Protein AF-A0A7R8WQK5-F1 (afdb_monomer_lite)

pLDDT: mean 89.74, std 8.61, range [45.59, 98.88]

InterPro domains:
  IPR000846 Dihydrodipicolinate reductase, N-terminal [PF01113] (542-653)
  IPR001653 Diaminopimelate epimerase, DapF [MF_00197] (1-263)
  IPR001653 Diaminopimelate epimerase, DapF [PF01678] (1-115)
  IPR001653 Diaminopimelate epimerase, DapF [PF01678] (135-256)
  IPR001653 Diaminopimelate epimerase, DapF [TIGR00652] (1-262)
  IPR002220 DapA-like [PF00701] (268-535)
  IPR002220 DapA-like [PR00146] (284-305)
  IPR002220 DapA-like [PR00146] (320-338)
  IPR002220 DapA-like [PR00146] (352-368)
  IPR002220 DapA-like [PR00146] (377-394)
  IPR002220 DapA-like [PTHR12128] (268-540)
  IPR002220 DapA-like [SM01130] (258-539)
  IPR005263 4-hydroxy-tetrahydrodipicolinate synthase, DapA [MF_00418] (262-537)
  IPR005263 4-hydroxy-tetrahydrodipicolinate synthase, DapA [TIGR00674] (264-536)
  IPR005263 4-hydroxy-tetrahydrodipicolinate synthase, DapA [cd00950] (268-535)
  IPR013785 Aldolase-type TIM barrel [G3DSA:3.20.20.70] (260-538)
  IPR018510 Diaminopimelate epimerase, active site [PS01326] (59-73)
  IPR020624 Schiff base-forming aldolase, conserved site [PS00665] (287-304)
  IPR020625 Schiff base-forming aldolase, active site [PS00666] (382-412)
  IPR022663 Dihydrodipicolinate reductase, C-terminal [PF05173] (657-792)

Sequence (797 aa):
MNGAGNDFLLIDHRQQLIAEDRQGEFVRQVCRRRFSVGADGVFFIEEDDDCDFRWRFYNADGSLAEMCGNGARCAARFAYHLGLAPGKMRFSTLAGVIEAEICGDDQVRIRMTQACDLEESFVLELEGDTYEAGFINTGVPHVVIFTNEIDLQVQRLGRMVRHHTKFSPRGTNVNFVSDLPDGRMLVRTYERGVEEETMACGTGAVATALLAWKKRGVTSPAVLVTSGGEELAVEWRESSDNWVENVYLKGPARFVYTGELMAEALLVDERSFVKLIEFQLEQGIHGIVPCGTTGESATLDFDEHKQVIELAVKTVKGRVPVIAGTGANSTLEAIELTESAKKSGADAVLSVVPYYNKPSQEGMYEHFKAVAEAVDIPVFLYNVPSRTVVNMAPETVARLAEIDTIRGIKEACGNMEQVSDLIRLCPDDFTVLSGDDFSAMPTIALGGQGVISVVSNIDPAGMAAMMEAALAGKTYAAAMQHYRLLPLMKLMFATPSPGPAKIGLEMMEKIVDGAPRLPVTGPDAKTTTKIREAMAALGLLMGKMIGSMLLQSSSMTYSAAFEAPGSPGVGQDALLLAGGDRGLPIVDNLEAVIDQGDVIIDFTFHQASVEIARTAAKHGCPLVIGTTGMTKEELAELALLARSFPCVHAPNMSICVNLLFKLVEKTAALLGQEYDIEIVEAHHKMKKDAPSGTALKLGELAAKAVGQSLEEVGVFSREGIIGERKEKEIGIQSIRAADIVGEHTVFFAGPGERIELTHRAHSREHFAKGALSAAAWVVGKPPGIYSMFDVLGLHDF

Foldseek 3Di:
DDQLQFFEAEDACQVVPDDPVCQLVQLLLQCPPPLHVHGQWYWYWYDDPPWLTEIWIAGNNSHTDQDAQSVVQQHLVVCVVVVSAPQWTWYATNVGIKTKHDDDDFKIKIFFDFKDDWDLWDWDQDPNDIFIWIWICRVFIEIETEDQDPPDPCLVVQLCQQPPPVQPPRGGKYWYWHADPVRAIEIWIQDPPVSGIDQDGQSSVQGVQQSCCVPPVDAPFHWYQYNVRFIKTWGWDQDPVRGTDRIMIMGGRDDDDDDDGDPSSRDPPLVLLLLLLVVLVLLPFQEAEALDVLNVVVPDDLVRLLVRLLSSCVSCVVSHAYAYEQEELDLVSSLVSLLSSVVSPHQHYEYEQRAPVADDLVRSLVSLVSSQVSDDHAYEYEADCVGRVDGNALVSVQVNLVRPRHAEYAYAPPDVVRLLSNCVRHDVRRAYAHAALLCRLVSLVSPHQYYPDLLCSQNVNLRVLLNVCSNVVVSVSNVVSSVLCVLVSVLCVPDDHPQLSLLSCCLLVSDVDSADDPPGGHDDPVSSVSSLLSSVSSVSDVLLLLLLVQVVDPQDHDFAAEDAAPDPQAQDASNVSNVHDGDYGYHNDCLVRQVRDQEEEDADELVVVLVVLQSCLVVQHEYEYCHDDHDPVSVVSSQVSLLRHFYEYEVFLFLVLVVLLLVLLVVLLVCALQWAKEKEKEAAQSDDDQVDPSLVSSQQSSQVSNPHGCVVAEDRDDDDCPDDDDSNHHYYYYHHHRHFHMKMWIWTHHVPDIDIDIDGDDDPSSSSVSSVLCRSQRRPDRRGYDYSCVSVVSPVD

Organism: NCBI:txid163714

Structure (mmCIF, N/CA/C/O backbone):
data_AF-A0A7R8WQK5-F1
#
_entry.id   AF-A0A7R8WQK5-F1
#
loop_
_atom_site.group_PDB
_atom_site.id
_atom_site.type_symbol
_atom_site.label_atom_id
_atom_site.label_alt_id
_atom_site.label_comp_id
_atom_site.label_asym_id
_atom_site.label_entity_id
_atom_site.label_seq_id
_atom_site.pdbx_PDB_ins_code
_atom_site.Cartn_x
_atom_site.Cartn_y
_atom_site.Cartn_z
_atom_site.occupancy
_atom_site.B_iso_or_equiv
_atom_site.auth_seq_id
_atom_site.auth_comp_id
_atom_site.auth_asym_id
_atom_site.auth_atom_id
_atom_site.pdbx_PDB_model_num
ATOM 1 N N . MET A 1 1 ? 32.110 0.352 -9.337 1.00 92.56 1 MET A N 1
ATOM 2 C CA . MET A 1 1 ? 33.291 0.536 -10.218 1.00 92.56 1 MET A CA 1
ATOM 3 C C . MET A 1 1 ? 32.814 0.780 -11.634 1.00 92.56 1 MET A C 1
ATOM 5 O O . MET A 1 1 ? 31.731 0.316 -11.953 1.00 92.56 1 MET A O 1
ATOM 9 N N . ASN A 1 2 ? 33.599 1.471 -12.462 1.00 92.12 2 ASN A N 1
ATOM 10 C CA . ASN A 1 2 ? 33.247 1.710 -13.860 1.00 92.12 2 ASN A CA 1
ATOM 11 C C . ASN A 1 2 ? 34.198 0.958 -14.805 1.00 92.12 2 ASN A C 1
ATOM 13 O O . ASN A 1 2 ? 35.418 1.062 -14.665 1.00 92.12 2 ASN A O 1
ATOM 17 N N . GLY A 1 3 ? 33.650 0.195 -15.748 1.00 88.12 3 GLY A N 1
ATOM 18 C CA . GLY A 1 3 ? 34.396 -0.555 -16.756 1.00 88.12 3 GLY A CA 1
ATOM 19 C C . GLY A 1 3 ? 34.022 -0.094 -18.156 1.00 88.12 3 GLY A C 1
ATOM 20 O O . GLY A 1 3 ? 33.082 -0.627 -18.734 1.00 88.12 3 GLY A O 1
ATOM 21 N N . ALA A 1 4 ? 34.766 0.873 -18.699 1.00 84.25 4 ALA A N 1
ATOM 22 C CA . ALA A 1 4 ? 34.536 1.451 -20.027 1.00 84.25 4 ALA A CA 1
ATOM 23 C C . ALA A 1 4 ? 33.077 1.908 -20.263 1.00 84.25 4 ALA A C 1
ATOM 25 O O . ALA A 1 4 ? 32.509 1.645 -21.314 1.00 84.25 4 ALA A O 1
ATOM 26 N N . GLY A 1 5 ? 32.455 2.562 -19.276 1.00 78.81 5 GLY A N 1
ATOM 27 C CA . GLY A 1 5 ? 31.079 3.064 -19.388 1.00 78.81 5 GLY A CA 1
ATOM 28 C C . GLY A 1 5 ? 30.003 2.191 -18.735 1.00 78.81 5 GLY A C 1
ATOM 29 O O . GLY A 1 5 ? 28.881 2.664 -18.606 1.00 78.81 5 GLY A O 1
ATOM 30 N N . ASN A 1 6 ? 30.333 0.981 -18.265 1.00 86.00 6 ASN A N 1
ATOM 31 C CA . ASN A 1 6 ? 29.432 0.182 -17.426 1.00 86.00 6 ASN A CA 1
ATOM 32 C C . ASN A 1 6 ? 29.679 0.417 -15.936 1.00 86.00 6 ASN A C 1
ATOM 34 O O . ASN A 1 6 ? 30.832 0.394 -15.502 1.00 86.00 6 ASN A O 1
ATOM 38 N N . ASP A 1 7 ? 28.613 0.539 -15.152 1.00 90.62 7 ASP A N 1
ATOM 39 C CA . ASP A 1 7 ? 28.672 0.655 -13.698 1.00 90.62 7 ASP A CA 1
ATOM 40 C C . ASP A 1 7 ? 28.384 -0.698 -13.045 1.00 90.62 7 ASP A C 1
ATOM 42 O O . ASP A 1 7 ? 27.297 -1.248 -13.175 1.00 90.62 7 ASP A O 1
ATOM 46 N N . PHE A 1 8 ? 29.348 -1.233 -12.300 1.00 94.44 8 PHE A N 1
ATOM 47 C CA . PHE A 1 8 ? 29.213 -2.513 -11.603 1.00 94.44 8 PHE A CA 1
ATOM 48 C C . PHE A 1 8 ? 29.360 -2.357 -10.093 1.00 94.44 8 PHE A C 1
ATOM 50 O O . PHE A 1 8 ? 30.231 -1.615 -9.618 1.00 94.44 8 PHE A O 1
ATOM 57 N N . LEU A 1 9 ? 28.573 -3.120 -9.334 1.00 95.06 9 LEU A N 1
ATOM 58 C CA . LEU A 1 9 ? 28.812 -3.339 -7.906 1.00 95.06 9 LEU A CA 1
ATOM 59 C C . LEU A 1 9 ? 29.689 -4.572 -7.730 1.00 95.06 9 LEU A C 1
ATOM 61 O O . LEU A 1 9 ? 29.464 -5.595 -8.369 1.00 95.06 9 LEU A O 1
ATOM 65 N N . LEU A 1 10 ? 30.706 -4.468 -6.882 1.00 95.75 10 LEU A N 1
ATOM 66 C CA . LEU A 1 10 ? 31.591 -5.579 -6.555 1.00 95.75 10 LEU A CA 1
ATOM 67 C C . LEU A 1 10 ? 31.586 -5.752 -5.046 1.00 95.75 10 LEU A C 1
ATOM 69 O O . LEU A 1 10 ? 31.841 -4.797 -4.312 1.00 95.75 10 LEU A O 1
ATOM 73 N N . ILE A 1 11 ? 31.248 -6.958 -4.606 1.00 94.81 11 ILE A N 1
ATOM 74 C CA . ILE A 1 11 ? 31.068 -7.311 -3.203 1.00 94.81 11 ILE A CA 1
ATOM 75 C C . ILE A 1 11 ? 32.102 -8.383 -2.865 1.00 94.81 11 ILE A C 1
ATOM 77 O O . ILE A 1 11 ? 32.132 -9.435 -3.506 1.00 94.81 11 ILE A O 1
ATOM 81 N N . ASP A 1 12 ? 32.942 -8.126 -1.857 1.00 94.44 12 ASP A N 1
ATOM 82 C CA . ASP A 1 12 ? 33.747 -9.185 -1.238 1.00 94.44 12 ASP A CA 1
ATOM 83 C C . ASP A 1 12 ? 32.791 -10.135 -0.510 1.00 94.44 12 ASP A C 1
ATOM 85 O O . ASP A 1 12 ? 32.175 -9.787 0.498 1.00 94.44 12 ASP A O 1
ATOM 89 N N . HIS A 1 13 ? 32.608 -11.314 -1.090 1.00 94.69 13 HIS A N 1
ATOM 90 C CA . HIS A 1 13 ? 31.617 -12.301 -0.698 1.00 94.69 13 HIS A CA 1
ATOM 91 C C . HIS A 1 13 ? 32.241 -13.580 -0.134 1.00 94.69 13 HIS A C 1
ATOM 93 O O . HIS A 1 13 ? 31.578 -14.606 -0.002 1.00 94.69 13 HIS A O 1
ATOM 99 N N . ARG A 1 14 ? 33.516 -13.536 0.255 1.00 90.19 14 ARG A N 1
ATOM 100 C CA . ARG A 1 14 ? 34.221 -14.706 0.801 1.00 90.19 14 ARG A CA 1
ATOM 101 C C . ARG A 1 14 ? 33.644 -15.196 2.132 1.00 90.19 14 ARG A C 1
ATOM 103 O O . ARG A 1 14 ? 33.731 -16.376 2.438 1.00 90.19 14 ARG A O 1
ATOM 110 N N . GLN A 1 15 ? 32.973 -14.321 2.885 1.00 88.75 15 GLN A N 1
ATOM 111 C CA . GLN A 1 15 ? 32.221 -14.688 4.095 1.00 88.75 15 GLN A CA 1
ATOM 112 C C . GLN A 1 15 ? 30.772 -15.137 3.825 1.00 88.75 15 GLN A C 1
ATOM 114 O O . GLN A 1 15 ? 30.023 -15.325 4.779 1.00 88.75 15 GLN A O 1
ATOM 119 N N . GLN A 1 16 ? 30.366 -15.304 2.558 1.00 84.06 16 GLN A N 1
ATOM 120 C CA . GLN A 1 16 ? 29.032 -15.777 2.157 1.00 84.06 16 GLN A CA 1
ATOM 121 C C . GLN A 1 16 ? 27.888 -15.004 2.842 1.00 84.06 16 GLN A C 1
ATOM 123 O O . GLN A 1 16 ? 27.053 -15.552 3.560 1.00 84.06 16 GLN A O 1
ATOM 128 N N . LEU A 1 17 ? 27.860 -13.686 2.622 1.00 81.94 17 LEU A N 1
ATOM 129 C CA . LEU A 1 17 ? 26.917 -12.756 3.264 1.00 81.94 17 LEU A CA 1
ATOM 130 C C . LEU A 1 17 ? 25.449 -12.938 2.819 1.00 81.94 17 LEU A C 1
ATOM 132 O O . LEU A 1 17 ? 24.534 -12.471 3.492 1.00 81.94 17 LEU A O 1
ATOM 136 N N . ILE A 1 18 ? 25.217 -13.553 1.659 1.00 89.00 18 ILE A N 1
ATOM 137 C CA . ILE A 1 18 ? 23.935 -13.634 0.949 1.00 89.00 18 ILE A CA 1
ATOM 138 C C . ILE A 1 18 ? 23.867 -15.031 0.348 1.00 89.00 18 ILE A C 1
ATOM 140 O O . ILE A 1 18 ? 24.700 -15.390 -0.480 1.00 89.00 18 ILE A O 1
ATOM 144 N N . ALA A 1 19 ? 22.862 -15.801 0.756 1.00 88.62 19 ALA A N 1
ATOM 145 C CA . ALA A 1 19 ? 22.658 -17.150 0.249 1.00 88.62 19 ALA A CA 1
ATOM 146 C C . ALA A 1 19 ? 22.471 -17.153 -1.278 1.00 88.62 19 ALA A C 1
ATOM 148 O O . ALA A 1 19 ? 21.816 -16.266 -1.830 1.00 88.62 19 ALA A O 1
ATOM 149 N N . GLU A 1 20 ? 23.042 -18.156 -1.947 1.00 87.12 20 GLU A N 1
ATOM 150 C CA . GLU A 1 20 ? 23.084 -18.271 -3.411 1.00 87.12 20 GLU A CA 1
ATOM 151 C C . GLU A 1 20 ? 21.701 -18.143 -4.070 1.00 87.12 20 GLU A C 1
ATOM 153 O O . GLU A 1 20 ? 21.543 -17.429 -5.060 1.00 87.12 20 GLU A O 1
ATOM 158 N N . ASP A 1 21 ? 20.682 -18.768 -3.482 1.00 86.75 21 ASP A N 1
ATOM 159 C CA . ASP A 1 21 ? 19.292 -18.744 -3.946 1.00 86.75 21 ASP A CA 1
ATOM 160 C C . ASP A 1 21 ? 18.629 -17.358 -3.844 1.00 86.75 21 ASP A C 1
ATOM 162 O O . ASP A 1 21 ? 17.634 -17.094 -4.520 1.00 86.75 21 ASP A O 1
ATOM 166 N N . ARG A 1 22 ? 19.199 -16.450 -3.045 1.00 85.38 22 ARG A N 1
ATOM 167 C CA . ARG A 1 22 ? 18.716 -15.076 -2.845 1.00 85.38 22 ARG A CA 1
ATOM 168 C C . ARG A 1 22 ? 19.526 -14.020 -3.588 1.00 85.38 22 ARG A C 1
ATOM 170 O O . ARG A 1 22 ? 19.096 -12.870 -3.665 1.00 85.38 22 ARG A O 1
ATOM 177 N N . GLN A 1 23 ? 20.676 -14.378 -4.157 1.00 92.44 23 GLN A N 1
ATOM 178 C CA . GLN A 1 23 ? 21.555 -13.418 -4.830 1.00 92.44 23 GLN A CA 1
ATOM 179 C C . GLN A 1 23 ? 20.854 -12.732 -6.012 1.00 92.44 23 GLN A C 1
ATOM 181 O O . GLN A 1 23 ? 20.910 -11.512 -6.117 1.00 92.44 23 GLN A O 1
ATOM 186 N N . GLY A 1 24 ? 20.116 -13.467 -6.851 1.00 87.38 24 GLY A N 1
ATOM 187 C CA . GLY A 1 24 ? 19.400 -12.870 -7.989 1.00 87.38 24 GLY A CA 1
ATOM 188 C C . GLY A 1 24 ? 18.276 -11.901 -7.585 1.00 87.38 24 GLY A C 1
ATOM 189 O O . GLY A 1 24 ? 18.009 -10.924 -8.282 1.00 87.38 24 GLY A O 1
ATOM 190 N N . GLU A 1 25 ? 17.612 -12.138 -6.451 1.00 83.00 25 GLU A N 1
ATOM 191 C CA . GLU A 1 25 ? 16.626 -11.205 -5.881 1.00 83.00 25 GLU A CA 1
ATOM 192 C C . GLU A 1 25 ? 17.307 -9.942 -5.342 1.00 83.00 25 GLU A C 1
ATOM 194 O O . GLU A 1 25 ? 16.916 -8.828 -5.692 1.00 83.00 25 GLU A O 1
ATOM 199 N N . PHE A 1 26 ? 18.368 -10.113 -4.552 1.00 89.75 26 PHE A N 1
ATOM 200 C CA . PHE A 1 26 ? 19.162 -9.008 -4.021 1.00 89.75 26 PHE A CA 1
ATOM 201 C C . PHE A 1 26 ? 19.693 -8.104 -5.140 1.00 89.75 26 PHE A C 1
ATOM 203 O O . PHE A 1 26 ? 19.600 -6.883 -5.048 1.00 89.75 26 PHE A O 1
ATOM 210 N N . VAL A 1 27 ? 20.203 -8.700 -6.221 1.00 92.31 27 VAL A N 1
ATOM 211 C CA . VAL A 1 27 ? 20.742 -7.975 -7.378 1.00 92.31 27 VAL A CA 1
ATOM 212 C C . VAL A 1 27 ? 19.683 -7.092 -8.024 1.00 92.31 27 VAL A C 1
ATOM 214 O O . VAL A 1 27 ? 19.935 -5.904 -8.227 1.00 92.31 27 VAL A O 1
ATOM 217 N N . ARG A 1 28 ? 18.478 -7.630 -8.252 1.00 83.62 28 ARG A N 1
ATOM 218 C CA . ARG A 1 28 ? 17.346 -6.841 -8.757 1.00 83.62 28 ARG A CA 1
ATOM 219 C C . ARG A 1 28 ? 17.049 -5.642 -7.868 1.00 83.62 28 ARG A C 1
ATOM 221 O O . ARG A 1 28 ? 16.790 -4.562 -8.380 1.00 83.62 28 ARG A O 1
ATOM 228 N N . GLN A 1 29 ? 17.116 -5.800 -6.548 1.00 82.62 29 GLN A N 1
ATOM 229 C CA . GLN A 1 29 ? 16.851 -4.707 -5.612 1.00 82.62 29 GLN A CA 1
ATOM 230 C C . GLN A 1 29 ? 17.937 -3.621 -5.665 1.00 82.62 29 GLN A C 1
ATOM 232 O O . GLN A 1 29 ? 17.605 -2.439 -5.765 1.00 82.62 29 GLN A O 1
ATOM 237 N N . VAL A 1 30 ? 19.223 -3.995 -5.660 1.00 89.25 30 VAL A N 1
ATOM 238 C CA . VAL A 1 30 ? 20.332 -3.021 -5.596 1.00 89.25 30 VAL A CA 1
ATOM 239 C C . VAL A 1 30 ? 20.653 -2.341 -6.927 1.00 89.25 30 VAL A C 1
ATOM 241 O O . VAL A 1 30 ? 21.143 -1.208 -6.948 1.00 89.25 30 VAL A O 1
ATOM 244 N N . CYS A 1 31 ? 20.363 -2.998 -8.052 1.00 89.88 31 CYS A N 1
ATOM 245 C CA . CYS A 1 31 ? 20.611 -2.452 -9.386 1.00 89.88 31 CYS A CA 1
ATOM 246 C C . CYS A 1 31 ? 19.569 -1.411 -9.828 1.00 89.88 31 CYS A C 1
ATOM 248 O O . CYS A 1 31 ? 19.797 -0.718 -10.823 1.00 89.88 31 CYS A O 1
ATOM 250 N N . ARG A 1 32 ? 18.468 -1.227 -9.081 1.00 80.50 32 ARG A N 1
ATOM 251 C CA . ARG A 1 32 ? 17.441 -0.208 -9.361 1.00 80.50 32 ARG A CA 1
ATOM 252 C C . ARG A 1 32 ? 18.029 1.199 -9.302 1.00 80.50 32 ARG A C 1
ATOM 254 O O . ARG A 1 32 ? 18.219 1.778 -8.230 1.00 80.50 32 ARG A O 1
ATOM 261 N N . ARG A 1 33 ? 18.288 1.782 -10.474 1.00 78.12 33 ARG A N 1
ATOM 262 C CA . ARG A 1 33 ? 18.752 3.170 -10.597 1.00 78.12 33 ARG A CA 1
ATOM 263 C C . ARG A 1 33 ? 17.740 4.111 -9.930 1.00 78.12 33 ARG A C 1
ATOM 265 O O . ARG A 1 33 ? 16.542 3.955 -10.127 1.00 78.12 33 ARG A O 1
ATOM 272 N N . ARG A 1 34 ? 18.232 5.113 -9.188 1.00 70.88 34 ARG A N 1
ATOM 273 C CA . ARG A 1 34 ? 17.454 6.130 -8.435 1.00 70.88 34 ARG A CA 1
ATOM 274 C C . ARG A 1 34 ? 16.756 5.648 -7.156 1.00 70.88 34 ARG A C 1
ATOM 276 O O . ARG A 1 34 ? 16.327 6.502 -6.389 1.00 70.88 34 ARG A O 1
ATOM 283 N N . PHE A 1 35 ? 16.654 4.341 -6.925 1.00 64.12 35 PHE A N 1
ATOM 284 C CA . PHE A 1 35 ? 15.994 3.770 -5.739 1.00 64.12 35 PHE A CA 1
ATOM 285 C C . PHE A 1 35 ? 16.977 3.068 -4.808 1.00 64.12 35 PHE A C 1
ATOM 287 O O . PHE A 1 35 ? 16.831 3.113 -3.593 1.00 64.12 35 PHE A O 1
ATOM 294 N N . SER A 1 36 ? 17.993 2.445 -5.391 1.00 84.81 36 SER A N 1
ATOM 295 C CA . SER A 1 36 ? 19.136 1.899 -4.682 1.00 84.81 36 SER A CA 1
ATOM 296 C C . SER A 1 36 ? 20.413 2.459 -5.306 1.00 84.81 36 SER A C 1
ATOM 298 O O . SER A 1 36 ? 20.391 3.510 -5.955 1.00 84.81 36 SER A O 1
ATOM 300 N N . VAL A 1 37 ? 21.535 1.767 -5.123 1.00 89.25 37 VAL A N 1
ATOM 301 C CA . VAL A 1 37 ? 22.839 2.202 -5.635 1.00 89.25 37 VAL A CA 1
ATOM 302 C C . VAL A 1 37 ? 22.804 2.383 -7.154 1.00 89.25 37 VAL A C 1
ATOM 304 O O . VAL A 1 37 ? 23.343 3.365 -7.661 1.00 89.25 37 VAL A O 1
ATOM 307 N N . GLY A 1 38 ? 22.106 1.491 -7.866 1.00 87.62 38 GLY A N 1
ATOM 308 C CA . GLY A 1 38 ? 21.967 1.547 -9.316 1.00 87.62 38 GLY A CA 1
ATOM 309 C C . GLY A 1 38 ? 23.233 1.083 -10.035 1.00 87.62 38 GLY A C 1
ATOM 310 O O . GLY A 1 38 ? 24.284 1.711 -9.933 1.00 87.62 38 GLY A O 1
ATOM 311 N N . ALA A 1 39 ? 23.137 -0.011 -10.786 1.00 92.00 39 ALA A N 1
ATOM 312 C CA . ALA A 1 39 ? 24.263 -0.586 -11.521 1.00 92.00 39 ALA A CA 1
ATOM 313 C C . ALA A 1 39 ? 23.776 -1.493 -12.655 1.00 92.00 39 ALA A C 1
ATOM 315 O O . ALA A 1 39 ? 22.658 -1.998 -12.613 1.00 92.00 39 ALA A O 1
ATOM 316 N N . ASP A 1 40 ? 24.641 -1.738 -13.635 1.00 88.81 40 ASP A N 1
ATOM 317 C CA . ASP A 1 40 ? 24.403 -2.640 -14.767 1.00 88.81 40 ASP A CA 1
ATOM 318 C C . ASP A 1 40 ? 24.535 -4.123 -14.371 1.00 88.81 40 ASP A C 1
ATOM 320 O O . ASP A 1 40 ? 24.098 -5.016 -15.094 1.00 88.81 40 ASP A O 1
ATOM 324 N N . GLY A 1 41 ? 25.105 -4.393 -13.195 1.00 92.56 41 GLY A N 1
ATOM 325 C CA . GLY A 1 41 ? 25.131 -5.717 -12.586 1.00 92.56 41 GLY A CA 1
ATOM 326 C C . GLY A 1 41 ? 26.008 -5.781 -11.339 1.00 92.56 41 GLY A C 1
ATOM 327 O O . GLY A 1 41 ? 26.643 -4.795 -10.941 1.00 92.56 41 GLY A O 1
ATOM 328 N N . VAL A 1 42 ? 26.043 -6.961 -10.722 1.00 95.56 42 VAL A N 1
ATOM 329 C CA . VAL A 1 42 ? 26.741 -7.200 -9.452 1.00 95.56 42 VAL A CA 1
ATOM 330 C C . VAL A 1 42 ? 27.655 -8.412 -9.562 1.00 95.56 42 VAL A C 1
ATOM 332 O O . VAL A 1 42 ? 27.244 -9.473 -10.034 1.00 95.56 42 VAL A O 1
ATOM 335 N N . PHE A 1 43 ? 28.884 -8.256 -9.077 1.00 95.62 43 PHE A N 1
ATOM 336 C CA . PHE A 1 43 ? 29.853 -9.331 -8.906 1.00 95.62 43 PHE A CA 1
ATOM 337 C C . PHE A 1 43 ? 30.002 -9.685 -7.432 1.00 95.62 43 PHE A C 1
ATOM 339 O O . PHE A 1 43 ? 30.370 -8.838 -6.615 1.00 95.62 43 PHE A O 1
ATOM 346 N N . PHE A 1 44 ? 29.794 -10.957 -7.120 1.00 95.62 44 PHE A N 1
ATOM 347 C CA . PHE A 1 44 ? 30.199 -11.558 -5.858 1.00 95.62 44 PHE A CA 1
ATOM 348 C C . PHE A 1 44 ? 31.586 -12.174 -6.040 1.00 95.62 44 PHE A C 1
ATOM 350 O O . PHE A 1 44 ? 31.785 -12.993 -6.939 1.00 95.62 44 PHE A O 1
ATOM 357 N N . ILE A 1 45 ? 32.551 -11.739 -5.231 1.00 95.62 45 ILE A N 1
ATOM 358 C CA . ILE A 1 45 ? 33.914 -12.280 -5.218 1.00 95.62 45 ILE A CA 1
ATOM 359 C C . ILE A 1 45 ? 34.008 -13.307 -4.095 1.00 95.62 45 ILE A C 1
ATOM 361 O O . ILE A 1 45 ? 33.872 -12.964 -2.925 1.00 95.62 45 ILE A O 1
ATOM 365 N N . GLU A 1 46 ? 34.217 -14.564 -4.455 1.00 94.25 46 GLU A N 1
ATOM 366 C CA . GLU A 1 46 ? 34.160 -15.732 -3.576 1.00 94.25 46 GLU A CA 1
ATOM 367 C C . GLU A 1 46 ? 35.523 -16.441 -3.520 1.00 94.25 46 GLU A C 1
ATOM 369 O O . GLU A 1 46 ? 36.413 -16.182 -4.335 1.00 94.25 46 GLU A O 1
ATOM 374 N N . GLU A 1 47 ? 35.701 -17.334 -2.544 1.00 92.50 47 GLU A N 1
ATOM 375 C CA . GLU A 1 47 ? 36.902 -18.173 -2.457 1.00 92.50 47 GLU A CA 1
ATOM 376 C C . GLU A 1 47 ? 36.883 -19.275 -3.526 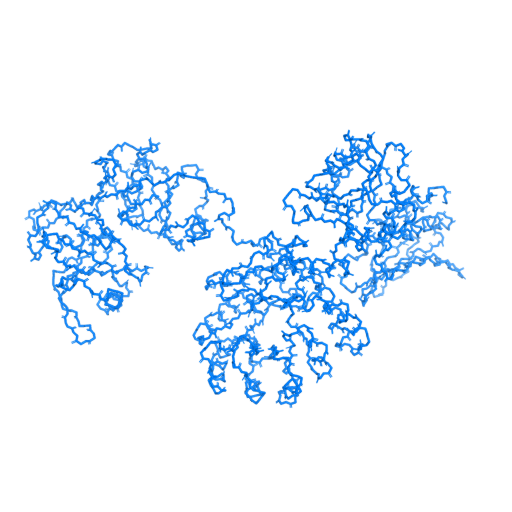1.00 92.50 47 GLU A C 1
ATOM 378 O O . GLU A 1 47 ? 35.823 -19.762 -3.928 1.00 92.50 47 GLU A O 1
ATOM 383 N N . ASP A 1 48 ? 38.069 -19.659 -3.993 1.00 92.88 48 ASP A N 1
ATOM 384 C CA . ASP A 1 48 ? 38.273 -20.767 -4.922 1.00 92.88 48 ASP A CA 1
ATOM 385 C C . ASP A 1 48 ? 39.541 -21.526 -4.525 1.00 92.88 48 ASP A C 1
ATOM 387 O O . ASP A 1 48 ? 40.535 -20.908 -4.148 1.00 92.88 48 ASP A O 1
ATOM 391 N N . ASP A 1 49 ? 39.506 -22.855 -4.600 1.00 89.56 49 ASP A N 1
ATOM 392 C CA . ASP A 1 49 ? 40.639 -23.698 -4.204 1.00 89.56 49 ASP A CA 1
ATOM 393 C C . ASP A 1 49 ? 41.742 -23.755 -5.282 1.00 89.56 49 ASP A C 1
ATOM 395 O O . ASP A 1 49 ? 42.907 -24.008 -4.966 1.00 89.56 49 ASP A O 1
ATOM 399 N N . ASP A 1 50 ? 41.392 -23.522 -6.554 1.00 91.25 50 ASP A N 1
ATOM 400 C CA . ASP A 1 50 ? 42.267 -23.743 -7.716 1.00 91.25 50 ASP A CA 1
ATOM 401 C C . ASP A 1 50 ? 42.723 -22.439 -8.401 1.00 91.25 50 ASP A C 1
ATOM 403 O O . ASP A 1 50 ? 43.657 -22.436 -9.215 1.00 91.25 50 ASP A O 1
ATOM 407 N N . CYS A 1 51 ? 42.048 -21.328 -8.110 1.00 93.56 51 CYS A N 1
ATOM 408 C CA . CYS A 1 51 ? 42.308 -19.995 -8.650 1.00 93.56 51 CYS A CA 1
ATOM 409 C C . CYS A 1 51 ? 42.507 -18.968 -7.523 1.00 93.56 51 CYS A C 1
ATOM 411 O O . CYS A 1 51 ? 42.210 -19.243 -6.369 1.00 93.56 51 CYS A O 1
ATOM 413 N N . ASP A 1 52 ? 42.983 -17.760 -7.846 1.00 95.88 52 ASP A N 1
ATOM 414 C CA . ASP A 1 52 ? 43.172 -16.702 -6.840 1.00 95.88 52 ASP A CA 1
ATOM 415 C C . ASP A 1 52 ? 41.836 -16.261 -6.205 1.00 95.88 52 ASP A C 1
ATOM 417 O O . ASP A 1 52 ? 41.802 -15.841 -5.051 1.00 95.88 52 ASP A O 1
ATOM 421 N N . PHE A 1 53 ? 40.738 -16.336 -6.965 1.00 95.62 53 PHE A N 1
ATOM 422 C CA . PHE A 1 53 ? 39.362 -16.183 -6.485 1.00 95.62 53 PHE A CA 1
ATOM 423 C C . PHE A 1 53 ? 38.363 -16.769 -7.494 1.00 95.62 53 PHE A C 1
ATOM 425 O O . PHE A 1 53 ? 38.709 -17.083 -8.639 1.00 95.62 53 PHE A O 1
ATOM 432 N N . ARG A 1 54 ? 37.098 -16.860 -7.087 1.00 93.56 54 ARG A N 1
ATOM 433 C CA . ARG A 1 54 ? 35.953 -17.110 -7.966 1.00 93.56 54 ARG A CA 1
ATOM 434 C C . ARG A 1 54 ? 35.116 -15.855 -8.076 1.00 93.56 54 ARG A C 1
ATOM 436 O O . ARG A 1 54 ? 34.959 -15.124 -7.101 1.00 93.56 54 ARG A O 1
ATOM 443 N N . TRP A 1 55 ? 34.539 -15.612 -9.244 1.00 92.12 55 TRP A N 1
ATOM 444 C CA . TRP A 1 55 ? 33.476 -14.623 -9.357 1.00 92.12 55 TRP A CA 1
ATOM 445 C C . TRP A 1 55 ? 32.116 -15.281 -9.576 1.00 92.12 55 TRP A C 1
ATOM 447 O O . TRP A 1 55 ? 32.007 -16.392 -10.101 1.00 92.12 55 TRP A O 1
ATOM 457 N N . ARG A 1 56 ? 31.058 -14.559 -9.239 1.00 92.44 56 ARG A N 1
ATOM 458 C CA . ARG A 1 56 ? 29.704 -14.874 -9.675 1.00 92.44 56 ARG A CA 1
ATOM 459 C C . ARG A 1 56 ? 29.022 -13.583 -10.094 1.00 92.44 56 ARG A C 1
ATOM 461 O O . ARG A 1 56 ? 28.973 -12.629 -9.320 1.00 92.44 56 ARG A O 1
ATOM 468 N N . PHE A 1 57 ? 28.557 -13.542 -11.337 1.00 93.31 57 PHE A N 1
ATOM 469 C CA . PHE A 1 57 ? 28.046 -12.329 -11.965 1.00 93.31 57 PHE A CA 1
ATOM 470 C C . PHE A 1 57 ? 26.563 -12.445 -12.273 1.00 93.31 57 PHE A C 1
ATOM 472 O O . PHE A 1 57 ? 26.143 -13.373 -12.966 1.00 93.31 57 PHE A O 1
ATOM 479 N N . TYR A 1 58 ? 25.801 -11.462 -11.811 1.00 93.38 58 TYR A N 1
ATOM 480 C CA . TYR A 1 58 ? 24.399 -11.302 -12.161 1.00 93.38 58 TYR A CA 1
ATOM 481 C C . TYR A 1 58 ? 24.191 -9.998 -12.926 1.00 93.38 58 TYR A C 1
ATOM 483 O O . TYR A 1 58 ? 24.701 -8.942 -12.531 1.00 93.38 58 TYR A O 1
ATOM 491 N N . ASN A 1 59 ? 23.400 -10.077 -13.992 1.00 86.94 59 ASN A N 1
ATOM 492 C CA . ASN A 1 59 ? 22.872 -8.909 -14.688 1.00 86.94 59 ASN A CA 1
ATOM 493 C C . ASN A 1 59 ? 21.904 -8.141 -13.774 1.00 86.94 59 ASN A C 1
ATOM 495 O O . ASN A 1 59 ? 21.394 -8.689 -12.796 1.00 86.94 59 ASN A O 1
ATOM 499 N N . ALA A 1 60 ? 21.609 -6.884 -14.110 1.00 84.38 60 ALA A N 1
ATOM 500 C CA . ALA A 1 60 ? 20.687 -6.041 -13.341 1.00 84.38 60 ALA A CA 1
ATOM 501 C C . ALA A 1 60 ? 19.280 -6.649 -13.132 1.00 84.38 60 ALA A C 1
ATOM 503 O O . ALA A 1 60 ? 18.629 -6.349 -12.134 1.00 84.38 60 ALA A O 1
ATOM 504 N N . ASP A 1 61 ? 18.827 -7.530 -14.029 1.00 78.19 61 ASP A N 1
ATOM 505 C CA . ASP A 1 61 ? 17.556 -8.267 -13.927 1.00 78.19 61 ASP A CA 1
ATOM 506 C C . ASP A 1 61 ? 17.618 -9.489 -12.983 1.00 78.19 61 ASP A C 1
ATOM 508 O O . ASP A 1 61 ? 16.629 -10.199 -12.804 1.00 78.19 61 ASP A O 1
ATOM 512 N N . GLY A 1 62 ? 18.771 -9.747 -12.360 1.00 85.31 62 GLY A N 1
ATOM 513 C CA . GLY A 1 62 ? 18.995 -10.879 -11.464 1.00 85.31 62 GLY A CA 1
ATOM 514 C C . GLY A 1 62 ? 19.271 -12.205 -12.171 1.00 85.31 62 GLY A C 1
ATOM 515 O O . GLY A 1 62 ? 19.360 -13.230 -11.493 1.00 85.31 62 GLY A O 1
ATOM 516 N N . SER A 1 63 ? 19.414 -12.219 -13.501 1.00 84.88 63 SER A N 1
ATOM 517 C CA . SER A 1 63 ? 19.846 -13.402 -14.248 1.00 84.88 63 SER A CA 1
ATOM 518 C C . SER A 1 63 ? 21.354 -13.623 -14.110 1.00 84.88 63 SER A C 1
ATOM 520 O O . SER A 1 63 ? 22.149 -12.681 -14.110 1.00 84.88 63 SER A O 1
ATOM 522 N N . LEU A 1 64 ? 21.760 -14.887 -13.978 1.00 87.88 64 LEU A N 1
ATOM 523 C CA . LEU A 1 64 ? 23.168 -15.267 -13.882 1.00 87.88 64 LEU A CA 1
ATOM 524 C C . LEU A 1 64 ? 23.814 -15.227 -15.274 1.00 87.88 64 LEU A C 1
ATOM 526 O O . LEU A 1 64 ? 23.297 -15.830 -16.215 1.00 87.88 64 LEU A O 1
ATOM 530 N N . ALA A 1 65 ? 24.950 -14.546 -15.399 1.00 82.00 65 ALA A N 1
ATOM 531 C CA . ALA A 1 65 ? 25.649 -14.372 -16.668 1.00 82.00 65 ALA A CA 1
ATOM 532 C C . ALA A 1 65 ? 26.990 -15.114 -16.698 1.00 82.00 65 ALA A C 1
ATOM 534 O O . ALA A 1 65 ? 27.743 -15.139 -15.723 1.00 82.00 65 ALA A O 1
ATOM 535 N N . GLU A 1 66 ? 27.306 -15.702 -17.855 1.00 75.62 66 GLU A N 1
ATOM 536 C CA . GLU A 1 66 ? 28.495 -16.548 -18.006 1.00 75.62 66 GLU A CA 1
ATOM 537 C C . GLU A 1 66 ? 29.788 -15.732 -18.130 1.00 75.62 66 GLU A C 1
ATOM 539 O O . GLU A 1 66 ? 30.831 -16.134 -17.611 1.00 75.62 66 GLU A O 1
ATOM 544 N N . MET A 1 67 ? 29.731 -14.586 -18.819 1.00 74.06 67 MET A N 1
ATOM 545 C CA . MET A 1 67 ? 30.914 -13.806 -19.182 1.00 74.06 67 MET A CA 1
ATOM 546 C C . MET A 1 67 ? 30.584 -12.319 -19.352 1.00 74.06 67 MET A C 1
ATOM 548 O O . MET A 1 67 ? 29.590 -11.960 -19.976 1.00 74.06 67 MET A O 1
ATOM 552 N N . CYS A 1 68 ? 31.453 -11.448 -18.832 1.00 81.94 68 CYS A N 1
ATOM 553 C CA . CYS A 1 68 ? 31.401 -10.004 -19.057 1.00 81.94 68 CYS A CA 1
ATOM 554 C C . CYS A 1 68 ? 32.825 -9.442 -19.159 1.00 81.94 68 CYS A C 1
ATOM 556 O O . CYS A 1 68 ? 33.526 -9.330 -18.157 1.00 81.94 68 CYS A O 1
ATOM 558 N N . GLY A 1 69 ? 33.281 -9.069 -20.359 1.00 82.38 69 GLY A N 1
ATOM 559 C CA . GLY A 1 69 ? 34.660 -8.597 -20.561 1.00 82.38 69 GLY A CA 1
ATOM 560 C C . GLY A 1 69 ? 34.992 -7.301 -19.803 1.00 82.38 69 GLY A C 1
ATOM 561 O O . GLY A 1 69 ? 36.093 -7.153 -19.277 1.00 82.38 69 GLY A O 1
ATOM 562 N N . ASN A 1 70 ? 34.047 -6.363 -19.701 1.00 85.69 70 ASN A N 1
ATOM 563 C CA . ASN A 1 70 ? 34.239 -5.126 -18.931 1.00 85.69 70 ASN A CA 1
ATOM 564 C C . ASN A 1 70 ? 34.222 -5.402 -17.423 1.00 85.69 70 ASN A C 1
ATOM 566 O O . ASN A 1 70 ? 35.102 -4.941 -16.695 1.00 85.69 70 ASN A O 1
ATOM 570 N N . GLY A 1 71 ? 33.283 -6.236 -16.981 1.00 89.38 71 GLY A N 1
ATOM 571 C CA . GLY A 1 71 ? 33.189 -6.690 -15.602 1.00 89.38 71 GLY A CA 1
ATOM 572 C C . GLY A 1 71 ? 34.427 -7.451 -15.142 1.00 89.38 71 GLY A C 1
ATOM 573 O O . GLY A 1 71 ? 34.912 -7.207 -14.043 1.00 89.38 71 GLY A O 1
ATOM 574 N N . ALA A 1 72 ? 34.998 -8.319 -15.985 1.00 91.31 72 ALA A N 1
ATOM 575 C CA . ALA A 1 72 ? 36.188 -9.120 -15.672 1.00 91.31 72 ALA A CA 1
ATOM 576 C C . ALA A 1 72 ? 37.395 -8.239 -15.338 1.00 91.31 72 ALA A C 1
ATOM 578 O O . ALA A 1 72 ? 38.126 -8.515 -14.385 1.00 91.31 72 ALA A O 1
ATOM 579 N N . ARG A 1 73 ? 37.558 -7.120 -16.056 1.00 93.81 73 ARG A N 1
ATOM 580 C CA . ARG A 1 73 ? 38.570 -6.112 -15.722 1.00 93.81 73 ARG A CA 1
ATOM 581 C C . ARG A 1 73 ? 38.294 -5.450 -14.369 1.00 93.81 73 ARG A C 1
ATOM 583 O O . ARG A 1 73 ? 39.221 -5.287 -13.577 1.00 93.81 73 ARG A O 1
ATOM 590 N N . CYS A 1 74 ? 37.037 -5.098 -14.082 1.00 95.12 74 CYS A N 1
ATOM 591 C CA . CYS A 1 74 ? 36.649 -4.538 -12.784 1.00 95.12 74 CYS A CA 1
ATOM 592 C C . CYS A 1 74 ? 36.895 -5.519 -11.630 1.00 95.12 74 CYS A C 1
ATOM 594 O O . CYS A 1 74 ? 37.465 -5.112 -10.622 1.00 95.12 74 CYS A O 1
ATOM 596 N N . ALA A 1 75 ? 36.540 -6.795 -11.791 1.00 95.06 75 ALA A N 1
ATOM 597 C CA . ALA A 1 75 ? 36.737 -7.831 -10.780 1.00 95.06 75 ALA A CA 1
ATOM 598 C C . ALA A 1 75 ? 38.216 -8.068 -10.471 1.00 95.06 75 ALA A C 1
ATOM 600 O O . ALA A 1 75 ? 38.606 -8.035 -9.305 1.00 95.06 75 ALA A O 1
ATOM 601 N N . ALA A 1 76 ? 39.058 -8.194 -11.501 1.00 95.31 76 ALA A N 1
ATOM 602 C CA . ALA A 1 76 ? 40.503 -8.312 -11.323 1.00 95.31 76 ALA A CA 1
ATOM 603 C C . ALA A 1 76 ? 41.094 -7.095 -10.590 1.00 95.31 76 ALA A C 1
ATOM 605 O O . ALA A 1 76 ? 41.878 -7.237 -9.650 1.00 95.31 76 ALA A O 1
ATOM 606 N N . ARG A 1 77 ? 40.684 -5.876 -10.975 1.00 95.38 77 ARG A N 1
ATOM 607 C CA . ARG A 1 77 ? 41.150 -4.649 -10.312 1.00 95.38 77 ARG A CA 1
ATOM 608 C C . ARG A 1 77 ? 40.699 -4.568 -8.857 1.00 95.38 77 ARG A C 1
ATOM 610 O O . ARG A 1 77 ? 41.484 -4.141 -8.015 1.00 95.38 77 ARG A O 1
ATOM 617 N N . PHE A 1 78 ? 39.462 -4.960 -8.570 1.00 95.88 78 PHE A N 1
ATOM 618 C CA . PHE A 1 78 ? 38.906 -4.989 -7.220 1.00 95.88 78 PHE A CA 1
ATOM 619 C C . PHE A 1 78 ? 39.649 -5.981 -6.323 1.00 95.88 78 PHE A C 1
ATOM 621 O O . PHE A 1 78 ? 40.095 -5.597 -5.243 1.00 95.88 78 PHE A O 1
ATOM 628 N N . ALA A 1 79 ? 39.868 -7.210 -6.802 1.00 95.19 79 ALA A N 1
ATOM 629 C CA . ALA A 1 79 ? 40.611 -8.237 -6.077 1.00 95.19 79 ALA A CA 1
ATOM 630 C C . ALA A 1 79 ? 42.054 -7.800 -5.779 1.00 95.19 79 ALA A C 1
ATOM 632 O O . ALA A 1 79 ? 42.516 -7.935 -4.648 1.00 95.19 79 ALA A O 1
ATOM 633 N N . TYR A 1 80 ? 42.749 -7.203 -6.754 1.00 95.19 80 TYR A N 1
ATOM 634 C CA . TYR A 1 80 ? 44.083 -6.634 -6.536 1.00 95.19 80 TYR A CA 1
ATOM 635 C C . TYR A 1 80 ? 44.069 -5.492 -5.510 1.00 95.19 80 TYR A C 1
ATOM 637 O O . TYR A 1 80 ? 44.917 -5.445 -4.621 1.00 95.19 80 TYR A O 1
ATOM 645 N N . HIS A 1 81 ? 43.096 -4.581 -5.608 1.00 93.06 81 HIS A N 1
ATOM 646 C CA . HIS A 1 81 ? 42.991 -3.425 -4.716 1.00 93.06 81 HIS A CA 1
ATOM 647 C C . HIS A 1 81 ? 42.750 -3.824 -3.254 1.00 93.06 81 HIS A C 1
ATOM 649 O O . HIS A 1 81 ? 43.343 -3.234 -2.355 1.00 93.06 81 HIS A O 1
ATOM 655 N N . LEU A 1 82 ? 41.925 -4.846 -3.022 1.00 92.19 82 LEU A N 1
ATOM 656 C CA . LEU A 1 82 ? 41.671 -5.403 -1.692 1.00 92.19 82 LEU A CA 1
ATOM 657 C C . LEU A 1 82 ? 42.793 -6.336 -1.192 1.00 92.19 82 LEU A C 1
ATOM 659 O O . LEU A 1 82 ? 42.704 -6.853 -0.081 1.00 92.19 82 LEU A O 1
ATOM 663 N N . GLY A 1 83 ? 43.848 -6.557 -1.985 1.00 93.31 83 GLY A N 1
ATOM 664 C CA . GLY A 1 83 ? 44.953 -7.452 -1.635 1.00 93.31 83 GLY A CA 1
ATOM 665 C C . GLY A 1 83 ? 44.583 -8.938 -1.660 1.00 93.31 83 GLY A C 1
ATOM 666 O O . GLY A 1 83 ? 45.255 -9.738 -1.015 1.00 93.31 83 GLY A O 1
ATOM 667 N N . LEU A 1 84 ? 43.519 -9.304 -2.382 1.00 91.81 84 LEU A N 1
ATOM 668 C CA . LEU A 1 84 ? 43.021 -10.680 -2.486 1.00 91.81 84 LEU A CA 1
ATOM 669 C C . LEU A 1 84 ? 43.808 -11.499 -3.509 1.00 91.81 84 LEU A C 1
ATOM 671 O O . LEU A 1 84 ? 43.951 -12.703 -3.345 1.00 91.81 84 LEU A O 1
ATOM 675 N N . ALA A 1 85 ? 44.319 -10.843 -4.553 1.00 94.06 85 ALA A N 1
ATOM 676 C CA . ALA A 1 85 ? 45.046 -11.481 -5.643 1.00 94.06 85 ALA A CA 1
ATOM 677 C C . ALA A 1 85 ? 46.281 -10.655 -6.062 1.00 94.06 85 ALA A C 1
ATOM 679 O O . ALA A 1 85 ? 46.271 -9.423 -5.960 1.00 94.06 85 ALA A O 1
ATOM 680 N N . PRO A 1 86 ? 47.355 -11.300 -6.557 1.00 95.50 86 PRO A N 1
ATOM 681 C CA . PRO A 1 86 ? 48.539 -10.613 -7.075 1.00 95.50 86 PRO A CA 1
ATOM 682 C C . PRO A 1 86 ? 48.259 -9.878 -8.397 1.00 95.50 86 PRO A C 1
ATOM 684 O O . PRO A 1 86 ? 47.265 -10.117 -9.068 1.00 95.50 86 PRO A O 1
ATOM 687 N N . GLY A 1 87 ? 49.165 -8.991 -8.832 1.00 93.12 87 GLY A N 1
ATOM 688 C CA . GLY A 1 87 ? 48.976 -8.190 -10.059 1.00 93.12 87 GLY A CA 1
ATOM 689 C C . GLY A 1 87 ? 48.868 -8.997 -11.366 1.00 93.12 87 GLY A C 1
ATOM 690 O O . GLY A 1 87 ? 48.389 -8.470 -12.366 1.00 93.12 87 GLY A O 1
ATOM 691 N N . LYS A 1 88 ? 49.289 -10.267 -11.359 1.00 96.69 88 LYS A N 1
ATOM 692 C CA . LYS A 1 88 ? 48.989 -11.273 -12.387 1.00 96.69 88 LYS A CA 1
ATOM 693 C C . LYS A 1 88 ? 48.209 -12.387 -11.720 1.00 96.69 88 LYS A C 1
ATOM 695 O O . LYS A 1 88 ? 48.761 -13.017 -10.828 1.00 96.69 88 LYS A O 1
ATOM 700 N N . MET A 1 89 ? 46.982 -12.620 -12.158 1.00 96.62 89 MET A N 1
ATOM 701 C CA . MET A 1 89 ? 46.033 -13.479 -11.455 1.00 96.62 89 MET A CA 1
ATOM 702 C C . MET A 1 89 ? 45.234 -14.362 -12.410 1.00 96.62 89 MET A C 1
ATOM 704 O O . MET A 1 89 ? 45.174 -14.123 -13.622 1.00 96.62 89 MET A O 1
ATOM 708 N N . ARG A 1 90 ? 44.588 -15.368 -11.834 1.00 95.44 90 ARG A N 1
ATOM 709 C CA . ARG A 1 90 ? 43.634 -16.272 -12.462 1.00 95.44 90 ARG A CA 1
ATOM 710 C C . ARG A 1 90 ? 42.400 -16.371 -11.583 1.00 95.44 90 ARG A C 1
ATOM 712 O O . ARG A 1 90 ? 42.527 -16.585 -10.384 1.00 95.44 90 ARG A O 1
ATOM 719 N N . PHE A 1 91 ? 41.217 -16.262 -12.172 1.00 93.88 91 PHE A N 1
ATOM 720 C CA . PHE A 1 91 ? 39.964 -16.436 -11.441 1.00 93.88 91 PHE A CA 1
ATOM 721 C C . PHE A 1 91 ? 38.972 -17.296 -12.210 1.00 93.88 91 PHE A C 1
ATOM 723 O O . PHE A 1 91 ? 38.952 -17.297 -13.445 1.00 93.88 91 PHE A O 1
ATOM 730 N N . SER A 1 92 ? 38.171 -18.062 -11.473 1.00 91.75 92 SER A N 1
ATOM 731 C CA . SER A 1 92 ? 37.181 -18.967 -12.048 1.00 91.75 92 SER A CA 1
ATOM 732 C C . SER A 1 92 ? 35.853 -18.247 -12.301 1.00 91.75 92 SER A C 1
ATOM 734 O O . SER A 1 92 ? 35.418 -17.372 -11.545 1.00 91.75 92 SER A O 1
ATOM 736 N N . THR A 1 93 ? 35.215 -18.604 -13.414 1.00 88.88 93 THR A N 1
ATOM 737 C CA . THR A 1 93 ? 33.917 -18.087 -13.857 1.00 88.88 93 THR A CA 1
ATOM 738 C C . THR A 1 93 ? 33.046 -19.229 -14.369 1.00 88.88 93 THR A C 1
ATOM 740 O O . THR A 1 93 ? 33.539 -20.337 -14.587 1.00 88.88 93 THR A O 1
ATOM 743 N N . LEU A 1 94 ? 31.765 -18.960 -14.635 1.00 83.06 94 LEU A N 1
ATOM 744 C CA . LEU A 1 94 ? 30.867 -19.953 -15.231 1.00 83.06 94 LEU A CA 1
ATOM 745 C C . LEU A 1 94 ? 31.302 -20.358 -16.654 1.00 83.06 94 LEU A C 1
ATOM 747 O O . LEU A 1 94 ? 31.106 -21.501 -17.053 1.00 83.06 94 LEU A O 1
ATOM 751 N N . ALA A 1 95 ? 31.968 -19.454 -17.382 1.00 77.25 95 ALA A N 1
ATOM 752 C CA . ALA A 1 95 ? 32.558 -19.722 -18.696 1.00 77.25 95 ALA A CA 1
ATOM 753 C C . ALA A 1 95 ? 33.955 -20.386 -18.638 1.00 77.25 95 ALA A C 1
ATOM 755 O O . ALA A 1 95 ? 34.529 -20.694 -19.683 1.00 77.25 95 ALA A O 1
ATOM 756 N N . GLY A 1 96 ? 34.520 -20.600 -17.443 1.00 84.12 96 GLY A N 1
ATOM 757 C CA . GLY A 1 96 ? 35.859 -21.163 -17.233 1.00 84.12 96 GLY A CA 1
ATOM 758 C C . GLY A 1 96 ? 36.843 -20.199 -16.561 1.00 84.12 96 GLY A C 1
ATOM 759 O O . GLY A 1 96 ? 36.457 -19.170 -16.007 1.00 84.12 96 GLY A O 1
ATOM 760 N N . VAL A 1 97 ? 38.133 -20.546 -16.571 1.00 89.31 97 VAL A N 1
ATOM 761 C CA . VAL A 1 97 ? 39.188 -19.757 -15.906 1.00 89.31 97 VAL A CA 1
ATOM 762 C C . VAL A 1 97 ? 39.641 -18.594 -16.788 1.00 89.31 97 VAL A C 1
ATOM 764 O O . VAL A 1 97 ? 40.001 -18.796 -17.948 1.00 89.31 97 VAL A O 1
ATOM 767 N N . ILE A 1 98 ? 39.683 -17.391 -16.214 1.00 89.69 98 ILE A N 1
ATOM 768 C CA . ILE A 1 98 ? 40.164 -16.166 -16.860 1.00 89.69 98 ILE A CA 1
ATOM 769 C C . ILE A 1 98 ? 41.522 -15.778 -16.271 1.00 89.69 98 ILE A C 1
ATOM 771 O O . ILE A 1 98 ? 41.709 -15.779 -15.058 1.00 89.69 98 ILE A O 1
ATOM 775 N N . GLU A 1 99 ? 42.471 -15.424 -17.138 1.00 94.38 99 GLU A N 1
ATOM 776 C CA . GLU A 1 99 ? 43.755 -14.821 -16.758 1.00 94.38 99 GLU A CA 1
ATOM 777 C C . GLU A 1 99 ? 43.658 -13.295 -16.843 1.00 94.38 99 GLU A C 1
ATOM 779 O O . GLU A 1 99 ? 43.144 -12.762 -17.831 1.00 94.38 99 GLU A O 1
ATOM 784 N N . ALA A 1 100 ? 44.191 -12.586 -15.848 1.00 95.38 100 ALA A N 1
ATOM 785 C CA . ALA A 1 100 ? 44.209 -11.128 -15.822 1.00 95.38 100 ALA A CA 1
ATOM 786 C C . ALA A 1 100 ? 45.551 -10.559 -15.344 1.00 95.38 100 ALA A C 1
ATOM 788 O O . ALA A 1 100 ? 46.252 -11.148 -14.521 1.00 95.38 100 ALA A O 1
ATOM 789 N N . GLU A 1 101 ? 45.897 -9.381 -15.854 1.00 96.81 101 GLU A N 1
ATOM 790 C CA . GLU A 1 101 ? 47.101 -8.632 -15.508 1.00 96.81 101 GLU A CA 1
ATOM 791 C C . GLU A 1 101 ? 46.763 -7.152 -15.297 1.00 96.81 101 GLU A C 1
ATOM 793 O O . GLU A 1 101 ? 46.084 -6.517 -16.109 1.00 96.81 101 GLU A O 1
ATOM 798 N N . ILE A 1 102 ? 47.257 -6.591 -14.196 1.00 96.06 102 ILE A N 1
ATOM 799 C CA . ILE A 1 102 ? 47.151 -5.170 -13.880 1.00 96.06 102 ILE A CA 1
ATOM 800 C C . ILE A 1 102 ? 48.276 -4.418 -14.601 1.00 96.06 102 ILE A C 1
ATOM 802 O O . ILE A 1 102 ? 49.454 -4.635 -14.326 1.00 96.06 102 ILE A O 1
ATOM 806 N N . CYS A 1 103 ? 47.923 -3.521 -15.525 1.00 92.38 103 CYS A N 1
ATOM 807 C CA . CYS A 1 103 ? 48.866 -2.874 -16.448 1.00 92.38 103 CYS A CA 1
ATOM 808 C C . CYS A 1 103 ? 49.075 -1.369 -16.183 1.00 92.38 103 CYS A C 1
ATOM 810 O O . CYS A 1 103 ? 49.498 -0.647 -17.087 1.00 92.38 103 CYS A O 1
ATOM 812 N N . GLY A 1 104 ? 48.748 -0.881 -14.987 1.00 87.50 104 GLY A N 1
ATOM 813 C CA . GLY A 1 104 ? 48.835 0.535 -14.612 1.00 87.50 104 GLY A CA 1
ATOM 814 C C . GLY A 1 104 ? 47.830 0.896 -13.522 1.00 87.50 104 GLY A C 1
ATOM 815 O O . GLY A 1 104 ? 47.355 0.011 -12.811 1.00 87.50 104 GLY A O 1
ATOM 816 N N . ASP A 1 105 ? 47.479 2.177 -13.405 1.00 83.75 105 ASP A N 1
ATOM 817 C CA . ASP A 1 105 ? 46.573 2.672 -12.355 1.00 83.75 105 ASP A CA 1
ATOM 818 C C . ASP A 1 105 ? 45.090 2.397 -12.633 1.00 83.75 105 ASP A C 1
ATOM 820 O O . ASP A 1 105 ? 44.337 2.117 -11.705 1.00 83.75 105 ASP A O 1
ATOM 824 N N . ASP A 1 106 ? 44.659 2.409 -13.892 1.00 89.25 106 ASP A N 1
ATOM 825 C CA . ASP A 1 106 ? 43.284 2.055 -14.268 1.00 89.25 106 ASP A CA 1
ATOM 826 C C . ASP A 1 106 ? 43.209 1.033 -15.408 1.00 89.25 106 ASP A C 1
ATOM 828 O O . ASP A 1 106 ? 42.120 0.606 -15.770 1.00 89.25 106 ASP A O 1
ATOM 832 N N . GLN A 1 107 ? 44.347 0.593 -15.949 1.00 93.38 107 GLN A N 1
ATOM 833 C CA . GLN A 1 107 ? 44.401 -0.331 -17.079 1.00 93.38 107 GLN A CA 1
ATOM 834 C C . GLN A 1 107 ? 44.490 -1.780 -16.615 1.00 93.38 107 GLN A C 1
ATOM 836 O O . GLN A 1 107 ? 45.399 -2.158 -15.869 1.00 93.38 107 GLN A O 1
ATOM 841 N N . VAL A 1 108 ? 43.587 -2.612 -17.126 1.00 95.38 108 VAL A N 1
ATOM 842 C CA . VAL A 1 108 ? 43.572 -4.052 -16.865 1.00 95.38 108 VAL A CA 1
ATOM 843 C C . VAL A 1 108 ? 43.520 -4.798 -18.183 1.00 95.38 108 VAL A C 1
ATOM 845 O O . VAL A 1 108 ? 42.794 -4.415 -19.100 1.00 95.38 108 VAL A O 1
ATOM 848 N N . ARG A 1 109 ? 44.293 -5.872 -18.266 1.00 95.38 109 ARG A N 1
ATOM 849 C CA . ARG A 1 109 ? 44.353 -6.779 -19.404 1.00 95.38 109 ARG A CA 1
ATOM 850 C C . ARG A 1 109 ? 43.768 -8.117 -18.984 1.00 95.38 109 ARG A C 1
ATOM 852 O O . ARG A 1 109 ? 44.190 -8.666 -17.974 1.00 95.38 109 ARG A O 1
ATOM 859 N N . ILE A 1 110 ? 42.811 -8.634 -19.744 1.00 93.75 110 ILE A N 1
ATOM 860 C CA . ILE A 1 110 ? 42.195 -9.944 -19.502 1.00 93.75 110 ILE A CA 1
ATOM 861 C C . ILE A 1 110 ? 42.336 -10.829 -20.731 1.00 93.75 110 ILE A C 1
ATOM 863 O O . ILE A 1 110 ? 42.271 -10.347 -21.862 1.00 93.75 110 ILE A O 1
ATOM 867 N N . ARG A 1 111 ? 42.520 -12.128 -20.512 1.00 91.69 111 ARG A N 1
ATOM 868 C CA . ARG A 1 111 ? 42.473 -13.130 -21.572 1.00 91.69 111 ARG A CA 1
ATOM 869 C C . ARG A 1 111 ? 41.020 -13.429 -21.914 1.00 91.69 111 ARG A C 1
ATOM 871 O O . ARG A 1 111 ? 40.229 -13.772 -21.040 1.00 91.69 111 ARG A O 1
ATOM 878 N N . MET A 1 112 ? 40.685 -13.292 -23.187 1.00 86.50 112 MET A N 1
ATOM 879 C CA . MET A 1 112 ? 39.349 -13.566 -23.701 1.00 86.50 112 MET A CA 1
ATOM 880 C C . MET A 1 112 ? 39.220 -15.042 -24.080 1.00 86.50 112 MET A C 1
ATOM 882 O O . MET A 1 112 ? 40.217 -15.741 -24.288 1.00 86.50 112 MET A O 1
ATOM 886 N N . THR A 1 113 ? 37.982 -15.517 -24.178 1.00 78.50 113 THR A N 1
ATOM 887 C CA . THR A 1 113 ? 37.687 -16.842 -24.724 1.00 78.50 113 THR A CA 1
ATOM 888 C C . THR A 1 113 ? 38.179 -16.943 -26.168 1.00 78.50 113 THR A C 1
ATOM 890 O O . THR A 1 113 ? 38.217 -15.958 -26.911 1.00 78.50 113 THR A O 1
ATOM 893 N N . GLN A 1 114 ? 38.586 -18.149 -26.565 1.00 85.62 114 GLN A N 1
ATOM 894 C CA . GLN A 1 114 ? 39.016 -18.406 -27.934 1.00 85.62 114 GLN A CA 1
ATOM 895 C C . GLN A 1 114 ? 37.834 -18.173 -28.881 1.00 85.62 114 GLN A C 1
ATOM 897 O O . GLN A 1 114 ? 36.778 -18.781 -28.709 1.00 85.62 114 GLN A O 1
ATOM 902 N N . ALA A 1 115 ? 38.011 -17.293 -29.866 1.00 87.94 115 ALA A N 1
ATOM 903 C CA . ALA A 1 115 ? 36.971 -17.017 -30.847 1.00 87.94 115 ALA A CA 1
ATOM 904 C C . ALA A 1 115 ? 36.708 -18.244 -31.739 1.00 87.94 115 ALA A C 1
ATOM 906 O O . ALA A 1 115 ? 37.624 -19.021 -32.023 1.00 87.94 115 ALA A O 1
ATOM 907 N N . CYS A 1 116 ? 35.471 -18.396 -32.204 1.00 89.12 116 CYS A N 1
ATOM 908 C CA . CYS A 1 116 ? 35.041 -19.453 -33.118 1.00 89.12 116 CYS A CA 1
ATOM 909 C C . CYS A 1 116 ? 33.995 -18.938 -34.122 1.00 89.12 116 CYS A C 1
ATOM 911 O O . CYS A 1 116 ? 33.593 -17.773 -34.080 1.00 89.12 116 CYS A O 1
ATOM 913 N N . ASP A 1 117 ? 33.584 -19.812 -35.045 1.00 91.00 117 ASP A N 1
ATOM 914 C CA . ASP A 1 117 ? 32.499 -19.579 -36.007 1.00 91.00 117 ASP A CA 1
ATOM 915 C C . ASP A 1 117 ? 32.659 -18.301 -36.853 1.00 91.00 117 ASP A C 1
ATOM 917 O O . ASP A 1 117 ? 31.694 -17.584 -37.099 1.00 91.00 117 ASP A O 1
ATOM 921 N N . LEU A 1 118 ? 33.885 -17.991 -37.293 1.00 92.00 118 LEU A N 1
ATOM 922 C CA . LEU A 1 118 ? 34.141 -16.830 -38.148 1.00 92.00 118 LEU A CA 1
ATOM 923 C C . LEU A 1 118 ? 33.542 -17.030 -39.548 1.00 92.00 118 LEU A C 1
ATOM 925 O O . LEU A 1 118 ? 33.960 -17.912 -40.296 1.00 92.00 118 LEU A O 1
ATOM 929 N N . GLU A 1 119 ? 32.640 -16.133 -39.925 1.00 93.69 119 GLU A N 1
ATOM 930 C CA . GLU A 1 119 ? 32.143 -15.941 -41.284 1.00 93.69 119 GLU A CA 1
ATOM 931 C C . GLU A 1 119 ? 32.577 -14.543 -41.742 1.00 93.69 119 GLU A C 1
ATOM 933 O O . GLU A 1 119 ? 32.084 -13.527 -41.250 1.00 93.69 119 GLU A O 1
ATOM 938 N N . GLU A 1 120 ? 33.552 -14.480 -42.654 1.00 89.94 120 GLU A N 1
ATOM 939 C CA . GLU A 1 120 ? 34.208 -13.218 -43.027 1.00 89.94 120 GLU A CA 1
ATOM 940 C C . GLU A 1 120 ? 33.239 -12.219 -43.664 1.00 89.94 120 GLU A C 1
ATOM 942 O O . GLU A 1 120 ? 33.284 -11.023 -43.364 1.00 89.94 120 GLU A O 1
ATOM 947 N N . SER A 1 121 ? 32.368 -12.693 -44.556 1.00 92.56 121 SER A N 1
ATOM 948 C CA . SER A 1 121 ? 31.413 -11.844 -45.257 1.00 92.56 121 SER A CA 1
ATOM 949 C C . SER A 1 121 ? 30.147 -12.591 -45.664 1.00 92.56 121 SER A C 1
ATOM 951 O O . SER A 1 121 ? 30.216 -13.698 -46.196 1.00 92.56 121 SER A O 1
ATOM 953 N N . PHE A 1 122 ? 29.002 -11.947 -45.462 1.00 94.12 122 PHE A N 1
ATOM 954 C CA . PHE A 1 122 ? 27.704 -12.284 -46.035 1.00 94.12 122 PHE A CA 1
ATOM 955 C C . PHE A 1 122 ? 26.869 -11.008 -46.203 1.00 94.12 122 PHE A C 1
ATOM 957 O O . PHE A 1 122 ? 27.193 -9.956 -45.653 1.00 94.12 122 PHE A O 1
ATOM 964 N N . VAL A 1 123 ? 25.785 -11.098 -46.973 1.00 93.12 123 VAL A N 1
ATOM 965 C CA . VAL A 1 123 ? 24.870 -9.975 -47.216 1.00 93.12 123 VAL A CA 1
ATOM 966 C C . VAL A 1 123 ? 23.618 -10.134 -46.357 1.00 93.12 123 VAL A C 1
ATOM 968 O O . VAL A 1 123 ? 23.043 -11.222 -46.290 1.00 93.12 123 VAL A O 1
ATOM 971 N N . LEU A 1 124 ? 23.200 -9.050 -45.707 1.00 92.50 124 LEU A N 1
ATOM 972 C CA . LEU A 1 124 ? 21.924 -8.929 -45.006 1.00 92.50 124 LEU A CA 1
ATOM 973 C C . LEU A 1 124 ? 21.008 -7.974 -45.767 1.00 92.50 124 LEU A C 1
ATOM 975 O O . LEU A 1 124 ? 21.401 -6.847 -46.055 1.00 92.50 124 LEU A O 1
ATOM 979 N N . GLU A 1 125 ? 19.785 -8.415 -46.054 1.00 89.31 125 GLU A N 1
ATOM 980 C CA . GLU A 1 125 ? 18.719 -7.556 -46.572 1.00 89.31 125 GLU A CA 1
ATOM 981 C C . GLU A 1 125 ? 17.880 -7.035 -45.403 1.00 89.31 125 GLU A C 1
ATOM 983 O O . GLU A 1 125 ? 17.245 -7.808 -44.683 1.00 89.31 125 GLU A O 1
ATOM 988 N N . LEU A 1 126 ? 17.888 -5.720 -45.201 1.00 86.94 126 LEU A N 1
ATOM 989 C CA . LEU A 1 126 ? 17.181 -5.039 -44.120 1.00 86.94 126 LEU A CA 1
ATOM 990 C C . LEU A 1 126 ? 16.330 -3.926 -44.740 1.00 86.94 126 LEU A C 1
ATOM 992 O O . LEU A 1 126 ? 16.869 -2.987 -45.309 1.00 86.94 126 LEU A O 1
ATOM 996 N N . GLU A 1 127 ? 14.998 -4.044 -44.664 1.00 78.50 127 GLU A N 1
ATOM 997 C CA . GLU A 1 127 ? 14.045 -3.015 -45.146 1.00 78.50 127 GLU A CA 1
ATOM 998 C C . GLU A 1 127 ? 14.220 -2.575 -46.618 1.00 78.50 127 GLU A C 1
ATOM 1000 O O . GLU A 1 127 ? 13.762 -1.508 -47.016 1.00 78.50 127 GLU A O 1
ATOM 1005 N N . GLY A 1 128 ? 14.807 -3.435 -47.454 1.00 78.56 128 GLY A N 1
ATOM 1006 C CA . GLY A 1 128 ? 15.045 -3.162 -48.875 1.00 78.56 128 GLY A CA 1
ATOM 1007 C C . GLY A 1 128 ? 16.458 -2.669 -49.199 1.00 78.56 128 GLY A C 1
ATOM 1008 O O . GLY A 1 128 ? 16.785 -2.582 -50.381 1.00 78.56 128 GLY A O 1
ATOM 1009 N N . ASP A 1 129 ? 17.298 -2.432 -48.188 1.00 84.31 129 ASP A N 1
ATOM 1010 C CA . ASP A 1 129 ? 18.721 -2.120 -48.336 1.00 84.31 129 ASP A CA 1
ATOM 1011 C C . ASP A 1 129 ? 19.599 -3.350 -48.046 1.00 84.31 129 ASP A C 1
ATOM 1013 O O . ASP A 1 129 ? 19.247 -4.229 -47.253 1.00 84.31 129 ASP A O 1
ATOM 1017 N N . THR A 1 130 ? 20.766 -3.420 -48.692 1.00 88.50 130 THR A N 1
ATOM 1018 C CA . THR A 1 130 ? 21.735 -4.517 -48.526 1.00 88.50 130 THR A CA 1
ATOM 1019 C C . THR A 1 130 ? 22.952 -4.069 -47.728 1.00 88.50 130 THR A C 1
ATOM 1021 O O . THR A 1 130 ? 23.640 -3.129 -48.127 1.00 88.50 130 THR A O 1
ATOM 1024 N N . TYR A 1 131 ? 23.275 -4.800 -46.664 1.00 90.50 131 TYR A N 1
ATOM 1025 C CA . TYR A 1 131 ? 24.435 -4.554 -45.808 1.00 90.50 131 TYR A CA 1
ATOM 1026 C C . TYR A 1 131 ? 25.430 -5.709 -45.907 1.00 90.50 131 TYR A C 1
ATOM 1028 O O . TYR A 1 131 ? 25.055 -6.872 -45.751 1.00 90.50 131 TYR A O 1
ATOM 1036 N N . GLU A 1 132 ? 26.709 -5.401 -46.130 1.00 92.88 132 GLU A N 1
ATOM 1037 C CA . GLU A 1 132 ? 27.779 -6.390 -46.003 1.00 92.88 132 GLU A CA 1
ATOM 1038 C C . GLU A 1 132 ? 28.153 -6.556 -44.523 1.00 92.88 132 GLU A C 1
ATOM 1040 O O . GLU A 1 132 ? 28.562 -5.605 -43.854 1.00 92.88 132 GLU A O 1
ATOM 1045 N N . ALA A 1 133 ? 28.030 -7.777 -44.016 1.00 94.75 133 ALA A N 1
ATOM 1046 C CA . ALA A 1 133 ? 28.237 -8.109 -42.616 1.00 94.75 133 ALA A CA 1
ATOM 1047 C C . ALA A 1 133 ? 29.261 -9.240 -42.460 1.00 94.75 133 ALA A C 1
ATOM 1049 O O . ALA A 1 133 ? 29.413 -10.083 -43.339 1.00 94.75 133 ALA A O 1
ATOM 1050 N N . GLY A 1 134 ? 29.983 -9.255 -41.344 1.00 96.19 134 GLY A N 1
ATOM 1051 C CA . GLY A 1 134 ? 30.752 -10.409 -40.874 1.00 96.19 134 GLY A CA 1
ATOM 1052 C C . GLY A 1 134 ? 30.137 -10.970 -39.596 1.00 96.19 134 GLY A C 1
ATOM 1053 O O . GLY A 1 134 ? 29.397 -10.269 -38.906 1.00 96.19 134 GLY A O 1
ATOM 1054 N N . PHE A 1 135 ? 30.435 -12.223 -39.271 1.00 96.31 135 PHE A N 1
ATOM 1055 C CA . PHE A 1 135 ? 29.986 -12.867 -38.039 1.00 96.31 135 PHE A CA 1
ATOM 1056 C C . PHE A 1 135 ? 31.159 -13.558 -37.356 1.00 96.31 135 PHE A C 1
ATOM 1058 O O . PHE A 1 135 ? 32.009 -14.152 -38.015 1.00 96.31 135 PHE A O 1
ATOM 1065 N N . ILE A 1 136 ? 31.221 -13.462 -36.034 1.00 94.69 136 ILE A N 1
ATOM 1066 C CA . ILE A 1 136 ? 32.193 -14.186 -35.219 1.00 94.69 136 ILE A CA 1
ATOM 1067 C C . ILE A 1 136 ? 31.622 -14.378 -33.818 1.00 94.69 136 ILE A C 1
ATOM 1069 O O . ILE A 1 136 ? 30.922 -13.512 -33.289 1.00 94.69 136 ILE A O 1
ATOM 1073 N N . ASN A 1 137 ? 31.935 -15.507 -33.194 1.00 90.50 137 ASN A N 1
ATOM 1074 C CA . ASN A 1 137 ? 31.589 -15.762 -31.808 1.00 90.50 137 ASN A CA 1
ATOM 1075 C C . ASN A 1 137 ? 32.830 -15.590 -30.923 1.00 90.50 137 ASN A C 1
ATOM 1077 O O . ASN A 1 137 ? 33.794 -16.343 -31.032 1.00 90.50 137 ASN A O 1
ATOM 1081 N N . THR A 1 138 ? 32.812 -14.593 -30.040 1.00 87.94 138 THR A N 1
ATOM 1082 C CA . THR A 1 138 ? 33.908 -14.275 -29.100 1.00 87.94 138 THR A CA 1
ATOM 1083 C C . THR A 1 138 ? 33.540 -14.647 -27.661 1.00 87.94 138 THR A C 1
ATOM 1085 O O . THR A 1 138 ? 33.911 -13.969 -26.706 1.00 87.94 138 THR A O 1
ATOM 1088 N N . GLY A 1 139 ? 32.740 -15.707 -27.512 1.00 79.88 139 GLY A N 1
ATOM 1089 C CA . GLY A 1 139 ? 32.005 -16.074 -26.297 1.00 79.88 139 GLY A CA 1
ATOM 1090 C C . GLY A 1 139 ? 30.528 -15.672 -26.376 1.00 79.88 139 GLY A C 1
ATOM 1091 O O . GLY A 1 139 ? 29.667 -16.365 -25.845 1.00 79.88 139 GLY A O 1
ATOM 1092 N N . VAL A 1 140 ? 30.227 -14.597 -27.109 1.00 83.69 140 VAL A N 1
ATOM 1093 C CA . VAL A 1 140 ? 28.872 -14.190 -27.503 1.00 83.69 140 VAL A CA 1
ATOM 1094 C C . VAL A 1 140 ? 28.859 -14.021 -29.030 1.00 83.69 140 VAL A C 1
ATOM 1096 O O . VAL A 1 140 ? 29.854 -13.540 -29.578 1.00 83.69 140 VAL A O 1
ATOM 1099 N N . PRO A 1 141 ? 27.784 -14.413 -29.741 1.00 90.62 141 PRO A N 1
ATOM 1100 C CA . PRO A 1 141 ? 27.667 -14.184 -31.179 1.00 90.62 141 PRO A CA 1
ATOM 1101 C C . PRO A 1 141 ? 27.586 -12.688 -31.502 1.00 90.62 141 PRO A C 1
ATOM 1103 O O . PRO A 1 141 ? 26.756 -11.972 -30.933 1.00 90.62 141 PRO A O 1
ATOM 1106 N N . HIS A 1 142 ? 28.423 -12.245 -32.439 1.00 94.94 142 HIS A N 1
ATOM 1107 C CA . HIS A 1 142 ? 28.486 -10.868 -32.917 1.00 94.94 142 HIS A CA 1
ATOM 1108 C C . HIS A 1 142 ? 28.395 -10.812 -34.435 1.00 94.94 142 HIS A C 1
ATOM 1110 O O . HIS A 1 142 ? 29.156 -11.473 -35.140 1.00 94.94 142 HIS A O 1
ATOM 1116 N N . VAL A 1 143 ? 27.514 -9.948 -34.927 1.00 97.19 143 VAL A N 1
ATOM 1117 C CA . VAL A 1 143 ? 27.531 -9.458 -36.304 1.00 97.19 143 VAL A CA 1
ATOM 1118 C C . VAL A 1 143 ? 28.287 -8.137 -36.322 1.00 97.19 143 VAL A C 1
ATOM 1120 O O . VAL A 1 143 ? 28.096 -7.310 -35.433 1.00 97.19 143 VAL A O 1
ATOM 1123 N N . VAL A 1 144 ? 29.147 -7.928 -37.314 1.00 96.94 144 VAL A N 1
ATOM 1124 C CA . VAL A 1 144 ? 29.900 -6.682 -37.492 1.00 96.94 144 VAL A CA 1
ATOM 1125 C C . VAL A 1 144 ? 29.618 -6.125 -38.880 1.00 96.94 144 VAL A C 1
ATOM 1127 O O . VAL A 1 144 ? 29.864 -6.794 -39.884 1.00 96.94 144 VAL A O 1
ATOM 1130 N N . ILE A 1 145 ? 29.106 -4.899 -38.929 1.00 94.94 145 ILE A N 1
ATOM 1131 C CA . ILE A 1 145 ? 28.794 -4.158 -40.148 1.00 94.94 145 ILE A CA 1
ATOM 1132 C C . ILE A 1 145 ? 29.727 -2.956 -40.203 1.00 94.94 145 ILE A C 1
ATOM 1134 O O . ILE A 1 145 ? 29.678 -2.067 -39.354 1.00 94.94 145 ILE A O 1
ATOM 1138 N N . PHE A 1 146 ? 30.583 -2.935 -41.216 1.00 92.69 146 PHE A N 1
ATOM 1139 C CA . PHE A 1 146 ? 31.462 -1.806 -41.476 1.00 92.69 146 PHE A CA 1
ATOM 1140 C C . PHE A 1 146 ? 30.740 -0.775 -42.343 1.00 92.69 146 PHE A C 1
ATOM 1142 O O . PHE A 1 146 ? 30.195 -1.115 -43.390 1.00 92.69 146 PHE A O 1
ATOM 1149 N N . THR A 1 147 ? 30.740 0.481 -41.916 1.00 88.00 147 THR A N 1
ATOM 1150 C CA . THR A 1 147 ? 29.922 1.547 -42.498 1.00 88.00 147 THR A CA 1
ATOM 1151 C C . THR A 1 147 ? 30.651 2.886 -42.461 1.00 88.00 147 THR A C 1
ATOM 1153 O O . THR A 1 147 ? 31.458 3.149 -41.574 1.00 88.00 147 THR A O 1
ATOM 1156 N N . ASN A 1 148 ? 30.361 3.746 -43.437 1.00 81.19 148 ASN A N 1
ATOM 1157 C CA . ASN A 1 148 ? 30.896 5.108 -43.493 1.00 81.19 148 ASN A CA 1
ATOM 1158 C C . ASN A 1 148 ? 29.994 6.120 -42.762 1.00 81.19 148 ASN A C 1
ATOM 1160 O O . ASN A 1 148 ? 30.348 7.291 -42.646 1.00 81.19 148 ASN A O 1
ATOM 1164 N N . GLU A 1 149 ? 28.820 5.689 -42.296 1.00 79.44 149 GLU A N 1
ATOM 1165 C CA . GLU A 1 149 ? 27.860 6.537 -41.594 1.00 79.44 149 GLU A CA 1
ATOM 1166 C C . GLU A 1 149 ? 28.116 6.505 -40.087 1.00 79.44 149 GLU A C 1
ATOM 1168 O O . GLU A 1 149 ? 28.035 5.459 -39.451 1.00 79.44 149 GLU A O 1
ATOM 1173 N N . ILE A 1 150 ? 28.412 7.665 -39.501 1.00 70.44 150 ILE A N 1
ATOM 1174 C CA . ILE A 1 150 ? 28.649 7.796 -38.054 1.00 70.44 150 ILE A CA 1
ATOM 1175 C C . ILE A 1 150 ? 27.315 7.928 -37.295 1.00 70.44 150 ILE A C 1
ATOM 1177 O O . ILE A 1 150 ? 27.162 7.390 -36.196 1.00 70.44 150 ILE A O 1
ATOM 1181 N N . ASP A 1 151 ? 26.322 8.589 -37.900 1.00 74.56 151 ASP A N 1
ATOM 1182 C CA . ASP A 1 151 ? 25.006 8.880 -37.309 1.00 74.56 151 ASP A CA 1
ATOM 1183 C C . ASP A 1 151 ? 23.940 7.834 -37.691 1.00 74.56 151 ASP A C 1
ATOM 1185 O O . ASP A 1 151 ? 22.885 8.129 -38.248 1.00 74.56 151 ASP A O 1
ATOM 1189 N N . LEU A 1 152 ? 24.253 6.561 -37.444 1.00 83.06 152 LEU A N 1
ATOM 1190 C CA . LEU A 1 152 ? 23.334 5.449 -37.686 1.00 83.06 152 LEU A CA 1
ATOM 1191 C C . LEU A 1 152 ? 22.251 5.343 -36.611 1.00 83.06 152 LEU A C 1
ATOM 1193 O O . LEU A 1 152 ? 22.511 5.517 -35.415 1.00 83.06 152 LEU A O 1
ATOM 1197 N N . GLN A 1 153 ? 21.057 4.924 -37.038 1.00 88.00 153 GLN A N 1
ATOM 1198 C CA . GLN A 1 153 ? 19.967 4.497 -36.158 1.00 88.00 153 GLN A CA 1
ATOM 1199 C C . GLN A 1 153 ? 20.246 3.092 -35.591 1.00 88.00 153 GLN A C 1
ATOM 1201 O O . GLN A 1 153 ? 19.588 2.116 -35.958 1.00 88.00 153 GLN A O 1
ATOM 1206 N N . VAL A 1 154 ? 21.242 2.989 -34.702 1.00 89.69 154 VAL A N 1
ATOM 1207 C CA . VAL A 1 154 ? 21.755 1.718 -34.149 1.00 89.69 154 VAL A CA 1
ATOM 1208 C C . VAL A 1 154 ? 20.658 0.871 -33.510 1.00 89.69 154 VAL A C 1
ATOM 1210 O O . VAL A 1 154 ? 20.601 -0.323 -33.779 1.00 89.69 154 VAL A O 1
ATOM 1213 N N . GLN A 1 155 ? 19.750 1.470 -32.735 1.00 88.94 155 GLN A N 1
ATOM 1214 C CA . GLN A 1 155 ? 18.615 0.754 -32.135 1.00 88.94 155 GLN A CA 1
ATOM 1215 C C . GLN A 1 155 ? 17.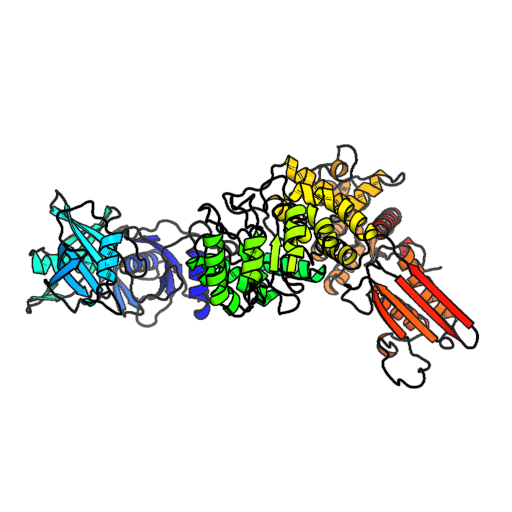745 0.054 -33.184 1.00 88.94 155 GLN A C 1
ATOM 1217 O O . GLN A 1 155 ? 17.451 -1.134 -33.069 1.00 88.94 155 GLN A O 1
ATOM 1222 N N . ARG A 1 156 ? 17.345 0.781 -34.234 1.00 91.38 156 ARG A N 1
ATOM 1223 C CA . ARG A 1 156 ? 16.454 0.261 -35.278 1.00 91.38 156 ARG A CA 1
ATOM 1224 C C . ARG A 1 156 ? 17.126 -0.863 -36.063 1.00 91.38 156 ARG A C 1
ATOM 1226 O O . ARG A 1 156 ? 16.590 -1.966 -36.128 1.00 91.38 156 ARG A O 1
ATOM 1233 N N . LEU A 1 157 ? 18.305 -0.592 -36.625 1.00 91.50 157 LEU A N 1
ATOM 1234 C CA . LEU A 1 157 ? 19.029 -1.558 -37.458 1.00 91.50 157 LEU A CA 1
ATOM 1235 C C . LEU A 1 157 ? 19.527 -2.751 -36.635 1.00 91.50 157 LEU A C 1
ATOM 1237 O O . LEU A 1 157 ? 19.412 -3.899 -37.064 1.00 91.50 157 LEU A O 1
ATOM 1241 N N . GLY A 1 158 ? 20.032 -2.492 -35.429 1.00 92.19 158 GLY A N 1
ATOM 1242 C CA . GLY A 1 158 ? 20.480 -3.512 -34.489 1.00 92.19 158 GLY A CA 1
ATOM 1243 C C . GLY A 1 158 ? 19.364 -4.490 -34.139 1.00 92.19 158 GLY A C 1
ATOM 1244 O O . GLY A 1 158 ? 19.558 -5.698 -34.273 1.00 92.19 158 GLY A O 1
ATOM 1245 N N . ARG A 1 159 ? 18.164 -3.989 -33.814 1.00 91.56 159 ARG A N 1
ATOM 1246 C CA . ARG A 1 159 ? 16.988 -4.826 -33.530 1.00 91.56 159 ARG A CA 1
ATOM 1247 C C . ARG A 1 159 ? 16.602 -5.719 -34.711 1.00 91.56 159 ARG A C 1
ATOM 1249 O O . ARG A 1 159 ? 16.269 -6.888 -34.522 1.00 91.56 159 ARG A O 1
ATOM 1256 N N . MET A 1 160 ? 16.677 -5.207 -35.938 1.00 91.75 160 MET A N 1
ATOM 1257 C CA . MET A 1 160 ? 16.369 -6.004 -37.130 1.00 91.75 160 MET A CA 1
ATOM 1258 C C . MET A 1 160 ? 17.357 -7.157 -37.323 1.00 91.75 160 MET A C 1
ATOM 1260 O O . MET A 1 160 ? 16.939 -8.294 -37.539 1.00 91.75 160 MET A O 1
ATOM 1264 N N . VAL A 1 161 ? 18.661 -6.895 -37.195 1.00 92.94 161 VAL A N 1
ATOM 1265 C CA . VAL A 1 161 ? 19.697 -7.934 -37.317 1.00 92.94 161 VAL A CA 1
ATOM 1266 C C . VAL A 1 161 ? 19.611 -8.933 -36.159 1.00 92.94 161 VAL A C 1
ATOM 1268 O O . VAL A 1 161 ? 19.668 -10.142 -36.382 1.00 92.94 161 VAL A O 1
ATOM 1271 N N . ARG A 1 162 ? 19.384 -8.457 -34.930 1.00 89.88 162 ARG A N 1
ATOM 1272 C CA . ARG A 1 162 ? 19.193 -9.266 -33.713 1.00 89.88 162 ARG A CA 1
ATOM 1273 C C . ARG A 1 162 ? 18.106 -10.337 -33.861 1.00 89.88 162 ARG A C 1
ATOM 1275 O O . ARG A 1 162 ? 18.252 -11.428 -33.295 1.00 89.88 162 ARG A O 1
ATOM 1282 N N . HIS A 1 163 ? 17.033 -10.027 -34.588 1.00 88.81 163 HIS A N 1
ATOM 1283 C CA . HIS A 1 163 ? 15.896 -10.921 -34.837 1.00 88.81 163 HIS A CA 1
ATOM 1284 C C . HIS A 1 163 ? 15.872 -11.516 -36.251 1.00 88.81 163 HIS A C 1
ATOM 1286 O O . HIS A 1 163 ? 14.919 -12.208 -36.611 1.00 88.81 163 HIS A O 1
ATOM 1292 N N . HIS A 1 164 ? 16.917 -11.291 -37.049 1.00 92.75 164 HIS A N 1
ATOM 1293 C CA . HIS A 1 164 ? 16.998 -11.835 -38.395 1.00 92.75 164 HIS A CA 1
ATOM 1294 C C . HIS A 1 164 ? 17.005 -13.372 -38.363 1.00 92.75 164 HIS A C 1
ATOM 1296 O O . HIS A 1 164 ? 17.646 -14.002 -37.516 1.00 92.75 164 HIS A O 1
ATOM 1302 N N . THR A 1 165 ? 16.312 -13.993 -39.320 1.00 89.62 165 THR A N 1
ATOM 1303 C CA . THR A 1 165 ? 16.082 -15.449 -39.371 1.00 89.62 165 THR A CA 1
ATOM 1304 C C . THR A 1 165 ? 17.375 -16.266 -39.339 1.00 89.62 165 THR A C 1
ATOM 1306 O O . THR A 1 165 ? 17.401 -17.313 -38.699 1.00 89.62 165 THR A O 1
ATOM 1309 N N . LYS A 1 166 ? 18.465 -15.754 -39.935 1.00 90.38 166 LYS A N 1
ATOM 1310 C CA . LYS A 1 166 ? 19.815 -16.365 -39.910 1.00 90.38 166 LYS A CA 1
ATOM 1311 C C . LYS A 1 166 ? 20.346 -16.625 -38.492 1.00 90.38 166 LYS A C 1
ATOM 1313 O O . LYS A 1 166 ? 21.105 -17.568 -38.305 1.00 90.38 166 LYS A O 1
ATOM 1318 N N . PHE A 1 167 ? 19.954 -15.819 -37.507 1.00 90.50 167 PHE A N 1
ATOM 1319 C CA . PHE A 1 167 ? 20.446 -15.934 -36.130 1.00 90.50 167 PHE A CA 1
ATOM 1320 C C . PHE A 1 167 ? 19.403 -16.532 -35.176 1.00 90.50 167 PHE A C 1
ATOM 1322 O O . PHE A 1 167 ? 19.686 -16.740 -33.999 1.00 90.50 167 PHE A O 1
ATOM 1329 N N . SER A 1 168 ? 18.195 -16.833 -35.657 1.00 83.94 168 SER A N 1
ATOM 1330 C CA . SER A 1 168 ? 17.122 -17.436 -34.859 1.00 83.94 168 SER A CA 1
ATOM 1331 C C . SER A 1 168 ? 17.470 -18.870 -34.412 1.00 83.94 168 SER A C 1
ATOM 1333 O O . SER A 1 168 ? 18.140 -19.591 -35.152 1.00 83.94 168 SER A O 1
ATOM 1335 N N . PRO A 1 169 ? 17.029 -19.334 -33.222 1.00 81.25 169 PRO A N 1
ATOM 1336 C CA . PRO A 1 169 ? 16.242 -18.612 -32.214 1.00 81.25 169 PRO A CA 1
ATOM 1337 C C . PRO A 1 169 ? 17.085 -17.778 -31.236 1.00 81.25 169 PRO A C 1
ATOM 1339 O O . PRO A 1 169 ? 16.540 -16.962 -30.498 1.00 81.25 169 PRO A O 1
ATOM 1342 N N . ARG A 1 170 ? 18.412 -17.963 -31.205 1.00 80.62 170 ARG A N 1
ATOM 1343 C CA . ARG A 1 170 ? 19.292 -17.346 -30.192 1.00 80.62 170 ARG A CA 1
ATOM 1344 C C . ARG A 1 170 ? 19.550 -15.849 -30.411 1.00 80.62 170 ARG A C 1
ATOM 1346 O O . ARG A 1 170 ? 19.773 -15.123 -29.445 1.00 80.62 170 ARG A O 1
ATOM 1353 N N . GLY A 1 171 ? 19.549 -15.392 -31.656 1.00 89.56 171 GLY A N 1
ATOM 1354 C CA . GLY A 1 171 ? 19.989 -14.069 -32.099 1.00 89.56 171 GLY A CA 1
ATOM 1355 C C . GLY A 1 171 ? 21.457 -13.754 -31.834 1.00 89.56 171 GLY A C 1
ATOM 1356 O O . GLY A 1 171 ? 22.245 -14.627 -31.469 1.00 89.56 171 GLY A O 1
ATOM 1357 N N . THR A 1 172 ? 21.809 -12.481 -32.014 1.00 92.75 172 THR A N 1
ATOM 1358 C CA . THR A 1 172 ? 23.192 -11.983 -32.023 1.00 92.75 172 THR A CA 1
ATOM 1359 C C . THR A 1 172 ? 23.275 -10.546 -31.512 1.00 92.75 172 THR A C 1
ATOM 1361 O O . THR A 1 172 ? 22.308 -9.795 -31.647 1.00 92.75 172 THR A O 1
ATOM 1364 N N . ASN A 1 173 ? 24.435 -10.161 -30.979 1.00 94.19 173 ASN A N 1
ATOM 1365 C CA . ASN A 1 173 ? 24.816 -8.756 -30.832 1.00 94.19 173 ASN A CA 1
ATOM 1366 C C . ASN A 1 173 ? 25.196 -8.188 -32.206 1.00 94.19 173 ASN A C 1
ATOM 1368 O O . ASN A 1 173 ? 25.549 -8.947 -33.117 1.00 94.19 173 ASN A O 1
ATOM 1372 N N . VAL A 1 174 ? 25.128 -6.866 -32.361 1.00 96.00 174 VAL A N 1
ATOM 1373 C CA . VAL A 1 174 ? 25.375 -6.191 -33.642 1.00 96.00 174 VAL A CA 1
ATOM 1374 C C . VAL A 1 174 ? 26.293 -4.999 -33.418 1.00 96.00 174 VAL A C 1
ATOM 1376 O O . VAL A 1 174 ? 25.973 -4.111 -32.638 1.00 96.00 174 VAL A O 1
ATOM 1379 N N . ASN A 1 175 ? 27.424 -4.971 -34.112 1.00 96.50 175 ASN A N 1
ATOM 1380 C CA . ASN A 1 175 ? 28.413 -3.904 -34.043 1.00 96.50 175 ASN A CA 1
ATOM 1381 C C . ASN A 1 175 ? 28.400 -3.133 -35.361 1.00 96.50 175 ASN A C 1
ATOM 1383 O O . ASN A 1 175 ? 28.601 -3.719 -36.424 1.00 96.50 175 ASN A O 1
ATOM 1387 N N . PHE A 1 176 ? 28.205 -1.823 -35.285 1.00 95.25 176 PHE A N 1
ATOM 1388 C CA . PHE A 1 176 ? 28.349 -0.898 -36.401 1.00 95.25 176 PHE A CA 1
ATOM 1389 C C . PHE A 1 176 ? 29.684 -0.179 -36.258 1.00 95.25 176 PHE A C 1
ATOM 1391 O O . PHE A 1 176 ? 29.961 0.420 -35.217 1.00 95.25 176 PHE A O 1
ATOM 1398 N N . VAL A 1 177 ? 30.525 -0.281 -37.284 1.00 95.19 177 VAL A N 1
ATOM 1399 C CA . VAL A 1 177 ? 31.923 0.144 -37.212 1.00 95.19 177 VAL A CA 1
ATOM 1400 C C . VAL A 1 177 ? 32.203 1.204 -38.259 1.00 95.19 177 VAL A C 1
ATOM 1402 O O . VAL A 1 177 ? 32.105 0.924 -39.453 1.00 95.19 177 VAL A O 1
ATOM 1405 N N . SER A 1 178 ? 32.599 2.390 -37.806 1.00 93.19 178 SER A N 1
ATOM 1406 C CA . SER A 1 178 ? 32.977 3.515 -38.663 1.00 93.19 178 SER A CA 1
ATOM 1407 C C . SER A 1 178 ? 34.409 3.957 -38.395 1.00 93.19 178 SER A C 1
ATOM 1409 O O . SER A 1 178 ? 34.846 4.002 -37.244 1.00 93.19 178 SER A O 1
ATOM 1411 N N . ASP A 1 179 ? 35.132 4.324 -39.447 1.00 89.94 179 ASP A N 1
ATOM 1412 C CA . ASP A 1 179 ? 36.503 4.816 -39.334 1.00 89.94 179 ASP A CA 1
ATOM 1413 C C . ASP A 1 179 ? 36.519 6.282 -38.856 1.00 89.94 179 ASP A C 1
ATOM 1415 O O . ASP A 1 179 ? 35.803 7.140 -39.376 1.00 89.94 179 ASP A O 1
ATOM 1419 N N . LEU A 1 180 ? 37.335 6.574 -37.842 1.00 87.12 180 LEU A N 1
ATOM 1420 C CA . LEU A 1 180 ? 37.571 7.920 -37.323 1.00 87.12 180 LEU A CA 1
ATOM 1421 C C . LEU A 1 180 ? 38.680 8.626 -38.128 1.00 87.12 180 LEU A C 1
ATOM 1423 O O . LEU A 1 180 ? 39.553 7.964 -38.694 1.00 87.12 180 LEU A O 1
ATOM 1427 N N . PRO A 1 181 ? 38.714 9.977 -38.154 1.00 83.00 181 PRO A N 1
ATOM 1428 C CA . PRO A 1 181 ? 39.690 10.740 -38.944 1.00 83.00 181 PRO A CA 1
ATOM 1429 C C . PRO A 1 181 ? 41.164 10.466 -38.616 1.00 83.00 181 PRO A C 1
ATOM 1431 O O . PRO A 1 181 ? 42.040 10.746 -39.430 1.00 83.00 181 PRO A O 1
ATOM 1434 N N . ASP A 1 182 ? 41.447 9.950 -37.423 1.00 82.62 182 ASP A N 1
ATOM 1435 C CA . ASP A 1 182 ? 42.789 9.611 -36.949 1.00 82.62 182 ASP A CA 1
ATOM 1436 C C . ASP A 1 182 ? 43.182 8.144 -37.208 1.00 82.62 182 ASP A C 1
ATOM 1438 O O . ASP A 1 182 ? 44.241 7.702 -36.764 1.00 82.62 182 ASP A O 1
ATOM 1442 N N . GLY A 1 183 ? 42.352 7.397 -37.943 1.00 81.06 183 GLY A N 1
ATOM 1443 C CA . GLY A 1 183 ? 42.594 6.003 -38.313 1.00 81.06 183 GLY A CA 1
ATOM 1444 C C . GLY A 1 183 ? 42.158 4.977 -37.265 1.00 81.06 183 GLY A C 1
ATOM 1445 O O . GLY A 1 183 ? 42.364 3.782 -37.476 1.00 81.06 183 GLY A O 1
ATOM 1446 N N . ARG A 1 184 ? 41.555 5.405 -36.148 1.00 89.12 184 ARG A N 1
ATOM 1447 C CA . ARG A 1 184 ? 40.910 4.499 -35.183 1.00 89.12 184 ARG A CA 1
ATOM 1448 C C . ARG A 1 184 ? 39.522 4.088 -35.668 1.00 89.12 184 ARG A C 1
ATOM 1450 O O . ARG A 1 184 ? 38.942 4.741 -36.527 1.00 89.12 184 ARG A O 1
ATOM 1457 N N . MET A 1 185 ? 38.961 3.024 -35.100 1.00 93.25 185 MET A N 1
ATOM 1458 C CA . MET A 1 185 ? 37.597 2.583 -35.417 1.00 93.25 185 MET A CA 1
ATOM 1459 C C . MET A 1 185 ? 36.657 2.892 -34.251 1.00 93.25 185 MET A C 1
ATOM 1461 O O . MET A 1 185 ? 36.929 2.493 -33.117 1.00 93.25 185 MET A O 1
ATOM 1465 N N . LEU A 1 186 ? 35.553 3.580 -34.537 1.00 93.50 186 LEU A N 1
ATOM 1466 C CA . LEU A 1 186 ? 34.427 3.743 -33.623 1.00 93.50 186 LEU A CA 1
ATOM 1467 C C . LEU A 1 186 ? 33.509 2.527 -33.746 1.00 93.50 186 LEU A C 1
ATOM 1469 O O . LEU A 1 186 ? 33.081 2.189 -34.849 1.00 93.50 186 LEU A O 1
ATOM 1473 N N . VAL A 1 187 ? 33.195 1.896 -32.619 1.00 93.88 187 VAL A N 1
ATOM 1474 C CA . VAL A 1 187 ? 32.323 0.723 -32.536 1.00 93.88 187 VAL A CA 1
ATOM 1475 C C . VAL A 1 187 ? 31.085 1.074 -31.727 1.00 93.88 187 VAL A C 1
ATOM 1477 O O . VAL A 1 187 ? 31.175 1.335 -30.525 1.00 93.88 187 VAL A O 1
ATOM 1480 N N . ARG A 1 188 ? 29.927 1.038 -32.388 1.00 93.81 188 ARG A N 1
ATOM 1481 C CA . ARG A 1 188 ? 28.611 1.233 -31.774 1.00 93.81 188 ARG A CA 1
ATOM 1482 C C . ARG A 1 188 ? 27.882 -0.100 -31.705 1.00 93.81 188 ARG A C 1
ATOM 1484 O O . ARG A 1 188 ? 27.703 -0.747 -32.736 1.00 93.81 188 ARG A O 1
ATOM 1491 N N . THR A 1 189 ? 27.502 -0.539 -30.507 1.00 93.44 189 THR A N 1
ATOM 1492 C CA . THR A 1 189 ? 27.003 -1.908 -30.292 1.00 93.44 189 THR A CA 1
ATOM 1493 C C . THR A 1 189 ? 25.539 -1.905 -29.884 1.00 93.44 189 THR A C 1
ATOM 1495 O O . THR A 1 189 ? 25.174 -1.248 -28.919 1.00 93.44 189 THR A O 1
ATOM 1498 N N . TYR A 1 190 ? 24.717 -2.678 -30.588 1.00 92.62 190 TYR A N 1
ATOM 1499 C CA . TYR A 1 190 ? 23.397 -3.097 -30.131 1.00 92.62 190 TYR A CA 1
ATOM 1500 C C . TYR A 1 190 ? 23.520 -4.459 -29.444 1.00 92.62 190 TYR A C 1
ATOM 1502 O O . TYR A 1 190 ? 23.978 -5.434 -30.055 1.00 92.62 190 TYR A O 1
ATOM 1510 N N . GLU A 1 191 ? 23.138 -4.528 -28.173 1.00 87.00 191 GLU A N 1
ATOM 1511 C CA . GLU A 1 191 ? 23.431 -5.678 -27.321 1.00 87.00 191 GLU A CA 1
ATOM 1512 C C . GLU A 1 191 ? 22.175 -6.491 -27.004 1.00 87.00 191 GLU A C 1
ATOM 1514 O O . GLU A 1 191 ? 21.180 -5.982 -26.488 1.00 87.00 191 GLU A O 1
ATOM 1519 N N . ARG A 1 192 ? 22.224 -7.793 -27.296 1.00 82.50 192 ARG A N 1
ATOM 1520 C CA . ARG A 1 192 ? 21.168 -8.745 -26.946 1.00 82.50 192 ARG A CA 1
ATOM 1521 C C . ARG A 1 192 ? 20.975 -8.776 -25.432 1.00 82.50 192 ARG A C 1
ATOM 1523 O O . ARG A 1 192 ? 21.944 -8.918 -24.694 1.00 82.50 192 ARG A O 1
ATOM 1530 N N . GLY A 1 193 ? 19.721 -8.751 -24.989 1.00 71.69 193 GLY A N 1
ATOM 1531 C CA . GLY A 1 193 ? 19.356 -8.765 -23.570 1.00 71.69 193 GLY A CA 1
ATOM 1532 C C . GLY A 1 193 ? 19.268 -7.370 -22.949 1.00 71.69 193 GLY A C 1
ATOM 1533 O O . GLY A 1 193 ? 18.432 -7.170 -22.077 1.00 71.69 193 GLY A O 1
ATOM 1534 N N . VAL A 1 194 ? 20.041 -6.397 -23.445 1.00 75.62 194 VAL A N 1
ATOM 1535 C CA . VAL A 1 194 ? 19.808 -4.965 -23.168 1.00 75.62 194 VAL A CA 1
ATOM 1536 C C . VAL A 1 194 ? 18.785 -4.399 -24.162 1.00 75.62 194 VAL A C 1
ATOM 1538 O O . VAL A 1 194 ? 18.002 -3.524 -23.817 1.00 75.62 194 VAL A O 1
ATOM 1541 N N . GLU A 1 195 ? 18.769 -4.950 -25.382 1.00 84.19 195 GLU A N 1
ATOM 1542 C CA . GLU A 1 195 ? 17.873 -4.603 -26.495 1.00 84.19 195 GLU A CA 1
ATOM 1543 C C . GLU A 1 195 ? 17.945 -3.115 -26.893 1.00 84.19 195 GLU A C 1
ATOM 1545 O O . GLU A 1 195 ? 17.015 -2.557 -27.478 1.00 84.19 195 GLU A O 1
ATOM 1550 N N . GLU A 1 196 ? 19.107 -2.507 -26.645 1.00 86.44 196 GLU A N 1
ATOM 1551 C CA . GLU A 1 196 ? 19.428 -1.093 -26.833 1.00 86.44 196 GLU A CA 1
ATOM 1552 C C . GLU A 1 196 ? 20.898 -0.906 -27.268 1.00 86.44 196 GLU A C 1
ATOM 1554 O O . GLU A 1 196 ? 21.696 -1.852 -27.245 1.00 86.44 196 GLU A O 1
ATOM 1559 N N . GLU A 1 197 ? 21.269 0.315 -27.683 1.00 89.00 197 GLU A N 1
ATOM 1560 C CA . GLU A 1 197 ? 22.681 0.669 -27.907 1.00 89.00 197 GLU A CA 1
ATOM 1561 C C . GLU A 1 197 ? 23.425 0.763 -26.566 1.00 89.00 197 GLU A C 1
ATOM 1563 O O . GLU A 1 197 ? 23.017 1.505 -25.671 1.00 89.00 197 GLU A O 1
ATOM 1568 N N . THR A 1 198 ? 24.541 0.043 -26.435 1.00 85.56 198 THR A N 1
ATOM 1569 C CA . THR A 1 198 ? 25.379 0.076 -25.233 1.00 85.56 198 THR A CA 1
ATOM 1570 C C . THR A 1 198 ? 26.581 0.997 -25.397 1.00 85.56 198 THR A C 1
ATOM 1572 O O . THR A 1 198 ? 27.156 1.145 -26.476 1.00 85.56 198 THR A O 1
ATOM 1575 N N . MET A 1 199 ? 26.986 1.625 -24.288 1.00 86.06 199 MET A N 1
ATOM 1576 C CA . MET A 1 199 ? 28.118 2.559 -24.268 1.00 86.06 199 MET A CA 1
ATOM 1577 C C . MET A 1 199 ? 29.444 1.867 -24.602 1.00 86.06 199 MET A C 1
ATOM 1579 O O . MET A 1 199 ? 30.327 2.490 -25.185 1.00 86.06 199 MET A O 1
ATOM 1583 N N . ALA A 1 200 ? 29.583 0.582 -24.275 1.00 86.62 200 ALA A N 1
ATOM 1584 C CA . ALA A 1 200 ? 30.709 -0.246 -24.679 1.00 86.62 200 ALA A CA 1
ATOM 1585 C C . ALA A 1 200 ? 30.356 -1.732 -24.593 1.00 86.62 200 ALA A C 1
ATOM 1587 O O . ALA A 1 200 ? 29.656 -2.154 -23.677 1.00 86.62 200 ALA A O 1
ATOM 1588 N N . CYS A 1 201 ? 30.956 -2.539 -25.470 1.00 88.44 201 CYS A N 1
ATOM 1589 C CA . CYS A 1 201 ? 30.883 -3.995 -25.410 1.00 88.44 201 CYS A CA 1
ATOM 1590 C C . CYS A 1 201 ? 32.281 -4.600 -25.601 1.00 88.44 201 CYS A C 1
ATOM 1592 O O . CYS A 1 201 ? 32.887 -4.485 -26.666 1.00 88.44 201 CYS A O 1
ATOM 1594 N N . GLY A 1 202 ? 32.814 -5.263 -24.569 1.00 88.19 202 GLY A N 1
ATOM 1595 C CA . GLY A 1 202 ? 34.160 -5.849 -24.619 1.00 88.19 202 GLY A CA 1
ATOM 1596 C C . GLY A 1 202 ? 34.291 -7.005 -25.618 1.00 88.19 202 GLY A C 1
ATOM 1597 O O . GLY A 1 202 ? 35.271 -7.079 -26.355 1.00 88.19 202 GLY A O 1
ATOM 1598 N N . THR A 1 203 ? 33.297 -7.895 -25.689 1.00 88.88 203 THR A N 1
ATOM 1599 C CA . THR A 1 203 ? 33.279 -9.002 -26.665 1.00 88.88 203 THR A CA 1
ATOM 1600 C C . THR A 1 203 ? 33.034 -8.495 -28.090 1.00 88.88 203 THR A C 1
ATOM 1602 O O . THR A 1 203 ? 33.610 -9.050 -29.028 1.00 88.88 203 THR A O 1
ATOM 1605 N N . GLY A 1 204 ? 32.267 -7.408 -28.244 1.00 91.06 204 GLY A N 1
ATOM 1606 C CA . GLY A 1 204 ? 32.042 -6.710 -29.516 1.00 91.06 204 GLY A CA 1
ATOM 1607 C C . GLY A 1 204 ? 33.289 -5.996 -30.040 1.00 91.06 204 GLY A C 1
ATOM 1608 O O . GLY A 1 204 ? 33.600 -6.075 -31.230 1.00 91.06 204 GLY A O 1
ATOM 1609 N N . ALA A 1 205 ? 34.081 -5.399 -29.143 1.00 93.00 205 ALA A N 1
ATOM 1610 C CA . ALA A 1 205 ? 35.393 -4.848 -29.473 1.00 93.00 205 ALA A CA 1
ATOM 1611 C C . ALA A 1 205 ? 36.338 -5.939 -30.006 1.00 93.00 205 ALA A C 1
ATOM 1613 O O . ALA A 1 205 ? 36.946 -5.782 -31.063 1.00 93.00 205 ALA A O 1
ATOM 1614 N N . VAL A 1 206 ? 36.403 -7.095 -29.338 1.00 93.31 206 VAL A N 1
ATOM 1615 C CA . VAL A 1 206 ? 37.199 -8.234 -29.825 1.00 93.31 206 VAL A CA 1
ATOM 1616 C C . VAL A 1 206 ? 36.693 -8.736 -31.176 1.00 93.31 206 VAL A C 1
ATOM 1618 O O . VAL A 1 206 ? 37.491 -8.913 -32.093 1.00 93.31 206 VAL A O 1
ATOM 1621 N N . ALA A 1 207 ? 35.379 -8.916 -31.329 1.00 94.12 207 ALA A N 1
ATOM 1622 C CA . ALA A 1 207 ? 34.775 -9.356 -32.586 1.00 94.12 207 ALA A CA 1
ATOM 1623 C C . ALA A 1 207 ? 35.132 -8.413 -33.743 1.00 94.12 207 ALA A C 1
ATOM 1625 O O . ALA A 1 207 ? 35.561 -8.860 -34.807 1.00 94.12 207 ALA A O 1
ATOM 1626 N N . THR A 1 208 ? 35.034 -7.106 -33.498 1.00 95.38 208 THR A N 1
ATOM 1627 C CA . THR A 1 208 ? 35.384 -6.061 -34.460 1.00 95.38 208 THR A CA 1
ATOM 1628 C C . THR A 1 208 ? 36.863 -6.099 -34.827 1.00 95.38 208 THR A C 1
ATOM 1630 O O . THR A 1 208 ? 37.189 -6.089 -36.011 1.00 95.38 208 THR A O 1
ATOM 1633 N N . ALA A 1 209 ? 37.764 -6.187 -33.844 1.00 94.94 209 ALA A N 1
ATOM 1634 C CA . ALA A 1 209 ? 39.204 -6.238 -34.092 1.00 94.94 209 ALA A CA 1
ATOM 1635 C C . ALA A 1 209 ? 39.601 -7.454 -34.942 1.00 94.94 209 ALA A C 1
ATOM 1637 O O . ALA A 1 209 ? 40.358 -7.313 -35.900 1.00 94.94 209 ALA A O 1
ATOM 1638 N N . LEU A 1 210 ? 39.052 -8.634 -34.637 1.00 94.44 210 LEU A N 1
ATOM 1639 C CA . LEU A 1 210 ? 39.367 -9.865 -35.364 1.00 94.44 210 LEU A CA 1
ATOM 1640 C C . LEU A 1 210 ? 38.785 -9.873 -36.785 1.00 94.44 210 LEU A C 1
ATOM 1642 O O . LEU A 1 210 ? 39.464 -10.291 -37.724 1.00 94.44 210 LEU A O 1
ATOM 1646 N N . LEU A 1 211 ? 37.565 -9.363 -36.980 1.00 94.50 211 LEU A N 1
ATOM 1647 C CA . LEU A 1 211 ? 36.995 -9.210 -38.322 1.00 94.50 211 LEU A CA 1
ATOM 1648 C C . LEU A 1 211 ? 37.721 -8.131 -39.133 1.00 94.50 211 LEU A C 1
ATOM 1650 O O . LEU A 1 211 ? 37.943 -8.321 -40.327 1.00 94.50 211 LEU A O 1
ATOM 1654 N N . ALA A 1 212 ? 38.157 -7.035 -38.508 1.00 93.19 212 ALA A N 1
ATOM 1655 C CA . ALA A 1 212 ? 38.964 -6.010 -39.164 1.00 93.19 212 ALA A CA 1
ATOM 1656 C C . ALA A 1 212 ? 40.369 -6.525 -39.520 1.00 93.19 212 ALA A C 1
ATOM 1658 O O . ALA A 1 212 ? 40.874 -6.216 -40.596 1.00 93.19 212 ALA A O 1
ATOM 1659 N N . TRP A 1 213 ? 40.983 -7.362 -38.680 1.00 93.12 213 TRP A N 1
ATOM 1660 C CA . TRP A 1 213 ? 42.216 -8.076 -39.024 1.00 93.12 213 TRP A CA 1
ATOM 1661 C C . TRP A 1 213 ? 42.020 -8.926 -40.279 1.00 93.12 213 TRP A C 1
ATOM 1663 O O . TRP A 1 213 ? 42.758 -8.768 -41.250 1.00 93.12 213 TRP A O 1
ATOM 1673 N N . LYS A 1 214 ? 40.969 -9.754 -40.313 1.00 90.88 214 LYS A N 1
ATOM 1674 C CA . LYS A 1 214 ? 40.735 -10.668 -41.435 1.00 90.88 214 LYS A CA 1
ATOM 1675 C C . LYS A 1 214 ? 40.346 -9.953 -42.734 1.00 90.88 214 LYS A C 1
ATOM 1677 O O . LYS A 1 214 ? 40.895 -10.269 -43.783 1.00 90.88 214 LYS A O 1
ATOM 1682 N N . LYS A 1 215 ? 39.428 -8.979 -42.672 1.00 90.25 215 LYS A N 1
ATOM 1683 C CA . LYS A 1 215 ? 38.910 -8.258 -43.853 1.00 90.25 215 LYS A CA 1
ATOM 1684 C C . LYS A 1 215 ? 39.794 -7.103 -44.313 1.00 90.25 215 LYS A C 1
ATOM 1686 O O . LYS A 1 215 ? 39.851 -6.822 -45.506 1.00 90.25 215 LYS A O 1
ATOM 1691 N N . ARG A 1 216 ? 40.418 -6.384 -43.377 1.00 89.44 216 ARG A N 1
ATOM 1692 C CA . ARG A 1 216 ? 41.102 -5.104 -43.637 1.00 89.44 216 ARG A CA 1
ATOM 1693 C C . ARG A 1 216 ? 42.605 -5.142 -43.336 1.00 89.44 216 ARG A C 1
ATOM 1695 O O . ARG A 1 216 ? 43.285 -4.160 -43.608 1.00 89.44 216 ARG A O 1
ATOM 1702 N N . GLY A 1 217 ? 43.136 -6.241 -42.792 1.00 88.88 217 GLY A N 1
ATOM 1703 C CA . GLY A 1 217 ? 44.562 -6.377 -42.476 1.00 88.88 217 GLY A CA 1
ATOM 1704 C C . GLY A 1 217 ? 45.022 -5.551 -41.269 1.00 88.88 217 GLY A C 1
ATOM 1705 O O . GLY A 1 217 ? 46.196 -5.193 -41.189 1.00 88.88 217 GLY A O 1
ATOM 1706 N N . VAL A 1 218 ? 44.116 -5.212 -40.344 1.00 91.12 218 VAL A N 1
ATOM 1707 C CA . VAL A 1 218 ? 44.460 -4.490 -39.104 1.00 91.12 218 VAL A CA 1
ATOM 1708 C C . VAL A 1 218 ? 45.419 -5.324 -38.251 1.00 91.12 218 VAL A C 1
ATOM 1710 O O . VAL A 1 218 ? 45.175 -6.502 -38.023 1.00 91.12 218 VAL A O 1
ATOM 1713 N N . THR A 1 219 ? 46.497 -4.720 -37.750 1.00 90.62 219 THR A N 1
ATOM 1714 C CA . THR A 1 219 ? 47.522 -5.402 -36.941 1.00 90.62 219 THR A CA 1
ATOM 1715 C C . THR A 1 219 ? 47.235 -5.338 -35.438 1.00 90.62 219 THR A C 1
ATOM 1717 O O . THR A 1 219 ? 46.650 -4.373 -34.955 1.00 90.62 219 THR A O 1
ATOM 1720 N N . SER A 1 220 ? 47.724 -6.327 -34.687 1.00 92.44 220 SER A N 1
ATOM 1721 C CA . SER A 1 220 ? 47.709 -6.354 -33.214 1.00 92.44 220 SER A CA 1
ATOM 1722 C C . SER A 1 220 ? 48.773 -5.404 -32.620 1.00 92.44 220 SER A C 1
ATOM 1724 O O . SER A 1 220 ? 49.919 -5.456 -33.078 1.00 92.44 220 SER A O 1
ATOM 1726 N N . PRO A 1 221 ? 48.470 -4.580 -31.593 1.00 92.81 221 PRO A N 1
ATOM 1727 C CA . PRO A 1 221 ? 47.153 -4.355 -30.993 1.00 92.81 221 PRO A CA 1
ATOM 1728 C C . PRO A 1 221 ? 46.252 -3.446 -31.841 1.00 92.81 221 PRO A C 1
ATOM 1730 O O . PRO A 1 221 ? 46.691 -2.397 -32.311 1.00 92.81 221 PRO A O 1
ATOM 1733 N N . ALA A 1 222 ? 44.967 -3.790 -31.942 1.00 92.94 222 ALA A N 1
ATOM 1734 C CA . ALA A 1 222 ? 43.947 -2.898 -32.494 1.00 92.94 222 ALA A CA 1
ATOM 1735 C C . ALA A 1 222 ? 43.318 -2.055 -31.382 1.00 92.94 222 ALA A C 1
ATOM 1737 O O . ALA A 1 222 ? 42.865 -2.605 -30.379 1.00 92.94 222 ALA A O 1
ATOM 1738 N N . VAL A 1 223 ? 43.252 -0.735 -31.569 1.00 93.06 223 VAL A N 1
ATOM 1739 C CA . VAL A 1 223 ? 42.602 0.190 -30.626 1.00 93.06 223 VAL A CA 1
ATOM 1740 C C . VAL A 1 223 ? 41.270 0.655 -31.199 1.00 93.06 223 VAL A C 1
ATOM 1742 O O . VAL A 1 223 ? 41.203 1.168 -32.317 1.00 93.06 223 VAL A O 1
ATOM 1745 N N . LEU A 1 224 ? 40.215 0.467 -30.416 1.00 93.62 224 LEU A N 1
ATOM 1746 C CA . LEU A 1 224 ? 38.835 0.771 -30.765 1.00 93.62 224 LEU A CA 1
ATOM 1747 C C . LEU A 1 224 ? 38.291 1.825 -29.806 1.00 93.62 224 LEU A C 1
ATOM 1749 O O . LEU A 1 224 ? 38.569 1.774 -28.608 1.00 93.62 224 LEU A O 1
ATOM 1753 N N . VAL A 1 225 ? 37.495 2.751 -30.329 1.00 93.06 225 VAL A N 1
ATOM 1754 C CA . VAL A 1 225 ? 36.740 3.726 -29.537 1.00 93.06 225 VAL A CA 1
ATOM 1755 C C . VAL A 1 225 ? 35.300 3.234 -29.442 1.00 93.06 225 VAL A C 1
ATOM 1757 O O . VAL A 1 225 ? 34.706 2.841 -30.441 1.00 93.06 225 VAL A O 1
ATOM 1760 N N . THR A 1 226 ? 34.741 3.211 -28.242 1.00 91.88 226 THR A N 1
ATOM 1761 C CA . THR A 1 226 ? 33.360 2.763 -27.990 1.00 91.88 226 THR A CA 1
ATOM 1762 C C . THR A 1 226 ? 32.365 3.926 -28.091 1.00 91.88 226 THR A C 1
ATOM 1764 O O . THR A 1 226 ? 32.783 5.085 -28.076 1.00 91.88 226 THR A O 1
ATOM 1767 N N . SER A 1 227 ? 31.053 3.656 -28.155 1.00 88.00 227 SER A N 1
ATOM 1768 C CA . SER A 1 227 ? 30.009 4.704 -28.120 1.00 88.00 227 SER A CA 1
ATOM 1769 C C . SER A 1 227 ? 30.157 5.665 -26.931 1.00 88.00 227 SER A C 1
ATOM 1771 O O . SER A 1 227 ? 29.852 6.849 -27.048 1.00 88.00 227 SER A O 1
ATOM 1773 N N . GLY A 1 228 ? 30.672 5.183 -25.796 1.00 83.62 228 GLY A N 1
ATOM 1774 C CA . GLY A 1 228 ? 30.941 5.986 -24.604 1.00 83.62 228 GLY A CA 1
ATOM 1775 C C . GLY A 1 228 ? 32.235 6.797 -24.642 1.00 83.62 228 GLY A C 1
ATOM 1776 O O . GLY A 1 228 ? 32.544 7.479 -23.669 1.00 83.62 228 GLY A O 1
ATOM 1777 N N . GLY A 1 229 ? 32.991 6.735 -25.740 1.00 88.06 229 GLY A N 1
ATOM 1778 C CA . GLY A 1 229 ? 34.247 7.461 -25.923 1.00 88.06 229 GLY A CA 1
ATOM 1779 C C . GLY A 1 229 ? 35.461 6.817 -25.247 1.00 88.06 229 GLY A C 1
ATOM 1780 O O . GLY A 1 229 ? 36.537 7.407 -25.247 1.00 88.06 229 GLY A O 1
ATOM 1781 N N . GLU A 1 230 ? 35.313 5.616 -24.684 1.00 89.12 230 GLU A N 1
ATOM 1782 C CA . GLU A 1 230 ? 36.403 4.889 -24.028 1.00 89.12 230 GLU A CA 1
ATOM 1783 C C . GLU A 1 230 ? 37.187 4.042 -25.037 1.00 89.12 230 GLU A C 1
ATOM 1785 O O . GLU A 1 230 ? 36.607 3.472 -25.969 1.00 89.12 230 GLU A O 1
ATOM 1790 N N . GLU A 1 231 ? 38.499 3.936 -24.823 1.00 92.12 231 GLU A N 1
ATOM 1791 C CA . GLU A 1 231 ? 39.412 3.162 -25.666 1.00 92.12 231 GLU A CA 1
ATOM 1792 C C . GLU A 1 231 ? 39.578 1.728 -25.150 1.00 92.12 231 GLU A C 1
ATOM 1794 O O . GLU A 1 231 ? 39.895 1.494 -23.979 1.00 92.12 231 GLU A O 1
ATOM 1799 N N . LEU A 1 232 ? 39.410 0.758 -26.049 1.00 93.00 232 LEU A N 1
ATOM 1800 C CA . LEU A 1 232 ? 39.676 -0.655 -25.804 1.00 93.00 232 LEU A CA 1
ATOM 1801 C C . LEU A 1 232 ? 40.739 -1.152 -26.783 1.00 93.00 232 LEU A C 1
ATOM 1803 O O . LEU A 1 232 ? 40.588 -1.025 -27.997 1.00 93.00 232 LEU A O 1
ATOM 1807 N N . ALA A 1 233 ? 41.806 -1.740 -26.250 1.00 94.12 233 ALA A N 1
ATOM 1808 C CA . ALA A 1 233 ? 42.865 -2.358 -27.031 1.00 94.12 233 ALA A CA 1
ATOM 1809 C C . ALA A 1 233 ? 42.675 -3.878 -27.064 1.00 94.12 233 ALA A C 1
ATOM 1811 O O . ALA A 1 233 ? 42.544 -4.524 -26.023 1.00 94.12 233 ALA A O 1
ATOM 1812 N N . VAL A 1 234 ? 42.677 -4.451 -28.262 1.00 94.69 234 VAL A N 1
ATOM 1813 C CA . VAL A 1 234 ? 42.600 -5.894 -28.483 1.00 94.69 234 VAL A CA 1
ATOM 1814 C C . VAL A 1 234 ? 43.944 -6.371 -29.007 1.00 94.69 234 VAL A C 1
ATOM 1816 O O . VAL A 1 234 ? 44.421 -5.907 -30.040 1.00 94.69 234 VAL A O 1
ATOM 1819 N N . GLU A 1 235 ? 44.555 -7.300 -28.286 1.00 94.69 235 GLU A N 1
ATOM 1820 C CA . GLU A 1 235 ? 45.830 -7.922 -28.629 1.00 94.69 235 GLU A CA 1
ATOM 1821 C C . GLU A 1 235 ? 45.594 -9.384 -28.993 1.00 94.69 235 GLU A C 1
ATOM 1823 O O . GLU A 1 235 ? 44.825 -10.077 -28.337 1.00 94.69 235 GLU A O 1
ATOM 1828 N N . TRP A 1 236 ? 46.283 -9.881 -30.007 1.00 94.19 236 TRP A N 1
ATOM 1829 C CA . TRP A 1 236 ? 46.313 -11.301 -30.345 1.00 94.19 236 TRP A CA 1
ATOM 1830 C C . TRP A 1 236 ? 47.673 -11.698 -30.911 1.00 94.19 236 TRP A C 1
ATOM 1832 O O . TRP A 1 236 ? 48.489 -10.845 -31.281 1.00 94.19 236 TRP A O 1
ATOM 1842 N N . ARG A 1 237 ? 47.903 -13.010 -30.993 1.00 92.00 237 ARG A N 1
ATOM 1843 C CA . ARG A 1 237 ? 49.027 -13.619 -31.702 1.00 92.00 237 ARG A CA 1
ATOM 1844 C C . ARG A 1 237 ? 48.510 -14.402 -32.902 1.00 92.00 237 ARG A C 1
ATOM 1846 O O . ARG A 1 237 ? 47.591 -15.200 -32.771 1.00 92.00 237 ARG A O 1
ATOM 1853 N N . GLU A 1 238 ? 49.130 -14.213 -34.057 1.00 87.69 238 GLU A N 1
ATOM 1854 C CA . GLU A 1 238 ? 48.835 -15.019 -35.241 1.00 87.69 238 GLU A CA 1
ATOM 1855 C C . GLU A 1 238 ? 49.491 -16.404 -35.127 1.00 87.69 238 GLU A C 1
ATOM 1857 O O . GLU A 1 238 ? 50.668 -16.533 -34.768 1.00 87.69 238 GLU A O 1
ATOM 1862 N N . SER A 1 239 ? 48.703 -17.439 -35.399 1.00 83.94 239 SER A N 1
ATOM 1863 C CA . SER A 1 239 ? 49.143 -18.832 -35.506 1.00 83.94 239 SER A CA 1
ATOM 1864 C C . SER A 1 239 ? 49.565 -19.158 -36.942 1.00 83.94 239 SER A C 1
ATOM 1866 O O . SER A 1 239 ? 49.235 -18.440 -37.888 1.00 83.94 239 SER A O 1
ATOM 1868 N N . SER A 1 240 ? 50.275 -20.274 -37.122 1.00 76.69 240 SER A N 1
ATOM 1869 C CA . SER A 1 240 ? 50.711 -20.754 -38.441 1.00 76.69 240 SER A CA 1
ATOM 1870 C C . SER A 1 240 ? 49.559 -21.061 -39.404 1.00 76.69 240 SER A C 1
ATOM 1872 O O . SER A 1 240 ? 49.771 -21.052 -40.614 1.00 76.69 240 SER A O 1
ATOM 1874 N N . ASP A 1 241 ? 48.351 -21.287 -38.883 1.00 77.62 241 ASP A N 1
ATOM 1875 C CA . ASP A 1 241 ? 47.187 -21.741 -39.650 1.00 77.62 241 ASP A CA 1
ATOM 1876 C C . ASP A 1 241 ? 46.281 -20.576 -40.086 1.00 77.62 241 ASP A C 1
ATOM 1878 O O . ASP A 1 241 ? 45.105 -20.765 -40.392 1.00 77.62 241 ASP A O 1
ATOM 1882 N N . ASN A 1 242 ? 46.820 -19.349 -40.124 1.00 78.31 242 ASN A N 1
ATOM 1883 C CA . ASN A 1 242 ? 46.077 -18.133 -40.474 1.00 78.31 242 ASN A CA 1
ATOM 1884 C C . ASN A 1 242 ? 44.854 -17.903 -39.556 1.00 78.31 242 ASN A C 1
ATOM 1886 O O . ASN A 1 242 ? 43.784 -17.452 -39.990 1.00 78.31 242 ASN A O 1
ATOM 1890 N N . TRP A 1 243 ? 45.039 -18.242 -38.276 1.00 86.44 243 TRP A N 1
ATOM 1891 C CA . TRP A 1 243 ? 44.096 -18.049 -37.178 1.00 86.44 243 TRP A CA 1
ATOM 1892 C C . TRP A 1 243 ? 44.745 -17.273 -36.028 1.00 86.44 243 TRP A C 1
ATOM 1894 O O . TRP A 1 243 ? 45.972 -17.177 -35.960 1.00 86.44 243 TRP A O 1
ATOM 1904 N N . VAL A 1 244 ? 43.946 -16.740 -35.106 1.00 86.44 244 VAL A N 1
ATOM 1905 C CA . VAL A 1 244 ? 44.431 -15.980 -33.947 1.00 86.44 244 VAL A CA 1
ATOM 1906 C C . VAL A 1 244 ? 44.373 -16.804 -32.663 1.00 86.44 244 VAL A C 1
ATOM 1908 O O . VAL A 1 244 ? 43.423 -17.538 -32.402 1.00 86.44 244 VAL A O 1
ATOM 1911 N N . GLU A 1 245 ? 45.388 -16.656 -31.826 1.00 88.50 245 GLU A N 1
ATOM 1912 C CA . GLU A 1 245 ? 45.486 -17.264 -30.504 1.00 88.50 245 GLU A CA 1
ATOM 1913 C C . GLU A 1 245 ? 45.837 -16.207 -29.460 1.00 88.50 245 GLU A C 1
ATOM 1915 O O . GLU A 1 245 ? 46.391 -15.152 -29.775 1.00 88.50 245 GLU A O 1
ATOM 1920 N N . ASN A 1 246 ? 45.577 -16.532 -28.191 1.00 88.88 246 ASN A N 1
ATOM 1921 C CA . ASN A 1 246 ? 45.917 -15.686 -27.046 1.00 88.88 246 ASN A CA 1
ATOM 1922 C C . ASN A 1 246 ? 45.361 -14.265 -27.213 1.00 88.88 246 ASN A C 1
ATOM 1924 O O . ASN A 1 246 ? 46.106 -13.287 -27.217 1.00 88.88 246 ASN A O 1
ATOM 1928 N N . VAL A 1 247 ? 44.045 -14.180 -27.405 1.00 91.94 247 VAL A N 1
ATOM 1929 C CA . VAL A 1 247 ? 43.341 -12.908 -27.549 1.00 91.94 247 VAL A CA 1
ATOM 1930 C C . VAL A 1 247 ? 43.186 -12.265 -26.172 1.00 91.94 247 VAL A C 1
ATOM 1932 O O . VAL A 1 247 ? 42.630 -12.871 -25.254 1.00 91.94 247 VAL A O 1
ATOM 1935 N N . TYR A 1 248 ? 43.668 -11.036 -26.024 1.00 93.50 248 TYR A N 1
ATOM 1936 C CA . TYR A 1 248 ? 43.555 -10.241 -24.810 1.00 93.50 248 TYR A CA 1
ATOM 1937 C C . TYR A 1 248 ? 42.771 -8.963 -25.076 1.00 93.50 248 TYR A C 1
ATOM 1939 O O . TYR A 1 248 ? 42.948 -8.304 -26.099 1.00 93.50 248 TYR A O 1
ATOM 1947 N N . LEU A 1 249 ? 41.934 -8.597 -24.111 1.00 93.75 249 LEU A N 1
ATOM 1948 C CA . LEU A 1 249 ? 41.235 -7.323 -24.070 1.00 93.75 249 LEU A CA 1
ATOM 1949 C C . LEU A 1 249 ? 41.854 -6.466 -22.968 1.00 93.75 249 LEU A C 1
ATOM 1951 O O . LEU A 1 249 ? 41.860 -6.852 -21.797 1.00 93.75 249 LEU A O 1
ATOM 1955 N N . LYS A 1 250 ? 42.360 -5.295 -23.342 1.00 94.94 250 LYS A N 1
ATOM 1956 C CA . LYS A 1 250 ? 42.925 -4.302 -22.436 1.00 94.94 250 LYS A CA 1
ATOM 1957 C C . LYS A 1 250 ? 42.088 -3.031 -22.470 1.00 94.94 250 LYS A C 1
ATOM 1959 O O . LYS A 1 250 ? 41.723 -2.547 -23.535 1.00 94.94 250 LYS A O 1
ATOM 1964 N N . GLY A 1 251 ? 41.801 -2.482 -21.299 1.00 93.44 251 GLY A N 1
ATOM 1965 C CA . GLY A 1 251 ? 41.087 -1.217 -21.195 1.00 93.44 251 GLY A CA 1
ATOM 1966 C C . GLY A 1 251 ? 40.919 -0.748 -19.755 1.00 93.44 251 GLY A C 1
ATOM 1967 O O . GLY A 1 251 ? 41.364 -1.433 -18.823 1.00 93.44 251 GLY A O 1
ATOM 1968 N N . PRO A 1 252 ? 40.244 0.395 -19.563 1.00 92.56 252 PRO A N 1
ATOM 1969 C CA . PRO A 1 252 ? 40.056 0.976 -18.248 1.00 92.56 252 PRO A CA 1
ATOM 1970 C C . PRO A 1 252 ? 39.108 0.136 -17.375 1.00 92.56 252 PRO A C 1
ATOM 1972 O O . PRO A 1 252 ? 38.112 -0.424 -17.850 1.00 92.56 252 PRO A O 1
ATOM 1975 N N . ALA A 1 253 ? 39.428 0.079 -16.084 1.00 93.81 253 ALA A N 1
ATOM 1976 C CA . ALA A 1 253 ? 38.602 -0.393 -14.980 1.00 93.81 253 ALA A CA 1
ATOM 1977 C C . ALA A 1 253 ? 38.845 0.521 -13.773 1.00 93.81 253 ALA A C 1
ATOM 1979 O O . ALA A 1 253 ? 39.820 0.379 -13.032 1.00 93.81 253 ALA A O 1
ATOM 1980 N N . ARG A 1 254 ? 37.956 1.497 -13.596 1.00 92.88 254 ARG A N 1
ATOM 1981 C CA . ARG A 1 254 ? 38.115 2.580 -12.629 1.00 92.88 254 ARG A CA 1
ATOM 1982 C C . ARG A 1 254 ? 37.426 2.240 -11.316 1.00 92.88 254 ARG A C 1
ATOM 1984 O O . ARG A 1 254 ? 36.246 1.873 -11.266 1.00 92.88 254 ARG A O 1
ATOM 1991 N N . PHE A 1 255 ? 38.172 2.406 -10.233 1.00 90.31 255 PHE A N 1
ATOM 1992 C CA . PHE A 1 255 ? 37.624 2.380 -8.888 1.00 90.31 255 PHE A CA 1
ATOM 1993 C C . PHE A 1 255 ? 36.994 3.749 -8.605 1.00 90.31 255 PHE A C 1
ATOM 1995 O O . PHE A 1 255 ? 37.705 4.746 -8.565 1.00 90.31 255 PHE A O 1
ATOM 2002 N N . VAL A 1 256 ? 35.663 3.810 -8.492 1.00 93.00 256 VAL A N 1
ATOM 2003 C CA . VAL A 1 256 ? 34.931 5.092 -8.412 1.00 93.00 256 VAL A CA 1
ATOM 2004 C C . VAL A 1 256 ? 34.685 5.498 -6.958 1.00 93.00 256 VAL A C 1
ATOM 2006 O O . VAL A 1 256 ? 35.053 6.596 -6.561 1.00 93.00 256 VAL A O 1
ATOM 2009 N N . TYR A 1 257 ? 34.093 4.609 -6.158 1.00 90.44 257 TYR A N 1
ATOM 2010 C CA . TYR A 1 257 ? 33.849 4.809 -4.728 1.00 90.44 257 TYR A CA 1
ATOM 2011 C C . TYR A 1 257 ? 33.713 3.460 -4.004 1.00 90.44 257 TYR A C 1
ATOM 2013 O O . TYR A 1 257 ? 33.485 2.428 -4.642 1.00 90.44 257 TYR A O 1
ATOM 2021 N N . THR A 1 258 ? 33.845 3.487 -2.676 1.00 92.38 258 THR A N 1
ATOM 2022 C CA . THR A 1 258 ? 33.463 2.416 -1.741 1.00 92.38 258 THR A CA 1
ATOM 2023 C C . THR A 1 258 ? 32.308 2.899 -0.861 1.00 92.38 258 THR A C 1
ATOM 2025 O O . THR A 1 258 ? 32.145 4.101 -0.658 1.00 92.38 258 THR A O 1
ATOM 2028 N N . GLY A 1 259 ? 31.498 1.979 -0.339 1.00 89.38 259 GLY A N 1
ATOM 2029 C CA . GLY A 1 259 ? 30.400 2.314 0.565 1.00 89.38 259 GLY A CA 1
ATOM 2030 C C . GLY A 1 259 ? 29.771 1.078 1.199 1.00 89.38 259 GLY A C 1
ATOM 2031 O O . GLY A 1 259 ? 30.059 -0.047 0.793 1.00 89.38 259 GLY A O 1
ATOM 2032 N N . GLU A 1 260 ? 28.910 1.307 2.187 1.00 86.69 260 GLU A N 1
ATOM 2033 C CA . GLU A 1 260 ? 28.126 0.274 2.865 1.00 86.69 260 GLU A CA 1
ATOM 2034 C C . GLU A 1 260 ? 26.662 0.336 2.406 1.00 86.69 260 GLU A C 1
ATOM 2036 O O . GLU A 1 260 ? 26.085 1.417 2.274 1.00 86.69 260 GLU A O 1
ATOM 2041 N N . LEU A 1 261 ? 26.057 -0.828 2.159 1.00 81.19 261 LEU A N 1
ATOM 2042 C CA . LEU A 1 261 ? 24.645 -0.953 1.796 1.00 81.19 261 LEU A CA 1
ATOM 2043 C C . LEU A 1 261 ? 23.785 -1.034 3.060 1.00 81.19 261 LEU A C 1
ATOM 2045 O O . LEU A 1 261 ? 23.902 -1.981 3.835 1.00 81.19 261 LEU A O 1
ATOM 2049 N N . MET A 1 262 ? 22.903 -0.054 3.249 1.00 78.94 262 MET A N 1
ATOM 2050 C CA . MET A 1 262 ? 21.912 -0.063 4.329 1.00 78.94 262 MET A CA 1
ATOM 2051 C C . MET A 1 262 ? 20.660 -0.846 3.914 1.00 78.94 262 MET A C 1
ATOM 2053 O O . MET A 1 262 ? 20.346 -0.935 2.728 1.00 78.94 262 MET A O 1
ATOM 2057 N N . ALA A 1 263 ? 19.906 -1.373 4.884 1.00 70.00 263 ALA A N 1
ATOM 2058 C CA . ALA A 1 263 ? 18.694 -2.160 4.618 1.00 70.00 263 ALA A CA 1
ATOM 2059 C C . ALA A 1 263 ? 17.631 -1.397 3.800 1.00 70.00 263 ALA A C 1
ATOM 2061 O O . ALA A 1 263 ? 16.903 -2.005 3.022 1.00 70.00 263 ALA A O 1
ATOM 2062 N N . GLU A 1 264 ? 17.572 -0.070 3.929 1.00 65.12 264 GLU A N 1
ATOM 2063 C CA . GLU A 1 264 ? 16.647 0.791 3.178 1.00 65.12 264 GLU A CA 1
ATOM 2064 C C . GLU A 1 264 ? 16.905 0.783 1.669 1.00 65.12 264 GLU A C 1
ATOM 2066 O O . GLU A 1 264 ? 15.969 0.927 0.886 1.00 65.12 264 GLU A O 1
ATOM 2071 N N . ALA A 1 265 ? 18.143 0.509 1.244 1.00 67.12 265 ALA A N 1
ATOM 2072 C CA . ALA A 1 265 ? 18.504 0.389 -0.167 1.00 67.12 265 ALA A CA 1
ATOM 2073 C C . ALA A 1 265 ? 17.837 -0.819 -0.859 1.00 67.12 265 ALA A C 1
ATOM 2075 O O . ALA A 1 265 ? 18.007 -1.002 -2.065 1.00 67.12 265 ALA A O 1
ATOM 2076 N N . LEU A 1 266 ? 17.108 -1.654 -0.109 1.00 64.50 266 LEU A N 1
ATOM 2077 C CA . LEU A 1 266 ? 16.428 -2.856 -0.586 1.00 64.50 266 LEU A CA 1
ATOM 2078 C C . LEU A 1 266 ? 14.890 -2.738 -0.573 1.00 64.50 266 LEU A C 1
ATOM 2080 O O . LEU A 1 266 ? 14.219 -3.654 -1.042 1.00 64.50 266 LEU A O 1
ATOM 2084 N N . LEU A 1 267 ? 14.305 -1.649 -0.055 1.00 56.50 267 LEU A N 1
ATOM 2085 C CA . LEU A 1 267 ? 12.865 -1.593 0.237 1.00 56.50 267 LEU A CA 1
ATOM 2086 C C . LEU A 1 267 ? 12.021 -1.005 -0.918 1.00 56.50 267 LEU A C 1
ATOM 2088 O O . LEU A 1 267 ? 12.154 0.156 -1.297 1.00 56.50 267 LEU A O 1
ATOM 2092 N N . VAL A 1 268 ? 11.059 -1.785 -1.426 1.00 58.62 268 VAL A N 1
ATOM 2093 C CA . VAL A 1 268 ? 9.648 -1.359 -1.353 1.00 58.62 268 VAL A CA 1
ATOM 2094 C C . VAL A 1 268 ? 9.263 -1.573 0.109 1.00 58.62 268 VAL A C 1
ATOM 2096 O O . VAL A 1 268 ? 9.673 -2.580 0.685 1.00 58.62 268 VAL A O 1
ATOM 2099 N N . ASP A 1 269 ? 8.542 -0.654 0.751 1.00 67.50 269 ASP A N 1
ATOM 2100 C CA . ASP A 1 269 ? 8.124 -0.847 2.148 1.00 67.50 269 ASP A CA 1
ATOM 2101 C C . ASP A 1 269 ? 6.993 -1.892 2.246 1.00 67.50 269 ASP A C 1
ATOM 2103 O O . ASP A 1 269 ? 5.844 -1.613 2.595 1.00 67.50 269 ASP A O 1
ATOM 2107 N N . GLU A 1 270 ? 7.322 -3.131 1.879 1.00 79.00 270 GLU A N 1
ATOM 2108 C CA . GLU A 1 270 ? 6.441 -4.291 1.905 1.00 79.00 270 GLU A CA 1
ATOM 2109 C C . GLU A 1 270 ? 5.894 -4.516 3.312 1.00 79.00 270 GLU A C 1
ATOM 2111 O O . GLU A 1 270 ? 4.745 -4.919 3.475 1.00 79.00 270 GLU A O 1
ATOM 2116 N N . ARG A 1 271 ? 6.689 -4.203 4.345 1.00 77.62 271 ARG A N 1
ATOM 2117 C CA . ARG A 1 271 ? 6.279 -4.335 5.745 1.00 77.62 271 ARG A CA 1
ATOM 2118 C C . ARG A 1 271 ? 5.140 -3.385 6.074 1.00 77.62 271 ARG A C 1
ATOM 2120 O O . ARG A 1 271 ? 4.134 -3.839 6.620 1.00 77.62 271 ARG A O 1
ATOM 2127 N N . SER A 1 272 ? 5.251 -2.103 5.733 1.00 80.88 272 SER A N 1
ATOM 2128 C CA . SER A 1 272 ? 4.140 -1.174 5.930 1.00 80.88 272 SER A CA 1
ATOM 2129 C C . SER A 1 272 ? 2.964 -1.465 5.016 1.00 80.88 272 SER A C 1
ATOM 2131 O O . SER A 1 272 ? 1.830 -1.302 5.454 1.00 80.88 272 SER A O 1
ATOM 2133 N N . PHE A 1 273 ? 3.184 -1.959 3.796 1.00 90.06 273 PHE A N 1
ATOM 2134 C CA . PHE A 1 273 ? 2.082 -2.382 2.933 1.00 90.06 273 PHE A CA 1
ATOM 2135 C C . PHE A 1 273 ? 1.292 -3.552 3.543 1.00 90.06 273 PHE A C 1
ATOM 2137 O O . PHE A 1 273 ? 0.066 -3.486 3.640 1.00 90.06 273 PHE A O 1
ATOM 2144 N N . VAL A 1 274 ? 1.982 -4.577 4.055 1.00 91.06 274 VAL A N 1
ATOM 2145 C CA . VAL A 1 274 ? 1.371 -5.696 4.792 1.00 91.06 274 VAL A CA 1
ATOM 2146 C C . VAL A 1 274 ? 0.642 -5.183 6.036 1.00 91.06 274 VAL A C 1
ATOM 2148 O O . VAL A 1 274 ? -0.523 -5.517 6.247 1.00 91.06 274 VAL A O 1
ATOM 2151 N N . LYS A 1 275 ? 1.288 -4.323 6.837 1.00 87.81 275 LYS A N 1
ATOM 2152 C CA . LYS A 1 275 ? 0.697 -3.717 8.043 1.00 87.81 275 LYS A CA 1
ATOM 2153 C C . LYS A 1 275 ? -0.560 -2.905 7.713 1.00 87.81 275 LYS A C 1
ATOM 2155 O O . LYS A 1 275 ? -1.533 -2.956 8.464 1.00 87.81 275 LYS A O 1
ATOM 2160 N N . LEU A 1 276 ? -0.558 -2.179 6.595 1.00 94.81 276 LEU A N 1
ATOM 2161 C CA . LEU A 1 276 ? -1.699 -1.410 6.110 1.00 94.81 276 LEU A CA 1
ATOM 2162 C C . LEU A 1 276 ? -2.850 -2.328 5.691 1.00 94.81 276 LEU A C 1
ATOM 2164 O O . LEU A 1 276 ? -3.983 -2.078 6.094 1.00 94.81 276 LEU A O 1
ATOM 2168 N N . ILE A 1 277 ? -2.580 -3.404 4.945 1.00 97.25 277 ILE A N 1
ATOM 2169 C CA . ILE A 1 277 ? -3.607 -4.392 4.586 1.00 97.25 277 ILE A CA 1
ATOM 2170 C C . ILE A 1 277 ? -4.206 -5.020 5.848 1.00 97.25 277 ILE A C 1
ATOM 2172 O O . ILE A 1 277 ? -5.426 -5.052 5.985 1.00 97.25 277 ILE A O 1
ATOM 2176 N N . GLU A 1 278 ? -3.383 -5.470 6.798 1.00 95.25 278 GLU A N 1
ATOM 2177 C CA . GLU A 1 278 ? -3.882 -6.045 8.055 1.00 95.25 278 GLU A CA 1
ATOM 2178 C C . GLU A 1 278 ? -4.730 -5.045 8.845 1.00 95.25 278 GLU A C 1
ATOM 2180 O O . GLU A 1 278 ? -5.808 -5.401 9.322 1.00 95.25 278 GLU A O 1
ATOM 2185 N N . PHE A 1 279 ? -4.313 -3.777 8.905 1.00 92.75 279 PHE A N 1
ATOM 2186 C CA . PHE A 1 279 ? -5.109 -2.705 9.500 1.00 92.75 279 PHE A CA 1
ATOM 2187 C C . PHE A 1 279 ? -6.468 -2.533 8.801 1.00 92.75 279 PHE A C 1
ATOM 2189 O O . PHE A 1 279 ? -7.492 -2.436 9.473 1.00 92.75 279 PHE A O 1
ATOM 2196 N N . GLN A 1 280 ? -6.512 -2.533 7.467 1.00 96.62 280 GLN A N 1
ATOM 2197 C CA . GLN A 1 280 ? -7.766 -2.428 6.710 1.00 96.62 280 GLN A CA 1
ATOM 2198 C C . GLN A 1 280 ? -8.711 -3.605 7.005 1.00 96.62 280 GLN A C 1
ATOM 2200 O O . GLN A 1 280 ? -9.902 -3.403 7.256 1.00 96.62 280 GLN A O 1
ATOM 2205 N N . LEU A 1 281 ? -8.177 -4.830 7.037 1.00 91.88 281 LEU A N 1
ATOM 2206 C CA . LEU A 1 281 ? -8.933 -6.043 7.367 1.00 91.88 281 LEU A CA 1
ATOM 2207 C C . LEU A 1 281 ? -9.446 -6.017 8.812 1.00 91.88 281 LEU A C 1
ATOM 2209 O O . LEU A 1 281 ? -10.601 -6.346 9.074 1.00 91.88 281 LEU A O 1
ATOM 2213 N N . GLU A 1 282 ? -8.608 -5.591 9.759 1.00 89.31 282 GLU A N 1
ATOM 2214 C CA . GLU A 1 282 ? -8.967 -5.417 11.171 1.00 89.31 282 GLU A CA 1
ATOM 2215 C C . GLU A 1 282 ? -10.117 -4.445 11.391 1.00 89.31 282 GLU A C 1
ATOM 2217 O O . GLU A 1 282 ? -10.919 -4.634 12.305 1.00 89.31 282 GLU A O 1
ATOM 2222 N N . GLN A 1 283 ? -10.197 -3.413 10.558 1.00 86.88 283 GLN A N 1
ATOM 2223 C CA . GLN A 1 283 ? -11.221 -2.383 10.644 1.00 86.88 283 GLN A CA 1
ATOM 2224 C C . GLN A 1 283 ? -12.470 -2.695 9.806 1.00 86.88 283 GLN A C 1
ATOM 2226 O O . GLN A 1 283 ? -13.402 -1.893 9.788 1.00 86.88 283 GLN A O 1
ATOM 2231 N N . GLY A 1 284 ? -12.528 -3.867 9.167 1.00 87.25 284 GLY A N 1
ATOM 2232 C CA . GLY A 1 284 ? -13.733 -4.370 8.510 1.00 87.25 284 GLY A CA 1
ATOM 2233 C C . GLY A 1 284 ? -13.980 -3.848 7.104 1.00 87.25 284 GLY A C 1
ATOM 2234 O O . GLY A 1 284 ? -15.132 -3.662 6.717 1.00 87.25 284 GLY A O 1
ATOM 2235 N N . ILE A 1 285 ? -12.921 -3.617 6.326 1.00 96.38 285 ILE A N 1
ATOM 2236 C CA . ILE A 1 285 ? -13.079 -3.386 4.889 1.00 96.38 285 ILE A CA 1
ATOM 2237 C C . ILE A 1 285 ? -13.671 -4.629 4.197 1.00 96.38 285 ILE A C 1
ATOM 2239 O O . ILE A 1 285 ? -13.436 -5.755 4.628 1.00 96.38 285 ILE A O 1
ATOM 2243 N N . HIS A 1 286 ? -14.406 -4.433 3.100 1.00 97.38 286 HIS A N 1
ATOM 2244 C CA . HIS A 1 286 ? -15.055 -5.517 2.342 1.00 97.38 286 HIS A CA 1
ATOM 2245 C C . HIS A 1 286 ? -14.271 -5.968 1.101 1.00 97.38 286 HIS A C 1
ATOM 2247 O O . HIS A 1 286 ? -14.702 -6.877 0.401 1.00 97.38 286 HIS A O 1
ATOM 2253 N N . GLY A 1 287 ? -13.139 -5.330 0.807 1.00 97.81 287 GLY A N 1
ATOM 2254 C CA . GLY A 1 287 ? -12.290 -5.647 -0.336 1.00 97.81 287 GLY A CA 1
ATOM 2255 C C . GLY A 1 287 ? -11.073 -4.731 -0.390 1.00 97.81 287 GLY A C 1
ATOM 2256 O O . GLY A 1 287 ? -11.071 -3.659 0.219 1.00 97.81 287 GLY A O 1
ATOM 2257 N N . ILE A 1 288 ? -10.037 -5.152 -1.109 1.00 98.44 288 ILE A N 1
ATOM 2258 C CA . ILE A 1 288 ? -8.795 -4.391 -1.290 1.00 98.44 288 ILE A CA 1
ATOM 2259 C C . ILE A 1 288 ? -8.540 -4.189 -2.783 1.00 98.44 288 ILE A C 1
ATOM 2261 O O . ILE A 1 288 ? -8.654 -5.127 -3.568 1.00 98.44 288 ILE A O 1
ATOM 2265 N N . VAL A 1 289 ? -8.162 -2.967 -3.166 1.00 98.62 289 VAL A N 1
ATOM 2266 C CA . VAL A 1 289 ? -7.779 -2.619 -4.542 1.00 98.62 289 VAL A CA 1
ATOM 2267 C C . VAL A 1 289 ? -6.299 -2.223 -4.568 1.00 98.62 289 VAL A C 1
ATOM 2269 O O . VAL A 1 289 ? -5.990 -1.046 -4.352 1.00 98.62 289 VAL A O 1
ATOM 2272 N N . PRO A 1 290 ? -5.359 -3.164 -4.784 1.00 97.75 290 PRO A N 1
ATOM 2273 C CA . PRO A 1 290 ? -3.958 -2.817 -4.986 1.00 97.75 290 PRO A CA 1
ATOM 2274 C C . PRO A 1 290 ? -3.769 -2.166 -6.361 1.00 97.75 290 PRO A C 1
ATOM 2276 O O . PRO A 1 290 ? -4.515 -2.447 -7.298 1.00 97.75 290 PRO A O 1
ATOM 2279 N N . CYS A 1 291 ? -2.772 -1.287 -6.471 1.00 95.75 291 CYS A N 1
ATOM 2280 C CA . CYS A 1 291 ? -2.355 -0.669 -7.736 1.00 95.75 291 CYS A CA 1
ATOM 2281 C C . CYS A 1 291 ? -3.486 -0.005 -8.551 1.00 95.75 291 CYS A C 1
ATOM 2283 O O . CYS A 1 291 ? -3.447 0.052 -9.776 1.00 95.75 291 CYS A O 1
ATOM 2285 N N . GLY A 1 292 ? -4.503 0.546 -7.883 1.00 94.06 292 GLY A N 1
ATOM 2286 C CA . GLY A 1 292 ? -5.399 1.528 -8.501 1.00 94.06 292 GLY A CA 1
ATOM 2287 C C . GLY A 1 292 ? -4.735 2.908 -8.613 1.00 94.06 292 GLY A C 1
ATOM 2288 O O . GLY A 1 292 ? -3.569 3.090 -8.269 1.00 94.06 292 GLY A O 1
ATOM 2289 N N . THR A 1 293 ? -5.502 3.938 -8.985 1.00 95.81 293 THR A N 1
ATOM 2290 C CA . THR A 1 293 ? -4.987 5.323 -9.045 1.00 95.81 293 THR A CA 1
ATOM 2291 C C . THR A 1 293 ? -4.403 5.801 -7.709 1.00 95.81 293 THR A C 1
ATOM 2293 O O . THR A 1 293 ? -3.352 6.431 -7.686 1.00 95.81 293 THR A O 1
ATOM 2296 N N . THR A 1 294 ? -5.061 5.490 -6.588 1.00 97.00 294 THR A N 1
ATOM 2297 C CA . THR A 1 294 ? -4.579 5.828 -5.233 1.00 97.00 294 THR A CA 1
ATOM 2298 C C . THR A 1 294 ? -3.369 4.985 -4.818 1.00 97.00 294 THR A C 1
ATOM 2300 O O . THR A 1 294 ? -2.586 5.428 -3.990 1.00 97.00 294 THR A O 1
ATOM 2303 N N . GLY A 1 295 ? -3.182 3.810 -5.426 1.00 95.56 295 GLY A N 1
ATOM 2304 C CA . GLY A 1 295 ? -1.985 2.977 -5.280 1.00 95.56 295 GLY A CA 1
ATOM 2305 C C . GLY A 1 295 ? -0.840 3.379 -6.216 1.00 95.56 295 GLY A C 1
ATOM 2306 O O . GLY A 1 295 ? 0.071 2.587 -6.409 1.00 95.56 295 GLY A O 1
ATOM 2307 N N . GLU A 1 296 ? -0.906 4.573 -6.817 1.00 95.06 296 GLU A N 1
ATOM 2308 C CA . GLU A 1 296 ? 0.148 5.160 -7.657 1.00 95.06 296 GLU A CA 1
ATOM 2309 C C . GLU A 1 296 ? 0.507 4.342 -8.908 1.00 95.06 296 GLU A C 1
ATOM 2311 O O . GLU A 1 296 ? 1.639 4.385 -9.377 1.00 95.06 296 GLU A O 1
ATOM 2316 N N . SER A 1 297 ? -0.463 3.645 -9.509 1.00 94.44 297 SER A N 1
ATOM 2317 C CA . SER A 1 297 ? -0.225 2.744 -10.651 1.00 94.44 297 SER A CA 1
ATOM 2318 C C . SER A 1 297 ? 0.574 3.351 -11.813 1.00 94.44 297 SER A C 1
ATOM 2320 O O . SER A 1 297 ? 1.329 2.646 -12.468 1.00 94.44 297 SER A O 1
ATOM 2322 N N . ALA A 1 298 ? 0.435 4.656 -12.062 1.00 92.88 298 ALA A N 1
ATOM 2323 C CA . ALA A 1 298 ? 1.119 5.358 -13.149 1.00 92.88 298 ALA A CA 1
ATOM 2324 C C . ALA A 1 298 ? 2.626 5.583 -12.915 1.00 92.88 298 ALA A C 1
ATOM 2326 O O . ALA A 1 298 ? 3.329 5.964 -13.848 1.00 92.88 298 ALA A O 1
ATOM 2327 N N . THR A 1 299 ? 3.112 5.422 -11.683 1.00 90.38 299 THR A N 1
ATOM 2328 C CA . THR A 1 299 ? 4.520 5.635 -11.309 1.00 90.38 299 THR A CA 1
ATOM 2329 C C . THR A 1 299 ? 5.189 4.362 -10.792 1.00 90.38 299 THR A C 1
ATOM 2331 O O . THR A 1 299 ? 6.335 4.428 -10.342 1.00 90.38 299 THR A O 1
ATOM 2334 N N . LEU A 1 300 ? 4.500 3.220 -10.867 1.00 85.88 300 LEU A N 1
ATOM 2335 C CA . LEU A 1 300 ? 5.071 1.882 -10.718 1.00 85.88 300 LEU A CA 1
ATOM 2336 C C . LEU A 1 300 ? 5.481 1.366 -12.099 1.00 85.88 300 LEU A C 1
ATOM 2338 O O . LEU A 1 300 ? 4.736 1.542 -13.065 1.00 85.88 300 LEU A O 1
ATOM 2342 N N . ASP A 1 301 ? 6.642 0.722 -12.197 1.00 84.44 301 ASP A N 1
ATOM 2343 C CA . ASP A 1 301 ? 6.946 -0.067 -13.393 1.00 84.44 301 ASP A CA 1
ATOM 2344 C C . ASP A 1 301 ? 6.137 -1.382 -13.413 1.00 84.44 301 ASP A C 1
ATOM 2346 O O . ASP A 1 301 ? 5.431 -1.719 -12.457 1.00 84.44 301 ASP A O 1
ATOM 2350 N N . PHE A 1 302 ? 6.197 -2.119 -14.526 1.00 84.00 302 PHE A N 1
ATOM 2351 C CA . PHE A 1 302 ? 5.410 -3.344 -14.704 1.00 84.00 302 PHE A CA 1
ATOM 2352 C C . PHE A 1 302 ? 5.741 -4.423 -13.670 1.00 84.00 302 PHE A C 1
ATOM 2354 O O . PHE A 1 302 ? 4.832 -5.120 -13.217 1.00 84.00 302 PHE A O 1
ATOM 2361 N N . ASP A 1 303 ? 7.006 -4.574 -13.288 1.00 80.94 303 ASP A N 1
ATOM 2362 C CA . ASP A 1 303 ? 7.420 -5.629 -12.366 1.00 80.94 303 ASP A CA 1
ATOM 2363 C C . ASP A 1 303 ? 7.029 -5.277 -10.931 1.00 80.94 303 ASP A C 1
ATOM 2365 O O . ASP A 1 303 ? 6.464 -6.115 -10.226 1.00 80.94 303 ASP A O 1
ATOM 2369 N N . GLU A 1 304 ? 7.230 -4.024 -10.518 1.00 79.19 304 GLU A N 1
ATOM 2370 C CA . GLU A 1 304 ? 6.764 -3.512 -9.228 1.00 79.19 304 GLU A CA 1
ATOM 2371 C C . GLU A 1 304 ? 5.244 -3.637 -9.093 1.00 79.19 304 GLU A C 1
ATOM 2373 O O . GLU A 1 304 ? 4.736 -4.081 -8.063 1.00 79.19 304 GLU A O 1
ATOM 2378 N N . HIS A 1 305 ? 4.503 -3.281 -10.143 1.00 91.06 305 HIS A N 1
ATOM 2379 C CA . HIS A 1 305 ? 3.049 -3.386 -10.167 1.00 91.06 305 HIS A CA 1
ATOM 2380 C C . HIS A 1 305 ? 2.605 -4.838 -9.918 1.00 91.06 305 HIS A C 1
ATOM 2382 O O . HIS A 1 305 ? 1.799 -5.107 -9.021 1.00 91.06 305 HIS A O 1
ATOM 2388 N N . LYS A 1 306 ? 3.185 -5.796 -10.653 1.00 91.56 306 LYS A N 1
ATOM 2389 C CA . LYS A 1 306 ? 2.897 -7.230 -10.490 1.00 91.56 306 LYS A CA 1
ATOM 2390 C C . LYS A 1 306 ? 3.250 -7.725 -9.082 1.00 91.56 306 LYS A C 1
ATOM 2392 O O . LYS A 1 306 ? 2.455 -8.451 -8.482 1.00 91.56 306 LYS A O 1
ATOM 2397 N N . GLN A 1 307 ? 4.387 -7.294 -8.531 1.00 86.94 307 GLN A N 1
ATOM 2398 C CA . GLN A 1 307 ? 4.833 -7.647 -7.177 1.00 86.94 307 GLN A CA 1
ATOM 2399 C C . GLN A 1 307 ? 3.883 -7.133 -6.090 1.00 86.94 307 GLN A C 1
ATOM 2401 O O . GLN A 1 307 ? 3.526 -7.885 -5.183 1.00 86.94 307 GLN A O 1
ATOM 2406 N N . VAL A 1 308 ? 3.422 -5.881 -6.182 1.00 92.50 308 VAL A N 1
ATOM 2407 C CA . VAL A 1 308 ? 2.489 -5.301 -5.201 1.00 92.50 308 VAL A CA 1
ATOM 2408 C C . VAL A 1 308 ? 1.146 -6.038 -5.217 1.00 92.50 308 VAL A C 1
ATOM 2410 O O . VAL A 1 308 ? 0.591 -6.317 -4.151 1.00 92.50 308 VAL A O 1
ATOM 2413 N N . ILE A 1 309 ? 0.638 -6.413 -6.398 1.00 97.38 309 ILE A N 1
ATOM 2414 C CA . ILE A 1 309 ? -0.575 -7.240 -6.514 1.00 97.38 309 ILE A CA 1
ATOM 2415 C C . ILE A 1 309 ? -0.355 -8.612 -5.870 1.00 97.38 309 ILE A C 1
ATOM 2417 O O . ILE A 1 309 ? -1.167 -9.041 -5.050 1.00 97.38 309 ILE A O 1
ATOM 2421 N N . GLU A 1 310 ? 0.739 -9.299 -6.208 1.00 95.69 310 GLU A N 1
ATOM 2422 C CA . GLU A 1 310 ? 1.055 -10.618 -5.653 1.00 95.69 310 GLU A CA 1
ATOM 2423 C C . GLU A 1 310 ? 1.164 -10.576 -4.122 1.00 95.69 310 GLU A C 1
ATOM 2425 O O . GLU A 1 310 ? 0.591 -11.420 -3.426 1.00 95.69 310 GLU A O 1
ATOM 2430 N N . LEU A 1 311 ? 1.841 -9.563 -3.578 1.00 94.50 311 LEU A N 1
ATOM 2431 C CA . LEU A 1 311 ? 1.961 -9.354 -2.140 1.00 94.50 311 LEU A CA 1
ATOM 2432 C C . LEU A 1 311 ? 0.606 -9.053 -1.489 1.00 94.50 311 LEU A C 1
ATOM 2434 O O . LEU A 1 311 ? 0.330 -9.569 -0.403 1.00 94.50 311 LEU A O 1
ATOM 2438 N N . ALA A 1 312 ? -0.265 -8.278 -2.142 1.00 97.81 312 ALA A N 1
ATOM 2439 C CA . ALA A 1 312 ? -1.607 -8.004 -1.638 1.00 97.81 312 ALA A CA 1
ATOM 2440 C C . ALA A 1 312 ? -2.442 -9.288 -1.544 1.00 97.81 312 ALA A C 1
ATOM 2442 O O . ALA A 1 312 ? -3.003 -9.572 -0.486 1.00 97.81 312 ALA A O 1
ATOM 2443 N N . VAL A 1 313 ? -2.460 -10.106 -2.602 1.00 98.38 313 VAL A N 1
ATOM 2444 C CA . VAL A 1 313 ? -3.173 -11.395 -2.619 1.00 98.38 313 VAL A CA 1
ATOM 2445 C C . VAL A 1 313 ? -2.635 -12.333 -1.534 1.00 98.38 313 VAL A C 1
ATOM 2447 O O . VAL A 1 313 ? -3.404 -12.854 -0.716 1.00 98.38 313 VAL A O 1
ATOM 2450 N N . LYS A 1 314 ? -1.306 -12.492 -1.456 1.00 96.69 314 LYS A N 1
ATOM 2451 C CA . LYS A 1 314 ? -0.640 -13.328 -0.441 1.00 96.69 314 LYS A CA 1
ATOM 2452 C C . LYS A 1 314 ? -0.907 -12.859 0.982 1.00 96.69 314 LYS A C 1
ATOM 2454 O O . LYS A 1 314 ? -0.995 -13.690 1.884 1.00 96.69 314 LYS A O 1
ATOM 2459 N N . THR A 1 315 ? -1.009 -11.549 1.193 1.00 96.31 315 THR A N 1
ATOM 2460 C CA . THR A 1 315 ? -1.326 -10.980 2.503 1.00 96.31 315 THR A CA 1
ATOM 2461 C C . THR A 1 315 ? -2.789 -11.218 2.843 1.00 96.31 315 THR A C 1
ATOM 2463 O O . THR A 1 315 ? -3.075 -11.747 3.910 1.00 96.31 315 THR A O 1
ATOM 2466 N N . VAL A 1 316 ? -3.728 -10.909 1.945 1.00 98.12 316 VAL A N 1
ATOM 2467 C CA . VAL A 1 316 ? -5.172 -11.002 2.216 1.00 98.12 316 VAL A CA 1
ATOM 2468 C C . VAL A 1 316 ? -5.635 -12.440 2.471 1.00 98.12 316 VAL A C 1
ATOM 2470 O O . VAL A 1 316 ? -6.463 -12.647 3.361 1.00 98.12 316 VAL A O 1
ATOM 2473 N N . LYS A 1 317 ? -5.075 -13.441 1.776 1.00 96.12 317 LYS A N 1
ATOM 2474 C CA . LYS A 1 317 ? -5.364 -14.877 2.000 1.00 96.12 317 LYS A CA 1
ATOM 2475 C C . LYS A 1 317 ? -6.862 -15.214 1.949 1.00 96.12 317 LYS A C 1
ATOM 2477 O O . LYS A 1 317 ? -7.363 -15.949 2.797 1.00 96.12 317 LYS A O 1
ATOM 2482 N N . GLY A 1 318 ? -7.586 -14.624 0.997 1.00 96.75 318 GLY A N 1
ATOM 2483 C CA . GLY A 1 318 ? -9.014 -14.885 0.779 1.00 96.75 318 GLY A CA 1
ATOM 2484 C C . GLY A 1 318 ? -9.959 -14.374 1.875 1.00 96.75 318 GLY A C 1
ATOM 2485 O O . GLY A 1 318 ? -11.128 -14.742 1.882 1.00 96.75 318 GLY A O 1
ATOM 2486 N N . ARG A 1 319 ? -9.488 -13.540 2.817 1.00 97.81 319 ARG A N 1
ATOM 2487 C CA . ARG A 1 319 ? -10.341 -12.965 3.879 1.00 97.81 319 ARG A CA 1
ATOM 2488 C C . ARG A 1 319 ? -11.378 -11.975 3.340 1.00 97.81 319 ARG A C 1
ATOM 2490 O O . ARG A 1 319 ? -12.466 -11.878 3.894 1.00 97.81 319 ARG A O 1
ATOM 2497 N N . VAL A 1 320 ? -11.024 -11.250 2.283 1.00 98.31 320 VAL A N 1
ATOM 2498 C CA . VAL A 1 320 ? -11.881 -10.349 1.497 1.00 98.31 320 VAL A CA 1
ATOM 2499 C C . VAL A 1 320 ? -11.422 -10.419 0.035 1.00 98.31 320 VAL A C 1
ATOM 2501 O O . VAL A 1 320 ? -10.267 -10.786 -0.190 1.00 98.31 320 VAL A O 1
ATOM 2504 N N . PRO A 1 321 ? -12.261 -10.060 -0.951 1.00 98.38 321 PRO A N 1
ATOM 2505 C CA . PRO A 1 321 ? -11.841 -10.019 -2.346 1.00 98.38 321 PRO A CA 1
ATOM 2506 C C . PRO A 1 321 ? -10.720 -9.000 -2.595 1.00 98.38 321 PRO A C 1
ATOM 2508 O O . PRO A 1 321 ? -10.751 -7.869 -2.094 1.00 98.38 321 PRO A O 1
ATOM 2511 N N . VAL A 1 322 ? -9.755 -9.389 -3.424 1.00 98.81 322 VAL A N 1
ATOM 2512 C CA . VAL A 1 322 ? -8.715 -8.523 -3.983 1.00 98.81 322 VAL A CA 1
ATOM 2513 C C . VAL A 1 322 ? -9.066 -8.199 -5.432 1.00 98.81 322 VAL A C 1
ATOM 2515 O O . VAL A 1 322 ? -9.041 -9.073 -6.296 1.00 98.81 322 VAL A O 1
ATOM 2518 N N . ILE A 1 323 ? -9.369 -6.927 -5.702 1.00 98.62 323 ILE A N 1
ATOM 2519 C CA . ILE A 1 323 ? -9.681 -6.421 -7.044 1.00 98.62 323 ILE A CA 1
ATOM 2520 C C . ILE A 1 323 ? -8.447 -5.682 -7.570 1.00 98.62 323 ILE A C 1
ATOM 2522 O O . ILE A 1 323 ? -8.229 -4.520 -7.236 1.00 98.62 323 ILE A O 1
ATOM 2526 N N . ALA A 1 324 ? -7.603 -6.348 -8.353 1.00 98.56 324 ALA A N 1
ATOM 2527 C CA . ALA A 1 324 ? -6.330 -5.782 -8.800 1.00 98.56 324 ALA A CA 1
ATOM 2528 C C . ALA A 1 324 ? -6.527 -4.657 -9.828 1.00 98.56 324 ALA A C 1
ATOM 2530 O O . ALA A 1 324 ? -7.253 -4.828 -10.803 1.00 98.56 324 ALA A O 1
ATOM 2531 N N . GLY A 1 325 ? -5.878 -3.505 -9.650 1.00 98.44 325 GLY A N 1
ATOM 2532 C CA . GLY A 1 325 ? -5.850 -2.469 -10.682 1.00 98.44 325 GLY A CA 1
ATOM 2533 C C . GLY A 1 325 ? -5.022 -2.930 -11.880 1.00 98.44 325 GLY A C 1
ATOM 2534 O O . GLY A 1 325 ? -3.862 -3.257 -11.708 1.00 98.44 325 GLY A O 1
ATOM 2535 N N . THR A 1 326 ? -5.596 -2.974 -13.082 1.00 98.00 326 THR A N 1
ATOM 2536 C CA . THR A 1 326 ? -4.889 -3.456 -14.295 1.00 98.00 326 THR A CA 1
ATOM 2537 C C . THR A 1 326 ? -5.133 -2.577 -15.520 1.00 98.00 326 THR A C 1
ATOM 2539 O O . THR A 1 326 ? -4.839 -2.957 -16.651 1.00 98.00 326 THR A O 1
ATOM 2542 N N . GLY A 1 327 ? -5.688 -1.383 -15.309 1.00 95.12 327 GLY A N 1
ATOM 2543 C CA . GLY A 1 327 ? -5.982 -0.457 -16.395 1.00 95.12 327 GLY A CA 1
ATOM 2544 C C . GLY A 1 327 ? -4.729 0.189 -16.987 1.00 95.12 327 GLY A C 1
ATOM 2545 O O . GLY A 1 327 ? -3.840 0.623 -16.256 1.00 95.12 327 GLY A O 1
ATOM 2546 N N . ALA A 1 328 ? -4.718 0.322 -18.310 1.00 96.50 328 ALA A N 1
ATOM 2547 C CA . ALA A 1 328 ? -3.688 1.007 -19.082 1.00 96.50 328 ALA A CA 1
ATOM 2548 C C . ALA A 1 328 ? -4.334 1.756 -20.256 1.00 96.50 328 ALA A C 1
ATOM 2550 O O . ALA A 1 328 ? -5.464 1.468 -20.650 1.00 96.50 328 ALA A O 1
ATOM 2551 N N . ASN A 1 329 ? -3.623 2.719 -20.845 1.00 96.12 329 ASN A N 1
ATOM 2552 C CA . ASN A 1 329 ? -4.103 3.391 -22.056 1.00 96.12 329 ASN A CA 1
ATOM 2553 C C . ASN A 1 329 ? -3.742 2.651 -23.358 1.00 96.12 329 ASN A C 1
ATOM 2555 O O . ASN A 1 329 ? -4.243 3.015 -24.424 1.00 96.12 329 ASN A O 1
ATOM 2559 N N . SER A 1 330 ? -2.926 1.602 -23.258 1.00 97.69 330 SER A N 1
ATOM 2560 C CA . SER A 1 330 ? -2.641 0.619 -24.300 1.00 97.69 330 SER A CA 1
ATOM 2561 C C . SER A 1 330 ? -3.390 -0.681 -24.004 1.00 97.69 330 SER A C 1
ATOM 2563 O O . SER A 1 330 ? -3.296 -1.226 -22.906 1.00 97.69 330 SER A O 1
ATOM 2565 N N . THR A 1 331 ? -4.129 -1.208 -24.984 1.00 98.31 331 THR A N 1
ATOM 2566 C CA . THR A 1 331 ? -4.886 -2.462 -24.812 1.00 98.31 331 THR A CA 1
ATOM 2567 C C . THR A 1 331 ? -3.977 -3.654 -24.520 1.00 98.31 331 THR A C 1
ATOM 2569 O O . THR A 1 331 ? -4.322 -4.482 -23.686 1.00 98.31 331 THR A O 1
ATOM 2572 N N . LEU A 1 332 ? -2.803 -3.729 -25.156 1.00 97.75 332 LEU A N 1
ATOM 2573 C CA . LEU A 1 332 ? -1.860 -4.834 -24.937 1.00 97.75 332 LEU A CA 1
ATOM 2574 C C . LEU A 1 332 ? -1.298 -4.830 -23.510 1.00 97.75 332 LEU A C 1
ATOM 2576 O O . LEU A 1 332 ? -1.209 -5.878 -22.883 1.00 97.75 332 LEU A O 1
ATOM 2580 N N . GLU A 1 333 ? -0.988 -3.648 -22.980 1.00 96.81 333 GLU A N 1
ATOM 2581 C CA . GLU A 1 333 ? -0.499 -3.495 -21.606 1.00 96.81 333 GLU A CA 1
ATOM 2582 C C . GLU A 1 333 ? -1.575 -3.872 -20.581 1.00 96.81 333 GLU A C 1
ATOM 2584 O O . GLU A 1 333 ? -1.289 -4.567 -19.607 1.00 96.81 333 GLU A O 1
ATOM 2589 N N . ALA A 1 334 ? -2.826 -3.460 -20.820 1.00 97.81 334 ALA A N 1
ATOM 2590 C CA . ALA A 1 334 ? -3.950 -3.818 -19.959 1.00 97.81 334 ALA A CA 1
ATOM 2591 C C . ALA A 1 334 ? -4.186 -5.337 -19.934 1.00 97.81 334 ALA A C 1
ATOM 2593 O O . ALA A 1 334 ? -4.455 -5.895 -18.869 1.00 97.81 334 ALA A O 1
ATOM 2594 N N . ILE A 1 335 ? -4.052 -6.013 -21.083 1.00 98.44 335 ILE A N 1
ATOM 2595 C CA . ILE A 1 335 ? -4.131 -7.478 -21.178 1.00 98.44 335 ILE A CA 1
ATOM 2596 C C . ILE A 1 335 ? -3.012 -8.125 -20.355 1.00 98.44 335 ILE A C 1
ATOM 2598 O O . ILE A 1 335 ? -3.309 -8.943 -19.489 1.00 98.44 335 ILE A O 1
ATOM 2602 N N . GLU A 1 336 ? -1.755 -7.712 -20.542 1.00 97.44 336 GLU A N 1
ATOM 2603 C CA . GLU A 1 336 ? -0.612 -8.292 -19.821 1.00 97.44 336 GLU A CA 1
ATOM 2604 C C . GLU A 1 336 ? -0.757 -8.162 -18.293 1.00 97.44 336 GLU A C 1
ATOM 2606 O O . GLU A 1 336 ? -0.554 -9.127 -17.547 1.00 97.44 336 GLU A O 1
ATOM 2611 N N . LEU A 1 337 ? -1.140 -6.976 -17.807 1.00 97.19 337 LEU A N 1
ATOM 2612 C CA . LEU A 1 337 ? -1.368 -6.742 -16.378 1.00 97.19 337 LEU A CA 1
ATOM 2613 C C . LEU A 1 337 ? -2.531 -7.590 -15.847 1.00 97.19 337 LEU A C 1
ATOM 2615 O O . LEU A 1 337 ? -2.447 -8.134 -14.745 1.00 97.19 337 LEU A O 1
ATOM 2619 N N . THR A 1 338 ? -3.593 -7.741 -16.639 1.00 98.31 338 THR A N 1
ATOM 2620 C CA . THR A 1 338 ? -4.787 -8.520 -16.281 1.00 98.31 338 THR A CA 1
ATOM 2621 C C . THR A 1 338 ? -4.498 -10.021 -16.210 1.00 98.31 338 THR A C 1
ATOM 2623 O O . THR A 1 338 ? -4.861 -10.670 -15.226 1.00 98.31 338 THR A O 1
ATOM 2626 N N . GLU A 1 339 ? -3.762 -10.573 -17.177 1.00 98.25 339 GLU A N 1
ATOM 2627 C CA . GLU A 1 339 ? -3.293 -11.964 -17.148 1.00 98.25 339 GLU A CA 1
ATOM 2628 C C . GLU A 1 339 ? -2.372 -12.224 -15.948 1.00 98.25 339 GLU A C 1
ATOM 2630 O O . GLU A 1 339 ? -2.501 -13.243 -15.259 1.00 98.25 339 GLU A O 1
ATOM 2635 N N . SER A 1 340 ? -1.468 -11.284 -15.649 1.00 97.44 340 SER A N 1
ATOM 2636 C CA . SER A 1 340 ? -0.583 -11.394 -14.490 1.00 97.44 340 SER A CA 1
ATOM 2637 C C . SER A 1 340 ? -1.350 -11.337 -13.167 1.00 97.44 340 SER A C 1
ATOM 2639 O O . SER A 1 340 ? -1.057 -12.123 -12.269 1.00 97.44 340 SER A O 1
ATOM 2641 N N . ALA A 1 341 ? -2.341 -10.451 -13.032 1.00 97.94 341 ALA A N 1
ATOM 2642 C CA . ALA A 1 341 ? -3.164 -10.351 -11.828 1.00 97.94 341 ALA A CA 1
ATOM 2643 C C . ALA A 1 341 ? -3.952 -11.643 -11.562 1.00 97.94 341 ALA A C 1
ATOM 2645 O O . ALA A 1 341 ? -3.956 -12.142 -10.433 1.00 97.94 341 ALA A O 1
ATOM 2646 N N . LYS A 1 342 ? -4.539 -12.238 -12.613 1.00 97.81 342 LYS A N 1
ATOM 2647 C CA . LYS A 1 342 ? -5.162 -13.568 -12.542 1.00 97.81 342 LYS A CA 1
ATOM 2648 C C . LYS A 1 342 ? -4.163 -14.618 -12.057 1.00 97.81 342 LYS A C 1
ATOM 2650 O O . LYS A 1 342 ? -4.470 -15.383 -11.145 1.00 97.81 342 LYS A O 1
ATOM 2655 N N . LYS A 1 343 ? -2.959 -14.655 -12.637 1.00 97.75 343 LYS A N 1
ATOM 2656 C CA . LYS A 1 343 ? -1.911 -15.616 -12.256 1.00 97.75 343 LYS A CA 1
ATOM 2657 C C . LYS A 1 343 ? -1.490 -15.472 -10.789 1.00 97.75 343 LYS A C 1
ATOM 2659 O O . LYS A 1 343 ? -1.201 -16.480 -10.148 1.00 97.75 343 LYS A O 1
ATOM 2664 N N . SER A 1 344 ? -1.490 -14.250 -10.258 1.00 95.94 344 SER A N 1
ATOM 2665 C CA . SER A 1 344 ? -1.207 -13.966 -8.846 1.00 95.94 344 SER A CA 1
ATOM 2666 C C . SER A 1 344 ? -2.334 -14.381 -7.891 1.00 95.94 344 SER A C 1
ATOM 2668 O O . SER A 1 344 ? -2.101 -14.420 -6.686 1.00 95.94 344 SER A O 1
ATOM 2670 N N . GLY A 1 345 ? -3.526 -14.709 -8.404 1.00 97.88 345 GLY A N 1
ATOM 2671 C CA . GLY A 1 345 ? -4.684 -15.138 -7.617 1.00 97.88 345 GLY A CA 1
ATOM 2672 C C . GLY A 1 345 ? -5.630 -14.009 -7.202 1.00 97.88 345 GLY A C 1
ATOM 2673 O O . GLY A 1 345 ? -6.301 -14.145 -6.184 1.00 97.88 345 GLY A O 1
ATOM 2674 N N . ALA A 1 346 ? -5.665 -12.892 -7.939 1.00 98.25 346 ALA A N 1
ATOM 2675 C CA . ALA A 1 346 ? -6.663 -11.846 -7.712 1.00 98.25 346 ALA A CA 1
ATOM 2676 C C . ALA A 1 346 ? -8.086 -12.358 -8.004 1.00 98.25 346 ALA A C 1
ATOM 2678 O O . ALA A 1 346 ? -8.298 -13.106 -8.959 1.00 98.25 346 ALA A O 1
ATOM 2679 N N . ASP A 1 347 ? -9.062 -11.923 -7.205 1.00 98.69 347 ASP A N 1
ATOM 2680 C CA . ASP A 1 347 ? -10.464 -12.348 -7.327 1.00 98.69 347 ASP A CA 1
ATOM 2681 C C . ASP A 1 347 ? -11.198 -11.630 -8.466 1.00 98.69 347 ASP A C 1
ATOM 2683 O O . ASP A 1 347 ? -12.183 -12.139 -8.994 1.00 98.69 347 ASP A O 1
ATOM 2687 N N . ALA A 1 348 ? -10.739 -10.430 -8.824 1.00 98.69 348 ALA A N 1
ATOM 2688 C CA . ALA A 1 348 ? -11.247 -9.615 -9.921 1.00 98.69 348 ALA A CA 1
ATOM 2689 C C . ALA A 1 348 ? -10.187 -8.588 -10.351 1.00 98.69 348 ALA A C 1
ATOM 2691 O O . ALA A 1 348 ? -9.164 -8.410 -9.682 1.00 98.69 348 ALA A O 1
ATOM 2692 N N . VAL A 1 349 ? -10.454 -7.859 -11.435 1.00 98.75 349 VAL A N 1
ATOM 2693 C CA . VAL A 1 349 ? -9.633 -6.717 -11.863 1.00 98.75 349 VAL A CA 1
ATOM 2694 C C . VAL A 1 349 ? -10.442 -5.433 -11.995 1.00 98.75 349 VAL A C 1
ATOM 2696 O O . VAL A 1 349 ? -11.631 -5.466 -12.291 1.00 98.75 349 VAL A O 1
ATOM 2699 N N . LEU A 1 350 ? -9.788 -4.291 -11.790 1.00 98.81 350 LEU A N 1
ATOM 2700 C CA . LEU A 1 350 ? -10.325 -2.951 -11.994 1.00 98.81 350 LEU A CA 1
ATOM 2701 C C . LEU A 1 350 ? -9.555 -2.273 -13.132 1.00 98.81 350 LEU A C 1
ATOM 2703 O O . LEU A 1 350 ? -8.386 -1.912 -12.969 1.00 98.81 350 LEU A O 1
ATOM 2707 N N . SER A 1 351 ? -10.216 -2.055 -14.267 1.00 98.31 351 SER A N 1
ATOM 2708 C CA . SER A 1 351 ? -9.587 -1.497 -15.467 1.00 98.31 351 SER A CA 1
ATOM 2709 C C . SER A 1 351 ? -10.138 -0.110 -15.802 1.00 98.31 351 SER A C 1
ATOM 2711 O O . SER A 1 351 ? -11.333 0.068 -16.044 1.00 98.31 351 SER A O 1
ATOM 2713 N N . VAL A 1 352 ? -9.263 0.900 -15.768 1.00 98.44 352 VAL A N 1
ATOM 2714 C CA . VAL A 1 352 ? -9.607 2.301 -16.050 1.00 98.44 352 VAL A CA 1
ATOM 2715 C C . VAL A 1 352 ? -9.729 2.567 -17.543 1.00 98.44 352 VAL A C 1
ATOM 2717 O O . VAL A 1 352 ? -8.972 2.023 -18.338 1.00 98.44 352 VAL A O 1
ATOM 2720 N N . VAL A 1 353 ? -10.652 3.456 -17.917 1.00 98.44 353 VAL A N 1
ATOM 2721 C CA . VAL A 1 353 ? -10.748 3.998 -19.280 1.00 98.44 353 VAL A CA 1
ATOM 2722 C C . VAL A 1 353 ? -9.375 4.487 -19.769 1.00 98.44 353 VAL A C 1
ATOM 2724 O O . VAL A 1 353 ? -8.715 5.225 -19.028 1.00 98.44 353 VAL A O 1
ATOM 2727 N N . PRO A 1 354 ? -8.961 4.157 -21.013 1.00 98.25 354 PRO A N 1
ATOM 2728 C CA . PRO A 1 354 ? -7.715 4.653 -21.583 1.00 98.25 354 PRO A CA 1
ATOM 2729 C C . PRO A 1 354 ? -7.596 6.177 -21.482 1.00 98.25 354 PRO A C 1
ATOM 2731 O O . PRO A 1 354 ? -8.401 6.944 -22.017 1.00 98.25 354 PRO A O 1
ATOM 2734 N N . TYR A 1 355 ? -6.584 6.611 -20.740 1.00 96.94 355 TYR A N 1
ATOM 2735 C CA . TYR A 1 355 ? -6.298 8.009 -20.452 1.00 96.94 355 TYR A CA 1
ATOM 2736 C C . TYR A 1 355 ? -5.333 8.607 -21.480 1.00 96.94 355 TYR A C 1
ATOM 2738 O O . TYR A 1 355 ? -4.571 7.902 -22.142 1.00 96.94 355 TYR A O 1
ATOM 2746 N N . TYR A 1 356 ? -5.322 9.941 -21.573 1.00 97.31 356 TYR A N 1
ATOM 2747 C CA . TYR A 1 356 ? -4.485 10.749 -22.476 1.00 97.31 356 TYR A CA 1
ATOM 2748 C C . TYR A 1 356 ? -4.835 10.641 -23.973 1.00 97.31 356 TYR A C 1
ATOM 2750 O O . TYR A 1 356 ? -5.046 11.673 -24.610 1.00 97.31 356 TYR A O 1
ATOM 2758 N N . ASN A 1 357 ? -4.946 9.432 -24.529 1.00 96.25 357 ASN A N 1
ATOM 2759 C CA . ASN A 1 357 ? -5.158 9.181 -25.963 1.00 96.25 357 ASN A CA 1
ATOM 2760 C C . ASN A 1 357 ? -6.616 9.343 -26.445 1.00 96.25 357 ASN A C 1
ATOM 2762 O O . ASN A 1 357 ? -6.838 9.435 -27.650 1.00 96.25 357 ASN A O 1
ATOM 2766 N N . LYS A 1 358 ? -7.586 9.457 -25.524 1.00 96.56 358 LYS A N 1
ATOM 2767 C CA . LYS A 1 358 ? -8.997 9.822 -25.780 1.00 96.56 358 LYS A CA 1
ATOM 2768 C C . LYS A 1 358 ? -9.702 8.941 -26.832 1.00 96.56 358 LYS A C 1
ATOM 2770 O O . LYS A 1 358 ? -10.139 9.464 -27.862 1.00 96.56 358 LYS A O 1
ATOM 2775 N N . PRO A 1 359 ? -9.847 7.624 -26.604 1.00 97.56 359 PRO A N 1
ATOM 2776 C CA . PRO A 1 359 ? -10.584 6.761 -27.526 1.00 97.56 359 PRO A CA 1
ATOM 2777 C C . PRO A 1 359 ? -12.049 7.203 -27.691 1.00 97.56 359 PRO A C 1
ATOM 2779 O O . PRO A 1 359 ? -12.637 7.842 -26.816 1.00 97.56 359 PRO A O 1
ATOM 2782 N N . SER A 1 360 ? -12.655 6.824 -28.820 1.00 98.56 360 SER A N 1
ATOM 2783 C CA . SER A 1 360 ? -14.104 6.936 -29.027 1.00 98.56 360 SER A CA 1
ATOM 2784 C C . SER A 1 360 ? -14.867 5.944 -28.135 1.00 98.56 360 SER A C 1
ATOM 2786 O O . SER A 1 360 ? -14.270 5.034 -27.563 1.00 98.56 360 SER A O 1
ATOM 2788 N N . GLN A 1 361 ? -16.197 6.072 -28.050 1.00 98.62 361 GLN A N 1
ATOM 2789 C CA . GLN A 1 361 ? -17.037 5.085 -27.347 1.00 98.62 361 GLN A CA 1
ATOM 2790 C C . GLN A 1 361 ? -16.822 3.662 -27.884 1.00 98.62 361 GLN A C 1
ATOM 2792 O O . GLN A 1 361 ? -16.664 2.732 -27.101 1.00 98.62 361 GLN A O 1
ATOM 2797 N N . GLU A 1 362 ? -16.724 3.508 -29.208 1.00 98.69 362 GLU A N 1
ATOM 2798 C CA . GLU A 1 362 ? -16.437 2.208 -29.825 1.00 98.69 362 GLU A CA 1
ATOM 2799 C C . GLU A 1 362 ? -15.019 1.720 -29.507 1.00 98.69 362 GLU A C 1
ATOM 2801 O O . GLU A 1 362 ? -14.820 0.550 -29.210 1.00 98.69 362 GLU A O 1
ATOM 2806 N N . GLY A 1 363 ? -14.032 2.622 -29.487 1.00 98.56 363 GLY A N 1
ATOM 2807 C CA . GLY A 1 363 ? -12.675 2.275 -29.064 1.00 98.56 363 GLY A CA 1
ATOM 2808 C C . GLY A 1 363 ? -12.614 1.799 -27.610 1.00 98.56 363 GLY A C 1
ATOM 2809 O O . GLY A 1 363 ? -11.873 0.870 -27.308 1.00 98.56 363 GLY A O 1
ATOM 2810 N N . MET A 1 364 ? -13.413 2.395 -26.716 1.00 98.69 364 MET A N 1
ATOM 2811 C CA . MET A 1 364 ? -13.560 1.910 -25.340 1.00 98.69 364 MET A CA 1
ATOM 2812 C C . MET A 1 364 ? -14.227 0.533 -25.303 1.00 98.69 364 MET A C 1
ATOM 2814 O O . MET A 1 364 ? -13.729 -0.343 -24.604 1.00 98.69 364 MET A O 1
ATOM 2818 N N . TYR A 1 365 ? -15.297 0.318 -26.076 1.00 98.88 365 TYR A N 1
ATOM 2819 C CA . TYR A 1 365 ? -15.957 -0.986 -26.166 1.00 98.88 365 TYR A CA 1
ATOM 2820 C C . TYR A 1 365 ? -14.976 -2.094 -26.584 1.00 98.88 365 TYR A C 1
ATOM 2822 O O . TYR A 1 365 ? -14.812 -3.072 -25.859 1.00 98.88 365 TYR A O 1
ATOM 2830 N N . GLU A 1 366 ? -14.257 -1.907 -27.694 1.00 98.81 366 GLU A N 1
ATOM 2831 C CA . GLU A 1 366 ? -13.293 -2.897 -28.196 1.00 98.81 366 GLU A CA 1
ATOM 2832 C C . GLU A 1 366 ? -12.108 -3.105 -27.239 1.00 98.81 366 GLU A C 1
ATOM 2834 O O . GLU A 1 366 ? -11.649 -4.230 -27.056 1.00 98.81 366 GLU A O 1
ATOM 2839 N N . HIS A 1 367 ? -11.638 -2.046 -26.569 1.00 98.75 367 HIS A N 1
ATOM 2840 C CA . HIS A 1 367 ? -10.596 -2.158 -25.546 1.00 98.75 367 HIS A CA 1
ATOM 2841 C C . HIS A 1 367 ? -11.028 -3.062 -24.384 1.00 98.75 367 HIS A C 1
ATOM 2843 O O . HIS A 1 367 ? -10.323 -4.014 -24.050 1.00 98.75 367 HIS A O 1
ATOM 2849 N N . PHE A 1 368 ? -12.185 -2.788 -23.776 1.00 98.81 368 PHE A N 1
ATOM 2850 C CA . PHE A 1 368 ? -12.649 -3.559 -22.621 1.00 98.81 368 PHE A CA 1
ATOM 2851 C C . PHE A 1 368 ? -13.075 -4.972 -22.996 1.00 98.81 368 PHE A C 1
ATOM 2853 O O . PHE A 1 368 ? -12.814 -5.892 -22.226 1.00 98.81 368 PHE A O 1
ATOM 2860 N N . LYS A 1 369 ? -13.653 -5.164 -24.185 1.00 98.75 369 LYS A N 1
ATOM 2861 C CA . LYS A 1 369 ? -13.943 -6.494 -24.721 1.00 98.75 369 LYS A CA 1
ATOM 2862 C C . LYS A 1 369 ? -12.670 -7.334 -24.847 1.00 98.75 369 LYS A C 1
ATOM 2864 O O . LYS A 1 369 ? -12.637 -8.444 -24.332 1.00 98.75 369 LYS A O 1
ATOM 2869 N N . ALA A 1 370 ? -11.607 -6.791 -25.444 1.00 98.75 370 ALA A N 1
ATOM 2870 C CA . ALA A 1 370 ? -10.342 -7.511 -25.592 1.00 98.75 370 ALA A CA 1
ATOM 2871 C C . ALA A 1 370 ? -9.701 -7.874 -24.237 1.00 98.75 370 ALA A C 1
ATOM 2873 O O . ALA A 1 370 ? -9.180 -8.974 -24.076 1.00 98.75 370 ALA A O 1
ATOM 2874 N N . VAL A 1 371 ? -9.769 -6.978 -23.244 1.00 98.44 371 VAL A N 1
ATOM 2875 C CA . VAL A 1 371 ? -9.302 -7.263 -21.873 1.00 98.44 371 VAL A CA 1
ATOM 2876 C C . VAL A 1 371 ? -10.145 -8.363 -21.218 1.00 98.44 371 VAL A C 1
ATOM 2878 O O . VAL A 1 371 ? -9.600 -9.271 -20.595 1.00 98.44 371 VAL A O 1
ATOM 2881 N N . ALA A 1 372 ? -11.467 -8.300 -21.375 1.00 98.06 372 ALA A N 1
ATOM 2882 C CA . ALA A 1 372 ? -12.411 -9.254 -20.802 1.00 98.06 372 ALA A CA 1
ATOM 2883 C C . ALA A 1 372 ? -12.330 -10.656 -21.432 1.00 98.06 372 ALA A C 1
ATOM 2885 O O . ALA A 1 372 ? -12.633 -11.633 -20.754 1.00 98.06 372 ALA A O 1
ATOM 2886 N N . GLU A 1 373 ? -11.908 -10.765 -22.696 1.00 97.69 373 GLU A N 1
ATOM 2887 C CA . GLU A 1 373 ? -11.681 -12.037 -23.402 1.00 97.69 373 GLU A CA 1
ATOM 2888 C C . GLU A 1 373 ? -10.353 -12.718 -23.012 1.00 97.69 373 GLU A C 1
ATOM 2890 O O . GLU A 1 373 ? -10.198 -13.922 -23.221 1.00 97.69 373 GLU A O 1
ATOM 2895 N N . ALA A 1 374 ? -9.397 -11.981 -22.432 1.00 96.75 374 ALA A N 1
ATOM 2896 C CA . ALA A 1 374 ? -8.084 -12.512 -22.051 1.00 96.75 374 ALA A CA 1
ATOM 2897 C C . ALA A 1 374 ? -8.090 -13.307 -20.730 1.00 96.75 374 ALA A C 1
ATOM 2899 O O . ALA A 1 374 ? -7.177 -14.091 -20.462 1.00 96.75 374 ALA A O 1
ATOM 2900 N N . VAL A 1 375 ? -9.108 -13.123 -19.882 1.00 96.81 375 VAL A N 1
ATOM 2901 C CA . VAL A 1 375 ? -9.210 -13.774 -18.568 1.00 96.81 375 VAL A CA 1
ATOM 2902 C C . VAL A 1 375 ? -10.620 -14.285 -18.285 1.00 96.81 375 VAL A C 1
ATOM 2904 O O . VAL A 1 375 ? -11.589 -13.894 -18.917 1.00 96.81 375 VAL A O 1
ATOM 2907 N N . ASP A 1 376 ? -10.729 -15.177 -17.304 1.00 96.06 376 ASP A N 1
ATOM 2908 C CA . ASP A 1 376 ? -11.979 -15.787 -16.824 1.00 96.06 376 ASP A CA 1
ATOM 2909 C C . ASP A 1 376 ? -12.386 -15.283 -15.426 1.00 96.06 376 ASP A C 1
ATOM 2911 O O . ASP A 1 376 ? -13.346 -15.788 -14.844 1.00 96.06 376 ASP A O 1
ATOM 2915 N N . ILE A 1 377 ? -11.669 -14.293 -14.885 1.00 98.12 377 ILE A N 1
ATOM 2916 C CA . ILE A 1 377 ? -12.018 -13.620 -13.630 1.00 98.12 377 ILE A CA 1
ATOM 2917 C C . ILE A 1 377 ? -12.847 -12.354 -13.908 1.00 98.12 377 ILE A C 1
ATOM 2919 O O . ILE A 1 377 ? -12.700 -11.754 -14.976 1.00 98.12 377 ILE A O 1
ATOM 2923 N N . PRO A 1 378 ? -13.703 -11.916 -12.966 1.00 98.62 378 PRO A N 1
ATOM 2924 C CA . PRO A 1 378 ? -14.503 -10.706 -13.118 1.00 98.62 378 PRO A CA 1
ATOM 2925 C C . PRO A 1 378 ? -13.684 -9.447 -13.439 1.00 98.62 378 PRO A C 1
ATOM 2927 O O . PRO A 1 378 ? -12.691 -9.138 -12.777 1.00 98.62 378 PRO A O 1
ATOM 2930 N N . VAL A 1 379 ? -14.165 -8.669 -14.406 1.00 98.75 379 VAL A N 1
ATOM 2931 C CA . VAL A 1 379 ? -13.634 -7.365 -14.805 1.00 98.75 379 VAL A CA 1
ATOM 2932 C C . VAL A 1 379 ? -14.598 -6.272 -14.352 1.00 98.75 379 VAL A C 1
ATOM 2934 O O . VAL A 1 379 ? -15.779 -6.269 -14.702 1.00 98.75 379 VAL A O 1
ATOM 2937 N N . PHE A 1 380 ? -14.078 -5.321 -13.583 1.00 98.81 380 PHE A N 1
ATOM 2938 C CA . PHE A 1 380 ? -14.761 -4.091 -13.210 1.00 98.81 380 PHE A CA 1
ATOM 2939 C C . PHE A 1 380 ? -14.221 -2.944 -14.058 1.00 98.81 380 PHE A C 1
ATOM 2941 O O . PHE A 1 380 ? -13.024 -2.646 -14.055 1.00 98.81 380 PHE A O 1
ATOM 2948 N N . LEU A 1 381 ? -15.118 -2.271 -14.768 1.00 98.88 381 LEU A N 1
ATOM 2949 C CA . LEU A 1 381 ? -14.813 -1.051 -15.503 1.00 98.88 381 LEU A CA 1
ATOM 2950 C C . LEU A 1 381 ? -14.513 0.080 -14.513 1.00 98.88 381 LEU A C 1
ATOM 2952 O O . LEU A 1 381 ? -15.058 0.110 -13.411 1.00 98.88 381 LEU A O 1
ATOM 2956 N N . TYR A 1 382 ? -13.687 1.052 -14.887 1.00 98.75 382 TYR A N 1
ATOM 2957 C CA . TYR A 1 382 ? -13.467 2.248 -14.078 1.00 98.75 382 TYR A CA 1
ATOM 2958 C C . TYR A 1 382 ? -13.547 3.517 -14.926 1.00 98.75 382 TYR A C 1
ATOM 2960 O O . TYR A 1 382 ? -12.656 3.828 -15.719 1.00 98.75 382 TYR A O 1
ATOM 2968 N N . ASN A 1 383 ? -14.624 4.276 -14.715 1.00 98.69 383 ASN A N 1
ATOM 2969 C CA . ASN A 1 383 ? -14.867 5.555 -15.366 1.00 98.69 383 ASN A CA 1
ATOM 2970 C C . ASN A 1 383 ? -14.509 6.723 -14.428 1.00 98.69 383 ASN A C 1
ATOM 2972 O O . ASN A 1 383 ? -15.043 6.842 -13.325 1.00 98.69 383 ASN A O 1
ATOM 2976 N N . VAL A 1 384 ? -13.581 7.586 -14.858 1.00 97.88 384 VAL A N 1
ATOM 2977 C CA . VAL A 1 384 ? -13.127 8.772 -14.104 1.00 97.88 384 VAL A CA 1
ATOM 2978 C C . VAL A 1 384 ? -12.704 9.907 -15.054 1.00 97.88 384 VAL A C 1
ATOM 2980 O O . VAL A 1 384 ? -11.516 10.206 -15.206 1.00 97.88 384 VAL A O 1
ATOM 2983 N N . PRO A 1 385 ? -13.667 10.594 -15.695 1.00 97.38 385 PRO A N 1
ATOM 2984 C CA . PRO A 1 385 ? -13.392 11.564 -16.763 1.00 97.38 385 PRO A CA 1
ATOM 2985 C C . PRO A 1 385 ? -12.470 12.714 -16.344 1.00 97.38 385 PRO A C 1
ATOM 2987 O O . PRO A 1 385 ? -11.705 13.234 -17.153 1.00 97.38 385 PRO A O 1
ATOM 2990 N N . SER A 1 386 ? -12.486 13.084 -15.060 1.00 95.00 386 SER A N 1
ATOM 2991 C CA . SER A 1 386 ? -11.594 14.101 -14.490 1.00 95.00 386 SER A CA 1
ATOM 2992 C C . SER A 1 386 ? -10.105 13.740 -14.584 1.00 95.00 386 SER A C 1
ATOM 2994 O O . SER A 1 386 ? -9.261 14.630 -14.501 1.00 95.00 386 SER A O 1
ATOM 2996 N N . ARG A 1 387 ? -9.771 12.456 -14.779 1.00 95.50 387 ARG A N 1
ATOM 2997 C CA . ARG A 1 387 ? -8.399 11.951 -14.957 1.00 95.50 387 ARG A CA 1
ATOM 2998 C C . ARG A 1 387 ? -8.140 11.412 -16.363 1.00 95.50 387 ARG A C 1
ATOM 3000 O O . ARG A 1 387 ? -7.022 11.527 -16.855 1.00 95.50 387 ARG A O 1
ATOM 3007 N N . THR A 1 388 ? -9.150 10.843 -17.017 1.00 97.12 388 THR A N 1
ATOM 3008 C CA . THR A 1 388 ? -9.018 10.192 -18.335 1.00 97.12 388 THR A CA 1
ATOM 3009 C C . THR A 1 388 ? -9.354 11.121 -19.501 1.00 97.12 388 THR A C 1
ATOM 3011 O O . THR A 1 388 ? -9.056 10.797 -20.648 1.00 97.12 388 THR A O 1
ATOM 3014 N N . VAL A 1 389 ? -9.941 12.292 -19.226 1.00 95.25 389 VAL A N 1
ATOM 3015 C CA . VAL A 1 389 ? -10.474 13.282 -20.181 1.00 95.25 389 VAL A CA 1
ATOM 3016 C C . VAL A 1 389 ? -11.733 12.827 -20.925 1.00 95.25 389 VAL A C 1
ATOM 3018 O O . VAL A 1 389 ? -12.585 13.658 -21.236 1.00 95.25 389 VAL A O 1
ATOM 3021 N N . VAL A 1 390 ? -11.876 11.534 -21.206 1.00 96.44 390 VAL A N 1
ATOM 3022 C CA . VAL A 1 390 ? -13.061 10.954 -21.851 1.00 96.44 390 VAL A CA 1
ATOM 3023 C C . VAL A 1 390 ? -13.980 10.279 -20.835 1.00 96.44 390 VAL A C 1
ATOM 3025 O O . VAL A 1 390 ? -13.517 9.651 -19.884 1.00 96.44 390 VAL A O 1
ATOM 3028 N N . ASN A 1 391 ? -15.287 10.419 -21.059 1.00 98.19 391 ASN A N 1
ATOM 3029 C CA . ASN A 1 391 ? -16.340 9.768 -20.285 1.00 98.19 391 ASN A CA 1
ATOM 3030 C C . ASN A 1 391 ? -16.866 8.545 -21.031 1.00 98.19 391 ASN A C 1
ATOM 3032 O O . ASN A 1 391 ? -17.241 8.667 -22.200 1.00 98.19 391 ASN A O 1
ATOM 3036 N N . MET A 1 392 ? -16.936 7.396 -20.363 1.00 98.50 392 MET A N 1
ATOM 3037 C CA . MET A 1 392 ? -17.660 6.242 -20.888 1.00 98.50 392 MET A CA 1
ATOM 3038 C C . MET A 1 392 ? -19.161 6.463 -20.688 1.00 98.50 392 MET A C 1
ATOM 3040 O O . MET A 1 392 ? -19.607 6.697 -19.566 1.00 98.50 392 MET A O 1
ATOM 3044 N N . ALA A 1 393 ? -19.929 6.447 -21.777 1.00 98.44 393 ALA A N 1
ATOM 3045 C CA . ALA A 1 393 ? -21.369 6.680 -21.718 1.00 98.44 393 ALA A CA 1
ATOM 3046 C C . ALA A 1 393 ? -22.114 5.445 -21.164 1.00 98.44 393 ALA A C 1
ATOM 3048 O O . ALA A 1 393 ? -21.665 4.321 -21.419 1.00 98.44 393 ALA A O 1
ATOM 3049 N N . PRO A 1 394 ? -23.257 5.615 -20.467 1.00 98.62 394 PRO A N 1
ATOM 3050 C CA . PRO A 1 394 ? -24.064 4.502 -19.964 1.00 98.62 394 PRO A CA 1
ATOM 3051 C C . PRO A 1 394 ? -24.429 3.456 -21.020 1.00 98.62 394 PRO A C 1
ATOM 3053 O O . PRO A 1 394 ? -24.417 2.268 -20.727 1.00 98.62 394 PRO A O 1
ATOM 3056 N N . GLU A 1 395 ? -24.691 3.866 -22.262 1.00 98.69 395 GLU A N 1
ATOM 3057 C CA . GLU A 1 395 ? -25.014 2.956 -23.367 1.00 98.69 395 GLU A CA 1
ATOM 3058 C C . GLU A 1 395 ? -23.830 2.054 -23.740 1.00 98.69 395 GLU A C 1
ATOM 3060 O O . GLU A 1 395 ? -24.013 0.886 -24.086 1.00 98.69 395 GLU A O 1
ATOM 3065 N N . THR A 1 396 ? -22.606 2.577 -23.647 1.00 98.81 396 THR A N 1
ATOM 3066 C CA . THR A 1 396 ? -21.381 1.794 -23.852 1.00 98.81 396 THR A CA 1
ATOM 3067 C C . THR A 1 396 ? -21.184 0.803 -22.710 1.00 98.81 396 THR A C 1
ATOM 3069 O O . THR A 1 396 ? -20.844 -0.350 -22.962 1.00 98.81 396 THR A O 1
ATOM 3072 N N . VAL A 1 397 ? -21.443 1.224 -21.466 1.00 98.81 397 VAL A N 1
ATOM 3073 C CA . VAL A 1 397 ? -21.377 0.336 -20.295 1.00 98.81 397 VAL A CA 1
ATOM 3074 C C . VAL A 1 397 ? -22.419 -0.776 -20.398 1.00 98.81 397 VAL A C 1
ATOM 3076 O O . VAL A 1 397 ? -22.075 -1.932 -20.190 1.00 98.81 397 VAL A O 1
ATOM 3079 N N . ALA A 1 398 ? -23.652 -0.460 -20.801 1.00 98.62 398 ALA A N 1
ATOM 3080 C CA . ALA A 1 398 ? -24.716 -1.445 -20.981 1.00 98.62 398 ALA A CA 1
ATOM 3081 C C . ALA A 1 398 ? -24.351 -2.500 -22.039 1.00 98.62 398 ALA A C 1
ATOM 3083 O O . ALA A 1 398 ? -24.524 -3.689 -21.794 1.00 98.62 398 ALA A O 1
ATOM 3084 N N . ARG A 1 399 ? -23.755 -2.089 -23.172 1.00 98.69 399 ARG A N 1
ATOM 3085 C CA . ARG A 1 399 ? -23.212 -3.028 -24.175 1.00 98.69 399 ARG A CA 1
ATOM 3086 C C . ARG A 1 399 ? -22.088 -3.905 -23.618 1.00 98.69 399 ARG A C 1
ATOM 3088 O O . ARG A 1 399 ? -21.977 -5.062 -24.003 1.00 98.69 399 ARG A O 1
ATOM 3095 N N . LEU A 1 400 ? -21.215 -3.353 -22.775 1.00 98.75 400 LEU A N 1
ATOM 3096 C CA . LEU A 1 400 ? -20.130 -4.112 -22.142 1.00 98.75 400 LEU A CA 1
ATOM 3097 C C . LEU A 1 400 ? -20.657 -5.086 -21.082 1.00 98.75 400 LEU A C 1
ATOM 3099 O O . LEU A 1 400 ? -20.114 -6.175 -20.951 1.00 98.75 400 LEU A O 1
ATOM 3103 N N . ALA A 1 401 ? -21.726 -4.732 -20.370 1.00 98.31 401 ALA A N 1
ATOM 3104 C CA . ALA A 1 401 ? -22.349 -5.574 -19.351 1.00 98.31 401 ALA A CA 1
ATOM 3105 C C . ALA A 1 401 ? -23.005 -6.851 -19.916 1.00 98.31 401 ALA A C 1
ATOM 3107 O O . ALA A 1 401 ? -23.302 -7.765 -19.156 1.00 98.31 401 ALA A O 1
ATOM 3108 N N . GLU A 1 402 ? -23.207 -6.942 -21.237 1.00 97.56 402 GLU A N 1
ATOM 3109 C CA . GLU A 1 402 ? -23.623 -8.182 -21.914 1.00 97.56 402 GLU A CA 1
ATOM 3110 C C . GLU A 1 402 ? -22.492 -9.230 -21.997 1.00 97.56 402 GLU A C 1
ATOM 3112 O O . GLU A 1 402 ? -22.745 -10.380 -22.351 1.00 97.56 402 GLU A O 1
ATOM 3117 N N . ILE A 1 403 ? -21.241 -8.854 -21.697 1.00 98.19 403 ILE A N 1
ATOM 3118 C CA . ILE A 1 403 ? -20.089 -9.763 -21.676 1.00 98.19 403 ILE A CA 1
ATOM 3119 C C . ILE A 1 403 ? -19.989 -10.413 -20.290 1.00 98.19 403 ILE A C 1
ATOM 3121 O O . ILE A 1 403 ? -19.759 -9.723 -19.301 1.00 98.19 403 ILE A O 1
ATOM 3125 N N . ASP A 1 404 ? -20.075 -11.747 -20.228 1.00 96.50 404 ASP A N 1
ATOM 3126 C CA . ASP A 1 404 ? -20.179 -12.533 -18.983 1.00 96.50 404 ASP A CA 1
ATOM 3127 C C . ASP A 1 404 ? -19.108 -12.241 -17.917 1.00 96.50 404 ASP A C 1
ATOM 3129 O O . ASP A 1 404 ? -19.359 -12.430 -16.722 1.00 96.50 404 ASP A O 1
ATOM 3133 N N . THR A 1 405 ? -17.902 -11.833 -18.316 1.00 97.50 405 THR A N 1
ATOM 3134 C CA . THR A 1 405 ? -16.801 -11.511 -17.395 1.00 97.50 405 THR A CA 1
ATOM 3135 C C . THR A 1 405 ? -16.842 -10.066 -16.898 1.00 97.50 405 THR A C 1
ATOM 3137 O O . THR A 1 405 ? -16.256 -9.781 -15.857 1.00 97.50 405 THR A O 1
ATOM 3140 N N . ILE A 1 406 ? -17.565 -9.150 -17.551 1.00 98.56 406 ILE A N 1
ATOM 3141 C CA . ILE A 1 406 ? -17.682 -7.750 -17.120 1.00 98.56 406 ILE A CA 1
ATOM 3142 C C . ILE A 1 406 ? -18.825 -7.628 -16.108 1.00 98.56 406 ILE A C 1
ATOM 3144 O O . ILE A 1 406 ? -20.001 -7.633 -16.458 1.00 98.56 406 ILE A O 1
ATOM 3148 N N . ARG A 1 407 ? -18.477 -7.518 -14.822 1.00 98.19 407 ARG A N 1
ATOM 3149 C CA . ARG A 1 407 ? -19.432 -7.660 -13.702 1.00 98.19 407 ARG A CA 1
ATOM 3150 C C . ARG A 1 407 ? -19.773 -6.377 -12.968 1.00 98.19 407 ARG A C 1
ATOM 3152 O O . ARG A 1 407 ? -20.654 -6.376 -12.107 1.00 98.19 407 ARG A O 1
ATOM 3159 N N . GLY A 1 408 ? -19.102 -5.283 -13.292 1.00 98.56 408 GLY A N 1
ATOM 3160 C CA . GLY A 1 408 ? -19.431 -4.014 -12.675 1.00 98.56 408 GLY A CA 1
ATOM 3161 C C . GLY A 1 408 ? -18.633 -2.835 -13.185 1.00 98.56 408 GLY A C 1
ATOM 3162 O O . GLY A 1 408 ? -17.793 -2.943 -14.078 1.00 98.56 408 GLY A O 1
ATOM 3163 N N . ILE A 1 409 ? -18.898 -1.692 -12.569 1.00 98.75 409 ILE A N 1
ATOM 3164 C CA . ILE A 1 409 ? -18.237 -0.424 -12.824 1.00 98.75 409 ILE A CA 1
ATOM 3165 C C . ILE A 1 409 ? -17.964 0.310 -11.511 1.00 98.75 409 ILE A C 1
ATOM 3167 O O . ILE A 1 409 ? -18.825 0.414 -10.639 1.00 98.75 409 ILE A O 1
ATOM 3171 N N . LYS A 1 410 ? -16.761 0.866 -11.388 1.00 98.75 410 LYS A N 1
ATOM 3172 C CA . LYS A 1 410 ? -16.448 1.971 -10.487 1.00 98.75 410 LYS A CA 1
ATOM 3173 C C . LYS A 1 410 ? -16.753 3.274 -11.218 1.00 98.75 410 LYS A C 1
ATOM 3175 O O . LYS A 1 410 ? -16.039 3.637 -12.152 1.00 98.75 410 LYS A O 1
ATOM 3180 N N . GLU A 1 411 ? -17.788 3.983 -10.794 1.00 98.31 411 GLU A N 1
ATOM 3181 C CA . GLU A 1 411 ? -18.229 5.230 -11.417 1.00 98.31 411 GLU A CA 1
ATOM 3182 C C . GLU A 1 411 ? -17.794 6.437 -10.573 1.00 98.31 411 GLU A C 1
ATOM 3184 O O . GLU A 1 411 ? -18.261 6.632 -9.452 1.00 98.31 411 GLU A O 1
ATOM 3189 N N . ALA A 1 412 ? -16.863 7.240 -11.095 1.00 96.94 412 ALA A N 1
ATOM 3190 C CA . ALA A 1 412 ? -16.268 8.393 -10.415 1.00 96.94 412 ALA A CA 1
ATOM 3191 C C . ALA A 1 412 ? -16.474 9.721 -11.169 1.00 96.94 412 ALA A C 1
ATOM 3193 O O . ALA A 1 412 ? -15.703 10.665 -10.979 1.00 96.94 412 ALA A O 1
ATOM 3194 N N . CYS A 1 413 ? -17.482 9.824 -12.042 1.00 93.19 413 CYS A N 1
ATOM 3195 C CA . CYS A 1 413 ? -17.825 11.084 -12.711 1.00 93.19 413 CYS A CA 1
ATOM 3196 C C . CYS A 1 413 ? -18.535 12.100 -11.798 1.00 93.19 413 CYS A C 1
ATOM 3198 O O . CYS A 1 413 ? -18.618 13.276 -12.152 1.00 93.19 413 CYS A O 1
ATOM 3200 N N . GLY A 1 414 ? -19.057 11.666 -10.643 1.00 89.56 414 GLY A N 1
ATOM 3201 C CA . GLY A 1 414 ? -19.810 12.517 -9.714 1.00 89.56 414 GLY A CA 1
ATOM 3202 C C . GLY A 1 414 ? -21.179 12.969 -10.242 1.00 89.56 414 GLY A C 1
ATOM 3203 O O . GLY A 1 414 ? -21.791 13.863 -9.659 1.00 89.56 414 GLY A O 1
ATOM 3204 N N . ASN A 1 415 ? -21.669 12.373 -11.336 1.00 95.94 415 ASN A N 1
ATOM 3205 C CA . ASN A 1 415 ? -22.960 12.688 -11.941 1.00 95.94 415 ASN A CA 1
ATOM 3206 C C . ASN A 1 415 ? -24.016 11.626 -11.584 1.00 95.94 415 ASN A C 1
ATOM 3208 O O . ASN A 1 415 ? -23.977 10.499 -12.071 1.00 95.94 415 ASN A O 1
ATOM 3212 N N . MET A 1 416 ? -24.993 12.007 -10.757 1.00 97.12 416 MET A N 1
ATOM 3213 C CA . MET A 1 416 ? -26.067 11.111 -10.308 1.00 97.12 416 MET A CA 1
ATOM 3214 C C . MET A 1 416 ? -27.097 10.773 -11.394 1.00 97.12 416 MET A C 1
ATOM 3216 O O . MET A 1 416 ? -27.757 9.741 -11.296 1.00 97.12 416 MET A O 1
ATOM 3220 N N . GLU A 1 417 ? -27.223 11.595 -12.439 1.00 97.94 417 GLU A N 1
ATOM 3221 C CA . GLU A 1 417 ? -28.037 11.261 -13.615 1.00 97.94 417 GLU A CA 1
ATOM 3222 C C . GLU A 1 417 ? -27.423 10.063 -14.347 1.00 97.94 417 GLU A C 1
ATOM 3224 O O . GLU A 1 417 ? -28.093 9.056 -14.550 1.00 97.94 417 GLU A O 1
ATOM 3229 N N . GLN A 1 418 ? -26.109 10.110 -14.595 1.00 98.06 418 GLN A N 1
ATOM 3230 C CA . GLN A 1 418 ? -25.365 9.001 -15.193 1.00 98.06 418 GLN A CA 1
ATOM 3231 C C . GLN A 1 418 ? -25.428 7.734 -14.328 1.00 98.06 418 GLN A C 1
ATOM 3233 O O . GLN A 1 418 ? -25.657 6.653 -14.859 1.00 98.06 418 GLN A O 1
ATOM 3238 N N . VAL A 1 419 ? -25.293 7.847 -13.001 1.00 98.12 419 VAL A N 1
ATOM 3239 C CA . VAL A 1 419 ? -25.483 6.696 -12.093 1.00 98.12 419 VAL A CA 1
ATOM 3240 C C . VAL A 1 419 ? -26.893 6.110 -12.219 1.00 98.12 419 VAL A C 1
ATOM 3242 O O . VAL A 1 419 ? -27.040 4.892 -12.280 1.00 98.12 419 VAL A O 1
ATOM 3245 N N . SER A 1 420 ? -27.925 6.953 -12.312 1.00 98.12 420 SER A N 1
ATOM 3246 C CA . SER A 1 420 ? -29.310 6.497 -12.497 1.00 98.12 420 SER A CA 1
ATOM 3247 C C . SER A 1 420 ? -29.496 5.766 -13.830 1.00 98.12 420 SER A C 1
ATOM 3249 O O . SER A 1 420 ? -30.166 4.736 -13.879 1.00 98.12 420 SER A O 1
ATOM 3251 N N . ASP A 1 421 ? -28.884 6.264 -14.906 1.00 98.44 421 ASP A N 1
ATOM 3252 C CA . ASP A 1 421 ? -28.921 5.607 -16.212 1.00 98.44 421 ASP A CA 1
ATOM 3253 C C . ASP A 1 421 ? -28.165 4.280 -16.224 1.00 98.44 421 ASP A C 1
ATOM 3255 O O . ASP A 1 421 ? -28.668 3.318 -16.798 1.00 98.44 421 ASP A O 1
ATOM 3259 N N . LEU A 1 422 ? -27.012 4.185 -15.554 1.00 98.31 422 LEU A N 1
ATOM 3260 C CA . LEU A 1 422 ? -26.281 2.922 -15.406 1.00 98.31 422 LEU A CA 1
ATOM 3261 C C . LEU A 1 422 ? -27.144 1.859 -14.727 1.00 98.31 422 LEU A C 1
ATOM 3263 O O . LEU A 1 422 ? -27.276 0.759 -15.253 1.00 98.31 422 LEU A O 1
ATOM 3267 N N . ILE A 1 423 ? -27.779 2.212 -13.608 1.00 97.81 423 ILE A N 1
ATOM 3268 C CA . ILE A 1 423 ? -28.650 1.305 -12.847 1.00 97.81 423 ILE A CA 1
ATOM 3269 C C . ILE A 1 423 ? -29.876 0.890 -13.670 1.00 97.81 423 ILE A C 1
ATOM 3271 O O . ILE A 1 423 ? -30.358 -0.228 -13.544 1.00 97.81 423 ILE A O 1
ATOM 3275 N N . ARG A 1 424 ? -30.383 1.778 -14.531 1.00 98.00 424 ARG A N 1
ATOM 3276 C CA . ARG A 1 424 ? -31.548 1.509 -15.384 1.00 98.00 424 ARG A CA 1
ATOM 3277 C C . ARG A 1 424 ? -31.221 0.675 -16.626 1.00 98.00 424 ARG A C 1
ATOM 3279 O O . ARG A 1 424 ? -32.099 -0.033 -17.112 1.00 98.00 424 ARG A O 1
ATOM 3286 N N . LEU A 1 425 ? -30.037 0.857 -17.211 1.00 98.31 425 LEU A N 1
ATOM 3287 C CA . LEU A 1 425 ? -29.660 0.269 -18.502 1.00 98.31 425 LEU A CA 1
ATOM 3288 C C . LEU A 1 425 ? -28.870 -1.036 -18.369 1.00 98.31 425 LEU A C 1
ATOM 3290 O O . LEU A 1 425 ? -28.924 -1.851 -19.287 1.00 98.31 425 LEU A O 1
ATOM 3294 N N . CYS A 1 426 ? -28.121 -1.221 -17.281 1.00 98.06 426 CYS A N 1
ATOM 3295 C CA . CYS A 1 426 ? -27.347 -2.440 -17.056 1.00 98.06 426 CYS A CA 1
ATOM 3296 C C . CYS A 1 426 ? -28.230 -3.560 -16.470 1.00 98.06 426 CYS A C 1
ATOM 3298 O O . CYS A 1 426 ? -29.271 -3.268 -15.879 1.00 98.06 426 CYS A O 1
ATOM 3300 N N . PRO A 1 427 ? -27.827 -4.837 -16.608 1.00 96.00 427 PRO A N 1
ATOM 3301 C CA . PRO A 1 427 ? -28.497 -5.962 -15.956 1.00 96.00 427 PRO A CA 1
ATOM 3302 C C . PRO A 1 427 ? -28.594 -5.806 -14.429 1.00 96.00 427 PRO A C 1
ATOM 3304 O O . PRO A 1 427 ? -27.712 -5.215 -13.809 1.00 96.00 427 PRO A O 1
ATOM 3307 N N . ASP A 1 428 ? -29.623 -6.398 -13.814 1.00 91.88 428 ASP A N 1
ATOM 3308 C CA . ASP A 1 428 ? -29.869 -6.310 -12.362 1.00 91.88 428 ASP A CA 1
ATOM 3309 C C . ASP A 1 428 ? -28.710 -6.863 -11.503 1.00 91.88 428 ASP A C 1
ATOM 3311 O O . ASP A 1 428 ? -28.541 -6.463 -10.350 1.00 91.88 428 ASP A O 1
ATOM 3315 N N . ASP A 1 429 ? -27.915 -7.794 -12.042 1.00 93.38 429 ASP A N 1
ATOM 3316 C CA . ASP A 1 429 ? -26.743 -8.381 -11.382 1.00 93.38 429 ASP A CA 1
ATOM 3317 C C . ASP A 1 429 ? -25.430 -7.623 -11.659 1.00 93.38 429 ASP A C 1
ATOM 3319 O O . ASP A 1 429 ? -24.372 -8.006 -11.149 1.00 93.38 429 ASP A O 1
ATOM 3323 N N . PHE A 1 430 ? -25.481 -6.522 -12.415 1.00 98.25 430 PHE A N 1
ATOM 3324 C CA . PHE A 1 430 ? -24.334 -5.660 -12.677 1.00 98.25 430 PHE A CA 1
ATOM 3325 C C . PHE A 1 430 ? -24.053 -4.723 -11.492 1.00 98.25 430 PHE A C 1
ATOM 3327 O O . PHE A 1 430 ? -24.916 -3.982 -11.016 1.00 98.25 430 PHE A O 1
ATOM 3334 N N . THR A 1 431 ? -22.810 -4.726 -11.008 1.00 98.31 431 THR A N 1
ATOM 3335 C CA . THR A 1 431 ? -22.426 -3.968 -9.810 1.00 98.31 431 THR A CA 1
ATOM 3336 C C . THR A 1 431 ? -22.001 -2.538 -10.155 1.00 98.31 431 THR A C 1
ATOM 3338 O O . THR A 1 431 ? -21.008 -2.329 -10.844 1.00 98.31 431 THR A O 1
ATOM 3341 N N . VAL A 1 432 ? -22.674 -1.531 -9.600 1.00 98.56 432 VAL A N 1
ATOM 3342 C CA . VAL A 1 432 ? -22.298 -0.112 -9.672 1.00 98.56 432 VAL A CA 1
ATOM 3343 C C . VAL A 1 432 ? -21.719 0.330 -8.325 1.00 98.56 432 VAL A C 1
ATOM 3345 O O . VAL A 1 432 ? -22.422 0.450 -7.318 1.00 98.56 432 VAL A O 1
ATOM 3348 N N . LEU A 1 433 ? -20.412 0.588 -8.299 1.00 98.50 433 LEU A N 1
ATOM 3349 C CA . LEU A 1 433 ? -19.684 1.096 -7.137 1.00 98.50 433 LEU A CA 1
ATOM 3350 C C . LEU A 1 433 ? -19.389 2.582 -7.326 1.00 98.50 433 LEU A C 1
ATOM 3352 O O . LEU A 1 433 ? -18.867 2.983 -8.366 1.00 98.50 433 LEU A O 1
ATOM 3356 N N . SER A 1 434 ? -19.628 3.399 -6.300 1.00 98.25 434 SER A N 1
ATOM 3357 C CA . SER A 1 434 ? -19.122 4.771 -6.324 1.00 98.25 434 SER A CA 1
ATOM 3358 C C . SER A 1 434 ? -17.591 4.765 -6.333 1.00 98.25 434 SER A C 1
ATOM 3360 O O . SER A 1 434 ? -16.944 4.030 -5.584 1.00 98.25 434 SER A O 1
ATOM 3362 N N . GLY A 1 435 ? -16.993 5.603 -7.170 1.00 97.12 435 GLY A N 1
ATOM 3363 C CA . GLY A 1 435 ? -15.569 5.911 -7.133 1.00 97.12 435 GLY A CA 1
ATOM 3364 C C . GLY A 1 435 ? -15.242 7.262 -6.499 1.00 97.12 435 GLY A C 1
ATOM 3365 O O . GLY A 1 435 ? -14.091 7.690 -6.588 1.00 97.12 435 GLY A O 1
ATOM 3366 N N . ASP A 1 436 ? -16.233 7.919 -5.893 1.00 95.56 436 ASP A N 1
ATOM 3367 C CA . ASP A 1 436 ? -16.113 9.186 -5.176 1.00 95.56 436 ASP A CA 1
ATOM 3368 C C . ASP A 1 436 ? -16.733 9.072 -3.769 1.00 95.56 436 ASP A C 1
ATOM 3370 O O . ASP A 1 436 ? -17.905 8.719 -3.601 1.00 95.56 436 ASP A O 1
ATOM 3374 N N . ASP A 1 437 ? -15.937 9.374 -2.739 1.00 96.62 437 ASP A N 1
ATOM 3375 C CA . ASP A 1 437 ? -16.332 9.180 -1.337 1.00 96.62 437 ASP A CA 1
ATOM 3376 C C . ASP A 1 437 ? -17.541 10.044 -0.955 1.00 96.62 437 ASP A C 1
ATOM 3378 O O . ASP A 1 437 ? -18.388 9.625 -0.164 1.00 96.62 437 ASP A O 1
ATOM 3382 N N . PHE A 1 438 ? -17.646 11.239 -1.544 1.00 94.31 438 PHE A N 1
ATOM 3383 C CA . PHE A 1 438 ? -18.739 12.166 -1.276 1.00 94.31 438 PHE A CA 1
ATOM 3384 C C . PHE A 1 438 ? -20.079 11.642 -1.813 1.00 94.31 438 PHE A C 1
ATOM 3386 O O . PHE A 1 438 ? -21.079 11.629 -1.092 1.00 94.31 438 PHE A O 1
ATOM 3393 N N . SER A 1 439 ? -20.106 11.168 -3.058 1.00 94.12 439 SER A N 1
ATOM 3394 C CA . SER A 1 439 ? -21.311 10.639 -3.710 1.00 94.12 439 SER A CA 1
ATOM 3395 C C . SER A 1 439 ? -21.616 9.171 -3.388 1.00 94.12 439 SER A C 1
ATOM 3397 O O . SER A 1 439 ? -22.611 8.632 -3.880 1.00 94.12 439 SER A O 1
ATOM 3399 N N . ALA A 1 440 ? -20.835 8.529 -2.512 1.00 95.94 440 ALA A N 1
ATOM 3400 C CA . ALA A 1 440 ? -21.035 7.137 -2.113 1.00 95.94 440 ALA A CA 1
ATOM 3401 C C . ALA A 1 440 ? -22.448 6.864 -1.570 1.00 95.94 440 ALA A C 1
ATOM 3403 O O . ALA A 1 440 ? -23.135 5.974 -2.062 1.00 95.94 440 ALA A O 1
ATOM 3404 N N . MET A 1 441 ? -22.928 7.662 -0.609 1.00 94.00 441 MET A N 1
ATOM 3405 C CA . MET A 1 441 ? -24.267 7.477 -0.036 1.00 94.00 441 MET A CA 1
ATOM 3406 C C . MET A 1 441 ? -25.401 7.740 -1.056 1.00 94.00 441 MET A C 1
ATOM 3408 O O . MET A 1 441 ? -26.291 6.893 -1.157 1.00 94.00 441 MET A O 1
ATOM 3412 N N . PRO A 1 442 ? -25.398 8.847 -1.831 1.00 94.44 442 PRO A N 1
ATOM 3413 C CA . PRO A 1 442 ? -26.354 9.045 -2.926 1.00 94.44 442 PRO A CA 1
ATOM 3414 C C . PRO A 1 442 ? -26.380 7.904 -3.949 1.00 94.44 442 PRO A C 1
ATOM 3416 O O . PRO A 1 442 ? -27.457 7.502 -4.375 1.00 94.44 442 PRO A O 1
ATOM 3419 N N . THR A 1 443 ? -25.219 7.342 -4.294 1.00 97.25 443 THR A N 1
ATOM 3420 C CA . THR A 1 443 ? -25.116 6.216 -5.236 1.00 97.25 443 THR A CA 1
ATOM 3421 C C . THR A 1 443 ? -25.874 4.990 -4.727 1.00 97.25 443 THR A C 1
ATOM 3423 O O . THR A 1 443 ? -26.638 4.390 -5.480 1.00 97.25 443 THR A O 1
ATOM 3426 N N . ILE A 1 444 ? -25.752 4.662 -3.434 1.00 97.25 444 ILE A N 1
ATOM 3427 C CA . ILE A 1 444 ? -26.534 3.571 -2.826 1.00 97.25 444 ILE A CA 1
ATOM 3428 C C . ILE A 1 444 ? -28.036 3.858 -2.873 1.00 97.25 444 ILE A C 1
ATOM 3430 O O . ILE A 1 444 ? -28.823 2.966 -3.176 1.00 97.25 444 ILE A O 1
ATOM 3434 N N . ALA A 1 445 ? -28.452 5.102 -2.620 1.00 94.44 445 ALA A N 1
ATOM 3435 C CA . ALA A 1 445 ? -29.867 5.474 -2.651 1.00 94.44 445 ALA A CA 1
ATOM 3436 C C . ALA A 1 445 ? -30.514 5.304 -4.040 1.00 94.44 445 ALA A C 1
ATOM 3438 O O . ALA A 1 445 ? -31.730 5.140 -4.121 1.00 94.44 445 ALA A O 1
ATOM 3439 N N . LEU A 1 446 ? -29.715 5.337 -5.111 1.00 95.81 446 LEU A N 1
ATOM 3440 C CA . LEU A 1 446 ? -30.167 5.106 -6.484 1.00 95.81 446 LEU A CA 1
ATOM 3441 C C . LEU A 1 446 ? -30.165 3.625 -6.884 1.00 95.81 446 LEU A C 1
ATOM 3443 O O . LEU A 1 446 ? -30.780 3.294 -7.892 1.00 95.81 446 LEU A O 1
ATOM 3447 N N . GLY A 1 447 ? -29.512 2.748 -6.111 1.00 95.88 447 GLY A N 1
ATOM 3448 C CA . GLY A 1 447 ? -29.391 1.312 -6.397 1.00 95.88 447 GLY A CA 1
ATOM 3449 C C . GLY A 1 447 ? -27.957 0.797 -6.572 1.00 95.88 447 GLY A C 1
ATOM 3450 O O . GLY A 1 447 ? -27.777 -0.385 -6.846 1.00 95.88 447 GLY A O 1
ATOM 3451 N N . GLY A 1 448 ? -26.933 1.641 -6.397 1.00 97.00 448 GLY A N 1
ATOM 3452 C CA . GLY A 1 448 ? -25.546 1.175 -6.350 1.00 97.00 448 GLY A CA 1
ATOM 3453 C C . GLY A 1 448 ? -25.274 0.282 -5.134 1.00 97.00 448 GLY A C 1
ATOM 3454 O O . GLY A 1 448 ? -26.008 0.310 -4.146 1.00 97.00 448 GLY A O 1
ATOM 3455 N N . GLN A 1 449 ? -24.197 -0.501 -5.188 1.00 97.38 449 GLN A N 1
ATOM 3456 C CA . GLN A 1 449 ? -23.940 -1.580 -4.223 1.00 97.38 449 GLN A CA 1
ATOM 3457 C C . GLN A 1 449 ? -22.685 -1.369 -3.362 1.00 97.38 449 GLN A C 1
ATOM 3459 O O . GLN A 1 449 ? -22.377 -2.192 -2.501 1.00 97.38 449 GLN A O 1
ATOM 3464 N N . GLY A 1 450 ? -21.953 -0.267 -3.538 1.00 97.44 450 GLY A N 1
ATOM 3465 C CA . GLY A 1 450 ? -20.792 0.014 -2.698 1.00 97.44 450 GLY A CA 1
ATOM 3466 C C . GLY A 1 450 ? -19.979 1.232 -3.117 1.00 97.44 450 GLY A C 1
ATOM 3467 O O . GLY A 1 450 ? -20.451 2.118 -3.829 1.00 97.44 450 GLY A O 1
ATOM 3468 N N . VAL A 1 451 ? -18.733 1.269 -2.646 1.00 98.38 451 VAL A N 1
ATOM 3469 C CA . VAL A 1 451 ? -17.757 2.327 -2.924 1.00 98.38 451 VAL A CA 1
ATOM 3470 C C . VAL A 1 451 ? -16.345 1.744 -2.956 1.00 98.38 451 VAL A C 1
ATOM 3472 O O . VAL A 1 451 ? -15.992 0.919 -2.115 1.00 98.38 451 VAL A O 1
ATOM 3475 N N . ILE A 1 452 ? -15.520 2.204 -3.896 1.00 98.50 452 ILE A N 1
ATOM 3476 C CA . ILE A 1 452 ? -14.063 2.027 -3.859 1.00 98.50 452 ILE A CA 1
ATOM 3477 C C . ILE A 1 452 ? -13.467 3.365 -3.427 1.00 98.50 452 ILE A C 1
ATOM 3479 O O . ILE A 1 452 ? -13.380 4.299 -4.227 1.00 98.50 452 ILE A O 1
ATOM 3483 N N . SER A 1 453 ? -13.091 3.435 -2.151 1.00 98.25 453 SER A N 1
ATOM 3484 C CA . SER A 1 453 ? -12.945 4.688 -1.406 1.00 98.25 453 SER A CA 1
ATOM 3485 C C . SER A 1 453 ? -11.490 5.110 -1.170 1.00 98.25 453 SER A C 1
ATOM 3487 O O . SER A 1 453 ? -10.600 4.266 -1.049 1.00 98.25 453 SER A O 1
ATOM 3489 N N . VAL A 1 454 ? -11.249 6.421 -1.053 1.00 98.12 454 VAL A N 1
ATOM 3490 C CA . VAL A 1 454 ? -9.945 6.966 -0.632 1.00 98.12 454 VAL A CA 1
ATOM 3491 C C . VAL A 1 454 ? -9.901 7.133 0.885 1.00 98.12 454 VAL A C 1
ATOM 3493 O O . VAL A 1 454 ? -8.939 6.683 1.511 1.00 98.12 454 VAL A O 1
ATOM 3496 N N . VAL A 1 455 ? -10.942 7.719 1.488 1.00 97.06 455 VAL A N 1
ATOM 3497 C CA . VAL A 1 455 ? -11.044 7.977 2.939 1.00 97.06 455 VAL A CA 1
ATOM 3498 C C . VAL A 1 455 ? -10.908 6.706 3.778 1.00 97.06 455 VAL A C 1
ATOM 3500 O O . VAL A 1 455 ? -10.354 6.765 4.875 1.00 97.06 455 VAL A O 1
ATOM 3503 N N . SER A 1 456 ? -11.333 5.552 3.261 1.00 97.25 456 SER A N 1
ATOM 3504 C CA . SER A 1 456 ? -11.173 4.254 3.932 1.00 97.25 456 SER A CA 1
ATOM 3505 C C . SER A 1 456 ? -9.719 3.884 4.214 1.00 97.25 456 SER A C 1
ATOM 3507 O O . SER A 1 456 ? -9.488 3.064 5.089 1.00 97.25 456 SER A O 1
ATOM 3509 N N . ASN A 1 457 ? -8.726 4.492 3.557 1.00 97.50 457 ASN A N 1
ATOM 3510 C CA . ASN A 1 457 ? -7.329 4.315 3.966 1.00 97.50 457 ASN A CA 1
ATOM 3511 C C . ASN A 1 457 ? -7.099 4.822 5.403 1.00 97.50 457 ASN A C 1
ATOM 3513 O O . ASN A 1 457 ? -6.403 4.174 6.177 1.00 97.50 457 ASN A O 1
ATOM 3517 N N . ILE A 1 458 ? -7.732 5.941 5.772 1.00 95.00 458 ILE A N 1
ATOM 3518 C CA . ILE A 1 458 ? -7.576 6.617 7.068 1.00 95.00 458 ILE A CA 1
ATOM 3519 C C . ILE A 1 458 ? -8.631 6.149 8.082 1.00 95.00 458 ILE A C 1
ATOM 3521 O O . ILE A 1 458 ? -8.288 5.815 9.212 1.00 95.00 458 ILE A O 1
ATOM 3525 N N . ASP A 1 459 ? -9.911 6.110 7.699 1.00 92.50 459 ASP A N 1
ATOM 3526 C CA . ASP A 1 459 ? -11.015 5.657 8.567 1.00 92.50 459 ASP A CA 1
ATOM 3527 C C . ASP A 1 459 ? -11.820 4.517 7.905 1.00 92.50 459 ASP A C 1
ATOM 3529 O O . ASP A 1 459 ? -12.968 4.714 7.483 1.00 92.50 459 ASP A O 1
ATOM 3533 N N . PRO A 1 460 ? -11.223 3.315 7.769 1.00 94.25 460 PRO A N 1
ATOM 3534 C CA . PRO A 1 460 ? -11.879 2.158 7.152 1.00 94.25 460 PRO A CA 1
ATOM 3535 C C . PRO A 1 460 ? -13.169 1.750 7.868 1.00 94.25 460 PRO A C 1
ATOM 3537 O O . PRO A 1 460 ? -14.187 1.540 7.209 1.00 94.25 460 PRO A O 1
ATOM 3540 N N . ALA A 1 461 ? -13.159 1.702 9.204 1.00 85.00 461 ALA A N 1
ATOM 3541 C CA . ALA A 1 461 ? -14.328 1.329 10.000 1.00 85.00 461 ALA A CA 1
ATOM 3542 C C . ALA A 1 461 ? -15.471 2.340 9.840 1.00 85.00 461 ALA A C 1
ATOM 3544 O O . ALA A 1 461 ? -16.632 1.954 9.709 1.00 85.00 461 ALA A O 1
ATOM 3545 N N . GLY A 1 462 ? -15.150 3.637 9.808 1.00 83.12 462 GLY A N 1
ATOM 3546 C CA . GLY A 1 462 ? -16.118 4.691 9.550 1.00 83.12 462 GLY A CA 1
ATOM 3547 C C . GLY A 1 462 ? -16.783 4.562 8.187 1.00 83.12 462 GLY A C 1
ATOM 3548 O O . GLY A 1 462 ? -18.010 4.650 8.089 1.00 83.12 462 GLY A O 1
ATOM 3549 N N . MET A 1 463 ? -15.983 4.337 7.142 1.00 95.75 463 MET A N 1
ATOM 3550 C CA . MET A 1 463 ? -16.504 4.184 5.787 1.00 95.75 463 MET A CA 1
ATOM 3551 C C . MET A 1 463 ? -17.340 2.905 5.650 1.00 95.75 463 MET A C 1
ATOM 3553 O O . MET A 1 463 ? -18.440 2.955 5.102 1.00 95.75 463 MET A O 1
ATOM 3557 N N . ALA A 1 464 ? -16.877 1.781 6.208 1.00 93.12 464 ALA A N 1
ATOM 3558 C CA . ALA A 1 464 ? -17.632 0.530 6.239 1.00 93.12 464 ALA A CA 1
ATOM 3559 C C . ALA A 1 464 ? -18.986 0.711 6.945 1.00 93.12 464 ALA A C 1
ATOM 3561 O O . ALA A 1 464 ? -20.023 0.386 6.369 1.00 93.12 464 ALA A O 1
ATOM 3562 N N . ALA A 1 465 ? -19.008 1.332 8.129 1.00 82.75 465 ALA A N 1
ATOM 3563 C CA . ALA A 1 465 ? -20.241 1.597 8.871 1.00 82.75 465 ALA A CA 1
ATOM 3564 C C . ALA A 1 465 ? -21.225 2.489 8.092 1.00 82.75 465 ALA A C 1
ATOM 3566 O O . ALA A 1 465 ? -22.433 2.238 8.108 1.00 82.75 465 ALA A O 1
ATOM 3567 N N . MET A 1 466 ? -20.727 3.512 7.386 1.00 92.56 466 MET A N 1
ATOM 3568 C CA . MET A 1 466 ? -21.558 4.364 6.530 1.00 92.56 466 MET A CA 1
ATOM 3569 C C . MET A 1 466 ? -22.220 3.556 5.408 1.00 92.56 466 MET A C 1
ATOM 3571 O O . MET A 1 466 ? -23.431 3.663 5.203 1.00 92.56 466 MET A O 1
ATOM 3575 N N . MET A 1 467 ? -21.435 2.741 4.701 1.00 97.38 467 MET A N 1
ATOM 3576 C CA . MET A 1 467 ? -21.915 1.964 3.558 1.00 97.38 467 MET A CA 1
ATOM 3577 C C . MET A 1 467 ? -22.875 0.857 3.977 1.00 97.38 467 MET A C 1
ATOM 3579 O O . MET A 1 467 ? -23.915 0.681 3.353 1.00 97.38 467 MET A O 1
ATOM 3583 N N . GLU A 1 468 ? -22.590 0.160 5.071 1.00 94.31 468 GLU A N 1
ATOM 3584 C CA . GLU A 1 468 ? -23.480 -0.861 5.623 1.00 94.31 468 GLU A CA 1
ATOM 3585 C C . GLU A 1 468 ? -24.820 -0.280 6.071 1.00 94.31 468 GLU A C 1
ATOM 3587 O O . GLU A 1 468 ? -25.871 -0.869 5.818 1.00 94.31 468 GLU A O 1
ATOM 3592 N N . ALA A 1 469 ? -24.805 0.889 6.720 1.00 83.69 469 ALA A N 1
ATOM 3593 C CA . ALA A 1 469 ? -26.031 1.582 7.090 1.00 83.69 469 ALA A CA 1
ATOM 3594 C C . ALA A 1 469 ? -26.832 1.994 5.846 1.00 83.69 469 ALA A C 1
ATOM 3596 O O . ALA A 1 469 ? -28.051 1.823 5.832 1.00 83.69 469 ALA A O 1
ATOM 3597 N N . ALA A 1 470 ? -26.162 2.494 4.803 1.00 93.12 470 ALA A N 1
ATOM 3598 C CA . ALA A 1 470 ? -26.811 2.880 3.554 1.00 93.12 470 ALA A CA 1
ATOM 3599 C C . ALA A 1 470 ? -27.451 1.669 2.855 1.00 93.12 470 ALA A C 1
ATOM 3601 O O . ALA A 1 470 ? -28.639 1.710 2.540 1.00 93.12 470 ALA A O 1
ATOM 3602 N N . LEU A 1 471 ? -26.701 0.574 2.700 1.00 95.50 471 LEU A N 1
ATOM 3603 C CA . LEU A 1 471 ? -27.163 -0.675 2.081 1.00 95.50 471 LEU A CA 1
ATOM 3604 C C . LEU A 1 471 ? -28.306 -1.332 2.868 1.00 95.50 471 LEU A C 1
ATOM 3606 O O . LEU A 1 471 ? -29.207 -1.921 2.282 1.00 95.50 471 LEU A O 1
ATOM 3610 N N . ALA A 1 472 ? -28.317 -1.190 4.196 1.00 92.00 472 ALA A N 1
ATOM 3611 C CA . ALA A 1 472 ? -29.403 -1.665 5.052 1.00 92.00 472 ALA A CA 1
ATOM 3612 C C . ALA A 1 472 ? -30.635 -0.732 5.079 1.00 92.00 472 ALA A C 1
ATOM 3614 O O . ALA A 1 472 ? -31.533 -0.935 5.899 1.00 92.00 472 ALA A O 1
ATOM 3615 N N . GLY A 1 473 ? -30.670 0.329 4.263 1.00 86.00 473 GLY A N 1
ATOM 3616 C CA . GLY A 1 473 ? -31.766 1.306 4.234 1.00 86.00 473 GLY A CA 1
ATOM 3617 C C . GLY A 1 473 ? -31.839 2.220 5.466 1.00 86.00 473 GLY A C 1
ATOM 3618 O O . GLY A 1 473 ? -32.821 2.939 5.653 1.00 86.00 473 GLY A O 1
ATOM 3619 N N . LYS A 1 474 ? -30.807 2.239 6.320 1.00 81.25 474 LYS A N 1
ATOM 3620 C CA . LYS A 1 474 ? -30.721 3.078 7.529 1.00 81.25 474 LYS A CA 1
ATOM 3621 C C . LYS A 1 474 ? -30.197 4.471 7.179 1.00 81.25 474 LYS A C 1
ATOM 3623 O O . LYS A 1 474 ? -29.129 4.891 7.629 1.00 81.25 474 LYS A O 1
ATOM 3628 N N . THR A 1 475 ? -30.968 5.199 6.377 1.00 81.50 475 THR A N 1
ATOM 3629 C CA . THR A 1 475 ? -30.573 6.478 5.761 1.00 81.50 475 THR A CA 1
ATOM 3630 C C . THR A 1 475 ? -30.062 7.516 6.759 1.00 81.50 475 THR A C 1
ATOM 3632 O O . THR A 1 475 ? -29.036 8.140 6.510 1.00 81.50 475 THR A O 1
ATOM 3635 N N . TYR A 1 476 ? -30.715 7.676 7.914 1.00 65.38 476 TYR A N 1
ATOM 3636 C CA . TYR A 1 476 ? -30.270 8.625 8.941 1.00 65.38 476 TYR A CA 1
ATOM 3637 C C . TYR A 1 476 ? -28.904 8.251 9.538 1.00 65.38 476 TYR A C 1
ATOM 3639 O O . TYR A 1 476 ? -28.030 9.105 9.662 1.00 65.38 476 TYR A O 1
ATOM 3647 N N . ALA A 1 477 ? -28.689 6.974 9.868 1.00 60.12 477 ALA A N 1
ATOM 3648 C CA . ALA A 1 477 ? -27.415 6.509 10.419 1.00 60.12 477 ALA A CA 1
ATOM 3649 C C . ALA A 1 477 ? -26.273 6.665 9.399 1.00 60.12 477 ALA A C 1
ATOM 3651 O O . ALA A 1 477 ? -25.196 7.149 9.749 1.00 60.12 477 ALA A O 1
ATOM 3652 N N . ALA A 1 478 ? -26.538 6.338 8.130 1.00 77.31 478 ALA A N 1
ATOM 3653 C CA . ALA A 1 478 ? -25.605 6.571 7.032 1.00 77.31 478 ALA A CA 1
ATOM 3654 C C . ALA A 1 478 ? -25.285 8.066 6.865 1.00 77.31 478 ALA A C 1
ATOM 3656 O O . ALA A 1 478 ? -24.116 8.430 6.773 1.00 77.31 478 ALA A O 1
ATOM 3657 N N . ALA A 1 479 ? -26.295 8.943 6.918 1.00 75.38 479 ALA A N 1
ATOM 3658 C CA . ALA A 1 479 ? -26.106 10.391 6.824 1.00 75.38 479 ALA A CA 1
ATOM 3659 C C . ALA A 1 479 ? -25.232 10.939 7.961 1.00 75.38 479 ALA A C 1
ATOM 3661 O O . ALA A 1 479 ? -24.353 11.762 7.722 1.00 75.38 479 ALA A O 1
ATOM 3662 N N . MET A 1 480 ? -25.430 10.469 9.196 1.00 68.69 480 MET A N 1
ATOM 3663 C CA . MET A 1 480 ? -24.606 10.894 10.330 1.00 68.69 480 MET A CA 1
ATOM 3664 C C . MET A 1 480 ? -23.138 10.497 10.151 1.00 68.69 480 MET A C 1
ATOM 3666 O O . MET A 1 480 ? -22.253 11.311 10.415 1.00 68.69 480 MET A O 1
ATOM 3670 N N . GLN A 1 481 ? -22.867 9.286 9.652 1.00 77.38 481 GLN A N 1
ATOM 3671 C CA . GLN A 1 481 ? -21.499 8.870 9.324 1.00 77.38 481 GLN A CA 1
ATOM 3672 C C . GLN A 1 481 ? -20.926 9.654 8.141 1.00 77.38 481 GLN A C 1
ATOM 3674 O O . GLN A 1 481 ? -19.770 10.067 8.192 1.00 77.38 481 GLN A O 1
ATOM 3679 N N . HIS A 1 482 ? -21.739 9.941 7.123 1.00 87.62 482 HIS A N 1
ATOM 3680 C CA . HIS A 1 482 ? -21.343 10.795 6.010 1.00 87.62 482 HIS A CA 1
ATOM 3681 C C . HIS A 1 482 ? -20.902 12.176 6.500 1.00 87.62 482 HIS A C 1
ATOM 3683 O O . HIS A 1 482 ? -19.790 12.597 6.203 1.00 87.62 482 HIS A O 1
ATOM 3689 N N . TYR A 1 483 ? -21.714 12.871 7.303 1.00 78.19 483 TYR A N 1
ATOM 3690 C CA . TYR A 1 483 ? -21.348 14.191 7.826 1.00 78.19 483 TYR A CA 1
ATOM 3691 C C . TYR A 1 483 ? -20.143 14.148 8.761 1.00 78.19 483 TYR A C 1
ATOM 3693 O O . TYR A 1 483 ? -19.351 15.092 8.766 1.00 78.19 483 TYR A O 1
ATOM 3701 N N . ARG A 1 484 ? -19.975 13.048 9.505 1.00 80.94 484 ARG A N 1
ATOM 3702 C CA . ARG A 1 484 ? -18.772 12.800 10.297 1.00 80.94 484 ARG A CA 1
ATOM 3703 C C . ARG A 1 484 ? -17.535 12.739 9.389 1.00 80.94 484 ARG A C 1
ATOM 3705 O O . ARG A 1 484 ? -16.573 13.447 9.647 1.00 80.94 484 ARG A O 1
ATOM 3712 N N . LEU A 1 485 ? -17.566 11.967 8.303 1.00 86.94 485 LEU A N 1
ATOM 3713 C CA . LEU A 1 485 ? -16.427 11.775 7.391 1.00 86.94 485 LEU A CA 1
ATOM 3714 C C . LEU A 1 485 ? -16.230 12.905 6.366 1.00 86.94 485 LEU A C 1
ATOM 3716 O O . LEU A 1 485 ? -15.139 13.045 5.811 1.00 86.94 485 LEU A O 1
ATOM 3720 N N . LEU A 1 486 ? -17.249 13.731 6.123 1.00 88.50 486 LEU A N 1
ATOM 3721 C CA . LEU A 1 486 ? -17.267 14.774 5.093 1.00 88.50 486 LEU A CA 1
ATOM 3722 C C . LEU A 1 486 ? -16.044 15.716 5.109 1.00 88.50 486 LEU A C 1
ATOM 3724 O O . LEU A 1 486 ? -15.555 16.057 4.027 1.00 88.50 486 LEU A O 1
ATOM 3728 N N . PRO A 1 487 ? -15.509 16.151 6.270 1.00 86.75 487 PRO A N 1
ATOM 3729 C CA . PRO A 1 487 ? -14.279 16.937 6.299 1.00 86.75 487 PRO A CA 1
ATOM 3730 C C . PRO A 1 487 ? -13.087 16.197 5.679 1.00 86.75 487 PRO A C 1
ATOM 3732 O O . PRO A 1 487 ? -12.371 16.788 4.870 1.00 86.75 487 PRO A O 1
ATOM 3735 N N . LEU A 1 488 ? -12.901 14.906 5.992 1.00 91.31 488 LEU A N 1
ATOM 3736 C CA . LEU A 1 488 ? -11.845 14.092 5.383 1.00 91.31 488 LEU A CA 1
ATOM 3737 C C . LEU A 1 488 ? -12.102 13.859 3.900 1.00 91.31 488 LEU A C 1
ATOM 3739 O O . LEU A 1 488 ? -11.175 14.032 3.117 1.00 91.31 488 LEU A O 1
ATOM 3743 N N . MET A 1 489 ? -13.343 13.559 3.500 1.00 95.44 489 MET A N 1
ATOM 3744 C CA . MET A 1 489 ? -13.701 13.388 2.084 1.00 95.44 489 MET A CA 1
ATOM 3745 C C . MET A 1 489 ? -13.248 14.588 1.251 1.00 95.44 489 MET A C 1
ATOM 3747 O O . MET A 1 489 ? -12.646 14.414 0.203 1.00 95.44 489 MET A O 1
ATOM 3751 N N . LYS A 1 490 ? -13.442 15.816 1.743 1.00 92.12 490 LYS A N 1
ATOM 3752 C CA . LYS A 1 490 ? -12.970 17.027 1.051 1.00 92.12 490 LYS A CA 1
ATOM 3753 C C . LYS A 1 490 ? -11.446 17.158 1.059 1.00 92.12 490 LYS A C 1
ATOM 3755 O O . LYS A 1 490 ? -10.854 17.547 0.056 1.00 92.12 490 LYS A O 1
ATOM 3760 N N . LEU A 1 491 ? -10.808 16.870 2.191 1.00 94.56 491 LEU A N 1
ATOM 3761 C CA . LEU A 1 491 ? -9.367 17.060 2.363 1.00 94.56 491 LEU A CA 1
ATOM 3762 C C . LEU A 1 491 ? -8.527 16.027 1.606 1.00 94.56 491 LEU A C 1
ATOM 3764 O O . LEU A 1 491 ? -7.442 16.374 1.144 1.00 94.56 491 LEU A O 1
ATOM 3768 N N . MET A 1 492 ? -9.038 14.809 1.401 1.00 95.62 492 MET A N 1
ATOM 3769 C CA . MET A 1 492 ? -8.359 13.763 0.623 1.00 95.62 492 MET A CA 1
ATOM 3770 C C . MET A 1 492 ? -8.114 14.143 -0.843 1.00 95.62 492 MET A C 1
ATOM 3772 O O . MET A 1 492 ? -7.263 13.544 -1.502 1.00 95.62 492 MET A O 1
ATOM 3776 N N . PHE A 1 493 ? -8.816 15.168 -1.329 1.00 93.44 493 PHE A N 1
ATOM 3777 C CA . PHE A 1 493 ? -8.689 15.703 -2.683 1.00 93.44 493 PHE A CA 1
ATOM 3778 C C . PHE A 1 493 ? -8.343 17.202 -2.705 1.00 93.44 493 PHE A C 1
ATOM 3780 O O . PHE A 1 493 ? -8.442 17.838 -3.752 1.00 93.44 493 PHE A O 1
ATOM 3787 N N . ALA A 1 494 ? -7.923 17.784 -1.571 1.00 90.50 494 ALA A N 1
ATOM 3788 C CA . ALA A 1 494 ? -7.475 19.180 -1.512 1.00 90.50 494 ALA A CA 1
ATOM 3789 C C . ALA A 1 494 ? -6.187 19.417 -2.324 1.00 90.50 494 ALA A C 1
ATOM 3791 O O . ALA A 1 494 ? -5.963 20.512 -2.837 1.00 90.50 494 ALA A O 1
ATOM 3792 N N . THR A 1 495 ? -5.374 18.373 -2.472 1.00 90.69 495 THR A N 1
ATOM 3793 C CA . THR A 1 495 ? -4.318 18.245 -3.481 1.00 90.69 495 THR A CA 1
ATOM 3794 C C . THR A 1 495 ? -4.499 16.907 -4.212 1.00 90.69 495 THR A C 1
ATOM 3796 O O . THR A 1 495 ? -5.293 16.073 -3.761 1.00 90.69 495 THR A O 1
ATOM 3799 N N . PRO A 1 496 ? -3.829 16.675 -5.359 1.00 92.00 496 PRO A N 1
ATOM 3800 C CA . PRO A 1 496 ? -3.984 15.423 -6.092 1.00 92.00 496 PRO A CA 1
ATOM 3801 C C . PRO A 1 496 ? -3.740 14.182 -5.215 1.00 92.00 496 PRO A C 1
ATOM 3803 O O . PRO A 1 496 ? -2.661 13.988 -4.658 1.00 92.00 496 PRO A O 1
ATOM 3806 N N . SER A 1 497 ? -4.758 13.321 -5.112 1.00 91.44 497 SER A N 1
ATOM 3807 C CA . SER A 1 497 ? -4.643 11.989 -4.498 1.00 91.44 497 SER A CA 1
ATOM 3808 C C . SER A 1 497 ? -3.562 11.164 -5.224 1.00 91.44 497 SER A C 1
ATOM 3810 O O . SER A 1 497 ? -3.531 11.227 -6.462 1.00 91.44 497 SER A O 1
ATOM 3812 N N . PRO A 1 498 ? -2.711 10.403 -4.499 1.00 95.56 498 PRO A N 1
ATOM 3813 C CA . PRO A 1 498 ? -2.880 9.996 -3.094 1.00 95.56 498 PRO A CA 1
ATOM 3814 C C . PRO A 1 498 ? -2.164 10.837 -2.026 1.00 95.56 498 PRO A C 1
ATOM 3816 O O . PRO A 1 498 ? -2.217 10.453 -0.860 1.00 95.56 498 PRO A O 1
ATOM 3819 N N . GLY A 1 499 ? -1.549 11.976 -2.368 1.00 95.00 499 GLY A N 1
ATOM 3820 C CA . GLY A 1 499 ? -0.731 12.766 -1.430 1.00 95.00 499 GLY A CA 1
ATOM 3821 C C . GLY A 1 499 ? -1.370 12.990 -0.045 1.00 95.00 499 GLY A C 1
ATOM 3822 O O . GLY A 1 499 ? -0.770 12.612 0.960 1.00 95.00 499 GLY A O 1
ATOM 3823 N N . PRO A 1 500 ? -2.602 13.532 0.046 1.00 96.38 500 PRO A N 1
ATOM 3824 C CA . PRO A 1 500 ? -3.299 13.710 1.323 1.00 96.38 500 PRO A CA 1
ATOM 3825 C C . PRO A 1 500 ? -3.518 12.424 2.130 1.00 96.38 500 PRO A C 1
ATOM 3827 O O . PRO A 1 500 ? -3.386 12.436 3.352 1.00 96.38 500 PRO A O 1
ATOM 3830 N N . ALA A 1 501 ? -3.851 11.319 1.456 1.00 96.69 501 ALA A N 1
ATOM 3831 C CA . ALA A 1 501 ? -4.134 10.044 2.108 1.00 96.69 501 ALA A CA 1
ATOM 3832 C C . ALA A 1 501 ? -2.861 9.411 2.680 1.00 96.69 501 ALA A C 1
ATOM 3834 O O . ALA A 1 501 ? -2.882 8.929 3.810 1.00 96.69 501 ALA A O 1
ATOM 3835 N N . LYS A 1 502 ? -1.746 9.470 1.938 1.00 94.81 502 LYS A N 1
ATOM 3836 C CA . LYS A 1 502 ? -0.449 8.966 2.411 1.00 94.81 502 LYS A CA 1
ATOM 3837 C C . LYS A 1 502 ? 0.050 9.741 3.629 1.00 94.81 502 LYS A C 1
ATOM 3839 O O . LYS A 1 502 ? 0.418 9.121 4.616 1.00 94.81 502 LYS A O 1
ATOM 3844 N N . ILE A 1 503 ? -0.057 11.071 3.624 1.00 90.81 503 ILE A N 1
ATOM 3845 C CA . ILE A 1 503 ? 0.265 11.885 4.807 1.00 90.81 503 ILE A CA 1
ATOM 3846 C C . ILE A 1 503 ? -0.631 11.535 6.004 1.00 90.81 503 ILE A C 1
ATOM 3848 O O . ILE A 1 503 ? -0.155 11.473 7.134 1.00 90.81 503 ILE A O 1
ATOM 3852 N N . GLY A 1 504 ? -1.922 11.272 5.783 1.00 91.69 504 GLY A N 1
ATOM 3853 C CA . GLY A 1 504 ? -2.804 10.797 6.852 1.00 91.69 504 GLY A CA 1
ATOM 3854 C C . GLY A 1 504 ? -2.376 9.437 7.419 1.00 91.69 504 GLY A C 1
ATOM 3855 O O . GLY A 1 504 ? -2.352 9.258 8.632 1.00 91.69 504 GLY A O 1
ATOM 3856 N N . LEU A 1 505 ? -1.989 8.493 6.560 1.00 94.00 505 LEU A N 1
ATOM 3857 C CA . LEU A 1 505 ? -1.484 7.177 6.969 1.00 94.00 505 LEU A CA 1
ATOM 3858 C C . LEU A 1 505 ? -0.146 7.254 7.717 1.00 94.00 505 LEU A C 1
ATOM 3860 O O . LEU A 1 505 ? 0.060 6.489 8.660 1.00 94.00 505 LEU A O 1
ATOM 3864 N N . GLU A 1 506 ? 0.737 8.167 7.314 1.00 86.06 506 GLU A N 1
ATOM 3865 C CA . GLU A 1 506 ? 2.003 8.460 7.992 1.00 86.06 506 GLU A CA 1
ATOM 3866 C C . GLU A 1 506 ? 1.746 9.026 9.396 1.00 86.06 506 GLU A C 1
ATOM 3868 O O . GLU A 1 506 ? 2.276 8.509 10.373 1.00 86.06 506 GLU A O 1
ATOM 3873 N N . MET A 1 507 ? 0.829 9.996 9.539 1.00 83.38 507 MET A N 1
ATOM 3874 C CA . MET A 1 507 ? 0.411 10.529 10.851 1.00 83.38 507 MET A CA 1
ATOM 3875 C C . MET A 1 507 ? -0.207 9.471 11.779 1.00 83.38 507 MET A C 1
ATOM 3877 O O . MET A 1 507 ? -0.265 9.678 12.987 1.00 83.38 507 MET A O 1
ATOM 3881 N N . MET A 1 508 ? -0.724 8.376 11.219 1.00 81.25 508 MET A N 1
ATOM 3882 C CA . MET A 1 508 ? -1.270 7.235 11.963 1.00 81.25 508 MET A CA 1
ATOM 3883 C C . MET A 1 508 ? -0.257 6.098 12.152 1.00 81.25 508 MET A C 1
ATOM 3885 O O . MET A 1 508 ? -0.636 5.029 12.643 1.00 81.25 508 MET A O 1
ATOM 3889 N N . GLU A 1 509 ? 0.983 6.281 11.691 1.00 78.00 509 GLU A N 1
ATOM 3890 C CA . GLU A 1 509 ? 2.069 5.295 11.753 1.00 78.00 509 GLU A CA 1
ATOM 3891 C C . GLU A 1 509 ? 1.695 3.940 11.114 1.00 78.00 509 GLU A C 1
ATOM 3893 O O . GLU A 1 509 ? 2.132 2.849 11.525 1.00 78.00 509 GLU A O 1
ATOM 3898 N N . LYS A 1 510 ? 0.823 3.990 10.098 1.00 83.06 510 LYS A N 1
ATOM 3899 C CA . LYS A 1 510 ? 0.451 2.825 9.280 1.00 83.06 510 LYS A CA 1
ATOM 3900 C C . LYS A 1 510 ? 1.446 2.595 8.155 1.00 83.06 510 LYS A C 1
ATOM 3902 O O . LYS A 1 510 ? 1.671 1.446 7.785 1.00 83.06 510 LYS A O 1
ATOM 3907 N N . ILE A 1 511 ? 2.077 3.666 7.686 1.00 80.12 511 ILE A N 1
ATOM 3908 C CA . ILE A 1 511 ? 3.207 3.642 6.758 1.00 80.12 511 ILE A CA 1
ATOM 3909 C C . ILE A 1 511 ? 4.355 4.473 7.330 1.00 80.12 511 ILE A C 1
ATOM 3911 O O . ILE A 1 511 ? 4.102 5.365 8.138 1.00 80.12 511 ILE A O 1
ATOM 3915 N N . VAL A 1 512 ? 5.591 4.151 6.947 1.00 70.88 512 VAL A N 1
ATOM 3916 C CA . VAL A 1 512 ? 6.787 4.857 7.438 1.00 70.88 512 VAL A CA 1
ATOM 3917 C C . VAL A 1 512 ? 6.969 6.198 6.725 1.00 70.88 512 VAL A C 1
ATOM 3919 O O . VAL A 1 512 ? 7.303 7.183 7.371 1.00 70.88 512 VAL A O 1
ATOM 3922 N N . ASP A 1 513 ? 6.710 6.241 5.415 1.00 74.69 513 ASP A N 1
ATOM 3923 C CA . ASP A 1 513 ? 6.867 7.437 4.584 1.00 74.69 513 ASP A CA 1
ATOM 3924 C C . ASP A 1 513 ? 5.596 7.721 3.768 1.00 74.69 513 ASP A C 1
ATOM 3926 O O . ASP A 1 513 ? 5.110 6.883 2.996 1.00 74.69 513 ASP A O 1
ATOM 3930 N N . GLY A 1 514 ? 5.048 8.924 3.945 1.00 80.00 514 GLY A N 1
ATOM 3931 C CA . GLY A 1 514 ? 3.891 9.421 3.216 1.00 80.00 514 GLY A CA 1
ATOM 3932 C C . GLY A 1 514 ? 4.216 10.059 1.861 1.00 80.00 514 GLY A C 1
ATOM 3933 O O . GLY A 1 514 ? 3.290 10.457 1.147 1.00 80.00 514 GLY A O 1
ATOM 3934 N N . ALA A 1 515 ? 5.487 10.165 1.466 1.00 81.06 515 ALA A N 1
ATOM 3935 C CA . ALA A 1 515 ? 5.882 10.787 0.210 1.00 81.06 515 ALA A CA 1
ATOM 3936 C C . ALA A 1 515 ? 5.381 9.979 -1.008 1.00 81.06 515 ALA A C 1
ATOM 3938 O O . ALA A 1 515 ? 5.643 8.777 -1.137 1.00 81.06 515 ALA A O 1
ATOM 3939 N N . PRO A 1 516 ? 4.621 10.595 -1.929 1.00 86.06 516 PRO A N 1
ATOM 3940 C CA . PRO A 1 516 ? 4.284 9.970 -3.202 1.00 86.06 516 PRO A CA 1
ATOM 3941 C C . PRO A 1 516 ? 5.454 10.061 -4.191 1.00 86.06 516 PRO A C 1
ATOM 3943 O O . PRO A 1 516 ? 6.344 10.906 -4.062 1.00 86.06 516 PRO A O 1
ATOM 3946 N N . ARG A 1 517 ? 5.436 9.209 -5.218 1.00 81.75 517 ARG A N 1
ATOM 3947 C CA . ARG A 1 517 ? 6.382 9.294 -6.335 1.00 81.75 517 ARG A CA 1
ATOM 3948 C C . ARG A 1 517 ? 6.027 10.491 -7.220 1.00 81.75 517 ARG A C 1
ATOM 3950 O O . ARG A 1 517 ? 4.856 10.744 -7.521 1.00 81.75 517 ARG A O 1
ATOM 3957 N N . LEU A 1 518 ? 7.052 11.191 -7.710 1.00 79.75 518 LEU A N 1
ATOM 3958 C CA . LEU A 1 518 ? 6.867 12.224 -8.731 1.00 79.75 518 LEU A CA 1
ATOM 3959 C C . LEU A 1 518 ? 6.138 11.637 -9.956 1.00 79.75 518 LEU A C 1
ATOM 3961 O O . LEU A 1 518 ? 6.424 10.503 -10.341 1.00 79.75 518 LEU A O 1
ATOM 3965 N N . PRO A 1 519 ? 5.222 12.391 -10.593 1.00 90.94 519 PRO A N 1
ATOM 3966 C CA . PRO A 1 519 ? 5.008 13.836 -10.453 1.00 90.94 519 PRO A CA 1
ATOM 3967 C C . PRO A 1 519 ? 4.040 14.254 -9.333 1.00 90.94 519 PRO A C 1
ATOM 3969 O O . PRO A 1 519 ? 3.768 15.446 -9.191 1.00 90.94 519 PRO A O 1
ATOM 3972 N N . VAL A 1 520 ? 3.496 13.317 -8.551 1.00 88.38 520 VAL A N 1
ATOM 3973 C CA . VAL A 1 520 ? 2.656 13.662 -7.397 1.00 88.38 520 VAL A CA 1
ATOM 3974 C C . VAL A 1 520 ? 3.559 14.127 -6.254 1.00 88.38 520 VAL A C 1
ATOM 3976 O O . VAL A 1 520 ? 4.657 13.612 -6.064 1.00 88.38 520 VAL A O 1
ATOM 3979 N N . THR A 1 521 ? 3.103 15.116 -5.490 1.00 85.75 521 THR A N 1
ATOM 3980 C CA . THR A 1 521 ? 3.793 15.605 -4.292 1.00 85.75 521 THR A CA 1
ATOM 3981 C C . THR A 1 521 ? 2.892 15.478 -3.073 1.00 85.75 521 THR A C 1
ATOM 3983 O O . THR A 1 521 ? 1.666 15.385 -3.191 1.00 85.75 521 THR A O 1
ATOM 3986 N N . GLY A 1 522 ? 3.492 15.523 -1.884 1.00 83.62 522 GLY A N 1
ATOM 3987 C CA . GLY A 1 522 ? 2.731 15.692 -0.651 1.00 83.62 522 GLY A CA 1
ATOM 3988 C C . GLY A 1 522 ? 1.919 17.003 -0.647 1.00 83.62 522 GLY A C 1
ATOM 3989 O O . GLY A 1 522 ? 2.244 17.940 -1.389 1.00 83.62 522 GLY A O 1
ATOM 3990 N N . PRO A 1 523 ? 0.842 17.081 0.155 1.00 88.38 523 PRO A N 1
ATOM 3991 C CA . PRO A 1 523 ? 0.126 18.324 0.424 1.00 88.38 523 PRO A CA 1
ATOM 3992 C C . PRO A 1 523 ? 1.041 19.400 1.025 1.00 88.38 523 PRO A C 1
ATOM 3994 O O . PRO A 1 523 ? 2.021 19.105 1.709 1.00 88.38 523 PRO A O 1
ATOM 3997 N N . ASP A 1 524 ? 0.689 20.669 0.801 1.00 84.81 524 ASP A N 1
ATOM 3998 C CA . ASP A 1 524 ? 1.366 21.788 1.458 1.00 84.81 524 ASP A CA 1
ATOM 3999 C C . ASP A 1 524 ? 1.130 21.787 2.981 1.00 84.81 524 ASP A C 1
ATOM 4001 O O . ASP A 1 524 ? 0.186 21.176 3.489 1.00 84.81 524 ASP A O 1
ATOM 4005 N N . ALA A 1 525 ? 1.969 22.510 3.730 1.00 77.06 525 ALA A N 1
ATOM 4006 C CA . ALA A 1 525 ? 1.895 22.545 5.194 1.00 77.06 525 ALA A CA 1
ATOM 4007 C C . ALA A 1 525 ? 0.500 22.942 5.716 1.00 77.06 525 ALA A C 1
ATOM 4009 O O . ALA A 1 525 ? 0.014 22.378 6.693 1.00 77.06 525 ALA A O 1
ATOM 4010 N N . LYS A 1 526 ? -0.180 23.872 5.033 1.00 81.31 526 LYS A N 1
ATOM 4011 C CA . LYS A 1 526 ? -1.524 24.334 5.404 1.00 81.31 526 LYS A CA 1
ATOM 4012 C C . LYS A 1 526 ? -2.563 23.221 5.268 1.00 81.31 526 LYS A C 1
ATOM 4014 O O . LYS A 1 526 ? -3.446 23.093 6.115 1.00 81.31 526 LYS A O 1
ATOM 4019 N N . THR A 1 527 ? -2.489 22.440 4.199 1.00 82.31 527 THR A N 1
ATOM 4020 C CA . THR A 1 527 ? -3.385 21.313 3.936 1.00 82.31 527 THR A CA 1
ATOM 4021 C C . THR A 1 527 ? -3.084 20.163 4.890 1.00 82.31 527 THR A C 1
ATOM 4023 O O . THR A 1 527 ? -4.013 19.612 5.476 1.00 82.31 527 THR A O 1
ATOM 4026 N N . THR A 1 528 ? -1.806 19.885 5.151 1.00 81.12 528 THR A N 1
ATOM 4027 C CA . THR A 1 528 ? -1.346 18.925 6.164 1.00 81.12 528 THR A CA 1
ATOM 4028 C C . THR A 1 528 ? -1.903 19.244 7.555 1.00 81.12 528 THR A C 1
ATOM 4030 O O . THR A 1 528 ? -2.435 18.353 8.219 1.00 81.12 528 THR A O 1
ATOM 4033 N N . THR A 1 529 ? -1.874 20.511 7.989 1.00 72.56 529 THR A N 1
ATOM 4034 C CA . THR A 1 529 ? -2.490 20.933 9.261 1.00 72.56 529 THR A CA 1
ATOM 4035 C C . THR A 1 529 ? -3.993 20.654 9.287 1.00 72.56 529 THR A C 1
ATOM 4037 O O . THR A 1 529 ? -4.489 20.073 10.249 1.00 72.56 529 THR A O 1
ATOM 4040 N N . LYS A 1 530 ? -4.724 20.985 8.214 1.00 73.62 530 LYS A N 1
ATOM 4041 C CA . LYS A 1 530 ? -6.173 20.727 8.136 1.00 73.62 530 LYS A CA 1
ATOM 4042 C C . LYS A 1 530 ? -6.518 19.237 8.160 1.00 73.62 530 LYS A C 1
ATOM 4044 O O . LYS A 1 530 ? -7.502 18.856 8.787 1.00 73.62 530 LYS A O 1
ATOM 4049 N N . ILE A 1 531 ? -5.724 18.400 7.486 1.00 80.94 531 ILE A N 1
ATOM 4050 C CA . ILE A 1 531 ? -5.871 16.935 7.520 1.00 80.94 531 ILE A CA 1
ATOM 4051 C C . ILE A 1 531 ? -5.742 16.447 8.964 1.00 80.94 531 ILE A C 1
ATOM 4053 O O . ILE A 1 531 ? -6.641 15.772 9.463 1.00 80.94 531 ILE A O 1
ATOM 4057 N N . ARG A 1 532 ? -4.693 16.880 9.670 1.00 78.50 532 ARG A N 1
ATOM 4058 C CA . ARG A 1 532 ? -4.466 16.540 11.081 1.00 78.50 532 ARG A CA 1
ATOM 4059 C C . ARG A 1 532 ? -5.611 16.991 11.991 1.00 78.50 532 ARG A C 1
ATOM 4061 O O . ARG A 1 532 ? -6.055 16.238 12.859 1.00 78.50 532 ARG A O 1
ATOM 4068 N N . GLU A 1 533 ? -6.109 18.211 11.798 1.00 65.25 533 GLU A N 1
ATOM 4069 C CA . GLU A 1 533 ? -7.251 18.746 12.545 1.00 65.25 533 GLU A CA 1
ATOM 4070 C C . GLU A 1 533 ? -8.502 17.881 12.366 1.00 65.25 533 GLU A C 1
ATOM 4072 O O . GLU A 1 533 ? -9.123 17.503 13.363 1.00 65.25 533 GLU A O 1
ATOM 4077 N N . ALA A 1 534 ? -8.823 17.528 11.118 1.00 72.75 534 ALA A N 1
ATOM 4078 C CA . ALA A 1 534 ? -9.970 16.696 10.776 1.00 72.75 534 ALA A CA 1
ATOM 4079 C C . ALA A 1 534 ? -9.836 15.267 11.323 1.00 72.75 534 ALA A C 1
ATOM 4081 O O . ALA A 1 534 ? -10.777 14.764 11.931 1.00 72.75 534 ALA A O 1
ATOM 4082 N N . MET A 1 535 ? -8.670 14.631 11.178 1.00 79.38 535 MET A N 1
ATOM 4083 C CA . MET A 1 535 ? -8.426 13.279 11.699 1.00 79.38 535 MET A CA 1
ATOM 4084 C C . MET A 1 535 ? -8.634 13.202 13.209 1.00 79.38 535 MET A C 1
ATOM 4086 O O . MET A 1 535 ? -9.238 12.266 13.730 1.00 79.38 535 MET A O 1
ATOM 4090 N N . ALA A 1 536 ? -8.176 14.210 13.936 1.00 62.62 536 ALA A N 1
ATOM 4091 C CA . ALA A 1 536 ? -8.326 14.195 15.374 1.00 62.62 536 ALA A CA 1
ATOM 4092 C C . ALA A 1 536 ? -9.724 14.573 15.868 1.00 62.62 536 ALA A C 1
ATOM 4094 O O . ALA A 1 536 ? -10.149 14.046 16.892 1.00 62.62 536 ALA A O 1
ATOM 4095 N N . ALA A 1 537 ? -10.463 15.421 15.144 1.00 55.00 537 ALA A N 1
ATOM 4096 C CA . ALA A 1 537 ? -11.889 15.628 15.413 1.00 55.00 537 ALA A CA 1
ATOM 4097 C C . ALA A 1 537 ? -12.691 14.314 15.296 1.00 55.00 537 ALA A C 1
ATOM 4099 O O . ALA A 1 537 ? -13.742 14.168 15.912 1.00 55.00 537 ALA A O 1
ATOM 4100 N N . LEU A 1 538 ? -12.165 13.336 14.550 1.00 61.75 538 LEU A N 1
ATOM 4101 C CA . LEU A 1 538 ? -12.724 11.992 14.407 1.00 61.75 538 LEU A CA 1
ATOM 4102 C C . LEU A 1 538 ? -12.241 10.998 15.469 1.00 61.75 538 LEU A C 1
ATOM 4104 O O . LEU A 1 538 ? -12.611 9.828 15.411 1.00 61.75 538 LEU A O 1
ATOM 4108 N N . GLY A 1 539 ? -11.438 11.441 16.441 1.00 56.84 539 GLY A N 1
ATOM 4109 C CA . GLY A 1 539 ? -10.905 10.584 17.499 1.00 56.84 539 GLY A CA 1
ATOM 4110 C C . GLY A 1 539 ? -9.845 9.590 17.020 1.00 56.84 539 GLY A C 1
ATOM 4111 O O . GLY A 1 539 ? -9.567 8.623 17.724 1.00 56.84 539 GLY A O 1
ATOM 4112 N N . LEU A 1 540 ? -9.244 9.819 15.848 1.00 61.34 540 LEU A N 1
ATOM 4113 C CA . LEU A 1 540 ? -8.195 8.955 15.297 1.00 61.34 540 LEU A CA 1
ATOM 4114 C C . LEU A 1 540 ? -6.821 9.185 15.961 1.00 61.34 540 LEU A C 1
ATOM 4116 O O . LEU A 1 540 ? -5.899 8.424 15.700 1.00 61.34 540 LEU A O 1
ATOM 4120 N N . LEU A 1 541 ? -6.694 10.199 16.835 1.00 66.62 541 LEU A N 1
ATOM 4121 C CA . LEU A 1 541 ? -5.472 10.566 17.570 1.00 66.62 541 LEU A CA 1
ATOM 4122 C C . LEU A 1 541 ? -5.791 10.785 19.074 1.00 66.62 541 LEU A C 1
ATOM 4124 O O . LEU A 1 541 ? -6.333 11.829 19.446 1.00 66.62 541 LEU A O 1
ATOM 4128 N N . MET A 1 542 ? -5.486 9.809 19.951 1.00 74.88 542 MET A N 1
ATOM 4129 C CA . MET A 1 542 ? -5.940 9.781 21.366 1.00 74.88 542 MET A CA 1
ATOM 4130 C C . MET A 1 542 ? -5.375 10.922 22.231 1.00 74.88 542 MET A C 1
ATOM 4132 O O . MET A 1 542 ? -6.113 11.509 23.025 1.00 74.88 542 MET A O 1
ATOM 4136 N N . GLY A 1 543 ? -4.106 11.303 22.041 1.00 75.94 543 GLY A N 1
ATOM 4137 C CA . GLY A 1 543 ? -3.485 12.414 22.781 1.00 75.94 543 GLY A CA 1
ATOM 4138 C C . GLY A 1 543 ? -4.236 13.740 22.608 1.00 75.94 543 GLY A C 1
ATOM 4139 O O . GLY A 1 543 ? -4.432 14.490 23.563 1.00 75.94 543 GLY A O 1
ATOM 4140 N N . LYS A 1 544 ? -4.790 13.984 21.414 1.00 71.06 544 LYS A N 1
ATOM 4141 C CA . LYS A 1 544 ? -5.609 15.169 21.146 1.00 71.06 544 LYS A CA 1
ATOM 4142 C C . LYS A 1 544 ? -6.991 15.108 21.808 1.00 71.06 544 LYS A C 1
ATOM 4144 O O . LYS A 1 544 ? -7.485 16.145 22.246 1.00 71.06 544 LYS A O 1
ATOM 4149 N N . MET A 1 545 ? -7.601 13.926 21.933 1.00 76.19 545 MET A N 1
ATOM 4150 C CA . MET A 1 545 ? -8.867 13.773 22.666 1.00 76.19 545 MET A CA 1
ATOM 4151 C C . MET A 1 545 ? -8.684 14.149 24.141 1.00 76.19 545 MET A C 1
ATOM 4153 O O . MET A 1 545 ? -9.448 14.961 24.659 1.00 76.19 545 MET A O 1
ATOM 4157 N N . ILE A 1 546 ? -7.622 13.650 24.781 1.00 85.19 546 ILE A N 1
ATOM 4158 C CA . ILE A 1 546 ? -7.261 14.002 26.164 1.00 85.19 546 ILE A CA 1
ATOM 4159 C C . ILE A 1 546 ? -7.002 15.507 26.285 1.00 85.19 546 ILE A C 1
ATOM 4161 O O . ILE A 1 546 ? -7.577 16.154 27.159 1.00 85.19 546 ILE A O 1
ATOM 4165 N N . GLY A 1 547 ? -6.225 16.082 25.362 1.00 84.56 547 GLY A N 1
ATOM 4166 C CA . GLY A 1 547 ? -5.985 17.524 25.301 1.00 84.56 547 GLY A CA 1
ATOM 4167 C C . GLY A 1 547 ? -7.269 18.352 25.212 1.00 84.56 547 GLY A C 1
ATOM 4168 O O . GLY A 1 547 ? -7.445 19.304 25.968 1.00 84.56 547 GLY A O 1
ATOM 4169 N N . SER A 1 548 ? -8.205 17.966 24.340 1.00 80.62 548 SER A N 1
ATOM 4170 C CA . SER A 1 548 ? -9.481 18.680 24.170 1.00 80.62 548 SER A CA 1
ATOM 4171 C C . SER A 1 548 ? -10.353 18.648 25.429 1.00 80.62 548 SER A C 1
ATOM 4173 O O . SER A 1 548 ? -11.059 19.608 25.732 1.00 80.62 548 SER A O 1
ATOM 4175 N N . MET A 1 549 ? -10.275 17.555 26.191 1.00 83.19 549 MET A N 1
ATOM 4176 C CA . MET A 1 549 ? -10.980 17.407 27.458 1.00 83.19 549 MET A CA 1
ATOM 4177 C C . MET A 1 549 ? -10.305 18.189 28.585 1.00 83.19 549 MET A C 1
ATOM 4179 O O . MET A 1 549 ? -11.002 18.757 29.423 1.00 83.19 549 MET A O 1
ATOM 4183 N N . LEU A 1 550 ? -8.969 18.273 28.587 1.00 85.38 550 LEU A N 1
ATOM 4184 C CA . LEU A 1 550 ? -8.215 19.120 29.516 1.00 85.38 550 LEU A CA 1
ATOM 4185 C C . LEU A 1 550 ? -8.566 20.600 29.354 1.00 85.38 550 LEU A C 1
ATOM 4187 O O . LEU A 1 550 ? -8.716 21.284 30.357 1.00 85.38 550 LEU A O 1
ATOM 4191 N N . LEU A 1 551 ? -8.786 21.081 28.127 1.00 82.38 551 LEU A N 1
ATOM 4192 C CA . LEU A 1 551 ? -9.231 22.462 27.881 1.00 82.38 551 LEU A CA 1
ATOM 4193 C C . LEU A 1 551 ? -10.592 22.790 28.517 1.00 82.38 551 LEU A C 1
ATOM 4195 O O . LEU A 1 551 ? -10.895 23.953 28.766 1.00 82.38 551 LEU A O 1
ATOM 4199 N N . GLN A 1 552 ? -11.416 21.773 28.771 1.00 79.56 552 GLN A N 1
ATOM 4200 C CA . GLN A 1 552 ? -12.718 21.906 29.430 1.00 79.56 552 GLN A CA 1
ATOM 4201 C C . GLN A 1 552 ? -12.643 21.598 30.934 1.00 79.56 552 GLN A C 1
ATOM 4203 O O . GLN A 1 552 ? -13.646 21.719 31.640 1.00 79.56 552 GLN A O 1
ATOM 4208 N N . SER A 1 553 ? -11.476 21.181 31.431 1.00 81.12 553 SER A N 1
ATOM 4209 C CA . SER A 1 553 ? -11.254 20.842 32.832 1.00 81.12 553 SER A CA 1
ATOM 4210 C C . SER A 1 553 ? -10.947 22.092 33.652 1.00 81.12 553 SER A C 1
ATOM 4212 O O . SER A 1 553 ? -10.141 22.930 33.262 1.00 81.12 553 SER A O 1
ATOM 4214 N N . SER A 1 554 ? -11.555 22.200 34.833 1.00 80.75 554 SER A N 1
ATOM 4215 C CA . SER A 1 554 ? -11.233 23.248 35.809 1.00 80.75 554 SER A CA 1
ATOM 4216 C C . SER A 1 554 ? -10.204 22.809 36.856 1.00 80.75 554 SER A C 1
ATOM 4218 O O . SER A 1 554 ? -9.816 23.618 37.694 1.00 80.75 554 SER A O 1
ATOM 4220 N N . SER A 1 555 ? -9.813 21.530 36.871 1.00 84.06 555 SER A N 1
ATOM 4221 C CA . SER A 1 555 ? -8.967 20.933 37.919 1.00 84.06 555 SER A CA 1
ATOM 4222 C C . SER A 1 555 ? -7.597 20.470 37.431 1.00 84.06 555 SER A C 1
ATOM 4224 O O . SER A 1 555 ? -6.760 20.101 38.246 1.00 84.06 555 SER A O 1
ATOM 4226 N N . MET A 1 556 ? -7.375 20.446 36.119 1.00 90.12 556 MET A N 1
ATOM 4227 C CA . MET A 1 556 ? -6.119 20.031 35.504 1.00 90.12 556 MET A CA 1
ATOM 4228 C C . MET A 1 556 ? -5.805 20.947 34.334 1.00 90.12 556 MET A C 1
ATOM 4230 O O . MET A 1 556 ? -6.712 21.394 33.635 1.00 90.12 556 MET A O 1
ATOM 4234 N N . THR A 1 557 ? -4.521 21.172 34.094 1.00 88.56 557 THR A N 1
ATOM 4235 C CA . THR A 1 557 ? -4.028 21.971 32.974 1.00 88.56 557 THR A CA 1
ATOM 4236 C C . THR A 1 557 ? -3.105 21.139 32.101 1.00 88.56 557 THR A C 1
ATOM 4238 O O . THR A 1 557 ? -2.428 20.230 32.573 1.00 88.56 557 THR A O 1
ATOM 4241 N N . TYR A 1 558 ? -3.072 21.461 30.813 1.00 88.06 558 TYR A N 1
ATOM 4242 C CA . TYR A 1 558 ? -2.137 20.862 29.870 1.00 88.06 558 TYR A CA 1
ATOM 4243 C C . TYR A 1 558 ? -0.785 21.582 30.006 1.00 88.06 558 TYR A C 1
ATOM 4245 O O . TYR A 1 558 ? -0.668 22.727 29.578 1.00 88.06 558 TYR A O 1
ATOM 4253 N N . SER A 1 559 ? 0.211 20.934 30.624 1.00 90.12 559 SER A N 1
ATOM 4254 C CA . SER A 1 559 ? 1.516 21.563 30.904 1.00 90.12 559 SER A CA 1
ATOM 4255 C C . SER A 1 559 ? 2.548 21.376 29.794 1.00 90.12 559 SER A C 1
ATOM 4257 O O . SER A 1 559 ? 3.232 22.328 29.437 1.00 90.12 559 SER A O 1
ATOM 4259 N N . ALA A 1 560 ? 2.647 20.173 29.220 1.00 92.50 560 ALA A N 1
ATOM 4260 C CA . ALA A 1 560 ? 3.588 19.885 28.142 1.00 92.50 560 ALA A CA 1
ATOM 4261 C C . ALA A 1 560 ? 3.154 18.691 27.284 1.00 92.50 560 ALA A C 1
ATOM 4263 O O . ALA A 1 560 ? 2.377 17.847 27.728 1.00 92.50 560 ALA A O 1
ATOM 4264 N N . ALA A 1 561 ? 3.678 18.618 26.060 1.00 91.06 561 ALA A N 1
ATOM 4265 C CA . ALA A 1 561 ? 3.443 17.548 25.101 1.00 91.06 561 ALA A CA 1
ATOM 4266 C C . ALA A 1 561 ? 4.772 17.124 24.477 1.00 91.06 561 ALA A C 1
ATOM 4268 O O . ALA A 1 561 ? 5.639 17.962 24.229 1.00 91.06 561 ALA A O 1
ATOM 4269 N N . PHE A 1 562 ? 4.913 15.837 24.196 1.00 90.88 562 PHE A N 1
ATOM 4270 C CA . PHE A 1 562 ? 6.104 15.278 23.576 1.00 90.88 562 PHE A CA 1
ATOM 4271 C C . PHE A 1 562 ? 5.711 14.212 22.558 1.00 90.88 562 PHE A C 1
ATOM 4273 O O . PHE A 1 562 ? 4.632 13.628 22.644 1.00 90.88 562 PHE A O 1
ATOM 4280 N N . GLU A 1 563 ? 6.600 13.984 21.606 1.00 83.50 563 GLU A N 1
ATOM 4281 C CA . GLU A 1 563 ? 6.511 12.955 20.577 1.00 83.50 563 GLU A CA 1
ATOM 4282 C C . GLU A 1 563 ? 7.886 12.304 20.390 1.00 83.50 563 GLU A C 1
ATOM 4284 O O . GLU A 1 563 ? 8.889 12.795 20.914 1.00 83.50 563 GLU A O 1
ATOM 4289 N N . ALA A 1 564 ? 7.947 11.196 19.651 1.00 76.12 564 ALA A N 1
ATOM 4290 C CA . ALA A 1 564 ? 9.216 10.546 19.332 1.00 76.12 564 ALA A CA 1
ATOM 4291 C C . ALA A 1 564 ? 10.151 11.467 18.510 1.00 76.12 564 ALA A C 1
ATOM 4293 O O . ALA A 1 564 ? 9.668 12.262 17.692 1.00 76.12 564 ALA A O 1
ATOM 4294 N N . PRO A 1 565 ? 11.487 11.338 18.653 1.00 78.81 565 PRO A N 1
ATOM 4295 C CA . PRO A 1 565 ? 12.438 12.064 17.820 1.00 78.81 565 PRO A CA 1
ATOM 4296 C C . PRO A 1 565 ? 12.171 11.881 16.327 1.00 78.81 565 PRO A C 1
ATOM 4298 O O . PRO A 1 565 ? 12.032 10.759 15.847 1.00 78.81 565 PRO A O 1
ATOM 4301 N N . GLY A 1 566 ? 12.098 12.993 15.591 1.00 62.19 566 GLY A N 1
ATOM 4302 C CA . GLY A 1 566 ? 11.781 12.993 14.159 1.00 62.19 566 GLY A CA 1
ATOM 4303 C C . GLY A 1 566 ? 10.287 12.933 13.822 1.00 62.19 566 GLY A C 1
ATOM 4304 O O . GLY A 1 566 ? 9.941 13.029 12.647 1.00 62.19 566 GLY A O 1
ATOM 4305 N N . SER A 1 567 ? 9.396 12.837 14.817 1.00 66.12 567 SER A N 1
ATOM 4306 C CA . SER A 1 567 ? 7.952 12.876 14.576 1.00 66.12 567 SER A CA 1
ATOM 4307 C C . SER A 1 567 ? 7.534 14.208 13.930 1.00 66.12 567 SER A C 1
ATOM 4309 O O . SER A 1 567 ? 7.896 15.278 14.432 1.00 66.12 567 SER A O 1
ATOM 4311 N N . PRO A 1 568 ? 6.677 14.193 12.889 1.00 45.59 568 PRO A N 1
ATOM 4312 C CA . PRO A 1 568 ? 6.089 15.402 12.303 1.00 45.59 568 PRO A CA 1
ATOM 4313 C C . PRO A 1 568 ? 5.223 16.217 13.283 1.00 45.59 568 PRO A C 1
ATOM 4315 O O . PRO A 1 568 ? 4.671 17.261 12.912 1.00 45.59 568 PRO A O 1
ATOM 4318 N N . GLY A 1 569 ? 4.983 15.706 14.496 1.00 60.06 569 GLY A N 1
ATOM 4319 C CA . GLY A 1 569 ? 4.362 16.414 15.617 1.00 60.06 569 GLY A CA 1
ATOM 4320 C C . GLY A 1 569 ? 5.279 17.425 16.297 1.00 60.06 569 GLY A C 1
ATOM 4321 O O . GLY A 1 569 ? 4.789 18.450 16.768 1.00 60.06 569 GLY A O 1
ATOM 4322 N N . VAL A 1 570 ? 6.589 17.182 16.296 1.00 75.00 570 VAL A N 1
ATOM 4323 C CA . VAL A 1 570 ? 7.579 18.013 16.989 1.00 75.00 570 VAL A CA 1
ATOM 4324 C C . VAL A 1 570 ? 7.577 19.438 16.429 1.00 75.00 570 VAL A C 1
ATOM 4326 O O . VAL A 1 570 ? 7.572 19.662 15.219 1.00 75.00 570 VAL A O 1
ATOM 4329 N N . GLY A 1 571 ? 7.556 20.422 17.326 1.00 75.38 571 GLY A N 1
ATOM 4330 C CA . GLY A 1 571 ? 7.487 21.847 17.010 1.00 75.38 571 GLY A CA 1
ATOM 4331 C C . GLY A 1 571 ? 6.079 22.369 16.708 1.00 75.38 571 GLY A C 1
ATOM 4332 O O . GLY A 1 571 ? 5.903 23.583 16.598 1.00 75.38 571 GLY A O 1
ATOM 4333 N N . GLN A 1 572 ? 5.064 21.502 16.597 1.00 74.56 572 GLN A N 1
ATOM 4334 C CA . GLN A 1 572 ? 3.667 21.940 16.503 1.00 74.56 572 GLN A CA 1
ATOM 4335 C C . GLN A 1 572 ? 3.099 22.307 17.870 1.00 74.56 572 GLN A C 1
ATOM 4337 O O . GLN A 1 572 ? 3.628 21.907 18.897 1.00 74.56 572 GLN A O 1
ATOM 4342 N N . ASP A 1 573 ? 2.008 23.070 17.889 1.00 81.81 573 ASP A N 1
ATOM 4343 C CA . ASP A 1 573 ? 1.388 23.530 19.129 1.00 81.81 573 ASP A CA 1
ATOM 4344 C C . ASP A 1 573 ? 0.297 22.557 19.605 1.00 81.81 573 ASP A C 1
ATOM 4346 O O . ASP A 1 573 ? -0.732 22.390 18.946 1.00 81.81 573 ASP A O 1
ATOM 4350 N N . ALA A 1 574 ? 0.522 21.904 20.744 1.00 79.00 574 ALA A N 1
ATOM 4351 C CA . ALA A 1 574 ? -0.373 20.892 21.295 1.00 79.00 574 ALA A CA 1
ATOM 4352 C C . ALA A 1 574 ? -1.733 21.457 21.725 1.00 79.00 574 ALA A C 1
ATOM 4354 O O . ALA A 1 574 ? -2.751 20.781 21.562 1.00 79.00 574 ALA A O 1
ATOM 4355 N N . LEU A 1 575 ? -1.776 22.694 22.235 1.00 77.62 575 LEU A N 1
ATOM 4356 C CA . LEU A 1 575 ? -3.028 23.345 22.633 1.00 77.62 575 LEU A CA 1
ATOM 4357 C C . LEU A 1 575 ? -3.861 23.706 21.406 1.00 77.62 575 LEU A C 1
ATOM 4359 O O . LEU A 1 575 ? -5.061 23.431 21.376 1.00 77.62 575 LEU A O 1
ATOM 4363 N N . LEU A 1 576 ? -3.218 24.232 20.361 1.00 64.88 576 LEU A N 1
ATOM 4364 C CA . LEU A 1 576 ? -3.875 24.490 19.083 1.00 64.88 576 LEU A CA 1
ATOM 4365 C C . LEU A 1 576 ? -4.437 23.198 18.491 1.00 64.88 576 LEU A C 1
ATOM 4367 O O . LEU A 1 576 ? -5.579 23.168 18.030 1.00 64.88 576 LEU A O 1
ATOM 4371 N N . LEU A 1 577 ? -3.657 22.114 18.543 1.00 63.75 577 LEU A N 1
ATOM 4372 C CA . LEU A 1 577 ? -4.134 20.803 18.131 1.00 63.75 577 LEU A CA 1
ATOM 4373 C C . LEU A 1 577 ? -5.367 20.422 18.957 1.00 63.75 577 LEU A C 1
ATOM 4375 O O . LEU A 1 577 ? -6.388 20.106 18.357 1.00 63.75 577 LEU A O 1
ATOM 4379 N N . ALA A 1 578 ? -5.336 20.530 20.282 1.00 68.56 578 ALA A N 1
ATOM 4380 C CA . ALA A 1 578 ? -6.462 20.236 21.172 1.00 68.56 578 ALA A CA 1
ATOM 4381 C C . ALA A 1 578 ? -7.713 21.128 20.990 1.00 68.56 578 ALA A C 1
ATOM 4383 O O . ALA A 1 578 ? -8.762 20.796 21.542 1.00 68.56 578 ALA A O 1
ATOM 4384 N N . GLY A 1 579 ? -7.641 22.201 20.194 1.00 68.19 579 GLY A N 1
ATOM 4385 C CA . GLY A 1 579 ? -8.746 23.138 19.955 1.00 68.19 579 GLY A CA 1
ATOM 4386 C C . GLY A 1 579 ? -8.745 24.365 20.873 1.00 68.19 579 GLY A C 1
ATOM 4387 O O . GLY A 1 579 ? -9.784 25.004 21.022 1.00 68.19 579 GLY A O 1
ATOM 4388 N N . GLY A 1 580 ? -7.606 24.675 21.496 1.00 72.69 580 GLY A N 1
ATOM 4389 C CA . GLY A 1 580 ? -7.386 25.837 22.358 1.00 72.69 580 GLY A CA 1
ATOM 4390 C C . GLY A 1 580 ? -6.472 26.895 21.731 1.00 72.69 580 GLY A C 1
ATOM 4391 O O . GLY A 1 580 ? -6.155 26.852 20.540 1.00 72.69 580 GLY A O 1
ATOM 4392 N N . ASP A 1 581 ? -6.046 27.855 22.552 1.00 75.44 581 ASP A N 1
ATOM 4393 C CA . ASP A 1 581 ? -5.119 28.920 22.154 1.00 75.44 581 ASP A CA 1
ATOM 4394 C C . ASP A 1 581 ? -3.666 28.424 22.089 1.00 75.44 581 ASP A C 1
ATOM 4396 O O . ASP A 1 581 ? -3.281 27.510 22.810 1.00 75.44 581 ASP A O 1
ATOM 4400 N N . ARG A 1 582 ? -2.832 29.050 21.245 1.00 72.38 582 ARG A N 1
ATOM 4401 C CA . ARG A 1 582 ? -1.400 28.708 21.129 1.00 72.38 582 ARG A CA 1
ATOM 4402 C C . ARG A 1 582 ? -0.646 28.954 22.440 1.00 72.38 582 ARG A C 1
ATOM 4404 O O . ARG A 1 582 ? -0.887 29.955 23.111 1.00 72.38 582 ARG A O 1
ATOM 4411 N N . GLY A 1 583 ? 0.355 28.128 22.723 1.00 77.94 583 GLY A N 1
ATOM 4412 C CA . GLY A 1 583 ? 1.298 28.343 23.818 1.00 77.94 583 GLY A CA 1
ATOM 4413 C C . GLY A 1 583 ? 2.146 27.140 24.228 1.00 77.94 583 GLY A C 1
ATOM 4414 O O . GLY A 1 583 ? 2.940 27.287 25.152 1.00 77.94 583 GLY A O 1
ATOM 4415 N N . LEU A 1 584 ? 2.002 25.974 23.588 1.00 85.12 584 LEU A N 1
ATOM 4416 C CA . LEU A 1 584 ? 2.618 24.732 24.070 1.00 85.12 584 LEU A CA 1
ATOM 4417 C C . LEU A 1 584 ? 3.216 23.928 22.904 1.00 85.12 584 LEU A C 1
ATOM 4419 O O . LEU A 1 584 ? 2.506 23.138 22.279 1.00 85.12 584 LEU A O 1
ATOM 4423 N N . PRO A 1 585 ? 4.498 24.139 22.555 1.00 88.19 585 PRO A N 1
ATOM 4424 C CA . PRO A 1 585 ? 5.151 23.367 21.507 1.00 88.19 585 PRO A CA 1
ATOM 4425 C C . PRO A 1 585 ? 5.367 21.915 21.952 1.00 88.19 585 PRO A C 1
ATOM 4427 O O . PRO A 1 585 ? 5.807 21.655 23.070 1.00 88.19 585 PRO A O 1
ATOM 4430 N N . ILE A 1 586 ? 5.091 20.973 21.054 1.00 88.56 586 ILE A N 1
ATOM 4431 C CA . ILE A 1 586 ? 5.434 19.562 21.214 1.00 88.56 586 ILE A CA 1
ATOM 4432 C C . ILE A 1 586 ? 6.949 19.424 21.068 1.00 88.56 586 ILE A C 1
ATOM 4434 O O . ILE A 1 586 ? 7.517 19.864 20.067 1.00 88.56 586 ILE A O 1
ATOM 4438 N N . VAL A 1 587 ? 7.602 18.800 22.042 1.00 92.06 587 VAL A N 1
ATOM 4439 C CA . VAL A 1 587 ? 9.042 18.505 21.987 1.00 92.06 587 VAL A CA 1
ATOM 4440 C C . VAL A 1 587 ? 9.303 17.085 21.481 1.00 92.06 587 VAL A C 1
ATOM 4442 O O . VAL A 1 587 ? 8.415 16.240 21.483 1.00 92.06 587 VAL A O 1
ATOM 4445 N N . ASP A 1 588 ? 10.530 16.812 21.054 1.00 89.94 588 ASP A N 1
ATOM 4446 C CA . ASP A 1 588 ? 10.962 15.514 20.517 1.00 89.94 588 ASP A CA 1
ATOM 4447 C C . ASP A 1 588 ? 11.442 14.517 21.575 1.00 89.94 588 ASP A C 1
ATOM 4449 O O . ASP A 1 588 ? 11.899 13.424 21.244 1.00 89.94 588 ASP A O 1
ATOM 4453 N N . ASN A 1 589 ? 11.396 14.893 22.851 1.00 89.06 589 ASN A N 1
ATOM 4454 C CA . ASN A 1 589 ? 11.812 14.024 23.934 1.00 89.06 589 ASN A CA 1
ATOM 4455 C C . ASN A 1 589 ? 11.081 14.372 25.238 1.00 89.06 589 ASN A C 1
ATOM 4457 O O . ASN A 1 589 ? 10.923 15.540 25.587 1.00 89.06 589 ASN A O 1
ATOM 4461 N N . LEU A 1 590 ? 10.651 13.342 25.971 1.00 92.94 590 LEU A N 1
ATOM 4462 C CA . LEU A 1 590 ? 9.985 13.497 27.269 1.00 92.94 590 LEU A CA 1
ATOM 4463 C C . LEU A 1 590 ? 10.890 14.192 28.298 1.00 92.94 590 LEU A C 1
ATOM 4465 O O . LEU A 1 590 ? 10.423 15.032 29.061 1.00 92.94 590 LEU A O 1
ATOM 4469 N N . GLU A 1 591 ? 12.184 13.869 28.306 1.00 93.19 591 GLU A N 1
ATOM 4470 C CA . GLU A 1 591 ? 13.147 14.371 29.295 1.00 93.19 591 GLU A CA 1
ATOM 4471 C C . GLU A 1 591 ? 13.233 15.912 29.327 1.00 93.19 591 GLU A C 1
ATOM 4473 O O . GLU A 1 591 ? 13.472 16.492 30.379 1.00 93.19 591 GLU A O 1
ATOM 4478 N N . ALA A 1 592 ? 12.996 16.594 28.202 1.00 90.81 592 ALA A N 1
ATOM 4479 C CA . ALA A 1 592 ? 13.019 18.055 28.101 1.00 90.81 592 ALA A CA 1
ATOM 4480 C C . ALA A 1 592 ? 11.813 18.742 28.759 1.00 90.81 592 ALA A C 1
ATOM 4482 O O . ALA A 1 592 ? 11.846 19.952 29.001 1.00 90.81 592 ALA A O 1
ATOM 4483 N N . VAL A 1 593 ? 10.731 18.002 29.004 1.00 92.56 593 VAL A N 1
ATOM 4484 C CA . VAL A 1 593 ? 9.459 18.560 29.482 1.00 92.56 593 VAL A CA 1
ATOM 4485 C C . VAL A 1 593 ? 8.901 17.875 30.721 1.00 92.56 593 VAL A C 1
ATOM 4487 O O . VAL A 1 593 ? 7.930 18.371 31.286 1.00 92.56 593 VAL A O 1
ATOM 4490 N N . ILE A 1 594 ? 9.500 16.773 31.167 1.00 93.81 594 ILE A N 1
ATOM 4491 C CA . ILE A 1 594 ? 9.003 15.988 32.300 1.00 93.81 594 ILE A CA 1
ATOM 4492 C C . ILE A 1 594 ? 8.867 16.819 33.583 1.00 93.81 594 ILE A C 1
ATOM 4494 O O . ILE A 1 594 ? 7.880 16.673 34.295 1.00 93.81 594 ILE A O 1
ATOM 4498 N N . ASP A 1 595 ? 9.779 17.768 33.809 1.00 91.06 595 ASP A N 1
ATOM 4499 C CA . ASP A 1 595 ? 9.769 18.660 34.977 1.00 91.06 595 ASP A CA 1
ATOM 4500 C C . ASP A 1 595 ? 8.680 19.753 34.923 1.00 91.06 595 ASP A C 1
ATOM 4502 O O . ASP A 1 595 ? 8.514 20.517 35.873 1.00 91.06 595 ASP A O 1
ATOM 4506 N N . GLN A 1 596 ? 7.946 19.875 33.810 1.00 92.94 596 GLN A N 1
ATOM 4507 C CA . GLN A 1 596 ? 6.896 20.888 33.629 1.00 92.94 596 GLN A CA 1
ATOM 4508 C C . GLN A 1 596 ? 5.515 20.405 34.090 1.00 92.94 596 GLN A C 1
ATOM 4510 O O . GLN A 1 596 ? 4.603 21.220 34.247 1.00 92.94 596 GLN A O 1
ATOM 4515 N N . GLY A 1 597 ? 5.329 19.094 34.258 1.00 91.38 597 GLY A N 1
ATOM 4516 C CA . GLY A 1 597 ? 4.047 18.483 34.600 1.00 91.38 597 GLY A CA 1
ATOM 4517 C C . GLY A 1 597 ? 4.125 17.606 35.845 1.00 91.38 597 GLY A C 1
ATOM 4518 O O . GLY A 1 597 ? 5.158 17.023 36.151 1.00 91.38 597 GLY A O 1
ATOM 4519 N N . ASP A 1 598 ? 2.998 17.476 36.542 1.00 94.75 598 ASP A N 1
ATOM 4520 C CA . ASP A 1 598 ? 2.902 16.647 37.750 1.00 94.75 598 ASP A CA 1
ATOM 4521 C C . ASP A 1 598 ? 2.643 15.162 37.450 1.00 94.75 598 ASP A C 1
ATOM 4523 O O . ASP A 1 598 ? 2.758 14.321 38.339 1.00 94.75 598 ASP A O 1
ATOM 4527 N N . VAL A 1 599 ? 2.219 14.831 36.227 1.00 96.25 599 VAL A N 1
ATOM 4528 C CA . VAL A 1 599 ? 1.859 13.471 35.807 1.00 96.25 599 VAL A CA 1
ATOM 4529 C C . VAL A 1 599 ? 1.924 13.329 34.290 1.00 96.25 599 VAL A C 1
ATOM 4531 O O . VAL A 1 599 ? 1.507 14.221 33.549 1.00 96.25 599 VAL A O 1
ATOM 4534 N N . ILE A 1 600 ? 2.399 12.177 33.827 1.00 95.94 600 ILE A N 1
ATOM 4535 C CA . ILE A 1 600 ? 2.421 11.791 32.414 1.00 95.94 600 ILE A CA 1
ATOM 4536 C C . ILE A 1 600 ? 1.192 10.928 32.109 1.00 95.94 600 ILE A C 1
ATOM 4538 O O . ILE A 1 600 ? 0.847 10.035 32.884 1.00 95.94 600 ILE A O 1
ATOM 4542 N N . ILE A 1 601 ? 0.546 11.155 30.964 1.00 94.56 601 ILE A N 1
ATOM 4543 C CA . ILE A 1 601 ? -0.519 10.286 30.446 1.00 94.56 601 ILE A CA 1
ATOM 4544 C C . ILE A 1 601 ? -0.058 9.683 29.125 1.00 94.56 601 ILE A C 1
ATOM 4546 O O . ILE A 1 601 ? 0.272 10.415 28.195 1.00 94.56 601 ILE A O 1
ATOM 4550 N N . ASP A 1 602 ? -0.078 8.357 29.044 1.00 91.19 602 ASP A N 1
ATOM 4551 C CA . ASP A 1 602 ? 0.432 7.594 27.916 1.00 91.19 602 ASP A CA 1
ATOM 4552 C C . ASP A 1 602 ? -0.620 6.631 27.334 1.00 91.19 602 ASP A C 1
ATOM 4554 O O . ASP A 1 602 ? -1.269 5.861 28.047 1.00 91.19 602 ASP A O 1
ATOM 4558 N N . PHE A 1 603 ? -0.772 6.697 26.011 1.00 85.19 603 PHE A N 1
ATOM 4559 C CA . PHE A 1 603 ? -1.628 5.841 25.178 1.00 85.19 603 PHE A CA 1
ATOM 4560 C C . PHE A 1 603 ? -0.889 5.372 23.914 1.00 85.19 603 PHE A C 1
ATOM 4562 O O . PHE A 1 603 ? -1.520 5.081 22.894 1.00 85.19 603 PHE A O 1
ATOM 4569 N N . THR A 1 604 ? 0.443 5.362 23.957 1.00 79.00 604 THR A N 1
ATOM 4570 C CA . THR A 1 604 ? 1.288 4.911 22.851 1.00 79.00 604 THR A CA 1
ATOM 4571 C C . THR A 1 604 ? 1.274 3.378 22.721 1.00 79.00 604 THR A C 1
ATOM 4573 O O . THR A 1 604 ? 0.358 2.696 23.179 1.00 79.00 604 THR A O 1
ATOM 4576 N N . PHE A 1 605 ? 2.268 2.801 22.052 1.00 72.31 605 PHE A N 1
ATOM 4577 C CA . PHE A 1 605 ? 2.476 1.357 21.975 1.00 72.31 605 PHE A CA 1
ATOM 4578 C C . PHE A 1 605 ? 3.350 0.828 23.124 1.00 72.31 605 PHE A C 1
ATOM 4580 O O . PHE A 1 605 ? 4.178 1.538 23.686 1.00 72.31 605 PHE A O 1
ATOM 4587 N N . HIS A 1 606 ? 3.189 -0.455 23.457 1.00 76.81 606 HIS A N 1
ATOM 4588 C CA . HIS A 1 606 ? 3.734 -1.056 24.682 1.00 76.81 606 HIS A CA 1
ATOM 4589 C C . HIS A 1 606 ? 5.248 -0.847 24.888 1.00 76.81 606 HIS A C 1
ATOM 4591 O O . HIS A 1 606 ? 5.659 -0.547 26.006 1.00 76.81 606 HIS A O 1
ATOM 4597 N N . GLN A 1 607 ? 6.069 -0.913 23.833 1.00 77.12 607 GLN A N 1
ATOM 4598 C CA . GLN A 1 607 ? 7.517 -0.683 23.951 1.00 77.12 607 GLN A CA 1
ATOM 4599 C C . GLN A 1 607 ? 7.843 0.770 24.328 1.00 77.12 607 GLN A C 1
ATOM 4601 O O . GLN A 1 607 ? 8.653 1.007 25.222 1.00 77.12 607 GLN A O 1
ATOM 4606 N N . ALA A 1 608 ? 7.185 1.749 23.698 1.00 83.00 608 ALA A N 1
ATOM 4607 C CA . ALA A 1 608 ? 7.372 3.156 24.043 1.00 83.00 608 ALA A CA 1
ATOM 4608 C C . ALA A 1 608 ? 6.835 3.474 25.449 1.00 83.00 608 ALA A C 1
ATOM 4610 O O . ALA A 1 608 ? 7.477 4.227 26.178 1.00 83.00 608 ALA A O 1
ATOM 4611 N N . SER A 1 609 ? 5.744 2.836 25.886 1.00 90.00 609 SER A N 1
ATOM 4612 C CA . SER A 1 609 ? 5.255 2.951 27.267 1.00 90.00 609 SER A CA 1
ATOM 4613 C C . SER A 1 609 ? 6.297 2.519 28.304 1.00 90.00 609 SER A C 1
ATOM 4615 O O . SER A 1 609 ? 6.420 3.149 29.355 1.00 90.00 609 SER A O 1
ATOM 4617 N N . VAL A 1 610 ? 7.074 1.468 28.021 1.00 92.38 610 VAL A N 1
ATOM 4618 C CA . VAL A 1 610 ? 8.155 1.014 28.911 1.00 92.38 610 VAL A CA 1
ATOM 4619 C C . VAL A 1 610 ? 9.317 2.010 28.929 1.00 92.38 610 VAL A C 1
ATOM 4621 O O . VAL A 1 610 ? 9.829 2.313 30.005 1.00 92.38 610 VAL A O 1
ATOM 4624 N N . GLU A 1 611 ? 9.704 2.587 27.787 1.00 91.94 611 GLU A N 1
ATOM 4625 C CA . GLU A 1 611 ? 10.725 3.650 27.753 1.00 91.94 611 GLU A CA 1
ATOM 4626 C C . GLU A 1 611 ? 10.280 4.900 28.527 1.00 91.94 611 GLU A C 1
ATOM 4628 O O . GLU A 1 611 ? 11.036 5.437 29.340 1.00 91.94 611 GLU A O 1
ATOM 4633 N N . ILE A 1 612 ? 9.023 5.317 28.352 1.00 94.62 612 ILE A N 1
ATOM 4634 C CA . ILE A 1 612 ? 8.416 6.409 29.123 1.00 94.62 612 ILE A CA 1
ATOM 4635 C C . ILE A 1 612 ? 8.460 6.080 30.617 1.00 94.62 612 ILE A C 1
ATOM 4637 O O . ILE A 1 612 ? 8.854 6.931 31.413 1.00 94.62 612 ILE A O 1
ATOM 4641 N N . ALA A 1 613 ? 8.134 4.845 31.008 1.00 95.88 613 ALA A N 1
ATOM 4642 C CA . ALA A 1 613 ? 8.226 4.401 32.395 1.00 95.88 613 ALA A CA 1
ATOM 4643 C C . ALA A 1 613 ? 9.664 4.434 32.937 1.00 95.88 613 ALA A C 1
ATOM 4645 O O . ALA A 1 613 ? 9.863 4.789 34.098 1.00 95.88 613 ALA A O 1
ATOM 4646 N N . ARG A 1 614 ? 10.685 4.125 32.123 1.00 96.56 614 ARG A N 1
ATOM 4647 C CA . ARG A 1 614 ? 12.097 4.255 32.529 1.00 96.56 614 ARG A CA 1
ATOM 4648 C C . ARG A 1 614 ? 12.475 5.706 32.791 1.00 96.56 614 ARG A C 1
ATOM 4650 O O . ARG A 1 614 ? 13.157 5.980 33.777 1.00 96.56 614 ARG A O 1
ATOM 4657 N N . THR A 1 615 ? 12.045 6.631 31.939 1.00 95.69 615 THR A N 1
ATOM 4658 C CA . THR A 1 615 ? 12.268 8.066 32.158 1.00 95.69 615 THR A CA 1
ATOM 4659 C C . THR A 1 615 ? 11.484 8.565 33.374 1.00 95.69 615 THR A C 1
ATOM 4661 O O . THR A 1 615 ? 12.075 9.172 34.265 1.00 95.69 615 THR A O 1
ATOM 4664 N N . ALA A 1 616 ? 10.204 8.214 33.508 1.00 95.75 616 ALA A N 1
ATOM 4665 C CA . ALA A 1 616 ? 9.396 8.538 34.684 1.00 95.75 616 ALA A CA 1
ATOM 4666 C C . ALA A 1 616 ? 10.047 8.042 35.989 1.00 95.75 616 ALA A C 1
ATOM 4668 O O . ALA A 1 616 ? 10.132 8.790 36.963 1.00 95.75 616 ALA A O 1
ATOM 4669 N N . ALA A 1 617 ? 10.611 6.829 35.984 1.00 96.44 617 ALA A N 1
ATOM 4670 C CA . ALA A 1 617 ? 11.321 6.249 37.121 1.00 96.44 617 ALA A CA 1
ATOM 4671 C C . ALA A 1 617 ? 12.581 7.019 37.531 1.00 96.44 617 ALA A C 1
ATOM 4673 O O . ALA A 1 617 ? 12.876 7.079 38.727 1.00 96.44 617 ALA A O 1
ATOM 4674 N N . LYS A 1 618 ? 13.320 7.591 36.568 1.00 95.56 618 LYS A N 1
ATOM 4675 C CA . LYS A 1 618 ? 14.508 8.425 36.834 1.00 95.56 618 LYS A CA 1
ATOM 4676 C C . LYS A 1 618 ? 14.137 9.744 37.509 1.00 95.56 618 LYS A C 1
ATOM 4678 O O . LYS A 1 618 ? 14.873 10.197 38.379 1.00 95.56 618 LYS A O 1
ATOM 4683 N N . HIS A 1 619 ? 13.005 10.327 37.118 1.00 95.25 619 HIS A N 1
ATOM 4684 C CA . HIS A 1 619 ? 12.530 11.627 37.610 1.00 95.25 619 HIS A CA 1
ATOM 4685 C C . HIS A 1 619 ? 11.576 11.527 38.802 1.00 95.25 619 HIS A C 1
ATOM 4687 O O . HIS A 1 619 ? 11.269 12.530 39.435 1.00 95.25 619 HIS A O 1
ATOM 4693 N N . GLY A 1 620 ? 11.094 10.326 39.127 1.00 94.81 620 GLY A N 1
ATOM 4694 C CA . GLY A 1 620 ? 10.056 10.144 40.143 1.00 94.81 620 GLY A CA 1
ATOM 4695 C C . GLY A 1 620 ? 8.692 10.708 39.722 1.00 94.81 620 GLY A C 1
ATOM 4696 O O . GLY A 1 620 ? 7.858 10.976 40.585 1.00 94.81 620 GLY A O 1
ATOM 4697 N N . CYS A 1 621 ? 8.465 10.911 38.419 1.00 96.69 621 CYS A N 1
ATOM 4698 C CA . CYS A 1 621 ? 7.247 11.523 37.891 1.00 96.69 621 CYS A CA 1
ATOM 4699 C C . CYS A 1 621 ? 6.100 10.492 37.843 1.00 96.69 621 CYS A C 1
ATOM 4701 O O . CYS A 1 621 ? 6.293 9.402 37.297 1.00 96.69 621 CYS A O 1
ATOM 4703 N N . PRO A 1 622 ? 4.910 10.796 38.390 1.00 97.88 622 PRO A N 1
ATOM 4704 C CA . PRO A 1 622 ? 3.728 9.953 38.251 1.00 97.88 622 PRO A CA 1
ATOM 4705 C C . PRO A 1 622 ? 3.357 9.645 36.792 1.00 97.88 622 PRO A C 1
ATOM 4707 O O . PRO A 1 622 ? 3.478 10.497 35.913 1.00 97.88 622 PRO A O 1
ATOM 4710 N N . LEU A 1 623 ? 2.836 8.443 36.532 1.00 97.69 623 LEU A N 1
ATOM 4711 C CA . LEU A 1 623 ? 2.496 7.985 35.176 1.00 97.69 623 LEU A CA 1
ATOM 4712 C C . LEU A 1 623 ? 1.140 7.279 35.128 1.00 97.69 623 LEU A C 1
ATOM 4714 O O . LEU A 1 623 ? 0.840 6.439 35.974 1.00 97.69 623 LEU A O 1
ATOM 4718 N N . VAL A 1 624 ? 0.358 7.551 34.089 1.00 97.12 624 VAL A N 1
ATOM 4719 C CA . VAL A 1 624 ? -0.869 6.826 33.744 1.00 97.12 624 VAL A CA 1
ATOM 4720 C C . VAL A 1 624 ? -0.686 6.160 32.386 1.00 97.12 624 VAL A C 1
ATOM 4722 O O . VAL A 1 624 ? -0.513 6.852 31.389 1.00 97.12 624 VAL A O 1
ATOM 4725 N N . ILE A 1 625 ? -0.769 4.832 32.338 1.00 94.38 625 ILE A N 1
ATOM 4726 C CA . ILE A 1 625 ? -0.627 4.034 31.115 1.00 94.38 625 ILE A CA 1
ATOM 4727 C C . ILE A 1 625 ? -1.975 3.409 30.753 1.00 94.38 625 ILE A C 1
ATOM 4729 O O . ILE A 1 625 ? -2.463 2.516 31.453 1.00 94.38 625 ILE A O 1
ATOM 4733 N N . GLY A 1 626 ? -2.561 3.874 29.648 1.00 86.69 626 GLY A N 1
ATOM 4734 C CA . GLY A 1 626 ? -3.751 3.297 29.010 1.00 86.69 626 GLY A CA 1
ATOM 4735 C C . GLY A 1 626 ? -3.440 2.323 27.869 1.00 86.69 626 GLY A C 1
ATOM 4736 O O . GLY A 1 626 ? -4.360 1.777 27.259 1.00 86.69 626 GLY A O 1
ATOM 4737 N N . THR A 1 627 ? -2.158 2.116 27.571 1.00 80.06 627 THR A N 1
ATOM 4738 C CA . THR A 1 627 ? -1.663 1.174 26.565 1.00 80.06 627 THR A CA 1
ATOM 4739 C C . THR A 1 627 ? -2.051 -0.265 26.902 1.00 80.06 627 THR A C 1
ATOM 4741 O O . THR A 1 627 ? -1.998 -0.695 28.051 1.00 80.06 627 THR A O 1
ATOM 4744 N N . THR A 1 628 ? -2.432 -1.035 25.884 1.00 75.62 628 THR A N 1
ATOM 4745 C CA . THR A 1 628 ? -2.791 -2.457 26.018 1.00 75.62 628 THR A CA 1
ATOM 4746 C C . THR A 1 628 ? -1.737 -3.349 25.361 1.00 75.62 628 THR A C 1
ATOM 4748 O O . THR A 1 628 ? -0.908 -2.871 24.591 1.00 75.62 628 THR A O 1
ATOM 4751 N N . GLY A 1 629 ? -1.767 -4.655 25.652 1.00 69.88 629 GLY A N 1
ATOM 4752 C CA . GLY A 1 629 ? -0.929 -5.639 24.953 1.00 69.88 629 GLY A CA 1
ATOM 4753 C C . GLY A 1 629 ? 0.518 -5.754 25.444 1.00 69.88 629 GLY A C 1
ATOM 4754 O O . GLY A 1 629 ? 1.326 -6.358 24.748 1.00 69.88 629 GLY A O 1
ATOM 4755 N N . MET A 1 630 ? 0.843 -5.219 26.626 1.00 80.31 630 MET A N 1
ATOM 4756 C CA . MET A 1 630 ? 2.151 -5.431 27.253 1.00 80.31 630 MET A CA 1
ATOM 4757 C C . MET A 1 630 ? 2.409 -6.919 27.518 1.00 80.31 630 MET A C 1
ATOM 4759 O O . MET A 1 630 ? 1.551 -7.639 28.039 1.00 80.31 630 MET A O 1
ATOM 4763 N N . THR A 1 631 ? 3.611 -7.366 27.175 1.00 83.69 631 THR A N 1
ATOM 4764 C CA . THR A 1 631 ? 4.107 -8.718 27.451 1.00 83.69 631 THR A CA 1
ATOM 4765 C C . THR A 1 631 ? 4.318 -8.939 28.954 1.00 83.69 631 THR A C 1
ATOM 4767 O O . THR A 1 631 ? 4.351 -7.997 29.749 1.00 83.69 631 THR A O 1
ATOM 4770 N N . LYS A 1 632 ? 4.467 -10.201 29.382 1.00 86.38 632 LYS A N 1
ATOM 4771 C CA . LYS A 1 632 ? 4.722 -10.518 30.801 1.00 86.38 632 LYS A CA 1
ATOM 4772 C C . LYS A 1 632 ? 6.043 -9.915 31.275 1.00 86.38 632 LYS A C 1
ATOM 4774 O O . LYS A 1 632 ? 6.142 -9.478 32.419 1.00 86.38 632 LYS A O 1
ATOM 4779 N N . GLU A 1 633 ? 7.027 -9.884 30.388 1.00 91.38 633 GLU A N 1
ATOM 4780 C CA . GLU A 1 633 ? 8.354 -9.323 30.600 1.00 91.38 633 GLU A CA 1
ATOM 4781 C C . GLU A 1 633 ? 8.274 -7.804 30.804 1.00 91.38 633 GLU A C 1
ATOM 4783 O O . GLU A 1 633 ? 8.811 -7.289 31.782 1.00 91.38 633 GLU A O 1
ATOM 4788 N N . GLU A 1 634 ? 7.522 -7.100 29.955 1.00 91.75 634 GLU A N 1
ATOM 4789 C CA . GLU A 1 634 ? 7.311 -5.650 30.069 1.00 91.75 634 GLU A CA 1
ATOM 4790 C C . GLU A 1 634 ? 6.517 -5.274 31.325 1.00 91.75 634 GLU A C 1
ATOM 4792 O O . GLU A 1 634 ? 6.850 -4.302 31.999 1.00 91.75 634 GLU A O 1
ATOM 4797 N N . LEU A 1 635 ? 5.504 -6.063 31.699 1.00 90.31 635 LEU A N 1
ATOM 4798 C CA . LEU A 1 635 ? 4.767 -5.858 32.951 1.00 90.31 635 LEU A CA 1
ATOM 4799 C C . LEU A 1 635 ? 5.658 -6.064 34.182 1.00 90.31 635 LEU A C 1
ATOM 4801 O O . LEU A 1 635 ? 5.538 -5.327 35.164 1.00 90.31 635 LEU A O 1
ATOM 4805 N N . ALA A 1 636 ? 6.554 -7.053 34.143 1.00 93.38 636 ALA A N 1
ATOM 4806 C CA . ALA A 1 636 ? 7.522 -7.283 35.210 1.00 93.38 636 ALA A CA 1
ATOM 4807 C C . ALA A 1 636 ? 8.532 -6.131 35.306 1.00 93.38 636 ALA A C 1
ATOM 4809 O O . ALA A 1 636 ? 8.853 -5.687 36.410 1.00 93.38 636 ALA A O 1
ATOM 4810 N N . GLU A 1 637 ? 8.996 -5.616 34.168 1.00 96.38 637 GLU A N 1
ATOM 4811 C CA . GLU A 1 637 ? 9.866 -4.446 34.117 1.00 96.38 637 GLU A CA 1
ATOM 4812 C C . GLU A 1 637 ? 9.166 -3.196 34.665 1.00 96.38 637 GLU A C 1
ATOM 4814 O O . GLU A 1 637 ? 9.706 -2.534 35.553 1.00 96.38 637 GLU A O 1
ATOM 4819 N N . LEU A 1 638 ? 7.936 -2.915 34.229 1.00 95.44 638 LEU A N 1
ATOM 4820 C CA . LEU A 1 638 ? 7.134 -1.805 34.743 1.00 95.44 638 LEU A CA 1
ATOM 4821 C C . LEU A 1 638 ? 6.969 -1.893 36.268 1.00 95.44 638 LEU A C 1
ATOM 4823 O O . LEU A 1 638 ? 7.115 -0.890 36.964 1.00 95.44 638 LEU A O 1
ATOM 4827 N N . ALA A 1 639 ? 6.736 -3.093 36.810 1.00 94.06 639 ALA A N 1
ATOM 4828 C CA . ALA A 1 639 ? 6.625 -3.320 38.254 1.00 94.06 639 ALA A CA 1
ATOM 4829 C C . ALA A 1 639 ? 7.936 -3.086 39.016 1.00 94.06 639 ALA A C 1
ATOM 4831 O O . ALA A 1 639 ? 7.909 -2.689 40.184 1.00 94.06 639 ALA A O 1
ATOM 4832 N N . LEU A 1 640 ? 9.085 -3.328 38.383 1.00 95.62 640 LEU A N 1
ATOM 4833 C CA . LEU A 1 640 ? 10.390 -2.996 38.951 1.00 95.62 640 LEU A CA 1
ATOM 4834 C C . LEU A 1 640 ? 10.629 -1.484 38.939 1.00 95.62 640 LEU A C 1
ATOM 4836 O O . LEU A 1 640 ? 11.063 -0.941 39.955 1.00 95.62 640 LEU A O 1
ATOM 4840 N N . LEU A 1 641 ? 10.312 -0.817 37.828 1.00 97.00 641 LEU A N 1
ATOM 4841 C CA . LEU A 1 641 ? 10.474 0.628 37.657 1.00 97.00 641 LEU A CA 1
ATOM 4842 C C . LEU A 1 641 ? 9.563 1.416 38.605 1.00 97.00 641 LEU A C 1
ATOM 4844 O O . LEU A 1 641 ? 10.026 2.323 39.292 1.00 97.00 641 LEU A O 1
ATOM 4848 N N . ALA A 1 642 ? 8.293 1.023 38.730 1.00 95.94 642 ALA A N 1
ATOM 4849 C CA . ALA A 1 642 ? 7.303 1.671 39.595 1.00 95.94 642 ALA A CA 1
ATOM 4850 C C . ALA A 1 642 ? 7.642 1.608 41.098 1.00 95.94 642 ALA A C 1
ATOM 4852 O O . ALA A 1 642 ? 6.926 2.152 41.930 1.00 95.94 642 ALA A O 1
ATOM 4853 N N . ARG A 1 643 ? 8.756 0.983 41.496 1.00 95.62 643 ARG A N 1
ATOM 4854 C CA . ARG A 1 643 ? 9.278 1.093 42.867 1.00 95.62 643 ARG A CA 1
ATOM 4855 C C . ARG A 1 643 ? 9.827 2.484 43.189 1.00 95.62 643 ARG A C 1
ATOM 4857 O O . ARG A 1 643 ? 9.991 2.782 44.369 1.00 95.62 643 ARG A O 1
ATOM 4864 N N . SER A 1 644 ? 10.115 3.317 42.185 1.00 95.75 644 SER A N 1
ATOM 4865 C CA . SER A 1 644 ? 10.615 4.686 42.379 1.00 95.75 644 SER A CA 1
ATOM 4866 C C . SER A 1 644 ? 9.595 5.793 42.085 1.00 95.75 644 SER A C 1
ATOM 4868 O O . SER A 1 644 ? 9.869 6.944 42.408 1.00 95.75 644 SER A O 1
ATOM 4870 N N . PHE A 1 645 ? 8.420 5.477 41.529 1.00 97.12 645 PHE A N 1
ATOM 4871 C CA . PHE A 1 645 ? 7.372 6.450 41.191 1.00 97.12 645 PHE A CA 1
ATOM 4872 C C . PHE A 1 645 ? 5.972 5.808 41.213 1.00 97.12 645 PHE A C 1
ATOM 4874 O O . PHE A 1 645 ? 5.856 4.591 41.054 1.00 97.12 645 PHE A O 1
ATOM 4881 N N . PRO A 1 646 ? 4.887 6.570 41.434 1.00 97.88 646 PRO A N 1
ATOM 4882 C CA . PRO A 1 646 ? 3.535 6.024 41.378 1.00 97.88 646 PRO A CA 1
ATOM 4883 C C . PRO A 1 646 ? 3.058 5.879 39.922 1.00 97.88 646 PRO A C 1
ATOM 4885 O O . PRO A 1 646 ? 3.118 6.822 39.134 1.00 97.88 646 PRO A O 1
ATOM 4888 N N . CYS A 1 647 ? 2.544 4.704 39.562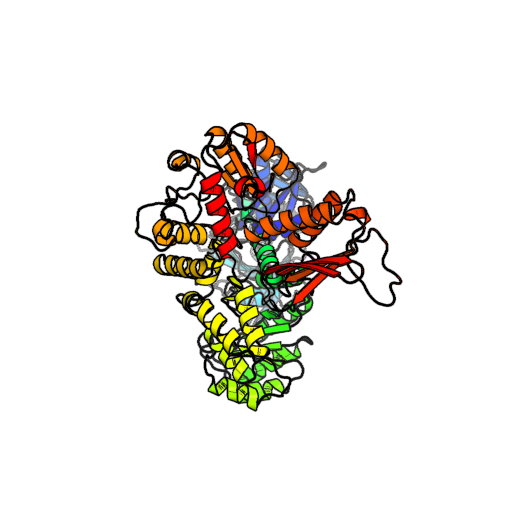 1.00 97.69 647 CYS A N 1
ATOM 4889 C CA . CYS A 1 647 ? 2.078 4.405 38.210 1.00 97.69 647 CYS A CA 1
ATOM 4890 C C . CYS A 1 647 ? 0.679 3.790 38.234 1.00 97.69 647 CYS A C 1
ATOM 4892 O O . CYS A 1 647 ? 0.479 2.760 38.869 1.00 97.69 647 CYS A O 1
ATOM 4894 N N . VAL A 1 648 ? -0.284 4.374 37.518 1.00 97.50 648 VAL A N 1
ATOM 4895 C CA . VAL A 1 648 ? -1.558 3.709 37.220 1.00 97.50 648 VAL A CA 1
ATOM 4896 C C . VAL A 1 648 ? -1.430 3.000 35.879 1.00 97.50 648 VAL A C 1
ATOM 4898 O O . VAL A 1 648 ? -1.239 3.648 34.854 1.00 97.50 648 VAL A O 1
ATOM 4901 N N . HIS A 1 649 ? -1.596 1.683 35.869 1.00 94.50 649 HIS A N 1
ATOM 4902 C CA . HIS A 1 649 ? -1.669 0.897 34.642 1.00 94.50 649 HIS A CA 1
ATOM 4903 C C . HIS A 1 649 ? -3.003 0.155 34.597 1.00 94.50 649 HIS A C 1
ATOM 4905 O O . HIS A 1 649 ? -3.324 -0.645 35.481 1.00 94.50 649 HIS A O 1
ATOM 4911 N N . ALA A 1 650 ? -3.797 0.429 33.562 1.00 87.38 650 ALA A N 1
ATOM 4912 C CA . ALA A 1 650 ? -5.073 -0.238 33.373 1.00 87.38 650 ALA A CA 1
ATOM 4913 C C . ALA A 1 650 ? -5.359 -0.461 31.881 1.00 87.38 650 ALA A C 1
ATOM 4915 O O . ALA A 1 650 ? -5.493 0.509 31.136 1.00 87.38 650 ALA A O 1
ATOM 4916 N N . PRO A 1 651 ? -5.580 -1.717 31.447 1.00 66.75 651 PRO A N 1
ATOM 4917 C CA . PRO A 1 651 ? -5.917 -2.019 30.055 1.00 66.75 651 PRO A CA 1
ATOM 4918 C C . PRO A 1 651 ? -7.317 -1.519 29.663 1.00 66.75 651 PRO A C 1
ATOM 4920 O O . PRO A 1 651 ? -7.697 -1.557 28.495 1.00 66.75 651 PRO A O 1
ATOM 4923 N N . ASN A 1 652 ? -8.116 -1.072 30.638 1.00 82.88 652 ASN A N 1
ATOM 4924 C CA . ASN A 1 652 ? -9.394 -0.421 30.411 1.00 82.88 652 ASN A CA 1
ATOM 4925 C C . ASN A 1 652 ? -9.567 0.749 31.386 1.00 82.88 652 ASN A C 1
ATOM 4927 O O . ASN A 1 652 ? -9.793 0.553 32.582 1.00 82.88 652 ASN A O 1
ATOM 4931 N N . MET A 1 653 ? -9.495 1.966 30.848 1.00 88.25 653 MET A N 1
ATOM 4932 C CA . MET A 1 653 ? -9.640 3.204 31.616 1.00 88.25 653 MET A CA 1
ATOM 4933 C C . MET A 1 653 ? -11.104 3.573 31.915 1.00 88.25 653 MET A C 1
ATOM 4935 O O . MET A 1 653 ? -11.354 4.546 32.611 1.00 88.25 653 MET A O 1
ATOM 4939 N N . SER A 1 654 ? -12.109 2.831 31.439 1.00 89.19 654 SER A N 1
ATOM 4940 C CA . SER A 1 654 ? -13.514 3.177 31.705 1.00 89.19 654 SER A CA 1
ATOM 4941 C C . SER A 1 654 ? -13.869 3.037 33.190 1.00 89.19 654 SER A C 1
ATOM 4943 O O . SER A 1 654 ? -13.773 1.953 33.772 1.00 89.19 654 SER A O 1
ATOM 4945 N N . ILE A 1 655 ? -14.359 4.125 33.791 1.00 89.44 655 ILE A N 1
ATOM 4946 C CA . ILE A 1 655 ? -14.807 4.166 35.192 1.00 89.44 655 ILE A CA 1
ATOM 4947 C C . ILE A 1 655 ? -15.918 3.138 35.443 1.00 89.44 655 ILE A C 1
ATOM 4949 O O . ILE A 1 655 ? -15.835 2.338 36.374 1.00 89.44 655 ILE A O 1
ATOM 4953 N N . CYS A 1 656 ? -16.949 3.123 34.594 1.00 90.56 656 CYS A N 1
ATOM 4954 C CA . CYS A 1 656 ? -18.115 2.262 34.788 1.00 90.56 656 CYS A CA 1
ATOM 4955 C C . CYS A 1 656 ? -17.794 0.776 34.602 1.00 90.56 656 CYS A C 1
ATOM 4957 O O . CYS A 1 656 ? -18.375 -0.054 35.294 1.00 90.56 656 CYS A O 1
ATOM 4959 N N . VAL A 1 657 ? -16.852 0.432 33.716 1.00 90.69 657 VAL A N 1
ATOM 4960 C CA . VAL A 1 657 ? -16.408 -0.962 33.550 1.00 90.69 657 VAL A CA 1
ATOM 4961 C C . VAL A 1 657 ? -15.685 -1.447 34.806 1.00 90.69 657 VAL A C 1
ATOM 4963 O O . VAL A 1 657 ? -15.953 -2.548 35.277 1.00 90.69 657 VAL A O 1
ATOM 4966 N N . ASN A 1 658 ? -14.817 -0.617 35.390 1.00 91.50 658 ASN A N 1
ATOM 4967 C CA . ASN A 1 658 ? -14.116 -0.973 36.625 1.00 91.50 658 ASN A CA 1
ATOM 4968 C C . ASN A 1 658 ? -15.068 -1.078 37.828 1.00 91.50 658 ASN A C 1
ATOM 4970 O O . ASN A 1 658 ? -14.938 -2.003 38.627 1.00 91.50 658 ASN A O 1
ATOM 4974 N N . LEU A 1 659 ? -16.076 -0.205 37.922 1.00 92.81 659 LEU A N 1
ATOM 4975 C CA . LEU A 1 659 ? -17.143 -0.351 38.914 1.00 92.81 659 LEU A CA 1
ATOM 4976 C C . LEU A 1 659 ? -17.928 -1.657 38.715 1.00 92.81 659 LEU A C 1
ATOM 4978 O O . LEU A 1 659 ? -18.187 -2.366 39.686 1.00 92.81 659 LEU A O 1
ATOM 4982 N N . LEU A 1 660 ? -18.273 -2.001 37.469 1.00 94.56 660 LEU A N 1
ATOM 4983 C CA . LEU A 1 660 ? -18.962 -3.254 37.160 1.00 94.56 660 LEU A CA 1
ATOM 4984 C C . LEU A 1 660 ? -18.133 -4.469 37.595 1.00 94.56 660 LEU A C 1
ATOM 4986 O O . LEU A 1 660 ? -18.685 -5.366 38.226 1.00 94.56 660 LEU A O 1
ATOM 4990 N N . PHE A 1 661 ? -16.824 -4.483 37.318 1.00 94.50 661 PHE A N 1
ATOM 4991 C CA . PHE A 1 661 ? -15.930 -5.548 37.780 1.00 94.50 661 PHE A CA 1
ATOM 4992 C C . PHE A 1 661 ? -16.042 -5.769 39.293 1.00 94.50 661 PHE A C 1
ATOM 4994 O O . PHE A 1 661 ? -16.181 -6.909 39.738 1.00 94.50 661 PHE A O 1
ATOM 5001 N N . LYS A 1 662 ? -16.031 -4.686 40.081 1.00 94.06 662 LYS A N 1
ATOM 5002 C CA . LYS A 1 662 ? -16.131 -4.788 41.537 1.00 94.06 662 LYS A CA 1
ATOM 5003 C C . LYS A 1 662 ? -17.510 -5.244 42.012 1.00 94.06 662 LYS A C 1
ATOM 5005 O O . LYS A 1 662 ? -17.598 -6.075 42.913 1.00 94.06 662 LYS A O 1
ATOM 5010 N N . LEU A 1 663 ? -18.581 -4.720 41.414 1.00 95.38 663 LEU A N 1
ATOM 5011 C CA . LEU A 1 663 ? -19.947 -5.139 41.741 1.00 95.38 663 LEU A CA 1
ATOM 5012 C C . LEU A 1 663 ? -20.132 -6.638 41.490 1.00 95.38 663 LEU A C 1
ATOM 5014 O O . LEU A 1 663 ? -20.660 -7.332 42.348 1.00 95.38 663 LEU A O 1
ATOM 5018 N N . VAL A 1 664 ? -19.624 -7.147 40.368 1.00 96.00 664 VAL A N 1
ATOM 5019 C CA . VAL A 1 664 ? -19.676 -8.575 40.034 1.00 96.00 664 VAL A CA 1
ATOM 5020 C C . VAL A 1 664 ? -18.888 -9.419 41.033 1.00 96.00 664 VAL A C 1
ATOM 5022 O O . VAL A 1 664 ? -19.427 -10.406 41.526 1.00 96.00 664 VAL A O 1
ATOM 5025 N N . GLU A 1 665 ? -17.663 -9.017 41.393 1.00 94.56 665 GLU A N 1
ATOM 5026 C CA . GLU A 1 665 ? -16.865 -9.699 42.426 1.00 94.56 665 GLU A CA 1
ATOM 5027 C C . GLU A 1 665 ? -17.632 -9.792 43.760 1.00 94.56 665 GLU A C 1
ATOM 5029 O O . GLU A 1 665 ? -17.721 -10.861 44.363 1.00 94.56 665 GLU A O 1
ATOM 5034 N N . LYS A 1 666 ? -18.239 -8.685 44.209 1.00 94.38 666 LYS A N 1
ATOM 5035 C CA . LYS A 1 666 ? -19.008 -8.626 45.462 1.00 94.38 666 LYS A CA 1
ATOM 5036 C C . LYS A 1 666 ? -20.282 -9.451 45.427 1.00 94.38 666 LYS A C 1
ATOM 5038 O O . LYS A 1 666 ? -20.556 -10.184 46.375 1.00 94.38 666 LYS A O 1
ATOM 5043 N N . THR A 1 667 ? -21.069 -9.315 44.365 1.00 95.44 667 THR A N 1
ATOM 5044 C CA . THR A 1 667 ? -22.321 -10.053 44.211 1.00 95.44 667 THR A CA 1
ATOM 5045 C C . THR A 1 667 ? -22.046 -11.554 44.168 1.00 95.44 667 THR A C 1
ATOM 5047 O O . THR A 1 667 ? -22.698 -12.296 44.896 1.00 95.44 667 THR A O 1
ATOM 5050 N N . ALA A 1 668 ? -21.018 -11.989 43.431 1.00 95.19 668 ALA A N 1
ATOM 5051 C CA . ALA A 1 668 ? -20.585 -13.384 43.403 1.00 95.19 668 ALA A CA 1
ATOM 5052 C C . ALA A 1 668 ? -20.167 -13.894 44.794 1.00 95.19 668 ALA A C 1
ATOM 5054 O O . ALA A 1 668 ? -20.619 -14.954 45.220 1.00 95.19 668 ALA A O 1
ATOM 5055 N N . ALA A 1 669 ? -19.365 -13.125 45.538 1.00 94.19 669 ALA A N 1
ATOM 5056 C CA . ALA A 1 669 ? -18.918 -13.513 46.878 1.00 94.19 669 ALA A CA 1
ATOM 5057 C C . ALA A 1 669 ? -20.070 -13.650 47.894 1.00 94.19 669 ALA A C 1
ATOM 5059 O O . ALA A 1 669 ? -19.996 -14.481 48.796 1.00 94.19 669 ALA A O 1
ATOM 5060 N N . LEU A 1 670 ? -21.119 -12.827 47.769 1.00 94.31 670 LEU A N 1
ATOM 5061 C CA . LEU A 1 670 ? -22.274 -12.837 48.674 1.00 94.31 670 LEU A CA 1
ATOM 5062 C C . LEU A 1 670 ? -23.276 -13.947 48.353 1.00 94.31 670 LEU A C 1
ATOM 5064 O O . LEU A 1 670 ? -23.788 -14.581 49.271 1.00 94.31 670 LEU A O 1
ATOM 5068 N N . LEU A 1 671 ? -23.575 -14.151 47.069 1.00 93.56 671 LEU A N 1
ATOM 5069 C CA . LEU A 1 671 ? -24.542 -15.157 46.626 1.00 93.56 671 LEU A CA 1
ATOM 5070 C C . LEU A 1 671 ? -23.945 -16.571 46.621 1.00 93.56 671 LEU A C 1
ATOM 5072 O O . LEU A 1 671 ? -24.672 -17.551 46.770 1.00 93.56 671 LEU A O 1
ATOM 5076 N N . GLY A 1 672 ? -22.620 -16.685 46.498 1.00 88.00 672 GLY A N 1
ATOM 5077 C CA . GLY A 1 672 ? -21.920 -17.962 46.518 1.00 88.00 672 GLY A CA 1
ATOM 5078 C C . GLY A 1 672 ? -22.268 -18.848 45.319 1.00 88.00 672 GLY A C 1
ATOM 5079 O O . GLY A 1 672 ? -22.646 -18.368 44.255 1.00 88.00 672 GLY A O 1
ATOM 5080 N N . GLN A 1 673 ? -22.117 -20.162 45.495 1.00 84.56 673 GLN A N 1
ATOM 5081 C CA . GLN A 1 673 ? -22.344 -21.162 44.438 1.00 84.56 673 GLN A CA 1
ATOM 5082 C C . GLN A 1 673 ? -23.824 -21.562 44.282 1.00 84.56 673 GLN A C 1
ATOM 5084 O O . GLN A 1 673 ? -24.136 -22.388 43.436 1.00 84.56 673 GLN A O 1
ATOM 5089 N N . GLU A 1 674 ? -24.739 -21.005 45.085 1.00 86.44 674 GLU A N 1
ATOM 5090 C CA . GLU A 1 674 ? -26.181 -21.300 44.987 1.00 86.44 674 GLU A CA 1
ATOM 5091 C C . GLU A 1 674 ? -26.862 -20.575 43.812 1.00 86.44 674 GLU A C 1
ATOM 5093 O O . GLU A 1 674 ? -27.999 -20.895 43.464 1.00 86.44 674 GLU A O 1
ATOM 5098 N N . TYR A 1 675 ? -26.174 -19.601 43.208 1.00 93.94 675 TYR A N 1
ATOM 5099 C CA . TYR A 1 675 ? -26.660 -18.813 42.082 1.00 93.94 675 TYR A CA 1
ATOM 5100 C C . TYR A 1 675 ? -25.846 -19.103 40.826 1.00 93.94 675 TYR A C 1
ATOM 5102 O O . TYR A 1 675 ? -24.618 -19.003 40.820 1.00 93.94 675 TYR A O 1
ATOM 5110 N N . ASP A 1 676 ? -26.548 -19.370 39.731 1.00 95.38 676 ASP A N 1
ATOM 5111 C CA . ASP A 1 676 ? -25.953 -19.530 38.416 1.00 95.38 676 ASP A CA 1
ATOM 5112 C C . ASP A 1 676 ? -25.421 -18.189 37.908 1.00 95.38 676 ASP A C 1
ATOM 5114 O O . ASP A 1 676 ? -26.161 -17.203 37.824 1.00 95.38 676 ASP A O 1
ATOM 5118 N N . ILE A 1 677 ? -24.142 -18.166 37.525 1.00 96.75 677 ILE A N 1
ATOM 5119 C CA . ILE A 1 677 ? -23.489 -16.984 36.956 1.00 96.75 677 ILE A CA 1
ATOM 5120 C C . ILE A 1 677 ? -23.474 -17.098 35.429 1.00 96.75 677 ILE A C 1
ATOM 5122 O O . ILE A 1 677 ? -22.951 -18.061 34.859 1.00 96.75 677 ILE A O 1
ATOM 5126 N N . GLU A 1 678 ? -24.033 -16.100 34.751 1.00 95.94 678 GLU A N 1
ATOM 5127 C CA . GLU A 1 678 ? -24.049 -16.023 33.289 1.00 95.94 678 GLU A CA 1
ATOM 5128 C C . GLU A 1 678 ? -23.613 -14.635 32.830 1.00 95.94 678 GLU A C 1
ATOM 5130 O O . GLU A 1 678 ? -24.063 -13.627 33.365 1.00 95.94 678 GLU A O 1
ATOM 5135 N N . ILE A 1 679 ? -22.752 -14.561 31.825 1.00 97.50 679 ILE A N 1
ATOM 5136 C CA . ILE A 1 679 ? -22.275 -13.304 31.259 1.00 97.50 679 ILE A CA 1
ATOM 5137 C C . ILE A 1 679 ? -22.706 -13.258 29.805 1.00 97.50 679 ILE A C 1
ATOM 5139 O O . ILE A 1 679 ? -22.347 -14.123 29.014 1.00 97.50 679 ILE A O 1
ATOM 5143 N N . VAL A 1 680 ? -23.430 -12.211 29.435 1.00 96.50 680 VAL A N 1
ATOM 5144 C CA . VAL A 1 680 ? -23.734 -11.901 28.041 1.00 96.50 680 VAL A CA 1
ATOM 5145 C C . VAL A 1 680 ? -23.008 -10.618 27.689 1.00 96.50 680 VAL A C 1
ATOM 5147 O O . VAL A 1 680 ? -23.217 -9.577 28.311 1.00 96.50 680 VAL A O 1
ATOM 5150 N N . GLU A 1 681 ? -22.141 -10.686 26.691 1.00 95.56 681 GLU A N 1
ATOM 5151 C CA . GLU A 1 681 ? -21.422 -9.524 26.186 1.00 95.56 681 GLU A CA 1
ATOM 5152 C C . GLU A 1 681 ? -21.786 -9.270 24.731 1.00 95.56 681 GLU A C 1
ATOM 5154 O O . GLU A 1 681 ? -21.832 -10.194 23.923 1.00 95.56 681 GLU A O 1
ATOM 5159 N N . ALA A 1 682 ? -22.053 -8.015 24.394 1.00 93.69 682 ALA A N 1
ATOM 5160 C CA . ALA A 1 682 ? -22.349 -7.593 23.042 1.00 93.69 682 ALA A CA 1
ATOM 5161 C C . ALA A 1 682 ? -21.357 -6.525 22.605 1.00 93.69 682 ALA A C 1
ATOM 5163 O O . ALA A 1 682 ? -21.117 -5.537 23.295 1.00 93.69 682 ALA A O 1
ATOM 5164 N N . HIS A 1 683 ? -20.796 -6.719 21.425 1.00 88.38 683 HIS A N 1
ATOM 5165 C CA . HIS A 1 683 ? -19.959 -5.731 20.773 1.00 88.38 683 HIS A CA 1
ATOM 5166 C C . HIS A 1 683 ? -20.300 -5.670 19.300 1.00 88.38 683 HIS A C 1
ATOM 5168 O O . HIS A 1 683 ? -21.006 -6.525 18.760 1.00 88.38 683 HIS A O 1
ATOM 5174 N N . HIS A 1 684 ? -19.747 -4.658 18.652 1.00 83.44 684 HIS A N 1
ATOM 5175 C CA . HIS A 1 684 ? -19.827 -4.481 17.228 1.00 83.44 684 HIS A CA 1
ATOM 5176 C C . HIS A 1 684 ? -19.393 -5.763 16.522 1.00 83.44 684 HIS A C 1
ATOM 5178 O O . HIS A 1 684 ? -18.518 -6.509 16.978 1.00 83.44 684 HIS A O 1
ATOM 5184 N N . LYS A 1 685 ? -20.017 -6.009 15.377 1.00 73.44 685 LYS A N 1
ATOM 5185 C CA . LYS A 1 685 ? -19.874 -7.266 14.636 1.00 73.44 685 LYS A CA 1
ATOM 5186 C C . LYS A 1 685 ? -18.423 -7.633 14.274 1.00 73.44 685 LYS A C 1
ATOM 5188 O O . LYS A 1 685 ? -18.122 -8.803 14.092 1.00 73.44 685 LYS A O 1
ATOM 5193 N N . MET A 1 686 ? -17.534 -6.637 14.209 1.00 57.47 686 MET A N 1
ATOM 5194 C CA . MET A 1 686 ? -16.123 -6.786 13.821 1.00 57.47 686 MET A CA 1
ATOM 5195 C C . MET A 1 686 ? -15.174 -7.128 14.981 1.00 57.47 686 MET A C 1
ATOM 5197 O O . MET A 1 686 ? -13.971 -7.264 14.766 1.00 57.47 686 MET A O 1
ATOM 5201 N N . LYS A 1 687 ? -15.659 -7.219 16.226 1.00 66.50 687 LYS A N 1
ATOM 5202 C CA . LYS A 1 687 ? -14.786 -7.501 17.370 1.00 66.50 687 LYS A CA 1
ATOM 5203 C C . LYS A 1 687 ? -14.293 -8.955 17.340 1.00 66.50 687 LYS A C 1
ATOM 5205 O O . LYS A 1 687 ? -15.099 -9.878 17.444 1.00 66.50 687 LYS A O 1
ATOM 5210 N N . LYS A 1 688 ? -12.970 -9.134 17.205 1.00 56.78 688 LYS A N 1
ATOM 5211 C CA . LYS A 1 688 ? -12.304 -10.433 16.976 1.00 56.78 688 LYS A CA 1
ATOM 5212 C C . LYS A 1 688 ? -12.262 -11.344 18.207 1.00 56.78 688 LYS A C 1
ATOM 5214 O O . LYS A 1 688 ? -12.456 -12.546 18.080 1.00 56.78 688 LYS A O 1
ATOM 5219 N N . ASP A 1 689 ? -11.978 -10.789 19.382 1.00 68.62 689 ASP A N 1
ATOM 5220 C CA . ASP A 1 689 ? -11.943 -11.530 20.643 1.00 68.62 689 ASP A CA 1
ATOM 5221 C C . ASP A 1 689 ? -13.366 -11.879 21.070 1.00 68.62 689 ASP A C 1
ATOM 5223 O O . ASP A 1 689 ? -14.166 -10.968 21.248 1.00 68.62 689 ASP A O 1
ATOM 5227 N N . ALA A 1 690 ? -13.686 -13.166 21.224 1.00 85.06 690 ALA A N 1
ATOM 5228 C CA . ALA A 1 690 ? -14.957 -13.675 21.737 1.00 85.06 690 ALA A CA 1
ATOM 5229 C C . ALA A 1 690 ? -14.686 -14.868 22.679 1.00 85.06 690 ALA A C 1
ATOM 5231 O O . ALA A 1 690 ? -14.279 -15.924 22.195 1.00 85.06 690 ALA A O 1
ATOM 5232 N N . PRO A 1 691 ? -14.867 -14.714 24.004 1.00 91.00 691 PRO A N 1
ATOM 5233 C CA . PRO A 1 691 ? -15.352 -13.515 24.685 1.00 91.00 691 PRO A CA 1
ATOM 5234 C C . PRO A 1 691 ? -14.390 -12.331 24.670 1.00 91.00 691 PRO A C 1
ATOM 5236 O O . PRO A 1 691 ? -13.181 -12.492 24.529 1.00 91.00 691 PRO A O 1
ATOM 5239 N N . SER A 1 692 ? -14.931 -11.124 24.846 1.00 89.06 692 SER A N 1
ATOM 5240 C CA . SER A 1 692 ? -14.115 -9.919 24.933 1.00 89.06 692 SER A CA 1
ATOM 5241 C C . SER A 1 692 ? -13.192 -9.960 26.152 1.00 89.06 692 SER A C 1
ATOM 5243 O O . SER A 1 692 ? -13.613 -10.451 27.199 1.00 89.06 692 SER A O 1
ATOM 5245 N N . GLY A 1 693 ? -12.035 -9.294 26.110 1.00 84.62 693 GLY A N 1
ATOM 5246 C CA . GLY A 1 693 ? -11.157 -9.166 27.291 1.00 84.62 693 GLY A CA 1
ATOM 5247 C C . GLY A 1 693 ? -11.883 -8.703 28.573 1.00 84.62 693 GLY A C 1
ATOM 5248 O O . GLY A 1 693 ? -11.673 -9.256 29.648 1.00 84.62 693 GLY A O 1
ATOM 5249 N N . THR A 1 694 ? -12.832 -7.764 28.463 1.00 89.62 694 THR A N 1
ATOM 5250 C CA . THR A 1 694 ? -13.694 -7.347 29.589 1.00 89.62 694 THR A CA 1
ATOM 5251 C C . THR A 1 694 ? -14.614 -8.464 30.103 1.00 89.62 694 THR A C 1
ATOM 5253 O O . THR A 1 694 ? -14.791 -8.592 31.307 1.00 89.62 694 THR A O 1
ATOM 5256 N N . ALA A 1 695 ? -15.181 -9.297 29.229 1.00 92.94 695 ALA A N 1
ATOM 5257 C CA . ALA A 1 695 ? -16.065 -10.398 29.607 1.00 92.94 695 ALA A CA 1
ATOM 5258 C C . ALA A 1 695 ? -15.288 -11.533 30.279 1.00 92.94 695 ALA A C 1
ATOM 5260 O O . ALA A 1 695 ? -15.721 -12.039 31.310 1.00 92.94 695 ALA A O 1
ATOM 5261 N N . LEU A 1 696 ? -14.099 -11.855 29.755 1.00 92.12 696 LEU A N 1
ATOM 5262 C CA . LEU A 1 696 ? -13.159 -12.756 30.421 1.00 92.12 696 LEU A CA 1
ATOM 5263 C C . LEU A 1 696 ? -12.817 -12.234 31.816 1.00 92.12 696 LEU A C 1
ATOM 5265 O O . LEU A 1 696 ? -12.919 -12.977 32.786 1.00 92.12 696 LEU A O 1
ATOM 5269 N N . LYS A 1 697 ? -12.522 -10.934 31.947 1.00 92.00 697 LYS A N 1
ATOM 5270 C CA . LYS A 1 697 ? -12.194 -10.354 33.250 1.00 92.00 697 LYS A CA 1
ATOM 5271 C C . LYS A 1 697 ? -13.357 -10.390 34.247 1.00 92.00 697 LYS A C 1
ATOM 5273 O O . LYS A 1 697 ? -13.131 -10.658 35.425 1.00 92.00 697 LYS A O 1
ATOM 5278 N N . LEU A 1 698 ? -14.589 -10.153 33.786 1.00 95.50 698 LEU A N 1
ATOM 5279 C CA . LEU A 1 698 ? -15.802 -10.327 34.597 1.00 95.50 698 LEU A CA 1
ATOM 5280 C C . LEU A 1 698 ? -15.927 -11.776 35.084 1.00 95.50 698 LEU A C 1
ATOM 5282 O O . LEU A 1 698 ? -16.149 -11.997 36.273 1.00 95.50 698 LEU A O 1
ATOM 5286 N N . GLY A 1 699 ? -15.727 -12.747 34.189 1.00 95.50 699 GLY A N 1
ATOM 5287 C CA . GLY A 1 699 ? -15.764 -14.171 34.520 1.00 95.50 699 GLY A CA 1
ATOM 5288 C C . GLY A 1 699 ? -14.679 -14.580 35.514 1.00 95.50 699 GLY A C 1
ATOM 5289 O O . GLY A 1 699 ? -14.968 -15.290 36.470 1.00 95.50 699 GLY A O 1
ATOM 5290 N N . GLU A 1 700 ? -13.448 -14.094 35.341 1.00 95.25 700 GLU A N 1
ATOM 5291 C CA . GLU A 1 700 ? -12.327 -14.365 36.249 1.00 95.25 700 GLU A CA 1
ATOM 5292 C C . GLU A 1 700 ? -12.621 -13.874 37.666 1.00 95.25 700 GLU A C 1
ATOM 5294 O O . GLU A 1 700 ? -12.370 -14.586 38.637 1.00 95.25 700 GLU A O 1
ATOM 5299 N N . LEU A 1 701 ? -13.147 -12.651 37.790 1.00 94.19 701 LEU A N 1
ATOM 5300 C CA . LEU A 1 701 ? -13.480 -12.062 39.085 1.00 94.19 701 LEU A CA 1
ATOM 5301 C C . LEU A 1 701 ? -14.655 -12.785 39.745 1.00 94.19 701 LEU A C 1
ATOM 5303 O O . LEU A 1 701 ? -14.589 -13.066 40.940 1.00 94.19 701 LEU A O 1
ATOM 5307 N N . ALA A 1 702 ? -15.684 -13.142 38.973 1.00 95.56 702 ALA A N 1
ATOM 5308 C CA . ALA A 1 702 ? -16.807 -13.932 39.462 1.00 95.56 702 ALA A CA 1
ATOM 5309 C C . ALA A 1 702 ? -16.360 -15.323 39.948 1.00 95.56 702 ALA A C 1
ATOM 5311 O O . ALA A 1 702 ? -16.673 -15.704 41.074 1.00 95.56 702 ALA A O 1
ATOM 5312 N N . ALA A 1 703 ? -15.566 -16.046 39.148 1.00 95.50 703 ALA A N 1
ATOM 5313 C CA . ALA A 1 703 ? -15.033 -17.365 39.495 1.00 95.50 703 ALA A CA 1
ATOM 5314 C C . ALA A 1 703 ? -14.174 -17.308 40.763 1.00 95.50 703 ALA A C 1
ATOM 5316 O O . ALA A 1 703 ? -14.382 -18.071 41.709 1.00 95.50 703 ALA A O 1
ATOM 5317 N N . LYS A 1 704 ? -13.243 -16.349 40.817 1.00 94.81 704 LYS A N 1
ATOM 5318 C CA . LYS A 1 704 ? -12.352 -16.165 41.964 1.00 94.81 704 LYS A CA 1
ATOM 5319 C C . LYS A 1 704 ? -13.134 -15.874 43.245 1.00 94.81 704 LYS A C 1
ATOM 5321 O O . LYS A 1 704 ? -12.792 -16.419 44.293 1.00 94.81 704 LYS A O 1
ATOM 5326 N N . ALA A 1 705 ? -14.178 -15.048 43.167 1.00 94.00 705 ALA A N 1
ATOM 5327 C CA . ALA A 1 705 ? -15.012 -14.685 44.311 1.00 94.00 705 ALA A CA 1
ATOM 5328 C C . ALA A 1 705 ? -15.738 -15.887 44.941 1.00 94.00 705 ALA A C 1
ATOM 5330 O O . ALA A 1 705 ? -15.958 -15.896 46.150 1.00 94.00 705 ALA A O 1
ATOM 5331 N N . VAL A 1 706 ? -16.042 -16.925 44.153 1.00 93.62 706 VAL A N 1
ATOM 5332 C CA . VAL A 1 706 ? -16.650 -18.182 44.632 1.00 93.62 706 VAL A CA 1
ATOM 5333 C C . VAL A 1 706 ? -15.636 -19.317 44.841 1.00 93.62 706 VAL A C 1
ATOM 5335 O O . VAL A 1 706 ? -16.024 -20.476 45.018 1.00 93.62 706 VAL A O 1
ATOM 5338 N N . GLY A 1 707 ? -14.336 -18.997 44.844 1.00 92.94 707 GLY A N 1
ATOM 5339 C CA . GLY A 1 707 ? -13.248 -19.943 45.106 1.00 92.94 707 GLY A CA 1
ATOM 5340 C C . GLY A 1 707 ? -12.941 -20.899 43.949 1.00 92.94 707 GLY A C 1
ATOM 5341 O O . GLY A 1 707 ? -12.545 -22.036 44.199 1.00 92.94 707 GLY A O 1
ATOM 5342 N N . GLN A 1 708 ? -13.151 -20.470 42.703 1.00 92.81 708 GLN A N 1
ATOM 5343 C CA . GLN A 1 708 ? -12.966 -21.272 41.488 1.00 92.81 708 GLN A CA 1
ATOM 5344 C C . GLN A 1 708 ? -12.046 -20.574 40.473 1.00 92.81 708 GLN A C 1
ATOM 5346 O O . GLN A 1 708 ? -11.776 -19.375 40.574 1.00 92.81 708 GLN A O 1
ATOM 5351 N N . SER A 1 709 ? -11.572 -21.326 39.477 1.00 93.88 709 SER A N 1
ATOM 5352 C CA . SER A 1 709 ? -10.863 -20.789 38.310 1.00 93.88 709 SER A CA 1
ATOM 5353 C C . SER A 1 709 ? -11.788 -20.761 37.098 1.00 93.88 709 SER A C 1
ATOM 5355 O O . SER A 1 709 ? -12.410 -21.775 36.782 1.00 93.88 709 SER A O 1
ATOM 5357 N N . LEU A 1 710 ? -11.839 -19.636 36.374 1.00 94.31 710 LEU A N 1
ATOM 5358 C CA . LEU A 1 710 ? -12.627 -19.535 35.140 1.00 94.31 710 LEU A CA 1
ATOM 5359 C C . LEU A 1 710 ? -12.182 -20.569 34.091 1.00 94.31 710 LEU A C 1
ATOM 5361 O O . LEU A 1 710 ? -13.013 -21.056 33.335 1.00 94.31 710 LEU A O 1
ATOM 5365 N N . GLU A 1 711 ? -10.902 -20.946 34.067 1.00 92.50 711 GLU A N 1
ATOM 5366 C CA . GLU A 1 711 ? -10.381 -21.972 33.151 1.00 92.50 711 GLU A CA 1
ATOM 5367 C C . GLU A 1 711 ? -11.011 -23.354 33.393 1.00 92.50 711 GLU A C 1
ATOM 5369 O O . GLU A 1 711 ? -11.155 -24.139 32.460 1.00 92.50 711 GLU A O 1
ATOM 5374 N N . GLU A 1 712 ? -11.407 -23.650 34.634 1.00 91.44 712 GLU A N 1
ATOM 5375 C CA . GLU A 1 712 ? -11.983 -24.944 35.020 1.00 91.44 712 GLU A CA 1
ATOM 5376 C C . GLU A 1 712 ? -13.503 -24.988 34.837 1.00 91.44 712 GLU A C 1
ATOM 5378 O O . GLU A 1 712 ? -14.064 -26.055 34.578 1.00 91.44 712 GLU A O 1
ATOM 5383 N N . VAL A 1 713 ? -14.174 -23.843 35.001 1.00 93.69 713 VAL A N 1
ATOM 5384 C CA . VAL A 1 713 ? -15.643 -23.778 35.094 1.00 93.69 713 VAL A CA 1
ATOM 5385 C C . VAL A 1 713 ? -16.320 -22.972 33.986 1.00 93.69 713 VAL A C 1
ATOM 5387 O O . VAL A 1 713 ? -17.549 -22.959 33.899 1.00 93.69 713 VAL A O 1
ATOM 5390 N N . GLY A 1 714 ? -15.540 -22.293 33.147 1.00 94.19 714 GLY A N 1
ATOM 5391 C CA . GLY A 1 714 ? -16.031 -21.445 32.069 1.00 94.19 714 GLY A CA 1
ATOM 5392 C C . GLY A 1 714 ? -16.644 -22.243 30.919 1.00 94.19 714 GLY A C 1
ATOM 5393 O O . GLY A 1 714 ? -16.039 -23.181 30.401 1.00 94.19 714 GLY A O 1
ATOM 5394 N N . VAL A 1 715 ? -17.831 -21.833 30.474 1.00 93.56 715 VAL A N 1
ATOM 5395 C CA . VAL A 1 715 ? -18.503 -22.379 29.287 1.00 93.56 715 VAL A CA 1
ATOM 5396 C C . VAL A 1 715 ? -18.792 -21.247 28.307 1.00 93.56 715 VAL A C 1
ATOM 5398 O O . VAL A 1 715 ? -19.639 -20.393 28.545 1.00 93.56 715 VAL A O 1
ATOM 5401 N N . PHE A 1 716 ? -18.060 -21.242 27.192 1.00 91.69 716 PHE A N 1
ATOM 5402 C CA . PHE A 1 716 ? -17.999 -20.119 26.244 1.00 91.69 716 PHE A CA 1
ATOM 5403 C C . PHE A 1 716 ? -18.917 -20.265 25.019 1.00 91.69 716 PHE A C 1
ATOM 5405 O O . PHE A 1 716 ? -18.984 -19.382 24.167 1.00 91.69 716 PHE A O 1
ATOM 5412 N N . SER A 1 717 ? -19.591 -21.408 24.884 1.00 80.25 717 SER A N 1
ATOM 5413 C CA . SER A 1 717 ? -20.549 -21.671 23.809 1.00 80.25 717 SER A CA 1
ATOM 5414 C C . SER A 1 717 ? -21.540 -22.755 24.233 1.00 80.25 717 SER A C 1
ATOM 5416 O O . SER A 1 717 ? -21.190 -23.670 24.979 1.00 80.25 717 SER A O 1
ATOM 5418 N N . ARG A 1 718 ? -22.788 -22.639 23.771 1.00 82.12 718 ARG A N 1
ATOM 5419 C CA . ARG A 1 718 ? -23.863 -23.612 23.999 1.00 82.12 718 ARG A CA 1
ATOM 5420 C C . ARG A 1 718 ? -24.625 -23.817 22.695 1.00 82.12 718 ARG A C 1
ATOM 5422 O O . ARG A 1 718 ? -25.199 -22.867 22.169 1.00 82.12 718 ARG A O 1
ATOM 5429 N N . GLU A 1 719 ? -24.632 -25.044 22.187 1.00 84.50 719 GLU A N 1
ATOM 5430 C CA . GLU A 1 719 ? -25.252 -25.399 20.908 1.00 84.50 719 GLU A CA 1
ATOM 5431 C C . GLU A 1 719 ? -25.924 -26.779 21.000 1.00 84.50 719 GLU A C 1
ATOM 5433 O O . GLU A 1 719 ? -25.347 -27.729 21.527 1.00 84.50 719 GLU A O 1
ATOM 5438 N N . GLY A 1 720 ? -27.151 -26.905 20.483 1.00 86.62 720 GLY A N 1
ATOM 5439 C CA . GLY A 1 720 ? -27.882 -28.176 20.436 1.00 86.62 720 GLY A CA 1
ATOM 5440 C C . GLY A 1 720 ? -28.482 -28.626 21.778 1.00 86.62 720 GLY A C 1
ATOM 5441 O O . GLY A 1 720 ? -28.979 -27.815 22.558 1.00 86.62 720 GLY A O 1
ATOM 5442 N N . ILE A 1 721 ? -28.493 -29.944 22.025 1.00 85.50 721 ILE A N 1
ATOM 5443 C CA . ILE A 1 721 ? -29.029 -30.562 23.252 1.00 85.50 721 ILE A CA 1
ATOM 5444 C C . ILE A 1 721 ? -27.881 -30.739 24.253 1.00 85.50 721 ILE A C 1
ATOM 5446 O O . ILE A 1 721 ? -27.149 -31.723 24.197 1.00 85.50 721 ILE A O 1
ATOM 5450 N N . ILE A 1 722 ? -27.730 -29.778 25.163 1.00 84.69 722 ILE A N 1
ATOM 5451 C CA . ILE A 1 722 ? -26.574 -29.675 26.075 1.00 84.69 722 ILE A CA 1
ATOM 5452 C C . ILE A 1 722 ? -26.783 -30.311 27.462 1.00 84.69 722 ILE A C 1
ATOM 5454 O O . ILE A 1 722 ? -25.839 -30.399 28.240 1.00 84.69 722 ILE A O 1
ATOM 5458 N N . GLY A 1 723 ? -27.993 -30.792 27.764 1.00 87.50 723 GLY A N 1
ATOM 5459 C CA . GLY A 1 723 ? -28.331 -31.383 29.065 1.00 87.50 723 GLY A CA 1
ATOM 5460 C C . GLY A 1 723 ? -28.561 -30.350 30.176 1.00 87.50 723 GLY A C 1
ATOM 5461 O O . GLY A 1 723 ? -28.782 -29.171 29.907 1.00 87.50 723 GLY A O 1
ATOM 5462 N N . GLU A 1 724 ? -28.570 -30.817 31.426 1.00 88.44 724 GLU A N 1
ATOM 5463 C CA . GLU A 1 724 ? -28.710 -29.966 32.615 1.00 88.44 724 GLU A CA 1
ATOM 5464 C C . GLU A 1 724 ? -27.417 -29.186 32.901 1.00 88.44 724 GLU A C 1
ATOM 5466 O O . GLU A 1 724 ? -26.310 -29.675 32.656 1.00 88.44 724 GLU A O 1
ATOM 5471 N N . ARG A 1 725 ? -27.561 -27.970 33.441 1.00 89.00 725 ARG A N 1
ATOM 5472 C CA . ARG A 1 725 ? -26.433 -27.121 33.840 1.00 89.00 725 ARG A CA 1
ATOM 5473 C C . ARG A 1 725 ? -25.683 -27.743 35.021 1.00 89.00 725 ARG A C 1
ATOM 5475 O O . ARG A 1 725 ? -26.299 -28.264 35.947 1.00 89.00 725 ARG A O 1
ATOM 5482 N N . LYS A 1 726 ? -24.351 -27.658 35.013 1.00 88.31 726 LYS A N 1
ATOM 5483 C CA . LYS A 1 726 ? -23.511 -28.117 36.133 1.00 88.31 726 LYS A CA 1
ATOM 5484 C C . LYS A 1 726 ? -23.455 -27.054 37.239 1.00 88.31 726 LYS A C 1
ATOM 5486 O O . LYS A 1 726 ? -23.278 -25.882 36.932 1.00 88.31 726 LYS A O 1
ATOM 5491 N N . GLU A 1 727 ? -23.474 -27.472 38.508 1.00 82.19 727 GLU A N 1
ATOM 5492 C CA . GLU A 1 727 ? -23.521 -26.593 39.706 1.00 82.19 727 GLU A CA 1
ATOM 5493 C C . GLU A 1 727 ? -22.440 -25.498 39.793 1.00 82.19 727 GLU A C 1
ATOM 5495 O O . GLU A 1 727 ? -22.601 -24.536 40.529 1.00 82.19 727 GLU A O 1
ATOM 5500 N N . LYS A 1 728 ? -21.310 -25.640 39.092 1.00 88.88 728 LYS A N 1
ATOM 5501 C CA . LYS A 1 728 ? -20.173 -24.703 39.183 1.00 88.88 728 LYS A CA 1
ATOM 5502 C C . LYS A 1 728 ? -19.955 -23.882 37.921 1.00 88.88 728 LYS A C 1
ATOM 5504 O O . LYS A 1 728 ? -19.028 -23.091 37.862 1.00 88.88 728 LYS A O 1
ATOM 5509 N N . GLU A 1 729 ? -20.758 -24.120 36.896 1.00 92.69 729 GLU A N 1
ATOM 5510 C CA . GLU A 1 729 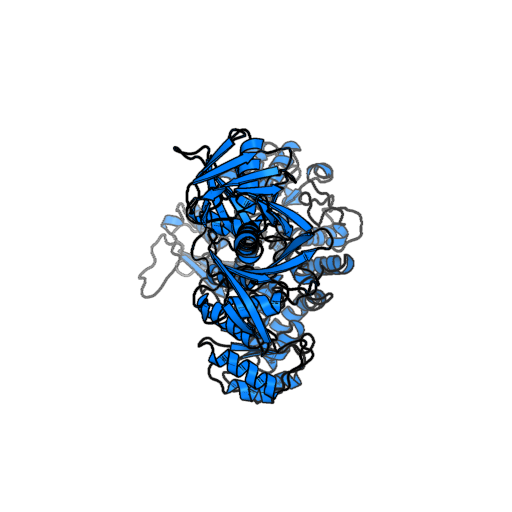? -20.550 -23.556 35.572 1.00 92.69 729 GLU A CA 1
ATOM 5511 C C . GLU A 1 729 ? -20.705 -22.030 35.570 1.00 92.69 729 GLU A C 1
ATOM 5513 O O . GLU A 1 729 ? -21.673 -21.502 36.120 1.00 92.69 729 GLU A O 1
ATOM 5518 N N . ILE A 1 730 ? -19.800 -21.330 34.882 1.00 95.81 730 ILE A N 1
ATOM 5519 C CA . ILE A 1 730 ? -19.939 -19.905 34.558 1.00 95.81 730 ILE A CA 1
ATOM 5520 C C . ILE A 1 730 ? -20.049 -19.778 33.044 1.00 95.81 730 ILE A C 1
ATOM 5522 O O . ILE A 1 730 ? -19.090 -20.024 32.312 1.00 95.81 730 ILE A O 1
ATOM 5526 N N . GLY A 1 731 ? -21.234 -19.404 32.573 1.00 95.44 731 GLY A N 1
ATOM 5527 C CA . GLY A 1 731 ? -21.490 -19.249 31.147 1.00 95.44 731 GLY A CA 1
ATOM 5528 C C . GLY A 1 731 ? -21.063 -17.871 30.654 1.00 95.44 731 GLY A C 1
ATOM 5529 O O . GLY A 1 731 ? -21.289 -16.870 31.335 1.00 95.44 731 GLY A O 1
ATOM 5530 N N . ILE A 1 732 ? -20.427 -17.811 29.485 1.00 97.12 732 ILE A N 1
ATOM 5531 C CA . ILE A 1 732 ? -20.088 -16.560 28.808 1.00 97.12 732 ILE A CA 1
ATOM 5532 C C . ILE A 1 732 ? -20.539 -16.660 27.356 1.00 97.12 732 ILE A C 1
ATOM 5534 O O . ILE A 1 732 ? -20.031 -17.479 26.593 1.00 97.12 732 ILE A O 1
ATOM 5538 N N . GLN A 1 733 ? -21.472 -15.798 26.968 1.00 95.12 733 GLN A N 1
ATOM 5539 C CA . GLN A 1 733 ? -22.023 -15.746 25.627 1.00 95.12 733 GLN A CA 1
ATOM 5540 C C . GLN A 1 733 ? -21.691 -14.421 24.948 1.00 95.12 733 GLN A C 1
ATOM 5542 O O . GLN A 1 733 ? -21.977 -13.337 25.458 1.00 95.12 733 GLN A O 1
ATOM 5547 N N . SER A 1 734 ? -21.114 -14.527 23.756 1.00 94.94 734 SER A N 1
ATOM 5548 C CA . SER A 1 734 ? -20.711 -13.383 22.949 1.00 94.94 734 SER A CA 1
ATOM 5549 C C . SER A 1 734 ? -21.707 -13.101 21.835 1.00 94.94 734 SER A C 1
ATOM 5551 O O . SER A 1 734 ? -22.016 -13.961 21.014 1.00 94.94 734 SER A O 1
ATOM 5553 N N . ILE A 1 735 ? -22.158 -11.854 21.771 1.00 93.12 735 ILE A N 1
ATOM 5554 C CA . ILE A 1 735 ? -22.975 -11.297 20.702 1.00 93.12 735 ILE A CA 1
ATOM 5555 C C . ILE A 1 735 ? -22.099 -10.345 19.889 1.00 93.12 735 ILE A C 1
ATOM 5557 O O . ILE A 1 735 ? -21.430 -9.450 20.415 1.00 93.12 735 ILE A O 1
ATOM 5561 N N . ARG A 1 736 ? -22.090 -10.538 18.575 1.00 91.25 736 ARG A N 1
ATOM 5562 C CA . ARG A 1 736 ? -21.399 -9.673 17.616 1.00 91.2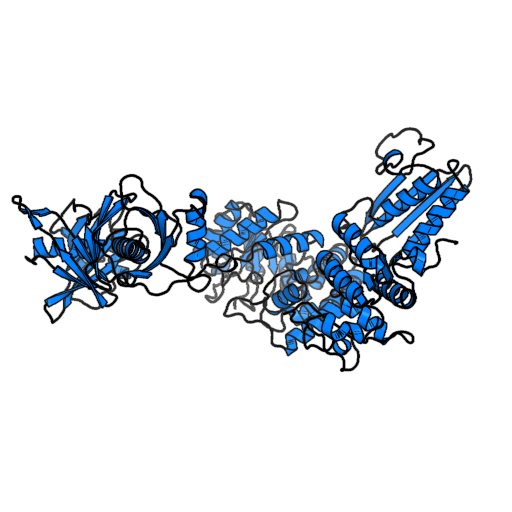5 736 ARG A CA 1
ATOM 5563 C C . ARG A 1 736 ? -22.455 -9.052 16.720 1.00 91.25 736 ARG A C 1
ATOM 5565 O O . ARG A 1 736 ? -22.943 -9.690 15.795 1.00 91.25 736 ARG A O 1
ATOM 5572 N N . ALA A 1 737 ? -22.869 -7.833 17.050 1.00 80.12 737 ALA A N 1
ATOM 5573 C CA . ALA A 1 737 ? -24.029 -7.199 16.442 1.00 80.12 737 ALA A CA 1
ATOM 5574 C C . ALA A 1 737 ? -23.811 -5.701 16.215 1.00 80.12 737 ALA A C 1
ATOM 5576 O O . ALA A 1 737 ? -23.424 -4.967 17.123 1.00 80.12 737 ALA A O 1
ATOM 5577 N N . ALA A 1 738 ? -24.122 -5.261 14.992 1.00 84.12 738 ALA A N 1
ATOM 5578 C CA . ALA A 1 738 ? -24.149 -3.859 14.578 1.00 84.12 738 ALA A CA 1
ATOM 5579 C C . ALA A 1 738 ? -22.901 -3.064 15.029 1.00 84.12 738 ALA A C 1
ATOM 5581 O O . ALA A 1 738 ? -21.773 -3.537 14.869 1.00 84.12 738 ALA A O 1
ATOM 5582 N N . ASP A 1 739 ? -23.122 -1.865 15.564 1.00 70.50 739 ASP A N 1
ATOM 5583 C CA . ASP A 1 739 ? -22.157 -0.859 16.004 1.00 70.50 739 ASP A CA 1
ATOM 5584 C C . ASP A 1 739 ? -22.069 -0.745 17.538 1.00 70.50 739 ASP A C 1
ATOM 5586 O O . ASP A 1 739 ? -21.619 0.273 18.065 1.00 70.50 739 ASP A O 1
ATOM 5590 N N . ILE A 1 740 ? -22.478 -1.789 18.274 1.00 76.00 740 ILE A N 1
ATOM 5591 C CA . ILE A 1 740 ? -22.441 -1.793 19.743 1.00 76.00 740 ILE A CA 1
ATOM 5592 C C . ILE A 1 740 ? -20.999 -1.556 20.218 1.00 76.00 740 ILE A C 1
ATOM 5594 O O . ILE A 1 740 ? -20.112 -2.381 20.010 1.00 76.00 740 ILE A O 1
ATOM 5598 N N . VAL A 1 741 ? -20.740 -0.426 20.878 1.00 73.19 741 VAL A N 1
ATOM 5599 C CA . VAL A 1 741 ? -19.382 -0.081 21.340 1.00 73.19 741 VAL A CA 1
ATOM 5600 C C . VAL A 1 741 ? -18.890 -1.087 22.384 1.00 73.19 741 VAL A C 1
ATOM 5602 O O . VAL A 1 741 ? -17.728 -1.485 22.362 1.00 73.19 741 VAL A O 1
ATOM 5605 N N . GLY A 1 742 ? -19.790 -1.513 23.268 1.00 86.25 742 GLY A N 1
ATOM 5606 C CA . GLY A 1 742 ? -19.573 -2.568 24.247 1.00 86.25 742 GLY A CA 1
ATOM 5607 C C . GLY A 1 742 ? -20.704 -2.585 25.267 1.00 86.25 742 GLY A C 1
ATOM 5608 O O . GLY A 1 742 ? -21.016 -1.559 25.876 1.00 86.25 742 GLY A O 1
ATOM 5609 N N . GLU A 1 743 ? -21.320 -3.744 25.441 1.00 93.44 743 GLU A N 1
ATOM 5610 C CA . GLU A 1 743 ? -22.338 -4.015 26.447 1.00 93.44 743 GLU A CA 1
ATOM 5611 C C . GLU A 1 743 ? -21.991 -5.310 27.177 1.00 93.44 743 GLU A C 1
ATOM 5613 O O . GLU A 1 743 ? -21.596 -6.297 26.561 1.00 93.44 743 GLU A O 1
ATOM 5618 N N . HIS A 1 744 ? -22.124 -5.299 28.499 1.00 96.38 744 HIS A N 1
ATOM 5619 C CA . HIS A 1 744 ? -21.778 -6.426 29.359 1.00 96.38 744 HIS A CA 1
ATOM 5620 C C . HIS A 1 744 ? -22.860 -6.576 30.409 1.00 96.38 744 HIS A C 1
ATOM 5622 O O . HIS A 1 744 ? -23.038 -5.674 31.226 1.00 96.38 744 HIS A O 1
ATOM 5628 N N . THR A 1 745 ? -23.562 -7.703 30.384 1.00 97.56 745 THR A N 1
ATOM 5629 C CA . THR A 1 745 ? -24.574 -8.065 31.375 1.00 97.56 745 THR A CA 1
ATOM 5630 C C . THR A 1 745 ? -24.115 -9.302 32.123 1.00 97.56 745 THR A C 1
ATOM 5632 O O . THR A 1 745 ? -23.803 -10.311 31.496 1.00 97.56 745 THR A O 1
ATOM 5635 N N . VAL A 1 746 ? -24.081 -9.237 33.451 1.00 97.62 746 VAL A N 1
ATOM 5636 C CA . VAL A 1 746 ? -23.827 -10.393 34.318 1.00 97.62 746 VAL A CA 1
ATOM 5637 C C . VAL A 1 746 ? -25.098 -10.721 35.085 1.00 97.62 746 VAL A C 1
ATOM 5639 O O . VAL A 1 746 ? -25.633 -9.871 35.798 1.00 97.62 746 VAL A O 1
ATOM 5642 N N . PHE A 1 747 ? -25.575 -11.946 34.922 1.00 97.31 747 PHE A N 1
ATOM 5643 C CA . PHE A 1 747 ? -26.713 -12.517 35.620 1.00 97.31 747 PHE A CA 1
ATOM 5644 C C . PHE A 1 747 ? -26.220 -13.349 36.800 1.00 97.31 747 PHE A C 1
ATOM 5646 O O . PHE A 1 747 ? -25.282 -14.133 36.662 1.00 97.31 747 PHE A O 1
ATOM 5653 N N . PHE A 1 748 ? -26.914 -13.214 37.923 1.00 97.25 748 PHE A N 1
ATOM 5654 C CA . PHE A 1 748 ? -26.861 -14.128 39.056 1.00 97.25 748 PHE A CA 1
ATOM 5655 C C . PHE A 1 748 ? -28.272 -14.671 39.267 1.00 97.25 748 PHE A C 1
ATOM 5657 O O . PHE A 1 748 ? -29.143 -13.932 39.732 1.00 97.25 748 PHE A O 1
ATOM 5664 N N . ALA A 1 749 ? -28.529 -15.917 38.873 1.00 95.69 749 ALA A N 1
ATOM 5665 C CA . ALA A 1 749 ? -29.872 -16.498 38.834 1.00 95.69 749 ALA A CA 1
ATOM 5666 C C . ALA A 1 749 ? -30.032 -17.653 39.832 1.00 95.69 749 ALA A C 1
ATOM 5668 O O . ALA A 1 749 ? -29.247 -18.593 39.820 1.00 95.69 749 ALA A O 1
ATOM 5669 N N . GLY A 1 750 ? -31.067 -17.589 40.671 1.00 92.19 750 GLY A N 1
ATOM 5670 C CA . GLY A 1 750 ? -31.429 -18.632 41.632 1.00 92.19 750 GLY A CA 1
ATOM 5671 C C . GLY A 1 750 ? -32.905 -19.038 41.505 1.00 92.19 750 GLY A C 1
ATOM 5672 O O . GLY A 1 750 ? -33.641 -18.506 40.663 1.00 92.19 750 GLY A O 1
ATOM 5673 N N . PRO A 1 751 ? -33.393 -19.987 42.322 1.00 89.31 751 PRO A N 1
ATOM 5674 C CA . PRO A 1 751 ? -34.784 -20.428 42.265 1.00 89.31 751 PRO A CA 1
ATOM 5675 C C . PRO A 1 751 ? -35.779 -19.300 42.592 1.00 89.31 751 PRO A C 1
ATOM 5677 O O . PRO A 1 751 ? -35.977 -18.932 43.744 1.00 89.31 751 PRO A O 1
ATOM 5680 N N . GLY A 1 752 ? -36.461 -18.780 41.567 1.00 89.75 752 GLY A N 1
ATOM 5681 C CA . GLY A 1 752 ? -37.520 -17.774 41.718 1.00 89.75 752 GLY A CA 1
ATOM 5682 C C . GLY A 1 752 ? -37.047 -16.317 41.754 1.00 89.75 752 GLY A C 1
ATOM 5683 O O . GLY A 1 752 ? -37.893 -15.425 41.816 1.00 89.75 752 GLY A O 1
ATOM 5684 N N . GLU A 1 753 ? -35.742 -16.056 41.649 1.00 94.12 753 GLU A N 1
ATOM 5685 C CA . GLU A 1 753 ? -35.182 -14.701 41.624 1.00 94.12 753 GLU A CA 1
ATOM 5686 C C . GLU A 1 753 ? -33.886 -14.604 40.807 1.00 94.12 753 GLU A C 1
ATOM 5688 O O . GLU A 1 753 ? -33.219 -15.601 40.534 1.00 94.12 753 GLU A O 1
ATOM 5693 N N . ARG A 1 754 ? -33.529 -13.387 40.380 1.00 95.56 754 ARG A N 1
ATOM 5694 C CA . ARG A 1 754 ? -32.231 -13.110 39.752 1.00 95.56 754 ARG A CA 1
ATOM 5695 C C . ARG A 1 754 ? -31.840 -11.641 39.872 1.00 95.56 754 ARG A C 1
ATOM 5697 O O . ARG A 1 754 ? -32.709 -10.770 39.913 1.00 95.56 754 ARG A O 1
ATOM 5704 N N . ILE A 1 755 ? -30.538 -11.381 39.843 1.00 96.12 755 ILE A N 1
ATOM 5705 C CA . ILE A 1 755 ? -29.941 -10.042 39.766 1.00 96.12 755 ILE A CA 1
ATOM 5706 C C . ILE A 1 755 ? -29.199 -9.902 38.435 1.00 96.12 755 ILE A C 1
ATOM 5708 O O . ILE A 1 755 ? -28.531 -10.835 37.994 1.00 96.12 755 ILE A O 1
ATOM 5712 N N . GLU A 1 756 ? -29.304 -8.729 37.808 1.00 96.94 756 GLU A N 1
ATOM 5713 C CA . GLU A 1 756 ? -28.645 -8.401 36.540 1.00 96.94 756 GLU A CA 1
ATOM 5714 C C . GLU A 1 756 ? -27.810 -7.125 36.702 1.00 96.94 756 GLU A C 1
ATOM 5716 O O . GLU A 1 756 ? -28.326 -6.077 37.096 1.00 96.94 756 GLU A O 1
ATOM 5721 N N . LEU A 1 757 ? -26.518 -7.197 36.381 1.00 97.06 757 LEU A N 1
ATOM 5722 C CA . LEU A 1 757 ? -25.612 -6.050 36.378 1.00 97.06 757 LEU A CA 1
ATOM 5723 C C . LEU A 1 757 ? -25.200 -5.740 34.941 1.00 97.06 757 LEU A C 1
ATOM 5725 O O . LEU A 1 757 ? -24.518 -6.546 34.317 1.00 97.06 757 LEU A O 1
ATOM 5729 N N . THR A 1 758 ? -25.613 -4.580 34.421 1.00 95.56 758 THR A N 1
ATOM 5730 C CA . THR A 1 758 ? -25.406 -4.205 33.011 1.00 95.56 758 THR A CA 1
ATOM 5731 C C . THR A 1 758 ? -24.591 -2.924 32.864 1.00 95.56 758 THR A C 1
ATOM 5733 O O . THR A 1 758 ? -24.919 -1.897 33.459 1.00 95.56 758 THR A O 1
ATOM 5736 N N . HIS A 1 759 ? -23.580 -2.955 31.999 1.00 94.19 759 HIS A N 1
ATOM 5737 C CA . HIS A 1 759 ? -22.870 -1.777 31.500 1.00 94.19 759 HIS A CA 1
ATOM 5738 C C . HIS A 1 759 ? -23.109 -1.604 29.997 1.00 94.19 759 HIS A C 1
ATOM 5740 O O . HIS A 1 759 ? -23.041 -2.579 29.255 1.00 94.19 759 HIS A O 1
ATOM 5746 N N . ARG A 1 760 ? -23.334 -0.360 29.547 1.00 91.56 760 ARG A N 1
ATOM 5747 C CA . ARG A 1 760 ? -23.502 0.015 28.131 1.00 91.56 760 ARG A CA 1
ATOM 5748 C C . ARG A 1 760 ? -22.643 1.225 27.787 1.00 91.56 760 ARG A C 1
ATOM 5750 O O . ARG A 1 760 ? -22.834 2.300 28.352 1.00 91.56 760 ARG A O 1
ATOM 5757 N N . ALA A 1 761 ? -21.727 1.063 26.838 1.00 81.50 761 ALA A N 1
ATOM 5758 C CA . ALA A 1 761 ? -20.934 2.159 26.298 1.00 81.50 761 ALA A CA 1
ATOM 5759 C C . ALA A 1 761 ? -21.569 2.729 25.020 1.00 81.50 761 ALA A C 1
ATOM 5761 O O . ALA A 1 761 ? -21.952 1.987 24.119 1.00 81.50 761 ALA A O 1
ATOM 5762 N N . HIS A 1 762 ? -21.610 4.061 24.920 1.00 76.69 762 HIS A N 1
ATOM 5763 C CA . HIS A 1 762 ? -22.086 4.784 23.729 1.00 76.69 762 HIS A CA 1
ATOM 5764 C C . HIS A 1 762 ? -20.998 5.632 23.048 1.00 76.69 762 HIS A C 1
ATOM 5766 O O . HIS A 1 762 ? -21.205 6.135 21.951 1.00 76.69 762 HIS A O 1
ATOM 5772 N N . SER A 1 763 ? -19.843 5.821 23.696 1.00 73.31 763 SER A N 1
ATOM 5773 C CA . SER A 1 763 ? -18.739 6.648 23.191 1.00 73.31 763 SER A CA 1
ATOM 5774 C C . SER A 1 763 ? -17.405 6.229 23.812 1.00 73.31 763 SER A C 1
ATOM 5776 O O . SER A 1 763 ? -17.368 5.745 24.948 1.00 73.31 763 SER A O 1
ATOM 5778 N N . ARG A 1 764 ? -16.308 6.468 23.083 1.00 68.75 764 ARG A N 1
ATOM 5779 C CA . ARG A 1 764 ? -14.924 6.250 23.537 1.00 68.75 764 ARG A CA 1
ATOM 5780 C C . ARG A 1 764 ? -14.381 7.374 24.434 1.00 68.75 764 ARG A C 1
ATOM 5782 O O . ARG A 1 764 ? -13.361 7.176 25.082 1.00 68.75 764 ARG A O 1
ATOM 5789 N N . GLU A 1 765 ? -15.084 8.499 24.568 1.00 74.06 765 GLU A N 1
ATOM 5790 C CA . GLU A 1 765 ? -14.699 9.605 25.471 1.00 74.06 765 GLU A CA 1
ATOM 5791 C C . GLU A 1 765 ? -14.514 9.165 26.934 1.00 74.06 765 GLU A C 1
ATOM 5793 O O . GLU A 1 765 ? -13.752 9.762 27.692 1.00 74.06 765 GLU A O 1
ATOM 5798 N N . HIS A 1 766 ? -15.195 8.095 27.348 1.00 81.25 766 HIS A N 1
ATOM 5799 C CA . HIS A 1 766 ? -15.114 7.568 28.708 1.00 81.25 766 HIS A CA 1
ATOM 5800 C C . HIS A 1 766 ? -13.716 7.042 29.066 1.00 81.25 766 HIS A C 1
ATOM 5802 O O . HIS A 1 766 ? -13.345 7.082 30.238 1.00 81.25 766 HIS A O 1
ATOM 5808 N N . PHE A 1 767 ? -12.923 6.606 28.079 1.00 81.94 767 PHE A N 1
ATOM 5809 C CA . PHE A 1 767 ? -11.534 6.198 28.308 1.00 81.94 767 PHE A CA 1
ATOM 5810 C C . PHE A 1 767 ? -10.646 7.403 28.633 1.00 81.94 767 PHE A C 1
ATOM 5812 O O . PHE A 1 767 ? -9.870 7.347 29.585 1.00 81.94 767 PHE A O 1
ATOM 5819 N N . ALA A 1 768 ? -10.822 8.517 27.916 1.00 83.94 768 ALA A N 1
ATOM 5820 C CA . ALA A 1 768 ? -10.116 9.763 28.203 1.00 83.94 768 ALA A CA 1
ATOM 5821 C C . ALA A 1 768 ? -10.524 10.342 29.574 1.00 83.94 768 ALA A C 1
ATOM 5823 O O . ALA A 1 768 ? -9.655 10.714 30.359 1.00 83.94 768 ALA A O 1
ATOM 5824 N N . LYS A 1 769 ? -11.821 10.317 29.933 1.00 87.44 769 LYS A N 1
ATOM 5825 C CA . LYS A 1 769 ? -12.293 10.706 31.285 1.00 87.44 769 LYS A CA 1
ATOM 5826 C C . LYS A 1 769 ? -11.629 9.899 32.397 1.00 87.44 769 LYS A C 1
ATOM 5828 O O . LYS A 1 769 ? -11.236 10.457 33.422 1.00 87.44 769 LYS A O 1
ATOM 5833 N N . GLY A 1 770 ? -11.525 8.588 32.207 1.00 90.69 770 GLY A N 1
ATOM 5834 C CA . GLY A 1 770 ? -10.882 7.708 33.171 1.00 90.69 770 GLY A CA 1
ATOM 5835 C C . GLY A 1 770 ? -9.389 7.963 33.316 1.00 90.69 770 GLY A C 1
ATOM 5836 O O . GLY A 1 770 ? -8.912 8.058 34.442 1.00 90.69 770 GLY A O 1
ATOM 5837 N N . ALA A 1 771 ? -8.678 8.178 32.207 1.00 91.94 771 ALA A N 1
ATOM 5838 C CA . ALA A 1 771 ? -7.263 8.544 32.240 1.00 91.94 771 ALA A CA 1
ATOM 5839 C C . ALA A 1 771 ? -7.019 9.863 32.986 1.00 91.94 771 ALA A C 1
ATOM 5841 O O . ALA A 1 771 ? -6.113 9.940 33.809 1.00 91.94 771 ALA A O 1
ATOM 5842 N N . LEU A 1 772 ? -7.866 10.876 32.768 1.00 92.56 772 LEU A N 1
ATOM 5843 C CA . LEU A 1 772 ? -7.802 12.137 33.514 1.00 92.56 772 LEU A CA 1
ATOM 5844 C C . LEU A 1 772 ? -8.090 11.946 35.009 1.00 92.56 772 LEU A C 1
ATOM 5846 O O . LEU A 1 772 ? -7.426 12.544 35.850 1.00 92.56 772 LEU A O 1
ATOM 5850 N N . SER A 1 773 ? -9.040 11.075 35.353 1.00 92.69 773 SER A N 1
ATOM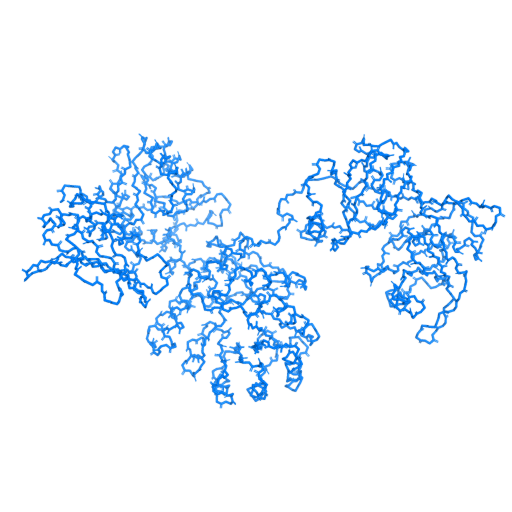 5851 C CA . SER A 1 773 ? -9.346 10.748 36.753 1.00 92.69 773 SER A CA 1
ATOM 5852 C C . SER A 1 773 ? -8.177 10.026 37.433 1.00 92.69 773 SER A C 1
ATOM 5854 O O . SER A 1 773 ? -7.817 10.362 38.558 1.00 92.69 773 SER A O 1
ATOM 5856 N N . ALA A 1 774 ? -7.548 9.075 36.738 1.00 95.06 774 ALA A N 1
ATOM 5857 C CA . ALA A 1 774 ? -6.343 8.397 37.202 1.00 95.06 774 ALA A CA 1
ATOM 5858 C C . ALA A 1 774 ? -5.181 9.377 37.387 1.00 95.06 774 ALA A C 1
ATOM 5860 O O . ALA A 1 774 ? -4.497 9.322 38.405 1.00 95.06 774 ALA A O 1
ATOM 5861 N N . ALA A 1 775 ? -5.005 10.307 36.446 1.00 94.81 775 ALA A N 1
ATOM 5862 C CA . ALA A 1 775 ? -3.958 11.318 36.495 1.00 94.81 775 ALA A CA 1
ATOM 5863 C C . ALA A 1 775 ? -4.132 12.256 37.697 1.00 94.81 775 ALA A C 1
ATOM 5865 O O . ALA A 1 775 ? -3.187 12.476 38.446 1.00 94.81 775 ALA A O 1
ATOM 5866 N N . ALA A 1 776 ? -5.353 12.731 37.951 1.00 93.38 776 ALA A N 1
ATOM 5867 C CA . ALA A 1 776 ? -5.649 13.541 39.131 1.00 93.38 776 ALA A CA 1
ATOM 5868 C C . ALA A 1 776 ? -5.439 12.775 40.453 1.00 93.38 776 ALA A C 1
ATOM 5870 O O . ALA A 1 776 ? -5.085 13.374 41.466 1.00 93.38 776 ALA A O 1
ATOM 5871 N N . TRP A 1 777 ? -5.668 11.459 40.460 1.00 95.62 777 TRP A N 1
ATOM 5872 C CA . TRP A 1 777 ? -5.560 10.631 41.662 1.00 95.62 777 TRP A CA 1
ATOM 5873 C C . TRP A 1 777 ? -4.128 10.183 41.981 1.00 95.62 777 TRP A C 1
ATOM 5875 O O . TRP A 1 777 ? -3.777 10.078 43.157 1.00 95.62 777 TRP A O 1
ATOM 5885 N N . VAL A 1 778 ? -3.317 9.874 40.962 1.00 96.88 778 VAL A N 1
ATOM 5886 C CA . VAL A 1 778 ? -1.979 9.276 41.133 1.00 96.88 778 VAL A CA 1
ATOM 5887 C C . VAL A 1 778 ? -0.955 10.273 41.679 1.00 96.88 778 VAL A C 1
ATOM 5889 O O . VAL A 1 778 ? 0.002 9.880 42.351 1.00 96.88 778 VAL A O 1
ATOM 5892 N N . VAL A 1 779 ? -1.172 11.569 41.444 1.00 94.62 779 VAL A N 1
ATOM 5893 C CA . VAL A 1 779 ? -0.322 12.640 41.972 1.00 94.62 779 VAL A CA 1
ATOM 5894 C C . VAL A 1 779 ? -0.326 12.601 43.505 1.00 94.62 779 VAL A C 1
ATOM 5896 O O . VAL A 1 779 ? -1.372 12.604 44.154 1.00 94.62 779 VAL A O 1
ATOM 5899 N N . GLY A 1 780 ? 0.869 12.547 44.099 1.00 91.19 780 GLY A N 1
ATOM 5900 C CA . GLY A 1 780 ? 1.056 12.485 45.553 1.00 91.19 780 GLY A CA 1
ATOM 5901 C C . GLY A 1 780 ? 0.890 11.093 46.179 1.00 91.19 780 GLY A C 1
ATOM 5902 O O . GLY A 1 780 ? 0.932 10.975 47.406 1.00 91.19 780 GLY A O 1
ATOM 5903 N N . LYS A 1 781 ? 0.715 10.031 45.381 1.00 97.25 781 LYS A N 1
ATOM 5904 C CA . LYS A 1 781 ? 0.713 8.643 45.876 1.00 97.25 781 LYS A CA 1
ATOM 5905 C C . LYS A 1 781 ? 2.137 8.117 46.088 1.00 97.25 781 LYS A C 1
ATOM 5907 O O . LYS A 1 781 ? 3.059 8.556 45.400 1.00 97.25 781 LYS A O 1
ATOM 5912 N N . PRO A 1 782 ? 2.347 7.173 47.027 1.00 96.81 782 PRO A N 1
ATOM 5913 C CA . PRO A 1 782 ? 3.651 6.543 47.185 1.00 96.81 782 PRO A CA 1
ATOM 5914 C C . PRO A 1 782 ? 4.010 5.704 45.946 1.00 96.81 782 PRO A C 1
ATOM 5916 O O . PRO A 1 782 ? 3.103 5.261 45.237 1.00 96.81 782 PRO A O 1
ATOM 5919 N N . PRO A 1 783 ? 5.303 5.446 45.683 1.00 97.56 783 PRO A N 1
ATOM 5920 C CA . PRO A 1 783 ? 5.724 4.581 44.589 1.00 97.56 783 PRO A CA 1
ATOM 5921 C C . PRO A 1 783 ? 5.037 3.216 44.601 1.00 97.56 783 PRO A C 1
ATOM 5923 O O . PRO A 1 783 ? 4.915 2.579 45.650 1.00 97.56 783 PRO A O 1
ATOM 5926 N N . GLY A 1 784 ? 4.592 2.777 43.431 1.00 96.00 784 GLY A N 1
ATOM 5927 C CA . GLY A 1 784 ? 3.910 1.505 43.252 1.00 96.00 784 GLY A CA 1
ATOM 5928 C C . GLY A 1 784 ? 3.095 1.462 41.967 1.00 96.00 784 GLY A C 1
ATOM 5929 O O . GLY A 1 784 ? 2.837 2.491 41.342 1.00 96.00 784 GLY A O 1
ATOM 5930 N N . ILE A 1 785 ? 2.678 0.254 41.588 1.00 95.94 785 ILE A N 1
ATOM 5931 C CA . ILE A 1 785 ? 1.671 0.064 40.543 1.00 95.94 785 ILE A CA 1
ATOM 5932 C C . ILE A 1 785 ? 0.289 0.092 41.179 1.00 95.94 785 ILE A C 1
ATOM 5934 O O . ILE A 1 785 ? 0.020 -0.630 42.138 1.00 95.94 785 ILE A O 1
ATOM 5938 N N . TYR A 1 786 ? -0.582 0.876 40.566 1.00 96.06 786 TYR A N 1
ATOM 5939 C CA . TYR A 1 786 ? -1.982 1.030 40.892 1.00 96.06 786 TYR A CA 1
ATOM 5940 C C . TYR A 1 786 ? -2.838 0.664 39.688 1.00 96.06 786 TYR A C 1
ATOM 5942 O O . TYR A 1 786 ? -2.436 0.765 38.527 1.00 96.06 786 TYR A O 1
ATOM 5950 N N . SER A 1 787 ? -4.058 0.261 39.983 1.00 93.62 787 SER A N 1
ATOM 5951 C CA . SER A 1 787 ? -5.108 -0.024 39.025 1.00 93.62 787 SER A CA 1
ATOM 5952 C C . SER A 1 787 ? -6.203 1.037 39.111 1.00 93.62 787 SER A C 1
ATOM 5954 O O . SER A 1 787 ? -6.235 1.876 40.013 1.00 93.62 787 SER A O 1
ATOM 5956 N N . MET A 1 788 ? -7.184 0.962 38.214 1.00 94.00 788 MET A N 1
ATOM 5957 C CA . MET A 1 788 ? -8.391 1.778 38.347 1.00 94.00 788 MET A CA 1
ATOM 5958 C C . MET A 1 788 ? -9.221 1.433 39.596 1.00 94.00 788 MET A C 1
ATOM 5960 O O . MET A 1 788 ? -10.063 2.237 39.988 1.00 94.00 788 MET A O 1
ATOM 5964 N N . PHE A 1 789 ? -8.997 0.287 40.254 1.00 92.31 789 PHE A N 1
ATOM 5965 C CA . PHE A 1 789 ? -9.665 -0.013 41.525 1.00 92.31 789 PHE A CA 1
ATOM 5966 C C . PHE A 1 789 ? -9.134 0.874 42.645 1.00 92.31 789 PHE A C 1
ATOM 5968 O O . PHE A 1 789 ? -9.923 1.380 43.438 1.00 92.31 789 PHE A O 1
ATOM 5975 N N . ASP A 1 790 ? -7.827 1.124 42.673 1.00 94.25 790 ASP A N 1
ATOM 5976 C CA . ASP A 1 790 ? -7.205 2.043 43.622 1.00 94.25 790 ASP A CA 1
ATOM 5977 C C . ASP A 1 790 ? -7.704 3.476 43.397 1.00 94.25 790 ASP A C 1
ATOM 5979 O O . ASP A 1 790 ? -8.135 4.145 44.340 1.00 94.25 790 ASP A O 1
ATOM 5983 N N . VAL A 1 791 ? -7.731 3.907 42.128 1.00 93.75 791 VAL A N 1
ATOM 5984 C CA . VAL A 1 791 ? -8.215 5.235 41.709 1.00 93.75 791 VAL A CA 1
ATOM 5985 C C . VAL A 1 791 ? -9.646 5.484 42.181 1.00 93.75 791 VAL A C 1
ATOM 5987 O O . VAL A 1 791 ? -9.967 6.564 42.676 1.00 93.75 791 VAL A O 1
ATOM 5990 N N . LEU A 1 792 ? -10.507 4.478 42.043 1.00 92.94 792 LEU A N 1
ATOM 5991 C CA . LEU A 1 792 ? -11.932 4.576 42.350 1.00 92.94 792 LEU A CA 1
ATOM 5992 C C . LEU A 1 792 ? -12.283 4.150 43.787 1.00 92.94 792 LEU A C 1
ATOM 5994 O O . LEU A 1 792 ? -13.457 4.181 44.149 1.00 92.94 792 LEU A O 1
ATOM 5998 N N . GLY A 1 793 ? -11.302 3.754 44.608 1.00 91.88 793 GLY A N 1
ATOM 5999 C CA . GLY A 1 793 ? -11.535 3.294 45.983 1.00 91.88 793 GLY A CA 1
ATOM 6000 C C . GLY A 1 793 ? -12.325 1.983 46.074 1.00 91.88 793 GLY A C 1
ATOM 6001 O O . GLY A 1 793 ? -13.065 1.763 47.029 1.00 91.88 793 GLY A O 1
ATOM 6002 N N . LEU A 1 794 ? -12.193 1.108 45.077 1.00 91.06 794 LEU A N 1
ATOM 6003 C CA . LEU A 1 794 ? -12.994 -0.109 44.939 1.00 91.06 794 LEU A CA 1
ATOM 6004 C C . LEU A 1 794 ? -12.450 -1.307 45.726 1.00 91.06 794 LEU A C 1
ATOM 6006 O O . LEU A 1 794 ? -13.059 -2.370 45.702 1.00 91.06 794 LEU A O 1
ATOM 6010 N N . HIS A 1 795 ? -11.317 -1.196 46.420 1.00 83.00 795 HIS A N 1
ATOM 6011 C CA . HIS A 1 795 ? -10.808 -2.308 47.232 1.00 83.00 795 HIS A CA 1
ATOM 6012 C C . HIS A 1 795 ? -11.689 -2.574 48.459 1.00 83.00 795 HIS A C 1
ATOM 6014 O O . HIS A 1 795 ? -12.062 -3.728 48.690 1.00 83.00 795 HIS A O 1
ATOM 6020 N N . ASP A 1 796 ? -12.076 -1.506 49.161 1.00 74.06 796 ASP A N 1
ATOM 6021 C CA . ASP A 1 796 ? -12.890 -1.551 50.383 1.00 74.06 796 ASP A CA 1
ATOM 6022 C C . ASP A 1 796 ? -14.401 -1.466 50.112 1.00 74.06 796 ASP A C 1
ATOM 6024 O O . ASP A 1 796 ? -15.204 -1.833 50.975 1.00 74.06 796 ASP A O 1
ATOM 6028 N N . PHE A 1 797 ? -14.782 -0.993 48.916 1.00 66.56 797 PHE A N 1
ATOM 6029 C CA . PHE A 1 797 ? -16.166 -0.958 48.430 1.00 66.56 797 PHE A CA 1
ATOM 6030 C C . PHE A 1 797 ? -16.796 -2.332 48.431 1.00 66.56 797 PHE A C 1
ATOM 6032 O O . PHE A 1 797 ? -16.120 -3.282 47.976 1.00 66.56 797 PHE A O 1
#

Secondary structure (DSSP, 8-state):
-EETTEEEEEEE-TT--S-HHHHHHHHHHHT-TTTSS--SEEEEEE--SSSSEEEEEEETTS-B-S--HHHHHHHHHHHHHTTSS-SEEEEEETTEEEEEEE-SSSEEEEEPPPPEEEEEEEEEEETTEEEEEEEEESSSEEEEEE-S-SS--HHHHHHHHHT-GGGTTT--EEEEEEE-TTS-EEEEEEETTTTEEES--HHHHHHHHHHHHHHH-PPSSEEEEETTS-EEEEEEEE-TTS-EEEEEEEEE-B--------GGGG---HHHHHHHHHHHHHTT-S-B-TTSGGGTGGGS-HHHHHHHHHHHHHHHTTSS-BEEE---SSHHHHHHHHHHHHHHT-SEEEEEPPPSS---HHHHHHHHHHHHHS-SS-EEEEE-HHHHSSPPPHHHHHHHHTSTTEEEEEE-S--HHHHHHHHHHS-TT-EEEESSTTTHHHHHHHT--EE--SGGGT-HHHHHHHHHHHHTT-HHHHHHHHHHHHHHHHHTTSSSTTHHHHHHHHHTTSSS--PPPTT--PPPHHHHHHHHHHHHHTT--HHHHHHHHHTT-SS-----EE--TT-TTTTSBHHHHHTS-S--BEES-GGGTGGG-S-EEE-S-HHHHHHHHHHHHHHT--EEE------HHHHHHHHHHTTSSEEEE-S---HHHHHHHHHHHHHHHHHGGGSEEEEEEEE-TT---SS-HHHHHHHHHHHHHTT--HHHHEE----S---SPPTT-EEEEEEE-TT--EEEEEEEEETTEEEEEEEEE--THHHHHHHHHHHHHHTTPPSEEE-HHHHHTTTT-

Radius of gyration: 35.62 Å; chains: 1; bounding box: 88×60×99 Å